Protein 3IVR (pdb70)

Nearest PDB structures (foldseek):
  3ivr-assembly1_B  TM=1.001E+00  e=2.063E-84  Rhodopseudomonas palustris
  4gxr-assembly1_A  TM=8.947E-01  e=1.869E-36  Rhodopseudomonas palustris CGA009
  3g7s-assembly1_A  TM=9.107E-01  e=1.280E-34  Archaeoglobus fulgidus DSM 4304
  5zrn-assembly2_B  TM=8.992E-01  e=1.723E-34  Mycobacterium tuberculosis CDC1551
  5x8g-assembly2_B  TM=8.947E-01  e=5.032E-34  Bacillus subtilis subsp. subtilis str. 168

Organism: Rhodopseudomonas palustris (strain ATCC BAA-98 / CGA009) (NCBI:txid258594)

Radius of gyration: 27.06 Å; Cα contacts (8 Å, |Δi|>4): 1933; chains: 2; bounding box: 63×71×62 Å

Sequence (787 aa):
SLHDFTLADVYRRRNAALFPDRTAFMVDGVRRLTHRRDYLARAERRRLASGLLRDGVHTTGDRVAILSQNCSEMIELIGAVALIGAILLPVNYRLNADEIAFVLGDGAPSVVVAGTDYRDIVAGVLPSLGGVKKAYAIGDGSGPFAPFKDLASDTPFSAPEFGAADGFVIIHTAAGRPRRGALISQGNLLIAQSSLVDAWRRLTEADVNLGMLPLFHVTGLGLMLTLQQAGGASVIAAKFDPAQAARDIEAHKVTVMAEFAPMLGNILDQAAPAQLASLRAVTGLDTPETIERFEATCPNATFWATFGQSSETSGLSTFAPYRDRPKSAGRRPLFWRTVAVVDAEDRPLPPGEVGEIVLRGPTVFKGYWNNAAATQHAFRNGWHHTGDMGRFDADGYLFYAGRASLHDFTLADVYRRRNAALFPDRTAFMVDGVRRLTHRDYLARAERRLASGLLRDGVHTGDRVAILSQNCSEMIELIGAVALIGAILLPVNYRLNADEIAFVLGDGAPSVVVAGTDYRDIVAGVLPSLGGVKKAYAIGDGSGPFAPFKDLASDTPFSAPEFGAADGFVIIHTAAGRPRGALISQGNLLIAQSSLVDAWRRLTEADVNLGMLPLFHVTGLGLMLTLQQQAGGASVIAAKFDPAQAARDIEAHKVTVMAEFAPMLGNILDQAAPAQLASLRAVTGLDTPETIERFEATCPNATFWATFGQSETSGLSTFAPYRDRPKSAGRRPLFWRTVAVVDAEDRPLPPGEVGEIVLRGPTVFKGYWNNAAATQHAFRNGWHHTGDMGRFDADGYLFYAGR

B-factor: mean 52.41, std 16.6, range [21.54, 147.88]

Solvent-accessible surface area: 28886 Å² total; per-residue (Å²): 84,20,72,36,4,7,0,4,22,1,3,90,44,2,22,61,18,16,29,95,103,30,2,2,42,2,104,81,80,134,7,11,3,123,65,2,25,51,107,0,40,67,7,0,7,0,0,55,118,14,15,1,116,52,30,31,42,0,0,0,2,4,40,5,22,11,50,1,0,14,0,0,0,0,0,0,0,0,1,0,8,0,0,7,0,40,28,169,32,82,58,117,57,2,34,56,2,1,40,21,0,49,6,13,0,1,0,0,1,81,109,26,42,118,58,2,32,58,10,30,112,89,19,73,64,28,109,90,10,1,0,15,60,91,28,68,58,86,10,24,32,15,159,66,0,43,14,132,86,114,38,90,54,42,121,24,16,17,73,54,10,0,0,0,7,21,73,78,72,96,155,14,85,0,1,20,0,5,3,16,10,2,0,15,0,3,20,10,4,17,43,30,5,53,8,60,54,65,7,21,2,7,13,24,12,12,4,14,59,16,30,7,1,9,14,3,0,0,0,4,8,12,0,1,9,1,9,3,40,50,147,62,65,28,27,70,5,0,119,18,0,80,74,55,125,0,20,0,0,3,0,52,52,91,20,1,12,52,1,14,85,99,12,52,84,79,37,1,81,29,6,86,3,0,8,8,113,29,69,44,140,19,6,95,98,0,29,82,41,9,110,128,2,24,2,35,6,29,15,32,27,6,21,0,3,14,24,3,0,10,7,30,9,126,69,70,67,141,11,5,0,48,13,18,30,12,3,29,23,15,7,2,44,95,120,18,141,92,41,76,97,42,89,79,3,23,2,0,2,78,0,33,0,0,0,88,7,36,54,115,37,88,74,13,29,141,118,5,35,72,107,30,30,0,12,6,18,8,51,0,85,31,29,92,65,10,16,0,31,112,52,25,165,96,75,25,71,36,5,7,0,10,33,0,2,95,45,1,18,62,14,18,32,106,105,36,2,1,27,7,99,57,90,165,16,21,4,126,67,2,22,51,118,0,43,112,10,0,7,0,0,57,119,14,18,1,120,53,28,30,42,0,0,1,2,5,38,4,26,23,48,2,0,10,0,0,0,0,0,0,0,0,1,0,8,0,0,6,2,37,31,169,40,87,61,117,52,1,38,62,2,1,40,34,0,54,1,11,0,1,0,0,2,75,120,29,48,128,58,0,34,58,12,29,116,95,22,82,48,41,104,89,13,0,0,12,40,108,39,50,79,81,6,33,21,10,151,68,0,28,11,117,90,119,38,86,60,43,126,21,17,18,74,55,8,0,0,0,8,19,74,71,71,79,171,16,59,1,1,19,0,5,2,17,9,1,0,17,0,4,20,10,4,17,38,28,5,139,8,68,58,66,4,20,1,7,11,19,15,14,1,16,62,11,31,7,2,9,14,1,0,0,1,4,8,14,0,1,9,1,8,3,27,39,147,60,66,31,26,73,6,0,120,20,0,86,74,52,137,0,20,0,0,3,0,59,50,93,25,1,12,56,1,13,86,104,10,53,86,82,35,1,81,33,4,83,3,0,9,6,110,30,70,47,147,19,5,98,104,0,31,87,42,11,112,130,1,23,3,38,6,26,18,35,27,7,14,0,2,12,25,0,0,9,7,28,13,125,72,70,68,150,11,6,0,46,14,18,29,12,4,34,22,15,5,4,45,101,121,15,142,89,39,80,93,47,89,77,3,33,0,0,0,75,0,31,0,0,0,88,6,22,42,120,54,84,81,17,27,140,114,7,35,72,106,30,21,0,10,6,32,8,71,0,82,27,28,91,60,10,15,0,2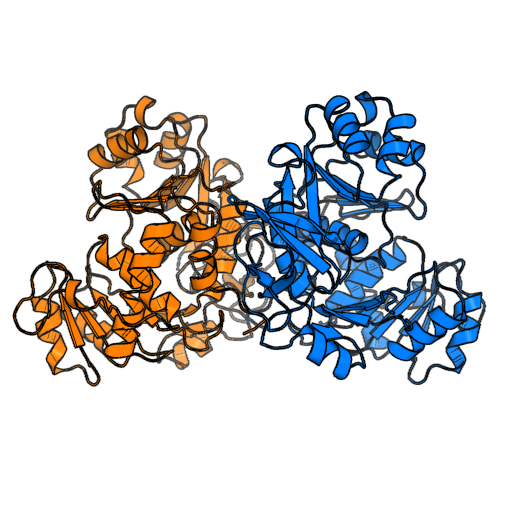9,108,50,30,175

Structure (mmCIF, N/CA/C/O backbone):
data_3IVR
#
_entry.id   3IVR
#
_cell.length_a   127.624
_cell.length_b   97.213
_cell.length_c   95.077
_cell.angle_alpha   90.00
_cell.angle_beta   102.04
_cell.angle_gamma   90.00
#
_symmetry.space_group_name_H-M   'C 1 2 1'
#
loop_
_entity.id
_entity.type
_entity.pdbx_description
1 polymer 'Putative long-chain-fatty-acid CoA ligase'
2 non-polymer GLYCEROL
3 non-polymer 'CHLORIDE ION'
4 water water
#
loop_
_atom_site.group_PDB
_atom_site.id
_atom_site.type_symbol
_atom_site.label_atom_id
_atom_site.label_alt_id
_atom_site.label_comp_id
_atom_site.label_asym_id
_atom_site.label_entity_id
_atom_site.label_seq_id
_atom_site.pdbx_PDB_ins_code
_atom_site.Cartn_x
_atom_site.Cartn_y
_atom_site.Cartn_z
_atom_site.occupancy
_atom_site.B_iso_or_equiv
_atom_site.auth_seq_id
_atom_site.auth_comp_id
_atom_site.auth_asym_id
_atom_site.auth_atom_id
_atom_site.pdbx_PDB_model_num
ATOM 1 N N . SER A 1 2 ? 7.921 109.929 4.092 1.00 61.28 3 SER A N 1
ATOM 2 C CA . SER A 1 2 ? 9.368 109.849 4.473 1.00 64.37 3 SER A CA 1
ATOM 3 C C . SER A 1 2 ? 9.740 110.847 5.564 1.00 56.17 3 SER A C 1
ATOM 4 O O . SER A 1 2 ? 10.469 110.502 6.488 1.00 56.92 3 SER A O 1
ATOM 7 N N . LEU A 1 3 ? 9.249 112.079 5.429 1.00 51.47 4 LEU A N 1
ATOM 8 C CA . LEU A 1 3 ? 9.458 113.171 6.398 1.00 53.46 4 LEU A CA 1
ATOM 9 C C . LEU A 1 3 ? 9.098 112.797 7.843 1.00 36.67 4 LEU A C 1
ATOM 10 O O . LEU A 1 3 ? 9.794 113.183 8.759 1.00 38.29 4 LEU A O 1
ATOM 15 N N . HIS A 1 4 ? 8.037 112.012 8.010 1.00 33.94 5 HIS A N 1
ATOM 16 C CA . HIS A 1 4 ? 7.555 111.568 9.311 1.00 37.16 5 HIS A CA 1
ATOM 17 C C . HIS A 1 4 ? 8.069 110.179 9.749 1.00 38.78 5 HIS A C 1
ATOM 18 O O . HIS A 1 4 ? 7.609 109.621 10.745 1.00 40.49 5 HIS A O 1
ATOM 25 N N . ASP A 1 5 ? 9.003 109.615 8.998 1.00 42.57 6 ASP A N 1
ATOM 26 C CA . ASP A 1 5 ? 9.509 108.272 9.306 1.00 46.02 6 ASP A CA 1
ATOM 27 C C . ASP A 1 5 ? 10.788 108.302 10.112 1.00 39.12 6 ASP A C 1
ATOM 28 O O . ASP A 1 5 ? 11.646 109.145 9.898 1.00 38.42 6 ASP A O 1
ATOM 33 N N . PHE A 1 6 ? 10.877 107.380 11.062 1.00 35.30 7 PHE A N 1
ATOM 34 C CA . PHE A 1 6 ? 12.097 107.062 11.764 1.00 33.87 7 PHE A CA 1
ATOM 35 C C . PHE A 1 6 ? 12.194 105.533 11.689 1.00 31.77 7 PHE A C 1
ATOM 36 O O . PHE A 1 6 ? 11.313 104.819 12.168 1.00 38.32 7 PHE A O 1
ATOM 44 N N . THR A 1 7 ? 13.259 105.036 11.079 1.00 37.54 8 THR A N 1
ATOM 45 C CA . THR A 1 7 ? 13.386 103.608 10.810 1.00 38.10 8 THR A CA 1
ATOM 46 C C . THR A 1 7 ? 14.670 103.123 11.485 1.00 42.24 8 THR A C 1
ATOM 47 O O . THR A 1 7 ? 15.373 103.930 12.087 1.00 35.20 8 THR A O 1
ATOM 51 N N . LEU A 1 8 ? 14.988 101.824 11.371 1.00 37.49 9 LEU A N 1
ATOM 52 C CA . LEU A 1 8 ? 16.293 101.298 11.814 1.00 35.50 9 LEU A CA 1
ATOM 53 C C . LEU A 1 8 ? 17.487 102.007 11.173 1.00 36.09 9 LEU A C 1
ATOM 54 O O . LEU A 1 8 ? 18.536 102.113 11.795 1.00 40.36 9 LEU A O 1
ATOM 59 N N . ALA A 1 9 ? 17.322 102.483 9.936 1.00 42.02 10 ALA A N 1
ATOM 60 C CA . ALA A 1 9 ? 18.357 103.275 9.261 1.00 39.03 10 ALA A CA 1
ATOM 61 C C . ALA A 1 9 ? 18.710 104.494 10.084 1.00 35.94 10 ALA A C 1
ATOM 62 O O . ALA A 1 9 ? 19.882 104.840 10.219 1.00 37.97 10 ALA A O 1
ATOM 64 N N . ASP A 1 10 ? 17.685 105.143 10.634 1.00 39.30 11 ASP A N 1
ATOM 65 C CA . ASP A 1 10 ? 17.872 106.343 11.434 1.00 37.08 11 ASP A CA 1
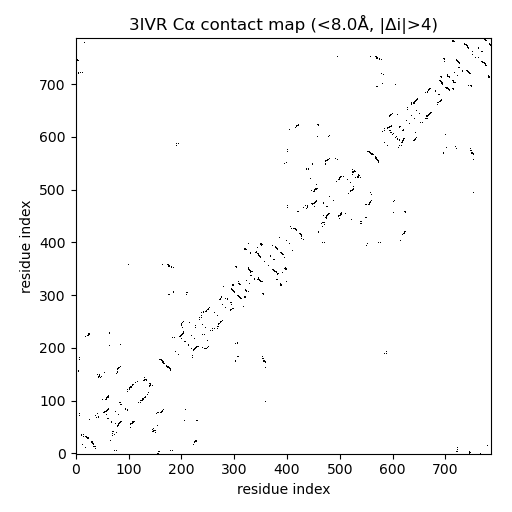ATOM 66 C C . ASP A 1 10 ? 18.541 106.054 12.771 1.00 34.83 11 ASP A C 1
ATOM 67 O O . ASP A 1 10 ? 19.261 106.894 13.285 1.00 36.62 11 ASP A O 1
ATOM 72 N N . VAL A 1 11 ? 18.319 104.858 13.315 1.00 34.72 12 VAL A N 1
ATOM 73 C CA . VAL A 1 11 ? 19.027 104.398 14.520 1.00 35.08 12 VAL A CA 1
ATOM 74 C C . VAL A 1 11 ? 20.533 104.207 14.274 1.00 35.36 12 VAL A C 1
ATOM 75 O O . VAL A 1 11 ? 21.359 104.627 15.094 1.00 36.79 12 VAL A O 1
ATOM 79 N N . TYR A 1 12 ? 20.877 103.587 13.139 1.00 33.99 13 TYR A N 1
ATOM 80 C CA . TYR A 1 12 ? 22.269 103.325 12.798 1.00 34.32 13 TYR A CA 1
ATOM 81 C C . TYR A 1 12 ? 23.008 104.644 12.614 1.00 40.93 13 TYR A C 1
ATOM 82 O O . TYR A 1 12 ? 24.145 104.799 13.086 1.00 39.11 13 TYR A O 1
ATOM 91 N N . ARG A 1 13 ? 22.338 105.603 11.974 1.00 35.59 14 ARG A N 1
ATOM 92 C CA A ARG A 1 13 ? 22.922 106.925 11.739 0.50 42.99 14 ARG A CA 1
ATOM 93 C CA B ARG A 1 13 ? 22.935 106.918 11.748 0.50 41.56 14 ARG A CA 1
ATOM 94 C C . ARG A 1 13 ? 22.997 107.717 13.035 1.00 41.84 14 ARG A C 1
ATOM 95 O O . ARG A 1 13 ? 23.949 108.450 13.263 1.00 47.10 14 ARG A O 1
ATOM 110 N N . ARG A 1 14 ? 21.984 107.554 13.876 1.00 47.79 15 ARG A N 1
ATOM 111 C CA . ARG A 1 14 ? 21.967 108.157 15.199 1.00 44.87 15 ARG A CA 1
ATOM 112 C C . ARG A 1 14 ? 23.150 107.665 16.031 1.00 40.64 15 ARG A C 1
ATOM 113 O O . ARG A 1 14 ? 23.873 108.472 16.607 1.00 37.89 15 ARG A O 1
ATOM 121 N N . ASN A 1 15 ? 23.334 106.341 16.085 1.00 40.34 16 ASN A N 1
ATOM 122 C CA . ASN A 1 15 ? 24.416 105.723 16.845 1.00 46.14 16 ASN A CA 1
ATOM 123 C C . ASN A 1 15 ? 25.798 106.091 16.321 1.00 49.34 16 ASN A C 1
ATOM 124 O O . ASN A 1 15 ? 26.694 106.379 17.111 1.00 45.89 16 ASN A O 1
ATOM 129 N N . ALA A 1 16 ? 25.950 106.131 14.995 1.00 52.88 17 ALA A N 1
ATOM 130 C CA . ALA A 1 16 ? 27.173 106.646 14.361 1.00 49.62 17 ALA A CA 1
ATOM 131 C C . ALA A 1 16 ? 27.435 108.125 14.662 1.00 50.02 17 ALA A C 1
ATOM 132 O O . ALA A 1 16 ? 28.581 108.553 14.678 1.00 48.34 17 ALA A O 1
ATOM 134 N N . ALA A 1 17 ? 26.379 108.898 14.920 1.00 51.08 18 ALA A N 1
ATOM 135 C CA . ALA A 1 17 ? 26.542 110.314 15.222 1.00 47.48 18 ALA A CA 1
ATOM 136 C C . ALA A 1 17 ? 26.797 110.565 16.706 1.00 49.89 18 ALA A C 1
ATOM 137 O O . ALA A 1 17 ? 27.668 111.356 17.052 1.00 46.74 18 ALA A O 1
ATOM 139 N N . LEU A 1 18 ? 26.049 109.885 17.574 1.00 48.06 19 LEU A N 1
ATOM 140 C CA . LEU A 1 18 ? 26.115 110.154 19.013 1.00 40.00 19 LEU A CA 1
ATOM 141 C C . LEU A 1 18 ? 27.132 109.306 19.744 1.00 46.82 19 LEU A C 1
ATOM 142 O O . LEU A 1 18 ? 27.743 109.785 20.698 1.00 46.05 19 LEU A O 1
ATOM 147 N N . PHE A 1 19 ? 27.314 108.052 19.305 1.00 48.53 20 PHE A N 1
ATOM 148 C CA . PHE A 1 19 ? 28.217 107.110 19.978 1.00 42.83 20 PHE A CA 1
ATOM 149 C C . PHE A 1 19 ? 29.188 106.392 19.013 1.00 50.42 20 PHE A C 1
ATOM 150 O O . PHE A 1 19 ? 29.301 105.164 19.086 1.00 42.28 20 PHE A O 1
ATOM 158 N N . PRO A 1 20 ? 29.897 107.137 18.122 1.00 45.29 21 PRO A N 1
ATOM 159 C CA . PRO A 1 20 ? 30.608 106.471 17.020 1.00 43.91 21 PRO A CA 1
ATOM 160 C C . PRO A 1 20 ? 31.663 105.441 17.450 1.00 47.35 21 PRO A C 1
ATOM 161 O O . PRO A 1 20 ? 31.793 104.387 16.817 1.00 50.01 21 PRO A O 1
ATOM 165 N N . ASP A 1 21 ? 32.384 105.740 18.531 1.00 49.60 22 ASP A N 1
ATOM 166 C CA . ASP A 1 21 ? 33.507 104.918 18.972 1.00 52.87 22 ASP A CA 1
ATOM 167 C C . ASP A 1 21 ? 33.104 103.856 19.972 1.00 53.09 22 ASP A C 1
ATOM 168 O O . ASP A 1 21 ? 33.907 102.982 20.311 1.00 53.59 22 ASP A O 1
ATOM 173 N N . ARG A 1 22 ? 31.862 103.927 20.445 1.00 48.05 23 ARG A N 1
ATOM 174 C CA . ARG A 1 22 ? 31.361 102.923 21.369 1.00 36.23 23 ARG A CA 1
ATOM 175 C C . ARG A 1 22 ? 31.121 101.619 20.618 1.00 35.07 23 ARG A C 1
ATOM 176 O O . ARG A 1 22 ? 30.857 101.626 19.425 1.00 40.36 23 ARG A O 1
ATOM 184 N N . THR A 1 23 ? 31.208 100.508 21.341 1.00 49.46 24 THR A N 1
ATOM 185 C CA . THR A 1 23 ? 30.983 99.182 20.790 1.00 44.50 24 THR A CA 1
ATOM 186 C C . THR A 1 23 ? 29.522 98.991 20.388 1.00 47.72 24 THR A C 1
ATOM 187 O O . THR A 1 23 ? 28.608 99.325 21.146 1.00 46.36 24 THR A O 1
ATOM 191 N N . ALA A 1 24 ? 29.309 98.449 19.195 1.00 41.77 25 ALA A N 1
ATOM 192 C CA . ALA A 1 24 ? 27.993 97.983 18.808 1.00 32.61 25 ALA A CA 1
ATOM 193 C C . ALA A 1 24 ? 27.904 96.474 19.041 1.00 37.93 25 ALA A C 1
ATOM 194 O O . ALA A 1 24 ? 26.925 95.977 19.607 1.00 38.43 25 ALA A O 1
ATOM 196 N N . PHE A 1 25 ? 28.933 95.748 18.602 1.00 41.10 26 PHE A N 1
ATOM 197 C CA . PHE A 1 25 ? 28.948 94.272 18.667 1.00 41.13 26 PHE A CA 1
ATOM 198 C C . PHE A 1 25 ? 30.308 93.709 19.093 1.00 46.94 26 PHE A C 1
ATOM 199 O O . PHE A 1 25 ? 31.354 94.223 18.694 1.00 42.99 26 PHE A O 1
ATOM 207 N N . MET A 1 26 ? 30.278 92.681 19.934 1.00 44.99 27 MET A N 1
ATOM 208 C CA . MET A 1 26 ? 31.466 91.876 20.236 1.00 49.53 27 MET A CA 1
ATOM 209 C C . MET A 1 26 ? 31.149 90.506 19.676 1.00 43.81 27 MET A C 1
ATOM 210 O O . MET A 1 26 ? 30.320 89.779 20.225 1.00 50.50 27 MET A O 1
ATOM 215 N N . VAL A 1 27 ? 31.771 90.159 18.557 1.00 46.11 28 VAL A N 1
ATOM 216 C CA . VAL A 1 27 ? 31.371 88.960 17.831 1.00 58.22 28 VAL A CA 1
ATOM 217 C C . VAL A 1 27 ? 32.610 88.209 17.334 1.00 69.94 28 VAL A C 1
ATOM 218 O O . VAL A 1 27 ? 33.501 88.810 16.722 1.00 59.35 28 VAL A O 1
ATOM 222 N N . ASP A 1 28 ? 32.648 86.904 17.622 1.00 78.25 29 ASP A N 1
ATOM 223 C CA . ASP A 1 28 ? 33.831 86.031 17.422 1.00 94.41 29 ASP A CA 1
ATOM 224 C C . ASP A 1 28 ? 35.209 86.723 17.586 1.00 90.29 29 ASP A C 1
ATOM 225 O O . ASP A 1 28 ? 36.002 86.807 16.639 1.00 88.50 29 ASP A O 1
ATOM 230 N N . GLY A 1 29 ? 35.445 87.250 18.790 1.00 82.17 30 GLY A N 1
ATOM 231 C CA . GLY A 1 29 ? 36.725 87.855 19.158 1.00 77.70 30 GLY A CA 1
ATOM 232 C C . GLY A 1 29 ? 37.039 89.243 18.618 1.00 78.61 30 GLY A C 1
ATOM 233 O O . GLY A 1 29 ? 38.059 89.836 18.988 1.00 77.77 30 GLY A O 1
ATOM 234 N N . VAL A 1 30 ? 36.178 89.766 17.747 1.00 77.97 31 VAL A N 1
ATOM 235 C CA . VAL A 1 30 ? 36.392 91.084 17.139 1.00 75.17 31 VAL A CA 1
ATOM 236 C C . VAL A 1 30 ? 35.341 92.126 17.603 1.00 72.84 31 VAL A C 1
ATOM 237 O O . VAL A 1 30 ? 34.176 91.797 17.847 1.00 65.60 31 VAL A O 1
ATOM 241 N N . ARG A 1 31 ? 35.803 93.366 17.758 1.00 65.74 32 ARG A N 1
ATOM 242 C CA A ARG A 1 31 ? 34.962 94.484 18.168 0.50 64.54 32 ARG A CA 1
ATOM 243 C CA B ARG A 1 31 ? 34.968 94.490 18.170 0.50 64.11 32 ARG A CA 1
ATOM 244 C C . ARG A 1 31 ? 34.536 95.311 16.953 1.00 65.08 32 ARG A C 1
ATOM 245 O O . ARG A 1 31 ? 35.346 95.619 16.072 1.00 58.17 32 ARG A O 1
ATOM 260 N N . LEU A 1 32 ? 33.256 95.659 16.910 1.00 60.22 33 LEU A N 1
ATOM 261 C CA . LEU A 1 32 ? 32.694 96.482 15.848 1.00 50.28 33 LEU A CA 1
ATOM 262 C C . LEU A 1 32 ? 32.030 97.668 16.530 1.00 44.45 33 LEU A C 1
ATOM 263 O O . LEU A 1 32 ? 31.211 97.481 17.434 1.00 47.84 33 LEU A O 1
ATOM 268 N N . THR A 1 33 ? 32.430 98.881 16.150 1.00 39.61 34 THR A N 1
ATOM 269 C CA . THR A 1 33 ? 31.857 100.106 16.727 1.00 43.64 34 THR A CA 1
ATOM 270 C C . THR A 1 33 ? 30.619 100.584 15.948 1.00 39.78 34 THR A C 1
ATOM 271 O O . THR A 1 33 ? 30.339 100.076 14.860 1.00 46.16 34 THR A O 1
ATOM 275 N N . HIS A 1 34 ? 29.887 101.557 16.500 1.00 44.89 35 HIS A N 1
ATOM 276 C CA . HIS A 1 34 ? 28.710 102.120 15.824 1.00 41.83 35 HIS A CA 1
ATOM 277 C C . HIS A 1 34 ? 29.051 102.759 14.475 1.00 41.21 35 HIS A C 1
ATOM 278 O O . HIS A 1 34 ? 28.332 102.536 13.487 1.00 38.87 35 HIS A O 1
ATOM 285 N N A ARG A 1 35 ? 30.136 103.539 14.442 0.50 45.28 36 ARG A N 1
ATOM 286 N N B ARG A 1 35 ? 30.147 103.522 14.425 0.50 48.06 36 ARG A N 1
ATOM 287 C CA A ARG A 1 35 ? 30.644 104.156 13.209 0.50 41.82 36 ARG A CA 1
ATOM 288 C CA B ARG A 1 35 ? 30.596 104.147 13.173 0.50 47.64 36 ARG A CA 1
ATOM 289 C C A ARG A 1 35 ? 30.959 103.097 12.139 0.50 45.46 36 ARG A C 1
ATOM 290 C C B ARG A 1 35 ? 30.989 103.108 12.114 0.50 49.91 36 ARG A C 1
ATOM 291 O O A ARG A 1 35 ? 30.525 103.213 10.990 0.50 36.86 36 ARG A O 1
ATOM 292 O O B ARG A 1 35 ? 30.650 103.255 10.939 0.50 47.36 36 ARG A O 1
ATOM 307 N N . ASP A 1 36 ? 31.690 102.060 12.541 1.00 47.00 37 ASP A N 1
ATOM 308 C CA . ASP A 1 36 ? 32.097 100.993 11.625 1.00 58.11 37 ASP A CA 1
ATOM 309 C C . ASP A 1 36 ? 30.955 100.080 11.227 1.00 54.86 37 ASP A C 1
ATOM 310 O O . ASP A 1 36 ? 30.983 99.508 10.135 1.00 54.56 37 ASP A O 1
ATOM 315 N N . TYR A 1 37 ? 29.965 99.928 12.107 1.00 53.73 38 TYR A N 1
ATOM 316 C CA . TYR A 1 37 ? 28.784 99.147 11.758 1.00 39.14 38 TYR A CA 1
ATOM 317 C C . TYR A 1 37 ? 28.003 99.818 10.639 1.00 36.51 38 TYR A C 1
ATOM 318 O O . TYR A 1 37 ? 27.578 99.139 9.705 1.00 36.12 38 TYR A O 1
ATOM 327 N N . LEU A 1 38 ? 27.806 101.141 10.738 1.00 42.75 39 LEU A N 1
ATOM 328 C CA . LEU A 1 38 ? 27.086 101.883 9.708 1.00 41.12 39 LEU A CA 1
ATOM 329 C C . LEU A 1 38 ? 27.811 101.782 8.359 1.00 47.28 39 LEU A C 1
ATOM 330 O O . LEU A 1 38 ? 27.174 101.549 7.331 1.00 51.72 39 LEU A O 1
ATOM 335 N N . ALA A 1 39 ? 29.135 101.938 8.386 1.00 46.89 40 ALA A N 1
ATOM 336 C CA . ALA A 1 39 ? 29.972 101.873 7.181 1.00 46.05 40 ALA A CA 1
ATOM 337 C C . ALA A 1 39 ? 29.878 100.537 6.452 1.00 42.80 40 ALA A C 1
ATOM 338 O O . ALA A 1 39 ? 29.643 100.503 5.245 1.00 46.50 40 ALA A O 1
ATOM 340 N N . ARG A 1 40 ? 30.035 99.446 7.195 1.00 39.62 41 ARG A N 1
ATOM 341 C CA . ARG A 1 40 ? 29.851 98.112 6.660 1.00 45.18 41 ARG A CA 1
ATOM 342 C C . ARG A 1 40 ? 28.452 97.846 6.128 1.00 45.90 41 ARG A C 1
ATOM 343 O O . ARG A 1 40 ?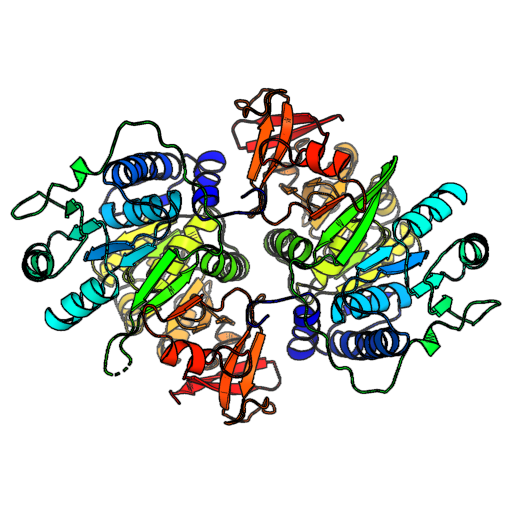 28.304 97.297 5.033 1.00 47.52 41 ARG A O 1
ATOM 351 N N . ALA A 1 41 ? 27.432 98.239 6.888 1.00 50.28 42 ALA A N 1
ATOM 352 C CA . ALA A 1 41 ? 26.046 98.061 6.447 1.00 45.95 42 ALA A CA 1
ATOM 353 C C . ALA A 1 41 ? 25.753 98.845 5.161 1.00 37.77 42 ALA A C 1
ATOM 354 O O . ALA A 1 41 ? 25.102 98.318 4.274 1.00 37.73 42 ALA A O 1
ATOM 356 N N . GLU A 1 42 ? 26.250 100.084 5.064 1.00 34.56 43 GLU A N 1
ATOM 357 C CA . GLU A 1 42 ? 26.084 100.903 3.856 1.00 43.22 43 GLU A CA 1
ATOM 358 C C . GLU A 1 42 ? 26.715 100.281 2.605 1.00 44.14 43 GLU A C 1
ATOM 359 O O . GLU A 1 42 ? 26.121 100.346 1.529 1.00 47.81 43 GLU A O 1
ATOM 365 N N . ARG A 1 43 ? 27.899 99.676 2.771 1.00 53.94 44 ARG A N 1
ATOM 366 C CA A ARG A 1 43 ? 28.598 98.988 1.682 0.40 52.50 44 ARG A CA 1
ATOM 367 C CA B ARG A 1 43 ? 28.597 98.994 1.676 0.40 52.38 44 ARG A CA 1
ATOM 368 C CA C ARG A 1 43 ? 28.594 99.001 1.670 0.20 49.20 44 ARG A CA 1
ATOM 369 C C . ARG A 1 43 ? 27.793 97.801 1.163 1.00 45.34 44 ARG A C 1
ATOM 370 O O . ARG A 1 43 ? 27.577 97.659 -0.041 1.00 46.19 44 ARG A O 1
ATOM 392 N N . LEU A 1 44 ? 27.349 96.951 2.086 1.00 45.70 45 LEU A N 1
ATOM 393 C CA . LEU A 1 44 ? 26.508 95.796 1.748 1.00 46.65 45 LEU A CA 1
ATOM 394 C C . LEU A 1 44 ? 25.156 96.185 1.153 1.00 43.89 45 LEU A C 1
ATOM 395 O O . LEU A 1 44 ? 24.620 95.465 0.317 1.00 49.33 45 LEU A O 1
ATOM 400 N N . ALA A 1 45 ? 24.606 97.314 1.602 1.00 45.54 46 ALA A N 1
ATOM 401 C CA . ALA A 1 45 ? 23.343 97.828 1.078 1.00 46.18 46 ALA A CA 1
ATOM 402 C C . ALA A 1 45 ? 23.463 98.284 -0.386 1.00 44.99 46 ALA A C 1
ATOM 403 O O . ALA A 1 45 ? 22.548 98.061 -1.173 1.00 48.29 46 ALA A O 1
ATOM 405 N N . SER A 1 46 ? 24.583 98.930 -0.731 1.00 49.86 47 SER A N 1
ATOM 406 C CA . SER A 1 46 ? 24.895 99.284 -2.128 1.00 55.90 47 SER A CA 1
ATOM 407 C C . SER A 1 46 ? 25.012 98.038 -2.989 1.00 47.37 47 SER A C 1
ATOM 408 O O . SER A 1 46 ? 24.536 98.011 -4.118 1.00 52.40 47 SER A O 1
ATOM 411 N N . GLY A 1 47 ? 25.637 97.007 -2.433 1.00 44.16 48 GLY A N 1
ATOM 412 C CA . GLY A 1 47 ? 25.772 95.734 -3.115 1.00 50.46 48 GLY A CA 1
ATOM 413 C C . GLY A 1 47 ? 24.457 95.037 -3.386 1.00 57.30 48 GLY A C 1
ATOM 414 O O . GLY A 1 47 ? 24.283 94.442 -4.445 1.00 60.83 48 GLY A O 1
ATOM 415 N N . LEU A 1 48 ? 23.533 95.112 -2.427 1.00 59.50 49 LEU A N 1
ATOM 416 C CA . LEU A 1 48 ? 22.198 94.541 -2.594 1.00 47.87 49 LEU A CA 1
ATOM 417 C C . LEU A 1 48 ? 21.403 95.300 -3.656 1.00 49.09 49 LEU A C 1
ATOM 418 O O . LEU A 1 48 ? 20.695 94.679 -4.445 1.00 47.26 49 LEU A O 1
ATOM 423 N N . LEU A 1 49 ? 21.528 96.633 -3.658 1.00 46.25 50 LEU A N 1
ATOM 424 C CA . LEU A 1 49 ? 20.933 97.498 -4.669 1.00 49.79 50 LEU A CA 1
ATOM 425 C C . LEU A 1 49 ? 21.493 97.145 -6.052 1.00 63.15 50 LEU A C 1
ATOM 426 O O . LEU A 1 49 ? 20.728 96.942 -6.998 1.00 68.37 50 LEU A O 1
ATOM 431 N N . ARG A 1 50 ? 22.822 97.033 -6.134 1.00 60.80 51 ARG A N 1
ATOM 432 C CA . ARG A 1 50 ? 23.547 96.570 -7.322 1.00 59.96 51 ARG A CA 1
ATOM 433 C C . ARG A 1 50 ? 23.016 95.235 -7.852 1.00 60.76 51 ARG A C 1
ATOM 434 O O . ARG A 1 50 ? 22.776 95.091 -9.054 1.00 62.38 51 ARG A O 1
ATOM 442 N N . ASP A 1 51 ? 22.815 94.276 -6.949 1.00 51.86 52 ASP A N 1
ATOM 443 C CA . ASP A 1 51 ? 22.277 92.962 -7.286 1.00 49.12 52 ASP A CA 1
ATOM 444 C C . ASP A 1 51 ? 20.812 92.979 -7.711 1.00 51.16 52 ASP A C 1
ATOM 445 O O . ASP A 1 51 ? 20.273 91.936 -8.090 1.00 58.03 52 ASP A O 1
ATOM 450 N N . GLY A 1 52 ? 20.170 94.143 -7.618 1.00 53.77 53 GLY A N 1
ATOM 451 C CA . GLY A 1 52 ? 18.782 94.320 -8.041 1.00 55.32 53 GLY A CA 1
ATOM 452 C C . GLY A 1 52 ? 17.731 94.044 -6.973 1.00 62.72 53 GLY A C 1
ATOM 453 O O . GLY A 1 52 ? 16.620 93.610 -7.289 1.00 57.54 53 GLY A O 1
ATOM 454 N N . VAL A 1 53 ? 18.078 94.281 -5.707 1.00 61.70 54 VAL A N 1
ATOM 455 C CA . VAL A 1 53 ? 17.095 94.189 -4.628 1.00 55.02 54 VAL A CA 1
ATOM 456 C C . VAL A 1 53 ? 16.426 95.548 -4.487 1.00 47.63 54 VAL A C 1
ATOM 457 O O . VAL A 1 53 ? 17.092 96.577 -4.355 1.00 59.04 54 VAL A O 1
ATOM 461 N N . HIS A 1 54 ? 15.101 95.535 -4.564 1.00 45.48 55 HIS A N 1
ATOM 462 C CA . HIS A 1 54 ? 14.296 96.727 -4.351 1.00 51.05 55 HIS A CA 1
ATOM 463 C C . HIS A 1 54 ? 13.559 96.617 -3.023 1.00 48.10 55 HIS A C 1
ATOM 464 O O . HIS A 1 54 ? 13.576 95.562 -2.374 1.00 50.68 55 HIS A O 1
ATOM 471 N N . THR A 1 55 ? 12.944 97.724 -2.620 1.00 44.10 56 THR A N 1
ATOM 472 C CA A THR A 1 55 ? 12.116 97.794 -1.420 0.50 46.82 56 THR A CA 1
ATOM 473 C CA B THR A 1 55 ? 12.148 97.758 -1.404 0.50 47.91 56 THR A CA 1
ATOM 474 C C . THR A 1 55 ? 11.033 96.702 -1.484 1.00 46.54 56 THR A C 1
ATOM 475 O O . THR A 1 55 ? 10.366 96.545 -2.513 1.00 44.73 56 THR A O 1
ATOM 482 N N . GLY A 1 56 ? 10.879 95.927 -0.414 1.00 40.80 57 GLY A N 1
ATOM 483 C CA . GLY A 1 56 ? 9.839 94.882 -0.371 1.00 29.87 57 GLY A CA 1
ATOM 484 C C . GLY A 1 56 ? 10.293 93.499 -0.839 1.00 37.85 57 GLY A C 1
ATOM 485 O O . GLY A 1 56 ? 9.587 92.510 -0.614 1.00 38.01 57 GLY A O 1
ATOM 486 N N . ASP A 1 57 ? 11.450 93.425 -1.497 1.00 38.05 58 ASP A N 1
ATOM 487 C CA . ASP A 1 57 ? 12.054 92.123 -1.869 1.00 44.18 58 ASP A CA 1
ATOM 488 C C . ASP A 1 57 ? 12.660 91.404 -0.663 1.00 41.48 58 ASP A C 1
ATOM 489 O O . ASP A 1 57 ? 13.137 92.040 0.274 1.00 38.84 58 ASP A O 1
ATOM 494 N N . ARG A 1 58 ? 12.670 90.077 -0.703 1.00 43.52 59 ARG A N 1
ATOM 495 C CA . ARG A 1 58 ? 13.240 89.319 0.394 1.00 43.80 59 ARG A CA 1
ATOM 496 C C . ARG A 1 58 ? 14.715 89.021 0.201 1.00 45.67 59 ARG A C 1
ATOM 497 O O . ARG A 1 58 ? 15.161 88.732 -0.913 1.00 45.16 59 ARG A O 1
ATOM 505 N N . VAL A 1 59 ? 15.471 89.134 1.292 1.00 43.93 60 VAL A N 1
ATOM 506 C CA . VAL A 1 59 ? 16.857 88.676 1.348 1.00 45.69 60 VAL A CA 1
ATOM 507 C C . VAL A 1 59 ? 16.930 87.581 2.403 1.00 47.63 60 VAL A C 1
ATOM 508 O O . VAL A 1 59 ? 16.704 87.842 3.594 1.00 44.92 60 VAL A O 1
ATOM 512 N N . ALA A 1 60 ? 17.214 86.355 1.955 1.00 41.84 61 ALA A N 1
ATOM 513 C CA . ALA A 1 60 ? 17.261 85.188 2.845 1.00 43.01 61 ALA A CA 1
ATOM 514 C C . ALA A 1 60 ? 18.663 84.885 3.369 1.00 44.53 61 ALA A C 1
ATOM 515 O O . ALA A 1 60 ? 19.674 85.140 2.701 1.00 49.25 61 ALA A O 1
ATOM 517 N N . ILE A 1 61 ? 18.709 84.387 4.598 1.00 43.73 62 ILE A N 1
ATOM 518 C CA . ILE A 1 61 ? 19.943 83.938 5.212 1.00 39.96 62 ILE A CA 1
ATOM 519 C C . ILE A 1 61 ? 19.678 82.695 6.040 1.00 43.43 62 ILE A C 1
ATOM 520 O O . ILE A 1 61 ? 18.743 82.657 6.842 1.00 48.39 62 ILE A O 1
ATOM 525 N N . LEU A 1 62 ? 20.463 81.652 5.770 1.00 47.88 63 LEU A N 1
ATOM 526 C CA . LEU A 1 62 ? 20.479 80.454 6.593 1.00 52.30 63 LEU A CA 1
ATOM 527 C C . LEU A 1 62 ? 21.879 80.340 7.180 1.00 58.40 63 LEU A C 1
ATOM 528 O O . LEU A 1 62 ? 22.826 79.969 6.485 1.00 60.56 63 LEU A O 1
ATOM 533 N N . SER A 1 63 ? 21.993 80.678 8.462 1.00 56.79 64 SER A N 1
ATOM 534 C CA . SER A 1 63 ? 23.282 80.841 9.109 1.00 56.54 64 SER A CA 1
ATOM 535 C C . SER A 1 63 ? 23.159 80.886 10.618 1.00 62.26 64 SER A C 1
ATOM 536 O O . SER A 1 63 ? 22.144 81.332 11.157 1.00 65.70 64 SER A O 1
ATOM 539 N N . GLN A 1 64 ? 24.208 80.418 11.292 1.00 61.81 65 GLN A N 1
ATOM 540 C CA . GLN A 1 64 ? 24.367 80.611 12.727 1.00 54.80 65 GLN A CA 1
ATOM 541 C C . GLN A 1 64 ? 24.809 82.053 12.972 1.00 48.55 65 GLN A C 1
ATOM 542 O O . GLN A 1 64 ? 25.294 82.704 12.042 1.00 51.94 65 GLN A O 1
ATOM 548 N N . ASN A 1 65 ? 24.628 82.565 14.194 1.00 46.78 66 ASN A N 1
ATOM 549 C CA . ASN A 1 65 ? 24.990 83.963 14.485 1.00 48.35 66 ASN A CA 1
ATOM 550 C C . ASN A 1 65 ? 26.460 84.241 14.188 1.00 51.14 66 ASN A C 1
ATOM 551 O O . ASN A 1 65 ? 27.333 83.526 14.676 1.00 60.17 66 ASN A O 1
ATOM 556 N N . CYS A 1 66 ? 26.715 85.258 13.366 1.00 50.79 67 CYS A N 1
ATOM 557 C CA . CYS A 1 66 ? 28.068 85.712 13.041 1.00 51.17 67 CYS A CA 1
ATOM 558 C C . CYS A 1 66 ? 28.036 87.161 12.607 1.00 48.00 67 CYS A C 1
ATOM 559 O O . CYS A 1 66 ? 26.967 87.711 12.365 1.00 48.13 67 CYS A O 1
ATOM 562 N N . SER A 1 67 ? 29.208 87.773 12.483 1.00 48.95 68 SER A N 1
ATOM 563 C CA . SER A 1 67 ? 29.289 89.180 12.107 1.00 53.35 68 SER A CA 1
ATOM 564 C C . SER A 1 67 ? 28.688 89.481 10.733 1.00 54.80 68 SER A C 1
ATOM 565 O O . SER A 1 67 ? 28.172 90.573 10.527 1.00 50.14 68 SER A O 1
ATOM 568 N N . GLU A 1 68 ? 28.742 88.516 9.814 1.00 46.75 69 GLU A N 1
ATOM 569 C CA . GLU A 1 68 ? 28.183 88.709 8.474 1.00 52.24 69 GLU A CA 1
ATOM 570 C C . GLU A 1 68 ? 26.657 88.828 8.510 1.00 47.00 69 GLU A C 1
ATOM 571 O O . GLU A 1 68 ? 26.095 89.694 7.833 1.00 44.07 69 GLU A O 1
ATOM 577 N N . MET A 1 69 ? 26.017 87.974 9.315 1.00 40.89 70 MET A N 1
ATOM 578 C CA . MET A 1 69 ? 24.565 87.991 9.523 1.00 45.60 70 MET A CA 1
ATOM 579 C C . MET A 1 69 ? 24.091 89.309 10.131 1.00 44.33 70 MET A C 1
ATOM 580 O O . MET A 1 69 ? 23.099 89.868 9.691 1.00 52.81 70 MET A O 1
ATOM 585 N N . ILE A 1 70 ? 24.821 89.778 11.143 1.00 45.57 71 ILE A N 1
ATOM 586 C CA . ILE A 1 70 ? 24.524 91.012 11.866 1.00 47.01 71 ILE A CA 1
ATOM 587 C C . ILE A 1 70 ? 24.592 92.229 10.946 1.00 47.14 71 ILE A C 1
ATOM 588 O O . ILE A 1 70 ? 23.696 93.079 10.980 1.00 48.66 71 ILE A O 1
ATOM 593 N N . GLU A 1 71 ? 25.637 92.320 10.122 1.00 44.52 72 GLU A N 1
ATOM 594 C CA . GLU A 1 71 ? 25.742 93.461 9.207 1.00 53.28 72 GLU A CA 1
ATOM 595 C C . GLU A 1 71 ? 24.772 93.368 8.031 1.00 47.86 72 GLU A C 1
ATOM 596 O O . GLU A 1 71 ? 24.331 94.399 7.519 1.00 41.52 72 GLU A O 1
ATOM 602 N N . LEU A 1 72 ? 24.419 92.138 7.637 1.00 39.61 73 LEU A N 1
ATOM 603 C CA . LEU A 1 72 ? 23.388 91.909 6.625 1.00 44.41 73 LEU A CA 1
ATOM 604 C C . LEU A 1 72 ? 21.990 92.387 7.076 1.00 46.95 73 LEU A C 1
ATOM 605 O O . LEU A 1 72 ? 21.265 93.012 6.286 1.00 46.53 73 LEU A O 1
ATOM 610 N N . ILE A 1 73 ? 21.636 92.096 8.331 1.00 43.45 74 ILE A N 1
ATOM 611 C CA . ILE A 1 73 ? 20.419 92.623 8.973 1.00 37.92 74 ILE A CA 1
ATOM 612 C C . ILE A 1 73 ? 20.311 94.150 8.765 1.00 37.59 74 ILE A C 1
ATOM 613 O O . ILE A 1 73 ? 19.268 94.657 8.316 1.00 38.17 74 ILE A O 1
ATOM 618 N N . GLY A 1 74 ? 21.400 94.855 9.060 1.00 38.82 75 GLY A N 1
ATOM 619 C CA . GLY A 1 74 ? 21.485 96.302 8.856 1.00 35.00 75 GLY A CA 1
ATOM 620 C C . GLY A 1 74 ? 21.343 96.719 7.413 1.00 35.68 75 GLY A C 1
ATOM 621 O O . GLY A 1 74 ? 20.636 97.687 7.117 1.00 38.26 75 GLY A O 1
ATOM 622 N N . ALA A 1 75 ? 22.033 95.997 6.522 1.00 42.80 76 ALA A N 1
ATOM 623 C CA . ALA A 1 75 ? 22.012 96.257 5.074 1.00 38.41 76 ALA A CA 1
ATOM 624 C C . ALA A 1 75 ? 20.598 96.140 4.526 1.00 35.49 76 ALA A C 1
ATOM 625 O O . ALA A 1 75 ? 20.129 97.013 3.783 1.00 36.06 76 ALA A O 1
ATOM 627 N N . VAL A 1 76 ? 19.919 95.066 4.913 1.00 39.37 77 VAL A N 1
ATOM 628 C CA . VAL A 1 76 ? 18.517 94.867 4.559 1.00 35.90 77 VAL A CA 1
ATOM 629 C C . VAL A 1 76 ? 17.623 96.025 5.060 1.00 37.48 77 VAL A C 1
ATOM 630 O O . VAL A 1 76 ? 16.865 96.597 4.269 1.00 33.50 77 VAL A O 1
ATOM 634 N N . ALA A 1 77 ? 17.782 96.421 6.327 1.00 39.48 78 ALA A N 1
ATOM 635 C CA . ALA A 1 77 ? 17.016 97.543 6.911 1.00 31.10 78 ALA A CA 1
ATOM 636 C C . ALA A 1 77 ? 17.192 98.863 6.168 1.00 40.06 78 ALA A C 1
ATOM 637 O O . ALA A 1 77 ? 16.233 99.607 6.045 1.00 38.08 78 ALA A O 1
ATOM 639 N N . LEU A 1 78 ? 18.418 99.143 5.707 1.00 36.09 79 LEU A N 1
ATOM 640 C CA . LEU A 1 78 ? 18.777 100.402 5.037 1.00 38.68 79 LEU A CA 1
ATOM 641 C C . LEU A 1 78 ? 18.120 100.616 3.681 1.00 39.13 79 LEU A C 1
ATOM 642 O O . LEU A 1 78 ? 17.977 101.759 3.241 1.00 46.02 79 LEU A O 1
ATOM 647 N N . ILE A 1 79 ? 17.716 99.532 3.023 1.00 37.29 80 ILE A N 1
ATOM 648 C CA . ILE A 1 79 ? 17.050 99.621 1.721 1.00 37.37 80 ILE A CA 1
ATOM 649 C C . ILE A 1 79 ? 15.560 99.224 1.749 1.00 42.23 80 ILE A C 1
ATOM 650 O O . ILE A 1 79 ? 14.917 99.083 0.699 1.00 42.82 80 ILE A O 1
ATOM 655 N N . GLY A 1 80 ? 15.026 99.028 2.950 1.00 41.36 81 GLY A N 1
ATOM 656 C CA . GLY A 1 80 ? 13.624 98.681 3.121 1.00 33.44 81 GLY A CA 1
ATOM 657 C C . GLY A 1 80 ? 13.249 97.339 2.530 1.00 36.92 81 GLY A C 1
ATOM 658 O O . GLY A 1 80 ? 12.118 97.169 2.075 1.00 36.84 81 GLY A O 1
ATOM 659 N N . ALA A 1 81 ? 14.211 96.405 2.515 1.00 35.78 82 ALA A N 1
ATOM 660 C CA . ALA A 1 81 ? 13.984 95.051 2.026 1.00 36.70 82 ALA A CA 1
ATOM 661 C C . ALA A 1 81 ? 13.513 94.197 3.188 1.00 38.00 82 ALA A C 1
ATOM 662 O O . ALA A 1 81 ? 13.441 94.678 4.317 1.00 37.24 82 ALA A O 1
ATOM 664 N N . ILE A 1 82 ? 13.174 92.944 2.904 1.00 33.82 83 ILE A N 1
ATOM 665 C CA . ILE A 1 82 ? 12.602 92.054 3.898 1.00 28.61 83 ILE A CA 1
ATOM 666 C C . ILE A 1 82 ? 13.555 90.903 4.189 1.00 40.42 83 ILE A C 1
ATOM 667 O O . ILE A 1 82 ? 13.910 90.126 3.304 1.00 33.51 83 ILE A O 1
ATOM 672 N N . LEU A 1 83 ? 13.991 90.823 5.436 1.00 39.75 84 LEU A N 1
ATOM 673 C CA . LEU A 1 83 ? 14.858 89.753 5.878 1.00 39.63 84 LEU A CA 1
ATOM 674 C C . LEU A 1 83 ? 14.093 88.447 6.009 1.00 34.63 84 LEU A C 1
ATOM 675 O O . LEU A 1 83 ? 12.977 88.400 6.528 1.00 39.88 84 LEU A O 1
ATOM 680 N N . LEU A 1 84 ? 14.692 87.372 5.511 1.00 38.57 85 LEU A N 1
ATOM 681 C CA . LEU A 1 84 ? 14.129 86.040 5.732 1.00 39.53 85 LEU A CA 1
ATOM 682 C C . LEU A 1 84 ? 15.183 85.162 6.429 1.00 42.10 85 LEU A C 1
ATOM 683 O O . LEU A 1 84 ? 15.930 84.436 5.776 1.00 40.40 85 LEU A O 1
ATOM 688 N N . PRO A 1 85 ? 15.251 85.248 7.771 1.00 39.86 86 PRO A N 1
ATOM 689 C CA . PRO A 1 85 ? 16.229 84.485 8.527 1.00 38.10 86 PRO A CA 1
ATOM 690 C C . PRO A 1 85 ? 15.665 83.092 8.751 1.00 47.17 86 PRO A C 1
ATOM 691 O O . PRO A 1 85 ? 14.610 82.921 9.369 1.00 48.24 86 PRO A O 1
ATOM 695 N N . VAL A 1 86 ? 16.351 82.097 8.213 1.00 42.45 87 VAL A N 1
ATOM 696 C CA . VAL A 1 86 ? 15.833 80.749 8.257 1.00 40.72 87 VAL A CA 1
ATOM 697 C C . VAL A 1 86 ? 16.297 80.031 9.538 1.00 37.96 87 VAL A C 1
ATOM 698 O O . VAL A 1 86 ? 17.476 80.086 9.914 1.00 43.69 87 VAL A O 1
ATOM 702 N N . ASN A 1 87 ? 15.336 79.396 10.208 1.00 36.36 88 ASN A N 1
ATOM 703 C CA . ASN A 1 87 ? 15.576 78.536 11.348 1.00 38.55 88 ASN A CA 1
ATOM 704 C C . ASN A 1 87 ? 16.405 77.309 10.921 1.00 46.32 88 ASN A C 1
ATOM 705 O O . ASN A 1 87 ? 15.908 76.413 10.232 1.00 57.61 88 ASN A O 1
ATOM 710 N N . TYR A 1 88 ? 17.663 77.279 11.352 1.00 53.54 89 TYR A N 1
ATOM 711 C CA . TYR A 1 88 ? 18.591 76.189 11.017 1.00 58.56 89 TYR A CA 1
ATOM 712 C C . TYR A 1 88 ? 18.375 74.873 11.789 1.00 54.77 89 TYR A C 1
ATOM 713 O O . TYR A 1 88 ? 19.152 73.937 11.633 1.00 64.76 89 TYR A O 1
ATOM 722 N N . ARG A 1 89 ? 17.339 74.811 12.623 1.00 59.19 90 ARG A N 1
ATOM 723 C CA . ARG A 1 89 ? 16.959 73.571 13.304 1.00 60.95 90 ARG A CA 1
ATOM 724 C C . ARG A 1 89 ? 15.807 72.865 12.588 1.00 67.09 90 ARG A C 1
ATOM 725 O O . ARG A 1 89 ? 15.194 71.950 13.134 1.00 71.58 90 ARG A O 1
ATOM 733 N N . LEU A 1 90 ? 15.504 73.306 11.372 1.00 70.94 91 LEU A N 1
ATOM 734 C CA . LEU A 1 90 ? 14.497 72.658 10.540 1.00 67.67 91 LEU A CA 1
ATOM 735 C C . LEU A 1 90 ? 15.199 71.680 9.599 1.00 68.98 91 LEU A C 1
ATOM 736 O O . LEU A 1 90 ? 16.379 71.869 9.262 1.00 58.64 91 LEU A O 1
ATOM 741 N N . ASN A 1 91 ? 14.477 70.646 9.162 1.00 62.46 92 ASN A N 1
ATOM 742 C CA . ASN A 1 91 ? 15.019 69.707 8.169 1.00 67.80 92 ASN A CA 1
ATOM 743 C C . ASN A 1 91 ? 15.063 70.306 6.759 1.00 68.85 92 ASN A C 1
ATOM 744 O O . ASN A 1 91 ? 14.523 71.391 6.522 1.00 66.25 92 ASN A O 1
ATOM 749 N N . ALA A 1 92 ? 15.679 69.588 5.824 1.00 64.54 93 ALA A N 1
ATOM 750 C CA . ALA A 1 92 ? 15.874 70.098 4.464 1.00 68.28 93 ALA A CA 1
ATOM 751 C C . ALA A 1 92 ? 14.568 70.377 3.701 1.00 68.70 93 ALA A C 1
ATOM 752 O O . ALA A 1 92 ? 14.542 71.244 2.826 1.00 72.33 93 ALA A O 1
ATOM 754 N N . ASP A 1 93 ? 13.499 69.654 4.048 1.00 65.82 94 ASP A N 1
ATOM 755 C CA . ASP A 1 93 ? 12.183 69.841 3.424 1.00 69.77 94 ASP A CA 1
ATOM 756 C C . ASP A 1 93 ? 11.545 71.139 3.910 1.00 69.93 94 ASP A C 1
ATOM 757 O O . ASP A 1 93 ? 11.055 71.933 3.105 1.00 69.97 94 ASP A O 1
ATOM 762 N N . GLU A 1 94 ? 11.555 71.327 5.230 1.00 64.75 95 GLU A N 1
ATOM 763 C CA . GLU A 1 94 ? 11.021 72.522 5.894 1.00 61.09 95 GLU A CA 1
ATOM 764 C C . GLU A 1 94 ? 11.765 73.788 5.479 1.00 55.65 95 GLU A C 1
ATOM 765 O O . GLU A 1 94 ? 11.142 74.827 5.277 1.00 55.48 95 GLU A O 1
ATOM 771 N N . ILE A 1 95 ? 13.091 73.692 5.375 1.00 47.85 96 ILE A N 1
ATOM 772 C CA . ILE A 1 95 ? 13.930 74.798 4.907 1.00 50.31 96 ILE A CA 1
ATOM 773 C C . ILE A 1 95 ? 13.555 75.168 3.470 1.00 55.12 96 ILE A C 1
ATOM 774 O O . ILE A 1 95 ? 13.398 76.350 3.148 1.00 58.43 96 ILE A O 1
ATOM 779 N N . ALA A 1 96 ? 13.379 74.149 2.629 1.00 54.40 97 ALA A N 1
ATOM 780 C CA . ALA A 1 96 ? 12.957 74.347 1.247 1.00 54.44 97 ALA A CA 1
ATOM 781 C C . ALA A 1 96 ? 11.606 75.047 1.181 1.00 49.35 97 ALA A C 1
ATOM 782 O O . ALA A 1 96 ? 11.422 75.945 0.361 1.00 51.30 97 ALA A O 1
ATOM 784 N N . PHE A 1 97 ? 10.679 74.641 2.051 1.00 45.32 98 PHE A N 1
ATOM 785 C CA . PHE A 1 97 ? 9.384 75.294 2.133 1.00 45.84 98 PHE A CA 1
ATOM 786 C C . PHE A 1 97 ? 9.505 76.776 2.529 1.00 57.94 98 PHE A C 1
ATOM 787 O O . PHE A 1 97 ? 8.903 77.631 1.884 1.00 50.22 98 PHE A O 1
ATOM 795 N N . VAL A 1 98 ? 10.268 77.053 3.590 1.00 50.92 99 VAL A N 1
ATOM 796 C CA . VAL A 1 98 ? 10.473 78.416 4.092 1.00 47.80 99 VAL A CA 1
ATOM 797 C C . VAL A 1 98 ? 11.046 79.309 2.999 1.00 45.01 99 VAL A C 1
ATOM 798 O O . VAL A 1 98 ? 10.556 80.417 2.782 1.00 44.61 99 VAL A O 1
ATOM 802 N N . LEU A 1 99 ? 12.064 78.807 2.300 1.00 41.27 100 LEU A N 1
ATOM 803 C CA . LEU A 1 99 ? 12.743 79.566 1.251 1.00 45.64 100 LEU A CA 1
ATOM 804 C C . LEU A 1 99 ? 11.821 79.829 0.064 1.00 44.89 100 LEU A C 1
ATOM 805 O O . LEU A 1 99 ? 11.783 80.944 -0.465 1.00 52.26 100 LEU A O 1
ATOM 810 N N . GLY A 1 100 ? 11.060 78.810 -0.322 1.00 41.32 101 GLY A N 1
ATOM 811 C CA . GLY A 1 100 ? 10.058 78.934 -1.365 1.00 42.50 101 GLY A CA 1
ATOM 812 C C . GLY A 1 100 ? 8.872 79.802 -0.986 1.00 44.80 101 GLY A C 1
ATOM 813 O O . GLY A 1 100 ? 8.347 80.528 -1.826 1.00 42.29 101 GLY A O 1
ATOM 814 N N . ASP A 1 101 ? 8.445 79.722 0.274 1.00 44.04 102 ASP A N 1
ATOM 815 C CA . ASP A 1 101 ? 7.360 80.570 0.793 1.00 46.90 102 ASP A CA 1
ATOM 816 C C . ASP A 1 101 ? 7.785 82.040 0.788 1.00 40.99 102 ASP A C 1
ATOM 817 O O . ASP A 1 101 ? 7.029 82.902 0.336 1.00 43.36 102 ASP A O 1
ATOM 822 N N . GLY A 1 102 ? 9.013 82.298 1.241 1.00 44.04 103 GLY A N 1
ATOM 823 C CA . GLY A 1 102 ? 9.575 83.651 1.325 1.00 34.23 103 GLY A CA 1
ATOM 824 C C . GLY A 1 102 ? 9.917 84.301 -0.007 1.00 43.79 103 GLY A C 1
ATOM 825 O O . GLY A 1 102 ? 9.817 85.526 -0.151 1.00 45.75 103 GLY A O 1
ATOM 826 N N . ALA A 1 103 ? 10.319 83.479 -0.975 1.00 52.11 104 ALA A N 1
ATOM 827 C CA . ALA A 1 103 ? 10.677 83.909 -2.338 1.00 40.60 104 ALA A CA 1
ATOM 828 C C . ALA A 1 103 ? 11.733 85.009 -2.406 1.00 40.21 104 ALA A C 1
ATOM 829 O O . ALA A 1 103 ? 11.415 86.117 -2.856 1.00 37.71 104 ALA A O 1
ATOM 831 N N . PRO A 1 104 ? 12.976 84.723 -1.955 1.00 41.68 105 PRO A N 1
ATOM 832 C CA . PRO A 1 104 ? 13.993 85.766 -1.911 1.00 45.83 105 PRO A CA 1
ATOM 833 C C . PRO A 1 104 ? 14.591 86.117 -3.267 1.00 48.59 105 PRO A C 1
ATOM 834 O O . PRO A 1 104 ? 14.606 85.286 -4.181 1.00 56.40 105 PRO A O 1
ATOM 838 N N . SER A 1 105 ? 15.055 87.357 -3.381 1.00 48.49 106 SER A N 1
ATOM 839 C CA . SER A 1 105 ? 15.819 87.820 -4.528 1.00 55.78 106 SER A CA 1
ATOM 840 C C . SER A 1 105 ? 17.322 87.563 -4.358 1.00 55.16 106 SER A C 1
ATOM 841 O O . SER A 1 105 ? 18.068 87.550 -5.337 1.00 60.74 106 SER A O 1
ATOM 844 N N . VAL A 1 106 ? 17.756 87.389 -3.110 1.00 47.41 107 VAL A N 1
ATOM 845 C CA . VAL A 1 106 ? 19.146 87.084 -2.759 1.00 46.03 107 VAL A CA 1
ATOM 846 C C . VAL A 1 106 ? 19.126 86.048 -1.631 1.00 48.02 107 VAL A C 1
ATOM 847 O O . VAL A 1 106 ? 18.356 86.177 -0.673 1.00 50.37 107 VAL A O 1
ATOM 851 N N . VAL A 1 107 ? 19.94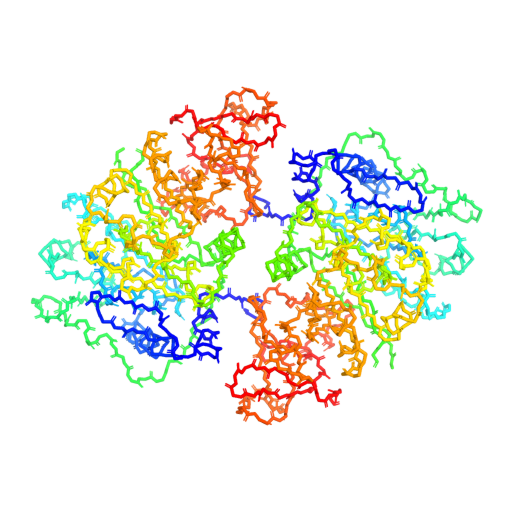3 85.006 -1.772 1.00 51.75 108 VAL A N 1
ATOM 852 C CA . VAL A 1 107 ? 20.127 83.988 -0.736 1.00 49.95 108 VAL A CA 1
ATOM 853 C C . VAL A 1 107 ? 21.552 84.079 -0.191 1.00 54.64 108 VAL A C 1
ATOM 854 O O . VAL A 1 107 ? 22.490 84.314 -0.947 1.00 59.45 108 VAL A O 1
ATOM 858 N N . VAL A 1 108 ? 21.701 83.957 1.128 1.00 57.76 109 VAL A N 1
ATOM 859 C CA . VAL A 1 108 ? 23.016 83.907 1.763 1.00 51.47 109 VAL A CA 1
ATOM 860 C C . VAL A 1 108 ? 23.096 82.642 2.598 1.00 50.52 109 VAL A C 1
ATOM 861 O O . VAL A 1 108 ? 22.254 82.414 3.461 1.00 51.22 109 VAL A O 1
ATOM 865 N N . ALA A 1 109 ? 24.096 81.805 2.308 1.00 55.25 110 ALA A N 1
ATOM 866 C CA . ALA A 1 109 ? 24.308 80.559 3.036 1.00 49.83 110 ALA A CA 1
ATOM 867 C C . ALA A 1 109 ? 25.411 80.721 4.068 1.00 55.75 110 ALA A C 1
ATOM 868 O O . ALA A 1 109 ? 26.424 81.375 3.808 1.00 53.48 110 ALA A O 1
ATOM 870 N N . GLY A 1 110 ? 25.207 80.135 5.246 1.00 55.30 111 GLY A N 1
ATOM 871 C CA . GLY A 1 110 ? 26.243 80.099 6.280 1.00 65.17 111 GLY A CA 1
ATOM 872 C C . GLY A 1 110 ? 27.343 79.118 5.911 1.00 71.52 111 GLY A C 1
ATOM 873 O O . GLY A 1 110 ? 27.305 78.508 4.834 1.00 72.33 111 GLY A O 1
ATOM 874 N N . THR A 1 111 ? 28.323 78.960 6.798 1.00 74.85 112 THR A N 1
ATOM 875 C CA . THR A 1 111 ? 29.465 78.075 6.537 1.00 80.18 112 THR A CA 1
ATOM 876 C C . THR A 1 111 ? 29.030 76.613 6.468 1.00 80.01 112 THR A C 1
ATOM 877 O O . THR A 1 111 ? 29.407 75.888 5.544 1.00 83.24 112 THR A O 1
ATOM 881 N N . ASP A 1 112 ? 28.203 76.206 7.425 1.00 77.38 113 ASP A N 1
ATOM 882 C CA . ASP A 1 112 ? 27.783 74.813 7.566 1.00 80.29 113 ASP A CA 1
ATOM 883 C C . ASP A 1 112 ? 26.531 74.467 6.763 1.00 79.47 113 ASP A C 1
ATOM 884 O O . ASP A 1 112 ? 26.037 73.342 6.841 1.00 84.30 113 ASP A O 1
ATOM 889 N N . TYR A 1 113 ? 26.019 75.427 5.996 1.00 79.16 114 TYR A N 1
ATOM 890 C CA . TYR A 1 113 ? 24.698 75.284 5.378 1.00 73.27 114 TYR A CA 1
ATOM 891 C C . TYR A 1 113 ? 24.715 75.438 3.866 1.00 68.44 114 TYR A C 1
ATOM 892 O O . TYR A 1 113 ? 23.663 75.407 3.228 1.00 67.49 114 TYR A O 1
ATOM 901 N N . ARG A 1 114 ? 25.917 75.582 3.311 1.00 72.14 115 ARG A N 1
ATOM 902 C CA . ARG A 1 114 ? 26.149 75.690 1.863 1.00 81.37 115 ARG A CA 1
ATOM 903 C C . ARG A 1 114 ? 25.589 74.511 1.047 1.00 78.44 115 ARG A C 1
ATOM 904 O O . ARG A 1 114 ? 25.123 74.699 -0.074 1.00 65.04 115 ARG A O 1
ATOM 912 N N . ASP A 1 115 ? 25.617 73.311 1.631 1.00 85.94 116 ASP A N 1
ATOM 913 C CA . ASP A 1 115 ? 25.063 72.110 0.995 1.00 89.33 116 ASP A CA 1
ATOM 914 C C . ASP A 1 115 ? 23.544 72.154 0.855 1.00 82.88 116 ASP A C 1
ATOM 915 O O . ASP A 1 115 ? 23.024 72.093 -0.261 1.00 78.78 116 ASP A O 1
ATOM 920 N N . ILE A 1 116 ? 22.854 72.269 1.991 1.00 80.00 117 ILE A N 1
ATOM 921 C CA . ILE A 1 116 ? 21.385 72.274 2.057 1.00 77.52 117 ILE A CA 1
ATOM 922 C C . ILE A 1 116 ? 20.770 73.358 1.161 1.00 73.55 117 ILE A C 1
ATOM 923 O O . ILE A 1 116 ? 19.779 73.115 0.473 1.00 73.81 117 ILE A O 1
ATOM 928 N N . VAL A 1 117 ? 21.396 74.532 1.156 1.00 67.04 118 VAL A N 1
ATOM 929 C CA . VAL A 1 117 ? 20.962 75.678 0.356 1.00 69.30 118 VAL A CA 1
ATOM 930 C C . VAL A 1 117 ? 21.140 75.407 -1.152 1.00 71.41 118 VAL A C 1
ATOM 931 O O . VAL A 1 117 ? 20.246 75.718 -1.955 1.00 62.31 118 VAL A O 1
ATOM 935 N N . ALA A 1 118 ? 22.275 74.799 -1.516 1.00 74.51 119 ALA A N 1
ATOM 936 C CA . ALA A 1 118 ? 22.556 74.396 -2.908 1.00 67.03 119 ALA A CA 1
ATOM 937 C C . ALA A 1 118 ? 21.485 73.470 -3.489 1.00 60.74 119 ALA A C 1
ATOM 938 O O . ALA A 1 118 ? 21.078 73.653 -4.636 1.00 57.39 119 ALA A O 1
ATOM 940 N N . GLY A 1 119 ? 21.025 72.503 -2.690 1.00 55.67 120 GLY A N 1
ATOM 941 C CA . GLY A 1 119 ? 19.883 71.649 -3.056 1.00 62.56 120 GLY A CA 1
ATOM 942 C C . GLY A 1 119 ? 18.576 72.389 -3.341 1.00 70.98 120 GLY A C 1
ATOM 943 O O . GLY A 1 119 ? 17.856 72.052 -4.282 1.00 70.75 120 GLY A O 1
ATOM 944 N N . VAL A 1 120 ? 18.282 73.413 -2.544 1.00 73.50 121 VAL A N 1
ATOM 945 C CA . VAL A 1 120 ? 17.025 74.171 -2.660 1.00 68.44 121 VAL A CA 1
ATOM 946 C C . VAL A 1 120 ? 17.045 75.171 -3.828 1.00 69.46 121 VAL A C 1
ATOM 947 O O . VAL A 1 120 ? 16.041 75.341 -4.526 1.00 75.72 121 VAL A O 1
ATOM 951 N N . LEU A 1 121 ? 18.202 75.794 -4.047 1.00 68.19 122 LEU A N 1
ATOM 952 C CA . LEU A 1 121 ? 18.382 76.884 -5.027 1.00 73.37 122 LEU A CA 1
ATOM 953 C C . LEU A 1 121 ? 17.823 76.736 -6.474 1.00 79.54 122 LEU A C 1
ATOM 954 O O . LEU A 1 121 ? 17.314 77.726 -7.019 1.00 74.81 122 LEU A O 1
ATOM 959 N N . PRO A 1 122 ? 17.932 75.534 -7.110 1.00 85.32 123 PRO A N 1
ATOM 960 C CA . PRO A 1 122 ? 17.280 75.410 -8.425 1.00 86.68 123 PRO A CA 1
ATOM 961 C C . PRO A 1 122 ? 15.747 75.497 -8.401 1.00 85.88 123 PRO A C 1
ATOM 962 O O . PRO A 1 122 ? 15.145 75.832 -9.420 1.00 88.91 123 PRO A O 1
ATOM 966 N N . SER A 1 123 ? 15.129 75.208 -7.256 1.00 79.35 124 SER A N 1
ATOM 967 C CA . SER A 1 123 ? 13.675 75.292 -7.131 1.00 76.47 124 SER A CA 1
ATOM 968 C C . SER A 1 123 ? 13.188 76.716 -6.804 1.00 77.17 124 SER A C 1
ATOM 969 O O . SER A 1 123 ? 11.991 76.940 -6.614 1.00 76.58 124 SER A O 1
ATOM 972 N N . LEU A 1 124 ? 14.112 77.675 -6.749 1.00 74.31 125 LEU A N 1
ATOM 973 C CA . LEU A 1 124 ? 13.757 79.065 -6.474 1.00 73.00 125 LEU A CA 1
ATOM 974 C C . LEU A 1 124 ? 13.820 79.907 -7.736 1.00 78.15 125 LEU A C 1
ATOM 975 O O . LEU A 1 124 ? 14.795 79.838 -8.488 1.00 75.58 125 LEU A O 1
ATOM 980 N N . GLY A 1 125 ? 12.769 80.699 -7.950 1.00 78.89 126 GLY A N 1
ATOM 981 C CA . GLY A 1 125 ? 12.602 81.480 -9.169 1.00 81.51 126 GLY A CA 1
ATOM 982 C C . GLY A 1 125 ? 13.560 82.647 -9.299 1.00 84.78 126 GLY A C 1
ATOM 983 O O . GLY A 1 125 ? 14.732 82.469 -9.665 1.00 82.50 126 GLY A O 1
ATOM 984 N N . GLY A 1 126 ? 13.062 83.840 -8.982 1.00 77.19 127 GLY A N 1
ATOM 985 C CA . GLY A 1 126 ? 13.798 85.083 -9.205 1.00 76.15 127 GLY A CA 1
ATOM 986 C C . GLY A 1 126 ? 14.957 85.375 -8.262 1.00 75.95 127 GLY A C 1
ATOM 987 O O . GLY A 1 126 ? 15.225 86.545 -7.974 1.00 81.36 127 GLY A O 1
ATOM 988 N N . VAL A 1 127 ? 15.641 84.331 -7.784 1.00 67.79 128 VAL A N 1
ATOM 989 C CA . VAL A 1 127 ? 16.884 84.489 -7.013 1.00 70.64 128 VAL A CA 1
ATOM 990 C C . VAL A 1 127 ? 18.037 84.982 -7.903 1.00 74.58 128 VAL A C 1
ATOM 991 O O . VAL A 1 127 ? 18.525 84.273 -8.786 1.00 79.77 128 VAL A O 1
ATOM 995 N N . LYS A 1 128 ? 18.442 86.224 -7.660 1.00 76.14 129 LYS A N 1
ATOM 996 C CA . LYS A 1 128 ? 19.349 86.954 -8.539 1.00 68.20 129 LYS A CA 1
ATOM 997 C C . LYS A 1 128 ? 20.816 86.677 -8.254 1.00 71.27 129 LYS A C 1
ATOM 998 O O . LYS A 1 128 ? 21.619 86.563 -9.176 1.00 79.38 129 LYS A O 1
ATOM 1004 N N . LYS A 1 129 ? 21.161 86.590 -6.974 1.00 70.41 130 LYS A N 1
ATOM 1005 C CA . LYS A 1 129 ? 22.518 86.293 -6.549 1.00 61.20 130 LYS A CA 1
ATOM 1006 C C . LYS A 1 129 ? 22.494 85.390 -5.324 1.00 64.53 130 LYS A C 1
ATOM 1007 O O . LYS A 1 129 ? 21.538 85.397 -4.555 1.00 61.88 130 LYS A O 1
ATOM 1013 N N . ALA A 1 130 ? 23.550 84.606 -5.154 1.00 62.49 131 ALA A N 1
ATOM 1014 C CA . ALA A 1 130 ? 23.669 83.725 -4.008 1.00 61.72 131 ALA A CA 1
ATOM 1015 C C . ALA A 1 130 ? 25.063 83.885 -3.438 1.00 62.51 131 ALA A C 1
ATOM 1016 O O . ALA A 1 130 ? 26.015 84.073 -4.184 1.00 61.61 131 ALA A O 1
ATOM 1018 N N . TYR A 1 131 ? 25.174 83.850 -2.113 1.00 61.46 132 TYR A N 1
ATOM 1019 C CA . TYR A 1 131 ? 26.452 84.070 -1.451 1.00 48.25 132 TYR A CA 1
ATOM 1020 C C . TYR A 1 131 ? 26.685 83.052 -0.365 1.00 60.44 132 TYR A C 1
ATOM 1021 O O . TYR A 1 131 ? 25.733 82.463 0.165 1.00 59.61 132 TYR A O 1
ATOM 1030 N N . ALA A 1 132 ? 27.961 82.848 -0.042 1.00 62.33 133 ALA A N 1
ATOM 1031 C CA . ALA A 1 132 ? 28.341 82.012 1.083 1.00 64.43 133 ALA A CA 1
ATOM 1032 C C . ALA A 1 132 ? 29.332 82.737 1.969 1.00 69.36 133 ALA A C 1
ATOM 1033 O O . ALA A 1 132 ? 30.147 83.540 1.492 1.00 71.19 133 ALA A O 1
ATOM 1035 N N . ILE A 1 133 ? 29.235 82.452 3.263 1.00 64.52 134 ILE A N 1
ATOM 1036 C CA . ILE A 1 133 ? 30.143 82.995 4.259 1.00 74.54 134 ILE A CA 1
ATOM 1037 C C . ILE A 1 133 ? 31.258 81.963 4.486 1.00 83.40 134 ILE A C 1
ATOM 1038 O O . ILE A 1 133 ? 31.007 80.833 4.916 1.00 84.26 134 ILE A O 1
ATOM 1043 N N . GLY A 1 134 ? 32.486 82.371 4.185 1.00 95.04 135 GLY A N 1
ATOM 1044 C CA . GLY A 1 134 ? 33.621 81.459 4.075 1.00 106.40 135 GLY A CA 1
ATOM 1045 C C . GLY A 1 134 ? 34.218 81.654 2.693 1.00 113.91 135 GLY A C 1
ATOM 1046 O O . GLY A 1 134 ? 35.002 82.582 2.478 1.00 118.15 135 GLY A O 1
ATOM 1047 N N . ASP A 1 135 ? 33.835 80.790 1.754 1.00 114.24 136 ASP A N 1
ATOM 1048 C CA . ASP A 1 135 ? 34.204 80.943 0.342 1.00 114.14 136 ASP A CA 1
ATOM 1049 C C . ASP A 1 135 ? 33.145 80.335 -0.571 1.00 108.28 136 ASP A C 1
ATOM 1050 O O . ASP A 1 135 ? 3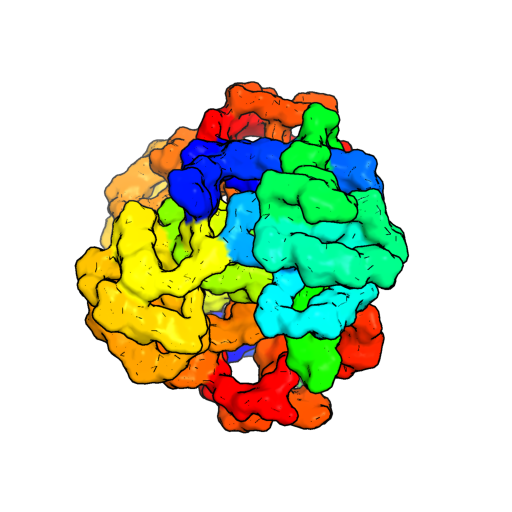2.330 79.523 -0.129 1.00 101.63 136 ASP A O 1
ATOM 1055 N N . GLY A 1 136 ? 33.178 80.715 -1.847 1.00 104.75 137 GLY A N 1
ATOM 1056 C CA . GLY A 1 136 ? 32.137 80.344 -2.807 1.00 103.23 137 GLY A CA 1
ATOM 1057 C C . GLY A 1 136 ? 32.214 78.961 -3.431 1.00 102.38 137 GLY A C 1
ATOM 1058 O O . GLY A 1 136 ? 32.155 78.821 -4.657 1.00 99.27 137 GLY A O 1
ATOM 1059 N N . SER A 1 137 ? 32.320 77.936 -2.591 1.00 103.93 138 SER A N 1
ATOM 1060 C CA . SER A 1 137 ? 32.327 76.553 -3.064 1.00 107.71 138 SER A CA 1
ATOM 1061 C C . SER A 1 137 ? 30.917 76.086 -3.452 1.00 104.12 138 SER A C 1
ATOM 1062 O O . SER A 1 137 ? 30.105 75.720 -2.592 1.00 103.73 138 SER A O 1
ATOM 1065 N N . GLY A 1 138 ? 30.639 76.115 -4.755 1.00 97.31 139 GLY A N 1
ATOM 1066 C CA . GLY A 1 138 ? 29.326 75.749 -5.291 1.00 91.56 139 GLY A CA 1
ATOM 1067 C C . GLY A 1 138 ? 28.736 76.869 -6.134 1.00 89.51 139 GLY A C 1
ATOM 1068 O O . GLY A 1 138 ? 29.484 77.642 -6.743 1.00 83.82 139 GLY A O 1
ATOM 1069 N N . PRO A 1 139 ? 27.387 76.973 -6.167 1.00 89.38 140 PRO A N 1
ATOM 1070 C CA . PRO A 1 139 ? 26.643 78.028 -6.896 1.00 86.89 140 PRO A CA 1
ATOM 1071 C C . PRO A 1 139 ? 26.792 79.450 -6.319 1.00 82.59 140 PRO A C 1
ATOM 1072 O O . PRO A 1 139 ? 26.298 80.414 -6.910 1.00 80.11 140 PRO A O 1
ATOM 1076 N N . PHE A 1 140 ? 27.470 79.569 -5.182 1.00 80.50 141 PHE A N 1
ATOM 1077 C CA . PHE A 1 140 ? 27.596 80.828 -4.460 1.00 76.96 141 PHE A CA 1
ATOM 1078 C C . PHE A 1 140 ? 28.833 81.619 -4.842 1.00 79.96 141 PHE A C 1
ATOM 1079 O O . PHE A 1 140 ? 29.879 81.049 -5.153 1.00 86.09 141 PHE A O 1
ATOM 1087 N N . ALA A 1 141 ? 28.690 82.941 -4.816 1.00 77.13 142 ALA A N 1
ATOM 1088 C CA . ALA A 1 141 ? 29.813 83.867 -4.769 1.00 71.78 142 ALA A CA 1
ATOM 1089 C C . ALA A 1 141 ? 30.281 83.936 -3.304 1.00 76.92 142 ALA A C 1
ATOM 1090 O O . ALA A 1 141 ? 29.552 83.500 -2.407 1.00 77.85 142 ALA A O 1
ATOM 1092 N N . PRO A 1 142 ? 31.514 84.422 -3.045 1.00 80.09 143 PRO A N 1
ATOM 1093 C CA . PRO A 1 142 ? 31.812 84.645 -1.628 1.00 81.63 143 PRO A CA 1
ATOM 1094 C C . PRO A 1 142 ? 31.105 85.900 -1.110 1.00 79.34 143 PRO A C 1
ATOM 1095 O O . PRO A 1 142 ? 30.869 86.835 -1.882 1.00 75.50 143 PRO A O 1
ATOM 1099 N N . PHE A 1 143 ? 30.772 85.908 0.181 1.00 77.77 144 PHE A N 1
ATOM 1100 C CA . PHE A 1 143 ? 30.035 87.016 0.801 1.00 69.19 144 PHE A CA 1
ATOM 1101 C C . PHE A 1 143 ? 30.705 88.375 0.603 1.00 70.93 144 PHE A C 1
ATOM 1102 O O . PHE A 1 143 ? 30.018 89.390 0.494 1.00 71.63 144 PHE A O 1
ATOM 1110 N N . LYS A 1 144 ? 32.037 88.386 0.542 1.00 74.80 145 LYS A N 1
ATOM 1111 C CA . LYS A 1 144 ? 32.817 89.618 0.333 1.00 78.01 145 LYS A CA 1
ATOM 1112 C C . LYS A 1 144 ? 32.531 90.314 -1.008 1.00 69.27 145 LYS A C 1
ATOM 1113 O O . LYS A 1 144 ? 32.779 91.512 -1.158 1.00 67.14 145 LYS A O 1
ATOM 1119 N N . ASP A 1 145 ? 31.983 89.563 -1.964 1.00 70.21 146 ASP A N 1
ATOM 1120 C CA . ASP A 1 145 ? 31.578 90.106 -3.263 1.00 75.47 146 ASP A CA 1
ATOM 1121 C C . ASP A 1 145 ? 30.319 90.969 -3.172 1.00 73.09 146 ASP A C 1
ATOM 1122 O O . ASP A 1 145 ? 30.055 91.776 -4.071 1.00 72.84 146 ASP A O 1
ATOM 1127 N N . LEU A 1 146 ? 29.539 90.783 -2.103 1.00 69.87 147 LEU A N 1
ATOM 1128 C CA . LEU A 1 146 ? 28.291 91.525 -1.917 1.00 63.99 147 LEU A CA 1
ATOM 1129 C C . LEU A 1 146 ? 28.553 93.003 -1.751 1.00 57.83 147 LEU A C 1
ATOM 1130 O O . LEU A 1 146 ? 27.887 93.803 -2.383 1.00 67.48 147 LEU A O 1
ATOM 1135 N N . ALA A 1 147 ? 29.536 93.354 -0.929 1.00 51.76 148 ALA A N 1
ATOM 1136 C CA . ALA A 1 147 ? 29.838 94.750 -0.646 1.00 55.21 148 ALA A CA 1
ATOM 1137 C C . ALA A 1 147 ? 30.204 95.525 -1.911 1.00 59.44 148 ALA A C 1
ATOM 1138 O O . ALA A 1 147 ? 30.851 94.992 -2.808 1.00 63.12 148 ALA A O 1
ATOM 1140 N N . SER A 1 148 ? 29.766 96.776 -1.985 1.00 60.82 149 SER A N 1
ATOM 1141 C CA . SER A 1 148 ? 30.064 97.628 -3.124 1.00 60.04 149 SER A CA 1
ATOM 1142 C C . SER A 1 148 ? 30.633 98.969 -2.676 1.00 67.43 149 SER A C 1
ATOM 1143 O O . SER A 1 148 ? 30.353 99.444 -1.570 1.00 63.62 149 SER A O 1
ATOM 1146 N N . ASP A 1 149 ? 31.437 99.570 -3.549 1.00 72.80 150 ASP A N 1
ATOM 1147 C CA . ASP A 1 149 ? 32.050 100.868 -3.282 1.00 71.47 150 ASP A CA 1
ATOM 1148 C C . ASP A 1 149 ? 31.248 102.026 -3.862 1.00 70.36 150 ASP A C 1
ATOM 1149 O O . ASP A 1 149 ? 31.579 103.190 -3.607 1.00 67.45 150 ASP A O 1
ATOM 1154 N N . THR A 1 150 ? 30.203 101.706 -4.633 1.00 63.45 151 THR A N 1
ATOM 1155 C CA . THR A 1 150 ? 29.253 102.712 -5.110 1.00 67.91 151 THR A CA 1
ATOM 1156 C C . THR A 1 150 ? 28.660 103.401 -3.888 1.00 73.51 151 THR A C 1
ATOM 1157 O O . THR A 1 150 ? 28.122 102.714 -3.015 1.00 77.06 151 THR A O 1
ATOM 1161 N N . PRO A 1 151 ? 28.799 104.743 -3.793 1.00 74.14 152 PRO A N 1
ATOM 1162 C CA . PRO A 1 151 ? 28.224 105.478 -2.661 1.00 74.53 152 PRO A CA 1
ATOM 1163 C C . PRO A 1 151 ? 26.732 105.177 -2.499 1.00 74.67 152 PRO A C 1
ATOM 1164 O O . PRO A 1 151 ? 25.996 105.123 -3.489 1.00 72.40 152 PRO A O 1
ATOM 1168 N N . PHE A 1 152 ? 26.320 104.936 -1.257 1.00 74.54 153 PHE A N 1
ATOM 1169 C CA . PHE A 1 152 ? 24.969 104.471 -0.944 1.00 65.11 153 PHE A CA 1
ATOM 1170 C C . PHE A 1 152 ? 23.930 105.580 -1.016 1.00 65.80 153 PHE A C 1
ATOM 1171 O O . PHE A 1 152 ? 24.067 106.615 -0.364 1.00 56.63 153 PHE A O 1
ATOM 1179 N N . SER A 1 153 ? 22.898 105.358 -1.824 1.00 68.90 154 SER A N 1
ATOM 1180 C CA . SER A 1 153 ? 21.748 106.257 -1.872 1.00 73.11 154 SER A CA 1
ATOM 1181 C C . SER A 1 153 ? 20.496 105.455 -1.527 1.00 68.24 154 SER A C 1
ATOM 1182 O O . SER A 1 153 ? 20.126 104.521 -2.245 1.00 68.31 154 SER A O 1
ATOM 1185 N N . ALA A 1 154 ? 19.866 105.825 -0.415 1.00 65.54 155 ALA A N 1
ATOM 1186 C CA . ALA A 1 154 ? 18.766 105.060 0.167 1.00 66.59 155 ALA A CA 1
ATOM 1187 C C . ALA A 1 154 ? 17.482 105.195 -0.648 1.00 64.77 155 ALA A C 1
ATOM 1188 O O . ALA A 1 154 ? 17.082 106.317 -0.968 1.00 67.84 155 ALA A O 1
ATOM 1190 N N . PRO A 1 155 ? 16.837 104.057 -0.998 1.00 56.12 156 PRO A N 1
ATOM 1191 C CA . PRO A 1 155 ? 15.519 104.137 -1.631 1.00 60.92 156 PRO A CA 1
ATOM 1192 C C . PRO A 1 155 ? 14.440 104.698 -0.691 1.00 59.95 156 PRO A C 1
ATOM 1193 O O . PRO A 1 155 ? 14.684 104.900 0.499 1.00 60.34 156 PRO A O 1
ATOM 1197 N N . GLU A 1 156 ? 13.262 104.960 -1.242 1.00 58.29 157 GLU A N 1
ATOM 1198 C CA . GLU A 1 156 ? 12.143 105.483 -0.471 1.00 60.52 157 GLU A CA 1
ATOM 1199 C C . GLU A 1 156 ? 11.355 104.333 0.166 1.00 53.61 157 GLU A C 1
ATOM 1200 O O . GLU A 1 156 ? 10.938 103.402 -0.533 1.00 57.52 157 GLU A O 1
ATOM 1206 N N . PHE A 1 157 ? 11.173 104.402 1.485 1.00 44.28 158 PHE A N 1
ATOM 1207 C CA . PHE A 1 157 ? 10.321 103.445 2.224 1.00 41.28 158 PHE A CA 1
ATOM 1208 C C . PHE A 1 157 ? 9.958 104.013 3.583 1.00 42.39 158 PHE A C 1
ATOM 1209 O O . PHE A 1 157 ? 10.576 104.975 4.052 1.00 41.94 158 PHE A O 1
ATOM 1217 N N . GLY A 1 158 ? 8.956 103.419 4.225 1.00 45.01 159 GLY A N 1
ATOM 1218 C CA . GLY A 1 158 ? 8.539 103.875 5.546 1.00 43.44 159 GLY A CA 1
ATOM 1219 C C . GLY A 1 158 ? 8.718 102.836 6.630 1.00 43.41 159 GLY A C 1
ATOM 1220 O O . GLY A 1 158 ? 8.963 101.663 6.346 1.00 36.65 159 GLY A O 1
ATOM 1221 N N . ALA A 1 159 ? 8.545 103.250 7.880 1.00 32.86 160 ALA A N 1
ATOM 1222 C CA . ALA A 1 159 ? 8.636 102.306 9.009 1.00 39.57 160 ALA A CA 1
ATOM 1223 C C . ALA A 1 159 ? 7.540 101.226 9.025 1.00 39.88 160 ALA A C 1
ATOM 1224 O O . ALA A 1 159 ? 7.731 100.146 9.610 1.00 40.91 160 ALA A O 1
ATOM 1226 N N . ALA A 1 160 ? 6.414 101.481 8.353 1.00 37.35 161 ALA A N 1
ATOM 1227 C CA . ALA A 1 160 ? 5.312 100.511 8.314 1.00 34.87 161 ALA A CA 1
ATOM 1228 C C . ALA A 1 160 ? 5.525 99.378 7.302 1.00 37.80 161 ALA A C 1
ATOM 1229 O O . ALA A 1 160 ? 4.785 98.397 7.283 1.00 38.61 161 ALA A O 1
ATOM 1231 N N . ASP A 1 161 ? 6.546 99.506 6.470 1.00 34.61 162 ASP A N 1
ATOM 1232 C CA . ASP A 1 161 ? 6.830 98.500 5.449 1.00 35.82 162 ASP A CA 1
ATOM 1233 C C . ASP A 1 161 ? 7.368 97.195 6.086 1.00 33.23 162 ASP A C 1
ATOM 1234 O O . ASP A 1 161 ? 7.996 97.227 7.142 1.00 35.27 162 ASP A O 1
ATOM 1239 N N . GLY A 1 162 ? 7.107 96.058 5.458 1.00 43.06 163 GLY A N 1
ATOM 1240 C CA . GLY A 1 162 ? 7.650 94.802 5.959 1.00 34.69 163 GLY A CA 1
ATOM 1241 C C . GLY A 1 162 ? 9.161 94.848 6.145 1.00 32.22 163 GLY A C 1
ATOM 1242 O O . GLY A 1 162 ? 9.876 95.472 5.355 1.00 34.06 163 GLY A O 1
ATOM 1243 N N . PHE A 1 163 ? 9.638 94.210 7.209 1.00 37.99 164 PHE A N 1
ATOM 1244 C CA . PHE A 1 163 ? 11.072 94.130 7.486 1.00 36.39 164 PHE A CA 1
ATOM 1245 C C . PHE A 1 163 ? 11.595 92.705 7.661 1.00 38.01 164 PHE A C 1
ATOM 1246 O O . PHE A 1 163 ? 12.723 92.399 7.261 1.00 36.67 164 PHE A O 1
ATOM 1254 N N . VAL A 1 164 ? 10.802 91.840 8.285 1.00 33.49 165 VAL A N 1
ATOM 1255 C CA . VAL A 1 164 ? 11.261 90.480 8.553 1.00 32.63 165 VAL A CA 1
ATOM 1256 C C . VAL A 1 164 ? 10.096 89.499 8.511 1.00 29.61 165 VAL A C 1
ATOM 1257 O O . VAL A 1 164 ? 8.992 89.812 8.944 1.00 33.92 165 VAL A O 1
ATOM 1261 N N . ILE A 1 165 ? 10.332 88.330 7.921 1.00 32.63 166 ILE A N 1
ATOM 1262 C CA . ILE A 1 165 ? 9.362 87.227 7.964 1.00 36.27 166 ILE A CA 1
ATOM 1263 C C . ILE A 1 165 ? 9.918 86.159 8.913 1.00 39.31 166 ILE A C 1
ATOM 1264 O O . ILE A 1 165 ? 11.008 85.620 8.686 1.00 34.57 166 ILE A O 1
ATOM 1269 N N . ILE A 1 166 ? 9.190 85.906 10.001 1.00 37.87 167 ILE A N 1
ATOM 1270 C CA . ILE A 1 166 ? 9.597 84.930 10.991 1.00 41.75 167 ILE A CA 1
ATOM 1271 C C . ILE A 1 166 ? 8.635 83.758 10.951 1.00 37.58 167 ILE A C 1
ATOM 1272 O O . ILE A 1 166 ? 7.454 83.884 11.283 1.00 40.73 167 ILE A O 1
ATOM 1277 N N . HIS A 1 167 ? 9.142 82.611 10.518 1.00 36.88 168 HIS A N 1
ATOM 1278 C CA . HIS A 1 167 ? 8.310 81.426 10.411 1.00 47.98 168 HIS A CA 1
ATOM 1279 C C . HIS A 1 167 ? 8.280 80.683 11.745 1.00 54.30 168 HIS A C 1
ATOM 1280 O O . HIS A 1 167 ? 9.328 80.432 12.346 1.00 50.46 168 HIS A O 1
ATOM 1287 N N . THR A 1 168 ? 7.082 80.355 12.215 1.00 57.72 169 THR A N 1
ATOM 1288 C CA . THR A 1 168 ? 6.924 79.430 13.335 1.00 71.30 169 THR A CA 1
ATOM 1289 C C . THR A 1 168 ? 5.903 78.368 12.950 1.00 79.46 169 THR A C 1
ATOM 1290 O O . THR A 1 168 ? 4.852 78.688 12.381 1.00 73.46 169 THR A O 1
ATOM 1294 N N . ALA A 1 169 ? 6.239 77.111 13.251 1.00 86.92 170 ALA A N 1
ATOM 1295 C CA . ALA A 1 169 ? 5.456 75.943 12.835 1.00 94.01 170 ALA A CA 1
ATOM 1296 C C . ALA A 1 169 ? 4.068 75.913 13.470 1.00 94.52 170 ALA A C 1
ATOM 1297 O O . ALA A 1 169 ? 3.941 75.950 14.692 1.00 93.17 170 ALA A O 1
ATOM 1299 N N . ALA A 1 170 ? 3.039 75.869 12.620 1.00 101.46 171 ALA A N 1
ATOM 1300 C CA . ALA A 1 170 ? 1.638 75.837 13.057 1.00 104.90 171 ALA A CA 1
ATOM 1301 C C . ALA A 1 170 ? 1.113 74.403 13.162 1.00 107.80 171 ALA A C 1
ATOM 1302 O O . ALA A 1 170 ? -0.087 74.174 13.336 1.00 108.08 171 ALA A O 1
ATOM 1304 N N . GLY A 1 173 ? 1.390 71.310 11.909 1.00 112.40 174 GLY A N 1
ATOM 1305 C CA . GLY A 1 173 ? 1.131 71.819 10.564 1.00 112.20 174 GLY A CA 1
ATOM 1306 C C . GLY A 1 173 ? 2.325 72.513 9.926 1.00 109.96 174 GLY A C 1
ATOM 1307 O O . GLY A 1 173 ? 3.450 72.442 10.436 1.00 113.29 174 GLY A O 1
ATOM 1308 N N . ARG A 1 174 ? 2.062 73.187 8.806 1.00 101.64 175 ARG A N 1
ATOM 1309 C CA . ARG A 1 174 ? 3.066 73.912 8.017 1.00 92.57 175 ARG A CA 1
ATOM 1310 C C . ARG A 1 174 ? 3.628 75.130 8.783 1.00 79.80 175 ARG A C 1
ATOM 1311 O O . ARG A 1 174 ? 2.919 75.707 9.617 1.00 73.16 175 ARG A O 1
ATOM 1319 N N . PRO A 1 175 ? 4.901 75.514 8.526 1.00 71.44 176 PRO A N 1
ATOM 1320 C CA . PRO A 1 175 ? 5.384 76.792 9.083 1.00 65.49 176 PRO A CA 1
ATOM 1321 C C . PRO A 1 175 ? 4.648 77.985 8.464 1.00 61.92 176 PRO A C 1
ATOM 1322 O O . PRO A 1 175 ? 4.368 77.978 7.266 1.00 56.22 176 PRO A O 1
ATOM 1326 N N . ARG A 1 176 ? 4.324 78.974 9.298 1.00 55.00 177 ARG A N 1
ATOM 1327 C CA A ARG A 1 176 ? 3.557 80.156 8.890 0.50 50.63 177 ARG A CA 1
ATOM 1328 C CA B ARG A 1 176 ? 3.573 80.141 8.872 0.50 49.05 177 ARG A CA 1
ATOM 1329 C C . ARG A 1 176 ? 4.411 81.393 9.102 1.00 46.35 177 ARG A C 1
ATOM 1330 O O . ARG A 1 176 ? 4.864 81.647 10.213 1.00 41.91 177 ARG A O 1
ATOM 1345 N N . GLY A 1 177 ? 4.629 82.170 8.049 1.00 45.83 178 GLY A N 1
ATOM 1346 C CA . GLY A 1 177 ? 5.516 83.324 8.153 1.00 33.22 178 GLY A CA 1
ATOM 1347 C C . GLY A 1 177 ? 4.870 84.591 8.685 1.00 38.21 178 GLY A C 1
ATOM 1348 O O . GLY A 1 177 ? 3.945 85.098 8.076 1.00 42.19 178 GLY A O 1
ATOM 1349 N N . ALA A 1 178 ? 5.374 85.114 9.806 1.00 39.58 179 ALA A N 1
ATOM 1350 C CA . ALA A 1 178 ? 4.868 86.372 10.382 1.00 32.87 179 ALA A CA 1
ATOM 1351 C C . ALA A 1 178 ? 5.663 87.554 9.861 1.00 36.75 179 ALA A C 1
ATOM 1352 O O . ALA A 1 178 ? 6.880 87.635 10.058 1.00 38.01 179 ALA A O 1
ATOM 1354 N N . LEU A 1 179 ? 4.965 88.461 9.188 1.00 34.01 180 LEU A N 1
ATOM 1355 C CA . LEU A 1 179 ? 5.593 89.635 8.592 1.00 36.25 180 LEU A CA 1
ATOM 1356 C C . LEU A 1 179 ? 5.508 90.774 9.597 1.00 32.31 180 LEU A C 1
ATOM 1357 O O . LEU A 1 179 ? 4.419 91.149 10.036 1.00 27.80 180 LEU A O 1
ATOM 1362 N N . ILE A 1 180 ? 6.678 91.270 9.975 1.00 31.93 181 ILE A N 1
ATOM 1363 C CA . ILE A 1 180 ? 6.820 92.277 11.016 1.00 37.50 181 ILE A CA 1
ATOM 1364 C C . ILE A 1 180 ? 7.508 93.481 10.387 1.00 29.95 181 ILE A C 1
ATOM 1365 O O . ILE A 1 180 ? 8.433 93.322 9.607 1.00 35.07 181 ILE A O 1
ATOM 1370 N N . SER A 1 181 ? 7.038 94.681 10.722 1.00 32.34 182 SER A N 1
ATOM 1371 C CA . SER A 1 181 ? 7.590 95.901 10.163 1.00 34.90 182 SER A CA 1
ATOM 1372 C C . SER A 1 181 ? 8.746 96.427 11.019 1.00 36.05 182 SER A C 1
ATOM 1373 O O . SER A 1 181 ? 8.951 95.966 12.159 1.00 32.79 182 SER A O 1
ATOM 1376 N N . GLN A 1 182 ? 9.513 97.376 10.473 1.00 26.74 183 GLN A N 1
ATOM 1377 C CA . GLN A 1 182 ? 10.556 98.053 11.257 1.00 30.19 183 GLN A CA 1
ATOM 1378 C C . GLN A 1 182 ? 9.956 98.809 12.441 1.00 33.90 183 GLN A C 1
ATOM 1379 O O . GLN A 1 182 ? 10.485 98.724 13.556 1.00 36.90 183 GLN A O 1
ATOM 1385 N N . GLY A 1 183 ? 8.859 99.532 12.181 1.00 36.25 184 GLY A N 1
ATOM 1386 C CA . GLY A 1 183 ? 8.158 100.309 13.197 1.00 31.65 184 GLY A CA 1
ATOM 1387 C C . GLY A 1 183 ? 7.565 99.460 14.302 1.00 25.71 184 GLY A C 1
ATOM 1388 O O . GLY A 1 183 ? 7.631 99.844 15.472 1.00 29.38 184 GLY A O 1
ATOM 1389 N N . ASN A 1 184 ? 6.980 98.320 13.934 1.00 25.67 185 ASN A N 1
ATOM 1390 C CA . ASN A 1 184 ? 6.525 97.311 14.915 1.00 32.05 185 ASN A CA 1
ATOM 1391 C C . ASN A 1 184 ? 7.618 97.094 15.952 1.00 37.94 185 ASN A C 1
ATOM 1392 O O . ASN A 1 184 ? 7.391 97.290 17.142 1.00 36.50 185 ASN A O 1
ATOM 1397 N N . LEU A 1 185 ? 8.811 96.693 15.484 1.00 37.69 186 LEU A N 1
ATOM 1398 C CA . LEU A 1 185 ? 9.942 96.393 16.363 1.00 36.26 186 LEU A CA 1
ATOM 1399 C C . LEU A 1 185 ? 10.434 97.604 17.126 1.00 36.88 186 LEU A C 1
ATOM 1400 O O . LEU A 1 185 ? 10.639 97.523 18.324 1.00 31.07 186 LEU A O 1
ATOM 1405 N N . LEU A 1 186 ? 10.611 98.733 16.451 1.00 31.00 187 LEU A N 1
ATOM 1406 C CA . LEU A 1 186 ? 11.135 99.898 17.146 1.00 30.27 187 LEU A CA 1
ATOM 1407 C C . LEU A 1 186 ? 10.221 100.306 18.296 1.00 30.91 187 LEU A C 1
ATOM 1408 O O . LEU A 1 186 ? 10.685 100.558 19.400 1.00 29.26 187 LEU A O 1
ATOM 1413 N N . ILE A 1 187 ? 8.919 100.367 18.033 1.00 32.83 188 ILE A N 1
ATOM 1414 C CA . ILE A 1 187 ? 7.994 100.817 19.056 1.00 41.38 188 ILE A CA 1
ATOM 1415 C C . ILE A 1 187 ? 7.846 99.778 20.172 1.00 29.57 188 ILE A C 1
ATOM 1416 O O . ILE A 1 187 ? 7.872 100.140 21.349 1.00 28.05 188 ILE A O 1
ATOM 1421 N N . ALA A 1 188 ? 7.753 98.496 19.805 1.00 31.36 189 ALA A N 1
ATOM 1422 C CA . ALA A 1 188 ? 7.713 97.415 20.807 1.00 32.55 189 ALA A CA 1
ATOM 1423 C C . ALA A 1 188 ? 8.919 97.470 21.755 1.00 40.00 189 ALA A C 1
ATOM 1424 O O . ALA A 1 188 ? 8.763 97.455 22.982 1.00 35.96 189 ALA A O 1
ATOM 1426 N N . GLN A 1 189 ? 10.101 97.631 21.173 1.00 37.97 190 GLN A N 1
ATOM 1427 C CA . GLN A 1 189 ? 11.349 97.602 21.912 1.00 34.96 190 GLN A CA 1
ATOM 1428 C C . GLN A 1 189 ? 11.666 98.872 22.681 1.00 32.46 190 GLN A C 1
ATOM 1429 O O . GLN A 1 189 ? 12.459 98.825 23.608 1.00 31.89 190 GLN A O 1
ATOM 1435 N N . SER A 1 190 ? 11.028 99.991 22.334 1.00 35.01 191 SER A N 1
ATOM 1436 C CA . SER A 1 190 ? 11.197 101.246 23.083 1.00 30.79 191 SER A CA 1
ATOM 1437 C C . SER A 1 190 ? 10.720 101.108 24.545 1.00 32.88 191 SER A C 1
ATOM 1438 O O . SER A 1 190 ? 11.159 101.837 25.457 1.00 28.11 191 SER A O 1
ATOM 1441 N N . SER A 1 191 ? 9.824 100.158 24.752 1.00 28.00 192 SER A N 1
ATOM 1442 C CA . SER A 1 191 ? 9.273 99.855 26.064 1.00 40.10 192 SER A CA 1
ATOM 1443 C C . SER A 1 191 ? 10.242 99.056 26.923 1.00 42.66 192 SER A C 1
ATOM 1444 O O . SER A 1 191 ? 10.229 99.179 28.151 1.00 36.41 192 SER A O 1
ATOM 1447 N N . LEU A 1 192 ? 11.062 98.233 26.270 1.00 39.42 193 LEU A N 1
ATOM 1448 C CA . LEU A 1 192 ? 12.144 97.505 26.928 1.00 33.21 193 LEU A CA 1
ATOM 1449 C C . LEU A 1 192 ? 13.273 98.443 27.358 1.00 36.91 193 LEU A C 1
ATOM 1450 O O . LEU A 1 192 ? 13.776 98.347 28.481 1.00 36.72 193 LEU A O 1
ATOM 1455 N N . VAL A 1 193 ? 13.683 99.333 26.454 1.00 29.90 194 VAL A N 1
ATOM 1456 C CA . VAL A 1 193 ? 14.626 100.417 26.769 1.00 29.34 194 VAL A CA 1
ATOM 1457 C C . VAL A 1 193 ? 14.159 101.151 28.034 1.00 37.04 194 VAL A C 1
ATOM 1458 O O . VAL A 1 193 ? 14.937 101.338 28.960 1.00 38.87 194 VAL A O 1
ATOM 1462 N N . ASP A 1 194 ? 12.880 101.527 28.080 1.00 35.56 195 ASP A N 1
ATOM 1463 C CA . ASP A 1 194 ? 12.311 102.189 29.259 1.00 34.05 195 ASP A CA 1
ATOM 1464 C C . ASP A 1 194 ? 12.293 101.311 30.530 1.00 28.11 195 ASP A C 1
ATOM 1465 O O . ASP A 1 194 ? 12.792 101.720 31.577 1.00 35.01 195 ASP A O 1
ATOM 1470 N N . ALA A 1 195 ? 11.721 100.119 30.441 1.00 32.02 196 ALA A N 1
ATOM 1471 C CA . ALA A 1 195 ? 11.599 99.241 31.609 1.00 41.94 196 ALA A CA 1
ATOM 1472 C C . ALA A 1 195 ? 12.962 98.879 32.223 1.00 44.93 196 ALA A C 1
ATOM 1473 O O . ALA A 1 195 ? 13.097 98.825 33.440 1.00 38.24 196 ALA A O 1
ATOM 1475 N N . TRP A 1 196 ? 13.969 98.680 31.373 1.00 40.41 197 TRP A N 1
ATOM 1476 C CA . TRP A 1 196 ? 15.305 98.286 31.818 1.00 38.03 197 TRP A CA 1
ATOM 1477 C C . TRP A 1 196 ? 16.274 99.448 31.931 1.00 35.48 197 TRP A C 1
ATOM 1478 O O . TRP A 1 196 ? 17.454 99.222 32.184 1.00 41.26 197 TRP A O 1
ATOM 1489 N N . ARG A 1 197 ? 15.782 100.684 31.763 1.00 34.03 198 ARG A N 1
ATOM 1490 C CA A ARG A 1 197 ? 16.627 101.888 31.812 0.50 23.71 198 ARG A CA 1
ATOM 1491 C CA B ARG A 1 197 ? 16.636 101.901 31.802 0.50 38.75 198 ARG A CA 1
ATOM 1492 C C . ARG A 1 197 ? 17.877 101.765 30.918 1.00 37.21 198 ARG A C 1
ATOM 1493 O O . ARG A 1 197 ? 18.985 102.138 31.321 1.00 40.70 198 ARG A O 1
ATOM 1508 N N . LEU A 1 198 ? 17.705 101.238 29.708 1.00 36.50 199 LEU A N 1
ATOM 1509 C CA . LEU A 1 198 ? 18.845 100.990 28.840 1.00 32.17 199 LEU A CA 1
ATOM 1510 C C . LEU A 1 198 ? 19.484 102.286 28.352 1.00 39.37 199 LEU A C 1
ATOM 1511 O O . LEU A 1 198 ? 18.786 103.243 28.015 1.00 39.02 199 LEU A O 1
ATOM 1516 N N . THR A 1 199 ? 20.808 102.329 28.373 1.00 36.67 200 THR A N 1
ATOM 1517 C CA . THR A 1 199 ? 21.572 103.458 27.834 1.00 33.23 200 THR A CA 1
ATOM 1518 C C . THR A 1 199 ? 22.655 102.896 26.938 1.00 42.76 200 THR A C 1
ATOM 1519 O O . THR A 1 199 ? 22.747 101.679 26.767 1.00 34.37 200 THR A O 1
ATOM 1523 N N . GLU A 1 200 ? 23.492 103.776 26.396 1.00 41.28 201 GLU A N 1
ATOM 1524 C CA . GLU A 1 200 ? 24.624 103.370 25.568 1.00 40.50 201 GLU A CA 1
ATOM 1525 C C . GLU A 1 200 ? 25.696 102.555 26.337 1.00 42.40 201 GLU A C 1
ATOM 1526 O O . GLU A 1 200 ? 26.554 101.924 25.729 1.00 37.77 201 GLU A O 1
ATOM 1532 N N . ALA A 1 201 ? 25.625 102.563 27.665 1.00 37.63 202 ALA A N 1
ATOM 1533 C CA . ALA A 1 201 ? 26.550 101.808 28.514 1.00 44.16 202 ALA A CA 1
ATOM 1534 C C . ALA A 1 201 ? 26.157 100.328 28.676 1.00 46.13 202 ALA A C 1
ATOM 1535 O O . ALA A 1 201 ? 26.970 99.519 29.123 1.00 44.70 202 ALA A O 1
ATOM 1537 N N . ASP A 1 202 ? 24.926 99.978 28.303 1.00 39.03 203 ASP A N 1
ATOM 1538 C CA . ASP A 1 202 ? 24.428 98.623 28.526 1.00 37.85 203 ASP A CA 1
ATOM 1539 C C . ASP A 1 202 ? 24.966 97.606 27.539 1.00 41.22 203 ASP A C 1
ATOM 1540 O O . ASP A 1 202 ? 25.420 97.967 26.451 1.00 34.11 203 ASP A O 1
ATOM 1545 N N . VAL A 1 203 ? 24.939 96.337 27.948 1.00 42.36 204 VAL A N 1
ATOM 1546 C CA . VAL A 1 203 ? 25.546 95.258 27.183 1.00 33.61 204 VAL A CA 1
ATOM 1547 C C . VAL A 1 203 ? 24.653 94.016 27.260 1.00 39.83 204 VAL A C 1
ATOM 1548 O O . VAL A 1 203 ? 24.377 93.531 28.349 1.00 36.36 204 VAL A O 1
ATOM 1552 N N . ASN A 1 204 ? 24.196 93.517 26.109 1.00 33.51 205 ASN A N 1
ATOM 1553 C CA . ASN A 1 204 ? 23.343 92.315 26.042 1.00 36.58 205 ASN A CA 1
ATOM 1554 C C . ASN A 1 204 ? 24.210 91.090 25.772 1.00 40.20 205 ASN A C 1
ATOM 1555 O O . ASN A 1 204 ? 25.195 91.193 25.050 1.00 36.15 205 ASN A O 1
ATOM 1560 N N . LEU A 1 205 ? 23.875 89.945 26.363 1.00 41.92 206 LEU A N 1
ATOM 1561 C CA . LEU A 1 205 ? 24.528 88.716 25.955 1.00 45.37 206 LEU A CA 1
ATOM 1562 C C . LEU A 1 205 ? 23.586 87.985 25.021 1.00 40.72 206 LEU A C 1
ATOM 1563 O O . LEU A 1 205 ? 22.615 87.360 25.454 1.00 47.89 206 LEU A O 1
ATOM 1568 N N . GLY A 1 206 ? 23.883 88.093 23.730 1.00 39.38 207 GLY A N 1
ATOM 1569 C CA . GLY A 1 206 ? 23.059 87.511 22.688 1.00 42.90 207 GLY A CA 1
ATOM 1570 C C . GLY A 1 206 ? 23.329 86.041 22.486 1.00 48.28 207 GLY A C 1
ATOM 1571 O O . GLY A 1 206 ? 24.150 85.657 21.653 1.00 61.78 207 GLY A O 1
ATOM 1572 N N . MET A 1 207 ? 22.605 85.215 23.226 1.00 50.85 208 MET A N 1
ATOM 1573 C CA . MET A 1 207 ? 22.803 83.771 23.185 1.00 67.58 208 MET A CA 1
ATOM 1574 C C . MET A 1 207 ? 21.749 83.050 22.348 1.00 64.99 208 MET A C 1
ATOM 1575 O O . MET A 1 207 ? 21.969 81.931 21.884 1.00 69.11 208 MET A O 1
ATOM 1580 N N . LEU A 1 208 ? 20.606 83.701 22.161 1.00 65.77 209 LEU A N 1
ATOM 1581 C CA . LEU A 1 208 ? 19.523 83.160 21.350 1.00 50.66 209 LEU A CA 1
ATOM 1582 C C . LEU A 1 208 ? 19.788 83.382 19.856 1.00 54.53 209 LEU A C 1
ATOM 1583 O O . LEU A 1 208 ? 20.493 84.328 19.477 1.00 47.91 209 LEU A O 1
ATOM 1588 N N . PRO A 1 209 ? 19.238 82.506 18.994 1.00 49.02 210 PRO A N 1
ATOM 1589 C CA . PRO A 1 209 ? 19.517 82.682 17.568 1.00 49.02 210 PRO A CA 1
ATOM 1590 C C . PRO A 1 209 ? 18.869 83.949 17.011 1.00 47.16 210 PRO A C 1
ATOM 1591 O O . PRO A 1 209 ? 17.747 84.290 17.396 1.00 41.47 210 PRO A O 1
ATOM 1595 N N . LEU A 1 210 ? 19.582 84.636 16.121 1.00 42.10 211 LEU A N 1
ATOM 1596 C CA . LEU A 1 210 ? 19.079 85.835 15.460 1.00 43.05 211 LEU A CA 1
ATOM 1597 C C . LEU A 1 210 ? 17.917 85.590 14.485 1.00 46.36 211 LEU A C 1
ATOM 1598 O O . LEU A 1 210 ? 17.283 86.543 14.035 1.00 48.63 211 LEU A O 1
ATOM 1603 N N . PHE A 1 211 ? 17.615 84.329 14.172 1.00 49.03 212 PHE A N 1
ATOM 1604 C CA . PHE A 1 211 ? 16.418 84.031 13.382 1.00 48.25 212 PHE A CA 1
ATOM 1605 C C . PHE A 1 211 ? 15.142 84.111 14.224 1.00 42.32 212 PHE A C 1
ATOM 1606 O O . PHE A 1 211 ? 14.036 84.218 13.689 1.00 43.68 212 PHE A O 1
ATOM 1614 N N . HIS A 1 212 ? 15.307 84.026 15.539 1.00 43.34 213 HIS A N 1
ATOM 1615 C CA . HIS A 1 212 ? 14.194 83.990 16.478 1.00 38.16 213 HIS A CA 1
ATOM 1616 C C . HIS A 1 212 ? 13.831 85.424 16.879 1.00 41.55 213 HIS A C 1
ATOM 1617 O O . HIS A 1 212 ? 14.716 86.284 16.941 1.00 37.95 213 HIS A O 1
ATOM 1624 N N . VAL A 1 213 ? 12.550 85.685 17.157 1.00 41.52 214 VAL A N 1
ATOM 1625 C CA . VAL A 1 213 ? 12.110 87.060 17.506 1.00 41.66 214 VAL A CA 1
ATOM 1626 C C . VAL A 1 213 ? 12.852 87.662 18.723 1.00 39.59 214 VAL A C 1
ATOM 1627 O O . VAL A 1 213 ? 13.285 88.820 18.696 1.00 36.87 214 VAL A O 1
ATOM 1631 N N . THR A 1 214 ? 13.044 86.852 19.757 1.00 39.48 215 THR A N 1
ATOM 1632 C CA . THR A 1 214 ? 13.681 87.293 20.996 1.00 40.01 215 THR A CA 1
ATOM 1633 C C . THR A 1 214 ? 15.157 87.627 20.802 1.00 38.74 215 THR A C 1
ATOM 1634 O O . THR A 1 214 ? 15.648 88.620 21.341 1.00 39.57 215 THR A O 1
ATOM 1638 N N . GLY A 1 215 ? 15.850 86.794 20.023 1.00 37.14 216 GLY A N 1
ATOM 1639 C CA . GLY A 1 215 ? 17.244 87.009 19.726 1.00 32.64 216 GLY A CA 1
ATOM 1640 C C . GLY A 1 215 ? 17.422 88.251 18.884 1.00 35.24 216 GLY A C 1
ATOM 1641 O O . GLY A 1 215 ? 18.196 89.125 19.244 1.00 36.89 216 GLY A O 1
ATOM 1642 N N . LEU A 1 216 ? 16.689 88.324 17.770 1.00 36.28 217 LEU A N 1
ATOM 1643 C CA . LEU A 1 216 ? 16.725 89.497 16.903 1.00 37.80 217 LEU A CA 1
ATOM 1644 C C . LEU A 1 216 ? 16.285 90.746 17.680 1.00 31.02 217 LEU A C 1
ATOM 1645 O O . LEU A 1 216 ? 16.938 91.787 17.621 1.00 32.67 217 LEU A O 1
ATOM 1650 N N . GLY A 1 217 ? 15.204 90.615 18.436 1.00 31.33 218 GLY A N 1
ATOM 1651 C CA . GLY A 1 217 ? 14.657 91.732 19.197 1.00 35.22 218 GLY A CA 1
ATOM 1652 C C . GLY A 1 217 ? 15.568 92.305 20.256 1.00 37.37 218 GLY A C 1
ATOM 1653 O O . GLY A 1 217 ? 15.680 93.529 20.367 1.00 35.19 218 GLY A O 1
ATOM 1654 N N . LEU A 1 218 ? 16.221 91.432 21.041 1.00 35.46 219 LEU A N 1
ATOM 1655 C CA . LEU A 1 218 ? 17.208 91.890 22.023 1.00 39.42 219 LEU A CA 1
ATOM 1656 C C . LEU A 1 218 ? 18.405 92.595 21.424 1.00 33.06 219 LEU A C 1
ATOM 1657 O O . LEU A 1 218 ? 18.848 93.586 21.986 1.00 41.00 219 LEU A O 1
ATOM 1662 N N . MET A 1 219 ? 18.935 92.087 20.305 1.00 32.98 220 MET A N 1
ATOM 1663 C CA . MET A 1 219 ? 20.006 92.788 19.599 1.00 37.89 220 MET A CA 1
ATOM 1664 C C . MET A 1 219 ? 19.578 94.195 19.139 1.00 32.15 220 MET A C 1
ATOM 1665 O O . MET A 1 219 ? 20.295 95.184 19.351 1.00 39.56 220 MET A O 1
ATOM 1670 N N . LEU A 1 220 ? 18.430 94.255 18.473 1.00 34.96 221 LEU A N 1
ATOM 1671 C CA . LEU A 1 220 ? 17.905 95.522 17.964 1.00 39.05 221 LEU A CA 1
ATOM 1672 C C . LEU A 1 220 ? 17.562 96.472 19.112 1.00 29.88 221 LEU A C 1
ATOM 1673 O O . LEU A 1 220 ? 17.825 97.680 19.028 1.00 31.44 221 LEU A O 1
ATOM 1678 N N . THR A 1 221 ? 17.020 95.938 20.203 1.00 25.14 222 THR A N 1
ATOM 1679 C CA . THR A 1 221 ? 16.808 96.776 21.429 1.00 30.52 222 THR A CA 1
ATOM 1680 C C . THR A 1 221 ? 18.059 97.501 21.956 1.00 38.93 222 THR A C 1
ATOM 1681 O O . THR A 1 221 ? 18.005 98.710 22.249 1.00 37.01 222 THR A O 1
ATOM 1685 N N . LEU A 1 222 ? 19.179 96.777 22.085 1.00 37.53 223 LEU A N 1
ATOM 1686 C CA . LEU A 1 222 ? 20.413 97.373 22.609 1.00 34.79 223 LEU A CA 1
ATOM 1687 C C . LEU A 1 222 ? 20.949 98.360 21.617 1.00 33.33 223 LEU A C 1
ATOM 1688 O O . LEU A 1 222 ? 21.437 99.421 21.988 1.00 40.16 223 LEU A O 1
ATOM 1693 N N . GLN A 1 223 ? 20.800 98.020 20.343 1.00 38.75 224 GLN A N 1
ATOM 1694 C CA . GLN A 1 223 ? 21.184 98.925 19.279 1.00 39.73 224 GLN A CA 1
ATOM 1695 C C . GLN A 1 223 ? 20.355 100.208 19.308 1.00 42.73 224 GLN A C 1
ATOM 1696 O O . GLN A 1 223 ? 20.905 101.296 19.188 1.00 31.99 224 GLN A O 1
ATOM 1702 N N . GLN A 1 224 ? 19.046 100.117 19.518 1.00 37.50 225 GLN A N 1
ATOM 1703 C CA . GLN A 1 224 ? 18.306 101.380 19.653 1.00 36.53 225 GLN A CA 1
ATOM 1704 C C . GLN A 1 224 ? 18.664 102.254 20.897 1.00 38.78 225 GLN A C 1
ATOM 1705 O O . GLN A 1 224 ? 18.547 103.475 20.849 1.00 36.49 225 GLN A O 1
ATOM 1711 N N . ALA A 1 225 ? 19.183 101.632 21.960 1.00 38.86 226 ALA A N 1
ATOM 1712 C CA . ALA A 1 225 ? 19.728 102.362 23.114 1.00 38.36 226 ALA A CA 1
ATOM 1713 C C . ALA A 1 225 ? 21.159 102.879 22.868 1.00 40.70 226 ALA A C 1
ATOM 1714 O O . ALA A 1 225 ? 21.681 103.685 23.643 1.00 43.30 226 ALA A O 1
ATOM 1716 N N . GLY A 1 226 ? 21.791 102.419 21.792 1.00 37.58 227 GLY A N 1
ATOM 1717 C CA . GLY A 1 226 ? 23.194 102.747 21.522 1.00 33.18 227 GLY A CA 1
ATOM 1718 C C . GLY A 1 226 ? 24.147 101.834 22.293 1.00 31.77 227 GLY A C 1
ATOM 1719 O O . GLY A 1 226 ? 25.343 102.099 22.394 1.00 29.68 227 GLY A O 1
ATOM 1720 N N . GLY A 1 227 ? 23.605 100.771 22.879 1.00 35.83 228 GLY A N 1
ATOM 1721 C CA . GLY A 1 227 ? 24.410 99.851 23.651 1.00 38.34 228 GLY A CA 1
ATOM 1722 C C . GLY A 1 227 ? 25.015 98.798 22.745 1.00 44.60 228 GLY A C 1
ATOM 1723 O O . GLY A 1 227 ? 25.050 98.966 21.507 1.00 39.77 228 GLY A O 1
ATOM 1724 N N . ALA A 1 228 ? 25.456 97.698 23.366 1.00 37.53 229 ALA A N 1
ATOM 1725 C CA . ALA A 1 228 ? 26.210 96.667 22.685 1.00 33.03 229 ALA A CA 1
ATOM 1726 C C . ALA A 1 228 ? 25.610 95.283 22.913 1.00 37.51 229 ALA A C 1
ATOM 1727 O O . ALA A 1 228 ? 24.950 95.054 23.913 1.00 36.30 229 ALA A O 1
ATOM 1729 N N . SER A 1 229 ? 25.819 94.381 21.956 1.00 34.21 230 SER A N 1
ATOM 1730 C CA . SER A 1 229 ? 25.552 92.955 22.148 1.00 44.23 230 SER A CA 1
ATOM 1731 C C . SER A 1 229 ? 26.843 92.122 22.003 1.00 45.39 230 SER A C 1
ATOM 1732 O O . SER A 1 229 ? 27.690 92.391 21.133 1.00 37.42 230 SER A O 1
ATOM 1735 N N . VAL A 1 230 ? 27.000 91.138 22.884 1.00 43.98 231 VAL A N 1
ATOM 1736 C CA . VAL A 1 230 ? 27.999 90.090 22.694 1.00 40.45 231 VAL A CA 1
ATOM 1737 C C . VAL A 1 230 ? 27.287 88.956 21.982 1.00 40.33 231 VAL A C 1
ATOM 1738 O O . VAL A 1 230 ? 26.361 88.359 22.531 1.00 52.43 231 VAL A O 1
ATOM 1742 N N . ILE A 1 231 ? 27.709 88.664 20.757 1.00 39.06 232 ILE A N 1
ATOM 1743 C CA . ILE A 1 231 ? 27.083 87.613 19.964 1.00 48.40 232 ILE A CA 1
ATOM 1744 C C . ILE A 1 231 ? 28.023 86.426 19.743 1.00 48.68 232 ILE A C 1
ATOM 1745 O O . ILE A 1 231 ? 29.155 86.604 19.295 1.00 57.45 232 ILE A O 1
ATOM 1750 N N . ALA A 1 232 ? 27.552 85.226 20.076 1.00 59.50 233 ALA A N 1
ATOM 1751 C CA . ALA A 1 232 ? 28.289 83.992 19.778 1.00 66.39 233 ALA A CA 1
ATOM 1752 C C . ALA A 1 232 ? 27.473 83.046 18.907 1.00 68.66 233 ALA A C 1
ATOM 1753 O O . ALA A 1 232 ? 26.241 83.098 18.911 1.00 72.39 233 ALA A O 1
ATOM 1755 N N . ALA A 1 233 ? 28.170 82.169 18.183 1.00 71.94 234 ALA A N 1
ATOM 1756 C CA . ALA A 1 233 ? 27.534 81.201 17.291 1.00 66.83 234 ALA A CA 1
ATOM 1757 C C . ALA A 1 233 ? 26.831 80.081 18.042 1.00 69.22 234 ALA A C 1
ATOM 1758 O O . ALA A 1 233 ? 25.764 79.630 17.623 1.00 73.76 234 ALA A O 1
ATOM 1760 N N . LYS A 1 234 ? 27.431 79.621 19.138 1.00 68.52 235 LYS A N 1
ATOM 1761 C CA . LYS A 1 234 ? 26.857 78.527 19.922 1.00 68.44 235 LYS A CA 1
ATOM 1762 C C . LYS A 1 234 ? 26.775 78.853 21.400 1.00 65.03 235 LYS A C 1
ATOM 1763 O O . LYS A 1 234 ? 27.569 79.640 21.912 1.00 68.68 235 LYS A O 1
ATOM 1769 N N . PHE A 1 235 ? 25.814 78.240 22.080 1.00 56.55 236 PHE A N 1
ATOM 1770 C CA . PHE A 1 235 ? 25.673 78.431 23.515 1.00 64.05 236 PHE A CA 1
ATOM 1771 C C . PHE A 1 235 ? 26.579 77.484 24.298 1.00 61.80 236 PHE A C 1
ATOM 1772 O O . PHE A 1 235 ? 26.517 76.273 24.126 1.00 63.20 236 PHE A O 1
ATOM 1780 N N . ASP A 1 236 ? 27.430 78.060 25.141 1.00 56.42 237 ASP A N 1
ATOM 1781 C CA . ASP A 1 236 ? 28.118 77.310 26.176 1.00 51.99 237 ASP A CA 1
ATOM 1782 C C . ASP A 1 236 ? 28.005 78.052 27.523 1.00 44.30 237 ASP A C 1
ATOM 1783 O O . ASP A 1 236 ? 28.458 79.191 27.639 1.00 52.83 237 ASP A O 1
ATOM 1788 N N . PRO A 1 237 ? 27.404 77.397 28.541 1.00 50.50 238 PRO A N 1
ATOM 1789 C CA . PRO A 1 237 ? 27.131 77.931 29.890 1.00 44.35 238 PRO A CA 1
ATOM 1790 C C . PRO A 1 237 ? 28.336 78.568 30.574 1.00 52.44 238 PRO A C 1
ATOM 1791 O O . PRO A 1 237 ? 28.227 79.665 31.132 1.00 55.33 238 PRO A O 1
ATOM 1795 N N . ALA A 1 238 ? 29.476 77.885 30.522 1.00 56.49 239 ALA A N 1
ATOM 1796 C CA . ALA A 1 238 ? 30.705 78.386 31.123 1.00 48.38 239 ALA A CA 1
ATOM 1797 C C . ALA A 1 238 ? 31.314 79.534 30.330 1.00 40.10 239 ALA A C 1
ATOM 1798 O O . ALA A 1 238 ? 31.854 80.469 30.919 1.00 45.24 239 ALA A O 1
ATOM 1800 N N . GLN A 1 239 ? 31.235 79.467 29.000 1.00 43.68 240 GLN A N 1
ATOM 1801 C CA . GLN A 1 239 ? 31.671 80.598 28.160 1.00 48.00 240 GLN A CA 1
ATOM 1802 C C . GLN A 1 239 ? 30.771 81.832 28.379 1.00 38.98 240 GLN A C 1
ATOM 1803 O O . GLN A 1 239 ? 31.266 82.972 28.399 1.00 46.27 240 GLN A O 1
ATOM 1809 N N . ALA A 1 240 ? 29.473 81.579 28.586 1.00 45.04 241 ALA A N 1
ATOM 1810 C CA . ALA A 1 240 ? 28.481 82.618 28.893 1.00 40.95 241 ALA A CA 1
ATOM 1811 C C . ALA A 1 240 ? 28.868 83.370 30.165 1.00 42.61 241 ALA A C 1
ATOM 1812 O O . ALA A 1 240 ? 28.967 84.610 30.163 1.00 46.18 241 ALA A O 1
ATOM 1814 N N . ALA A 1 241 ? 29.133 82.614 31.233 1.00 40.16 242 ALA A N 1
ATOM 1815 C CA . ALA A 1 241 ? 29.595 83.187 32.503 1.00 43.72 242 ALA A CA 1
ATOM 1816 C C . ALA A 1 241 ? 30.875 84.034 32.361 1.00 41.30 242 ALA A C 1
ATOM 1817 O O . ALA A 1 241 ? 30.975 85.103 32.969 1.00 42.08 242 ALA A O 1
ATOM 1819 N N . ARG A 1 242 ? 31.828 83.563 31.545 1.00 43.77 243 ARG A N 1
ATOM 1820 C CA . ARG A 1 242 ? 33.064 84.292 31.244 1.00 47.89 243 ARG A CA 1
ATOM 1821 C C . ARG A 1 242 ? 32.797 85.564 30.436 1.00 37.72 243 ARG A C 1
ATOM 1822 O O . ARG A 1 242 ? 33.383 86.603 30.719 1.00 46.83 243 ARG A O 1
ATOM 1830 N N . ASP A 1 243 ? 31.925 85.469 29.432 1.00 41.93 244 ASP A N 1
ATOM 1831 C CA . ASP A 1 243 ? 31.475 86.647 28.668 1.00 42.76 244 ASP A CA 1
ATOM 1832 C C . ASP A 1 243 ? 30.788 87.697 29.535 1.00 41.55 244 ASP A C 1
ATOM 1833 O O . ASP A 1 243 ? 31.048 88.898 29.365 1.00 40.08 244 ASP A O 1
ATOM 1838 N N . ILE A 1 244 ? 29.940 87.241 30.458 1.00 41.48 245 ILE A N 1
ATOM 1839 C CA . ILE A 1 244 ? 29.248 88.131 31.405 1.00 39.71 245 ILE A CA 1
ATOM 1840 C C . ILE A 1 244 ? 30.226 88.921 32.259 1.00 45.11 245 ILE A C 1
ATOM 1841 O O . ILE A 1 244 ? 30.074 90.138 32.407 1.00 44.92 245 ILE A O 1
ATOM 1846 N N . GLU A 1 245 ? 31.246 88.247 32.794 1.00 40.92 246 GLU A N 1
ATOM 1847 C CA . GLU A 1 245 ? 32.293 88.952 33.533 1.00 45.78 246 GLU A CA 1
ATOM 1848 C C . GLU A 1 245 ? 33.226 89.761 32.634 1.00 37.75 246 GLU A C 1
ATOM 1849 O O . GLU A 1 245 ? 33.529 90.915 32.945 1.00 47.21 246 GLU A O 1
ATOM 1855 N N . ALA A 1 246 ? 33.679 89.178 31.525 1.00 46.60 247 ALA A N 1
ATOM 1856 C CA . ALA A 1 246 ? 34.656 89.864 30.669 1.00 45.69 247 ALA A CA 1
ATOM 1857 C C . ALA A 1 246 ? 34.098 91.142 30.052 1.00 44.53 247 ALA A C 1
ATOM 1858 O O . ALA A 1 246 ? 34.778 92.173 30.044 1.00 43.04 247 ALA A O 1
ATOM 1860 N N . HIS A 1 247 ? 32.863 91.074 29.551 1.00 41.14 248 HIS A N 1
ATOM 1861 C CA . HIS A 1 247 ? 32.267 92.209 28.831 1.00 45.70 248 HIS A CA 1
ATOM 1862 C C . HIS A 1 247 ? 31.310 93.042 29.678 1.00 44.83 248 HIS A C 1
ATOM 1863 O O . HIS A 1 247 ? 30.725 93.996 29.166 1.00 42.90 248 HIS A O 1
ATOM 1870 N N . LYS A 1 248 ? 31.163 92.671 30.952 1.00 48.44 249 LYS A N 1
ATOM 1871 C CA . LYS A 1 248 ? 30.262 93.351 31.893 1.00 48.04 249 LYS A CA 1
ATOM 1872 C C . LYS A 1 248 ? 28.829 93.417 31.340 1.00 41.35 249 LYS A C 1
ATOM 1873 O O . LYS A 1 248 ? 28.208 94.475 31.289 1.00 44.16 249 LYS A O 1
ATOM 1879 N N . VAL A 1 249 ? 28.346 92.267 30.886 1.00 40.40 250 VAL A N 1
ATOM 1880 C CA . VAL A 1 249 ? 26.975 92.102 30.424 1.00 38.17 250 VAL A CA 1
ATOM 1881 C C . VAL A 1 249 ? 26.015 92.607 31.501 1.00 43.77 250 VAL A C 1
ATOM 1882 O O . VAL A 1 249 ? 26.153 92.270 32.674 1.00 34.82 250 VAL A O 1
ATOM 1886 N N . THR A 1 250 ? 25.074 93.458 31.107 1.00 40.61 251 THR A N 1
ATOM 1887 C CA . THR A 1 250 ? 24.077 93.958 32.060 1.00 37.09 251 THR A CA 1
ATOM 1888 C C . THR A 1 250 ? 22.713 93.293 31.898 1.00 29.46 251 THR A C 1
ATOM 1889 O O . THR A 1 250 ? 21.961 93.181 32.863 1.00 41.04 251 THR A O 1
ATOM 1893 N N . VAL A 1 251 ? 22.393 92.848 30.683 1.00 36.50 252 VAL A N 1
ATOM 1894 C CA . VAL A 1 251 ? 21.069 92.285 30.398 1.00 39.78 252 VAL A CA 1
ATOM 1895 C C . VAL A 1 251 ? 21.122 91.058 29.486 1.00 37.78 252 VAL A C 1
ATOM 1896 O O . VAL A 1 251 ? 22.074 90.898 28.725 1.00 39.94 252 VAL A O 1
ATOM 1900 N N . MET A 1 252 ? 20.111 90.187 29.574 1.00 37.20 253 MET A N 1
ATOM 1901 C CA . MET A 1 252 ? 19.979 89.067 28.643 1.00 42.36 253 MET A CA 1
ATOM 1902 C C . MET A 1 252 ? 18.590 88.431 28.620 1.00 44.10 253 MET A C 1
ATOM 1903 O O . MET A 1 252 ? 17.819 88.513 29.586 1.00 37.13 253 MET A O 1
ATOM 1908 N N . ALA A 1 253 ? 18.281 87.783 27.498 1.00 33.97 254 ALA A N 1
ATOM 1909 C CA . ALA A 1 253 ? 17.107 86.945 27.425 1.00 33.77 254 ALA A CA 1
ATOM 1910 C C . ALA A 1 253 ? 17.567 85.501 27.290 1.00 41.59 254 ALA A C 1
ATOM 1911 O O . ALA A 1 253 ? 18.639 85.226 26.764 1.00 48.36 254 ALA A O 1
ATOM 1913 N N . GLU A 1 254 ? 16.725 84.585 27.733 1.00 36.32 255 GLU A N 1
ATOM 1914 C CA . GLU A 1 254 ? 17.153 83.223 27.989 1.00 45.57 255 GLU A CA 1
ATOM 1915 C C . GLU A 1 254 ? 15.923 82.323 27.922 1.00 39.75 255 GLU A C 1
ATOM 1916 O O . GLU A 1 254 ? 14.847 82.744 28.326 1.00 41.55 255 GLU A O 1
ATOM 1922 N N . PHE A 1 255 ? 16.063 81.105 27.404 1.00 49.07 256 PHE A N 1
ATOM 1923 C CA . PHE A 1 255 ? 15.032 80.078 27.615 1.00 47.29 256 PHE A CA 1
ATOM 1924 C C . PHE A 1 255 ? 15.614 78.903 28.397 1.00 57.60 256 PHE A C 1
ATOM 1925 O O . PHE A 1 255 ? 16.743 78.476 28.120 1.00 47.64 256 PHE A O 1
ATOM 1933 N N . ALA A 1 256 ? 14.849 78.408 29.380 1.00 47.27 257 ALA A N 1
ATOM 1934 C CA . ALA A 1 256 ? 15.187 77.206 30.145 1.00 52.82 257 ALA A CA 1
ATOM 1935 C C . ALA A 1 256 ? 15.657 76.095 29.205 1.00 54.67 257 ALA A C 1
ATOM 1936 O O . ALA A 1 256 ? 15.041 75.878 28.161 1.00 59.80 257 ALA A O 1
ATOM 1938 N N . PRO A 1 257 ? 16.753 75.391 29.560 1.00 59.34 258 PRO A N 1
ATOM 1939 C CA . PRO A 1 257 ? 17.500 75.457 30.808 1.00 55.01 258 PRO A CA 1
ATOM 1940 C C . PRO A 1 257 ? 18.750 76.353 30.820 1.00 52.69 258 PRO A C 1
ATOM 1941 O O . PRO A 1 257 ? 19.578 76.204 31.720 1.00 54.35 258 PRO A O 1
ATOM 1945 N N . MET A 1 258 ? 18.877 77.282 29.869 1.00 54.78 259 MET A N 1
ATOM 1946 C CA . MET A 1 258 ? 20.073 78.158 29.778 1.00 46.77 259 MET A CA 1
ATOM 1947 C C . MET A 1 258 ? 20.488 78.841 31.083 1.00 44.90 259 MET A C 1
ATOM 1948 O O . MET A 1 258 ? 21.652 78.757 31.460 1.00 57.52 259 MET A O 1
ATOM 1953 N N . LEU A 1 259 ? 19.560 79.511 31.767 1.00 48.36 260 LEU A N 1
ATOM 1954 C CA . LEU A 1 259 ? 19.908 80.225 33.001 1.00 48.98 260 LEU A CA 1
ATOM 1955 C C . LEU A 1 259 ? 20.322 79.273 34.123 1.00 45.97 260 LEU A C 1
ATOM 1956 O O . LEU A 1 259 ? 21.284 79.550 34.838 1.00 48.54 260 LEU A O 1
ATOM 1961 N N . GLY A 1 260 ? 19.598 78.162 34.258 1.00 55.04 261 GLY A N 1
ATOM 1962 C CA . GLY A 1 260 ? 19.943 77.106 35.211 1.00 52.20 261 GLY A CA 1
ATOM 1963 C C . GLY A 1 260 ? 21.360 76.606 34.993 1.00 53.44 261 GLY A C 1
ATOM 1964 O O . GLY A 1 260 ? 22.136 76.497 35.941 1.00 53.25 261 GLY A O 1
ATOM 1965 N N . ASN A 1 261 ? 21.704 76.356 33.733 1.00 50.41 262 ASN A N 1
ATOM 1966 C CA . ASN A 1 261 ? 23.040 75.881 33.368 1.00 55.15 262 ASN A CA 1
ATOM 1967 C C . ASN A 1 261 ? 24.152 76.911 33.557 1.00 58.04 262 ASN A C 1
ATOM 1968 O O . ASN A 1 261 ? 25.265 76.546 33.929 1.00 61.51 262 ASN A O 1
ATOM 1973 N N . ILE A 1 262 ? 23.855 78.189 33.322 1.00 45.74 263 ILE A N 1
ATOM 1974 C CA . ILE A 1 262 ? 24.819 79.240 33.640 1.00 47.28 263 ILE A CA 1
ATOM 1975 C C . ILE A 1 262 ? 25.041 79.315 35.152 1.00 50.22 263 ILE A C 1
ATOM 1976 O O . ILE A 1 262 ? 26.174 79.446 35.601 1.00 47.76 263 ILE A O 1
ATOM 1981 N N . LEU A 1 263 ? 23.962 79.182 35.924 1.00 47.59 264 LEU A N 1
ATOM 1982 C CA . LEU A 1 263 ? 24.030 79.275 37.381 1.00 49.53 264 LEU A CA 1
ATOM 1983 C C . LEU A 1 263 ? 24.894 78.151 37.987 1.00 53.97 264 LEU A C 1
ATOM 1984 O O . LEU A 1 263 ? 25.592 78.363 38.989 1.00 53.06 264 LEU A O 1
ATOM 1989 N N . ASP A 1 264 ? 24.848 76.982 37.346 1.00 49.09 265 ASP A N 1
ATOM 1990 C CA . ASP A 1 264 ? 25.664 75.831 37.697 1.00 56.13 265 ASP A CA 1
ATOM 1991 C C . ASP A 1 264 ? 27.155 76.135 37.512 1.00 65.71 265 ASP A C 1
ATOM 1992 O O . ASP A 1 264 ? 27.973 75.878 38.417 1.00 63.93 265 ASP A O 1
ATOM 1997 N N . GLN A 1 265 ? 27.483 76.718 36.356 1.00 50.11 266 GLN A N 1
ATOM 1998 C CA . GLN A 1 265 ? 28.861 76.949 35.935 1.00 49.93 266 GLN A CA 1
ATOM 1999 C C . GLN A 1 265 ? 29.476 78.260 36.390 1.00 40.85 266 GLN A C 1
ATOM 2000 O O . GLN A 1 265 ? 30.676 78.488 36.213 1.00 56.94 266 GLN A O 1
ATOM 2006 N N . ALA A 1 266 ? 28.677 79.111 37.007 1.00 48.05 267 ALA A N 1
ATOM 2007 C CA . ALA A 1 266 ? 29.159 80.434 37.327 1.00 48.73 267 ALA A CA 1
ATOM 2008 C C . ALA A 1 266 ? 29.373 80.650 38.808 1.00 54.51 267 ALA A C 1
ATOM 2009 O O . ALA A 1 266 ? 28.569 80.228 39.639 1.00 55.09 267 ALA A O 1
ATOM 2011 N N . ALA A 1 267 ? 30.471 81.319 39.122 1.00 46.49 268 ALA A N 1
ATOM 2012 C CA . ALA A 1 267 ? 30.653 81.885 40.427 1.00 51.65 268 ALA A CA 1
ATOM 2013 C C . ALA A 1 267 ? 29.776 83.131 40.452 1.00 58.25 268 ALA A C 1
ATOM 2014 O O . ALA A 1 267 ? 29.805 83.911 39.495 1.00 62.37 268 ALA A O 1
ATOM 2016 N N . PRO A 1 268 ? 29.001 83.329 41.540 1.00 54.98 269 PRO A N 1
ATOM 2017 C CA . PRO A 1 268 ? 28.210 84.546 41.733 1.00 57.37 269 PRO A CA 1
ATOM 2018 C C . PRO A 1 268 ? 28.960 85.845 41.427 1.00 61.27 269 PRO A C 1
ATOM 2019 O O . PRO A 1 268 ? 28.349 86.804 40.943 1.00 68.45 269 PRO A O 1
ATOM 2023 N N . ALA A 1 269 ? 30.268 85.866 41.680 1.00 53.97 270 ALA A N 1
ATOM 2024 C CA . ALA A 1 269 ? 31.084 87.045 41.395 1.00 47.38 270 ALA A CA 1
ATOM 2025 C C . ALA A 1 269 ? 31.277 87.328 39.883 1.00 54.12 270 ALA A C 1
ATOM 2026 O O . ALA A 1 269 ? 31.514 88.477 39.501 1.00 50.81 270 ALA A O 1
ATOM 2028 N N . GLN A 1 270 ? 31.184 86.292 39.039 1.00 47.35 271 GLN A N 1
ATOM 2029 C CA . GLN A 1 270 ? 31.222 86.473 37.578 1.00 56.88 271 GLN A CA 1
ATOM 2030 C C . GLN A 1 270 ? 29.967 87.180 37.036 1.00 59.27 271 GLN A C 1
ATOM 2031 O O . GLN A 1 270 ? 30.013 87.833 35.984 1.00 51.33 271 GLN A O 1
ATOM 2037 N N . LEU A 1 271 ? 28.856 87.035 37.754 1.00 51.71 272 LEU A N 1
ATOM 2038 C CA . LEU A 1 271 ? 27.566 87.541 37.304 1.00 47.64 272 LEU A CA 1
ATOM 2039 C C . LEU A 1 271 ? 27.215 88.895 37.906 1.00 51.75 272 LEU A C 1
ATOM 2040 O O . LEU A 1 271 ? 26.091 89.366 37.735 1.00 46.24 272 LEU A O 1
ATOM 2045 N N . ALA A 1 272 ? 28.169 89.520 38.591 1.00 47.57 273 ALA A N 1
ATOM 2046 C CA . ALA A 1 272 ? 27.909 90.747 39.354 1.00 47.01 273 ALA A CA 1
ATOM 2047 C C . ALA A 1 272 ? 27.359 91.923 38.532 1.00 47.88 273 ALA A C 1
ATOM 2048 O O . ALA A 1 272 ? 26.641 92.759 39.078 1.00 49.26 273 ALA A O 1
ATOM 2050 N N . SER A 1 273 ? 27.686 91.976 37.234 1.00 48.83 274 SER A N 1
ATOM 2051 C CA . SER A 1 273 ? 27.229 93.067 36.352 1.00 42.92 274 SER A CA 1
ATOM 2052 C C . SER A 1 273 ? 25.782 92.917 35.867 1.00 45.36 274 SER A C 1
ATOM 2053 O O . SER A 1 273 ? 25.193 93.892 35.413 1.00 41.39 274 SER A O 1
ATOM 2056 N N . LEU A 1 274 ? 25.217 91.708 35.942 1.00 40.06 275 LEU A N 1
ATOM 2057 C CA . LEU A 1 274 ? 23.829 91.491 35.529 1.00 43.01 275 LEU A CA 1
ATOM 2058 C C . LEU A 1 274 ? 22.850 92.383 36.301 1.00 50.06 275 LEU A C 1
ATOM 2059 O O . LEU A 1 274 ? 22.950 92.523 37.524 1.00 48.75 275 LEU A O 1
ATOM 2064 N N . ARG A 1 275 ? 21.925 93.001 35.569 1.00 45.44 276 ARG A N 1
ATOM 2065 C CA . ARG A 1 275 ? 20.911 93.868 36.160 1.00 43.17 276 ARG A CA 1
ATOM 2066 C C . ARG A 1 275 ? 19.515 93.335 35.832 1.00 37.87 276 ARG A C 1
ATOM 2067 O O . ARG A 1 275 ? 18.632 93.329 36.688 1.00 49.79 276 ARG A O 1
ATOM 2075 N N . ALA A 1 276 ? 19.315 92.884 34.595 1.00 42.60 277 ALA A N 1
ATOM 2076 C CA . ALA A 1 276 ? 17.988 92.457 34.157 1.00 43.01 277 ALA A CA 1
ATOM 2077 C C . ALA A 1 276 ? 18.000 91.232 33.255 1.00 37.29 277 ALA A C 1
ATOM 2078 O O . ALA A 1 276 ? 18.735 91.166 32.279 1.00 43.93 277 ALA A O 1
ATOM 2080 N N . VAL A 1 277 ? 17.154 90.262 33.581 1.00 38.66 278 VAL A N 1
ATOM 2081 C CA . VAL A 1 277 ? 17.053 89.043 32.802 1.00 38.68 278 VAL A CA 1
ATOM 2082 C C . VAL A 1 277 ? 15.568 88.735 32.544 1.00 44.09 278 VAL A C 1
ATOM 2083 O O . VAL A 1 277 ? 14.716 89.026 33.393 1.00 40.83 278 VAL A O 1
ATOM 2087 N N . THR A 1 278 ? 15.265 88.181 31.364 1.00 39.60 279 THR A N 1
ATOM 2088 C CA . THR A 1 278 ? 13.898 87.787 30.995 1.00 41.34 279 THR A CA 1
ATOM 2089 C C . THR A 1 278 ? 13.896 86.523 30.146 1.00 45.28 279 THR A C 1
ATOM 2090 O O . THR A 1 278 ? 14.951 86.033 29.747 1.00 45.93 279 THR A O 1
ATOM 2094 N N . GLY A 1 279 ? 12.702 86.003 29.881 1.00 54.30 280 GLY A N 1
ATOM 2095 C CA . GLY A 1 279 ? 12.522 84.830 29.034 1.00 43.58 280 GLY A CA 1
ATOM 2096 C C . GLY A 1 279 ? 11.519 83.857 29.615 1.00 51.71 280 GLY A C 1
ATOM 2097 O O . GLY A 1 279 ? 10.618 84.246 30.368 1.00 57.03 280 GLY A O 1
ATOM 2098 N N . LEU A 1 280 ? 11.679 82.585 29.271 1.00 52.29 281 LEU A N 1
ATOM 2099 C CA . LEU A 1 280 ? 10.798 81.540 29.781 1.00 59.02 281 LEU A CA 1
ATOM 2100 C C . LEU A 1 280 ? 11.573 80.656 30.740 1.00 63.46 281 LEU A C 1
ATOM 2101 O O . LEU A 1 280 ? 12.566 80.028 30.352 1.00 67.12 281 LEU A O 1
ATOM 2106 N N . ASP A 1 281 ? 11.132 80.630 31.994 1.00 59.49 282 ASP A N 1
ATOM 2107 C CA . ASP A 1 281 ? 11.778 79.815 33.009 1.00 59.29 282 ASP A CA 1
ATOM 2108 C C . ASP A 1 281 ? 10.845 79.405 34.146 1.00 63.13 282 ASP A C 1
ATOM 2109 O O . ASP A 1 281 ? 9.787 80.002 34.346 1.00 66.24 282 ASP A O 1
ATOM 2114 N N . THR A 1 282 ? 11.261 78.376 34.881 1.00 65.59 283 THR A N 1
ATOM 2115 C CA . THR A 1 282 ? 10.530 77.866 36.040 1.00 64.17 283 THR A CA 1
ATOM 2116 C C . THR A 1 282 ? 10.712 78.811 37.231 1.00 64.98 283 THR A C 1
ATOM 2117 O O . THR A 1 282 ? 11.772 79.428 37.362 1.00 68.00 283 THR A O 1
ATOM 2121 N N . PRO A 1 283 ? 9.678 78.933 38.093 1.00 64.38 284 PRO A N 1
ATOM 2122 C CA . PRO A 1 283 ? 9.763 79.621 39.388 1.00 62.28 284 PRO A CA 1
ATOM 2123 C C . PRO A 1 283 ? 10.997 79.255 40.230 1.00 62.84 284 PRO A C 1
ATOM 2124 O O . PRO A 1 283 ? 11.599 80.141 40.844 1.00 59.38 284 PRO A O 1
ATOM 2128 N N . GLU A 1 284 ? 11.356 77.969 40.244 1.00 62.45 285 GLU A N 1
ATOM 2129 C CA . GLU A 1 284 ? 12.542 77.468 40.943 1.00 67.26 285 GLU A CA 1
ATOM 2130 C C . GLU A 1 284 ? 13.826 78.161 40.485 1.00 57.77 285 GLU A C 1
ATOM 2131 O O . GLU A 1 284 ? 14.535 78.741 41.311 1.00 54.39 285 GLU A O 1
ATOM 2137 N N . THR A 1 285 ? 14.102 78.113 39.176 1.00 53.69 286 THR A N 1
ATOM 2138 C CA . THR A 1 285 ? 15.297 78.736 38.591 1.00 50.27 286 THR A CA 1
ATOM 2139 C C . THR A 1 285 ? 15.299 80.259 38.748 1.00 52.46 286 THR A C 1
ATOM 2140 O O . THR A 1 285 ? 16.344 80.857 39.022 1.00 55.18 286 THR A O 1
ATOM 2144 N N . ILE A 1 286 ? 14.133 80.879 38.577 1.00 51.07 287 ILE A N 1
ATOM 2145 C CA . ILE A 1 286 ? 14.011 82.332 38.740 1.00 50.11 287 ILE A CA 1
ATOM 2146 C C . ILE A 1 286 ? 14.350 82.741 40.172 1.00 44.12 287 ILE A C 1
ATOM 2147 O O . ILE A 1 286 ? 15.106 83.698 40.396 1.00 47.62 287 ILE A O 1
ATOM 2152 N N . GLU A 1 287 ? 13.804 82.006 41.136 1.00 49.98 288 GLU A N 1
ATOM 2153 C CA . GLU A 1 287 ? 14.045 82.297 42.548 1.00 56.56 288 GLU A CA 1
ATOM 2154 C C . GLU A 1 287 ? 15.493 82.025 42.937 1.00 54.79 288 GLU A C 1
ATOM 2155 O O . GLU A 1 287 ? 16.109 82.823 43.650 1.00 57.99 288 GLU A O 1
ATOM 2161 N N . ARG A 1 288 ? 16.045 80.932 42.418 1.00 48.49 289 ARG A N 1
ATOM 2162 C CA . ARG A 1 288 ? 17.475 80.661 42.546 1.00 52.31 289 ARG A CA 1
ATOM 2163 C C . ARG A 1 288 ? 18.340 81.811 41.993 1.00 49.72 289 ARG A C 1
ATOM 2164 O O . ARG A 1 288 ? 19.244 82.308 42.684 1.00 40.57 289 ARG A O 1
ATOM 2172 N N . PHE A 1 289 ? 18.049 82.233 40.758 1.00 50.83 290 PHE A N 1
ATOM 2173 C CA . PHE A 1 289 ? 18.783 83.331 40.122 1.00 43.04 290 PHE A CA 1
ATOM 2174 C C . PHE A 1 289 ? 18.757 84.606 40.940 1.00 41.34 290 PHE A C 1
ATOM 2175 O O . PHE A 1 289 ? 19.790 85.279 41.087 1.00 44.87 290 PHE A O 1
ATOM 2183 N N . GLU A 1 290 ? 17.573 84.959 41.434 1.00 39.59 291 GLU A N 1
ATOM 2184 C CA . GLU A 1 290 ? 17.413 86.197 42.201 1.00 53.69 291 GLU A CA 1
ATOM 2185 C C . GLU A 1 290 ? 18.110 86.103 43.571 1.00 60.08 291 GLU A C 1
ATOM 2186 O O . GLU A 1 290 ? 18.614 87.112 44.090 1.00 47.27 291 GLU A O 1
ATOM 2192 N N . ALA A 1 291 ? 18.161 84.885 44.124 1.00 56.83 292 ALA A N 1
ATOM 2193 C CA . ALA A 1 291 ? 18.962 84.591 45.323 1.00 61.45 292 ALA A CA 1
ATOM 2194 C C . ALA A 1 291 ? 20.461 84.788 45.072 1.00 55.61 292 ALA A C 1
ATOM 2195 O O . ALA A 1 291 ? 21.124 85.482 45.838 1.00 60.88 292 ALA A O 1
ATOM 2197 N N . THR A 1 292 ? 20.974 84.193 43.991 1.00 54.27 293 THR A N 1
ATOM 2198 C CA . THR A 1 292 ? 22.388 84.317 43.593 1.00 48.54 293 THR A CA 1
ATOM 2199 C C . THR A 1 292 ? 22.783 85.765 43.300 1.00 55.80 293 THR A C 1
ATOM 2200 O O . THR A 1 292 ? 23.864 86.211 43.696 1.00 57.54 293 THR A O 1
ATOM 2204 N N . CYS A 1 293 ? 21.907 86.493 42.608 1.00 51.27 294 CYS A N 1
ATOM 2205 C CA . CYS A 1 293 ? 22.219 87.856 42.174 1.00 55.39 294 CYS A CA 1
ATOM 2206 C C . CYS A 1 293 ? 21.220 88.842 42.757 1.00 59.76 294 CYS A C 1
ATOM 2207 O O . CYS A 1 293 ? 20.210 89.146 42.111 1.00 57.46 294 CYS A O 1
ATOM 2210 N N . PRO A 1 294 ? 21.504 89.362 43.968 1.00 62.83 295 PRO A N 1
ATOM 2211 C CA . PRO A 1 294 ? 20.586 90.241 44.704 1.00 62.09 295 PRO A CA 1
ATOM 2212 C C . PRO A 1 294 ? 20.338 91.604 44.041 1.00 60.01 295 PRO A C 1
ATOM 2213 O O . PRO A 1 294 ? 19.323 92.245 44.317 1.00 58.93 295 PRO A O 1
ATOM 2217 N N . ASN A 1 295 ? 21.249 92.038 43.174 1.00 59.44 296 ASN A N 1
ATOM 2218 C CA . ASN A 1 295 ? 21.072 93.303 42.458 1.00 62.94 296 ASN A CA 1
ATOM 2219 C C . ASN A 1 295 ? 20.406 93.163 41.083 1.00 56.60 296 ASN A C 1
ATOM 2220 O O . ASN A 1 295 ? 20.270 94.140 40.351 1.00 62.48 296 ASN A O 1
ATOM 2225 N N . ALA A 1 296 ? 19.990 91.946 40.751 1.00 44.17 297 ALA A N 1
ATOM 2226 C CA . ALA A 1 296 ? 19.355 91.664 39.474 1.00 43.93 297 ALA A CA 1
ATOM 2227 C C . ALA A 1 296 ? 17.877 91.337 39.637 1.00 50.91 297 ALA A C 1
ATOM 2228 O O . ALA A 1 296 ? 17.430 90.878 40.694 1.00 52.05 297 ALA A O 1
ATOM 2230 N N . THR A 1 297 ? 17.130 91.558 38.562 1.00 51.05 298 THR A N 1
ATOM 2231 C CA . THR A 1 297 ? 15.696 91.353 38.560 1.00 40.60 298 THR A CA 1
ATOM 2232 C C . THR A 1 297 ? 15.401 90.453 37.388 1.00 40.31 298 THR A C 1
ATOM 2233 O O . THR A 1 297 ? 15.828 90.741 36.275 1.00 36.29 298 THR A O 1
ATOM 2237 N N . PHE A 1 298 ? 14.698 89.356 37.643 1.00 35.58 299 PHE A N 1
ATOM 2238 C CA . PHE A 1 298 ? 14.090 88.604 36.573 1.00 36.73 299 PHE A CA 1
ATOM 2239 C C . PHE A 1 298 ? 12.726 89.197 36.183 1.00 43.65 299 PHE A C 1
ATOM 2240 O O . PHE A 1 298 ? 11.887 89.468 37.040 1.00 39.58 299 PHE A O 1
ATOM 2248 N N . TRP A 1 299 ? 12.500 89.337 34.878 1.00 42.37 300 TRP A N 1
ATOM 2249 C CA . TRP A 1 299 ? 11.265 89.920 34.358 1.00 39.02 300 TRP A CA 1
ATOM 2250 C C . TRP A 1 299 ? 10.388 88.890 33.705 1.00 39.80 300 TRP A C 1
ATOM 2251 O O . TRP A 1 299 ? 10.776 88.255 32.717 1.00 36.47 300 TRP A O 1
ATOM 2262 N N . ALA A 1 300 ? 9.202 88.734 34.286 1.00 37.27 301 ALA A N 1
ATOM 2263 C CA . ALA A 1 300 ? 8.132 87.905 33.753 1.00 39.34 301 ALA A CA 1
ATOM 2264 C C . ALA A 1 300 ? 7.588 88.551 32.479 1.00 39.77 301 ALA A C 1
ATOM 2265 O O . ALA A 1 300 ? 7.461 89.783 32.400 1.00 42.61 301 ALA A O 1
ATOM 2267 N N . THR A 1 301 ? 7.263 87.715 31.495 1.00 39.87 302 THR A N 1
ATOM 2268 C CA . THR A 1 301 ? 6.873 88.197 30.176 1.00 37.72 302 THR A CA 1
ATOM 2269 C C . THR A 1 301 ? 5.978 87.252 29.413 1.00 46.03 302 THR A C 1
ATOM 2270 O O . THR A 1 301 ? 6.013 86.031 29.614 1.00 43.95 302 THR A O 1
ATOM 2274 N N . PHE A 1 302 ? 5.145 87.836 28.557 1.00 47.29 303 PHE A N 1
ATOM 2275 C CA . PHE A 1 302 ? 4.470 87.087 27.521 1.00 43.55 303 PHE A CA 1
ATOM 2276 C C . PHE A 1 302 ? 4.635 87.853 26.199 1.00 38.83 303 PHE A C 1
ATOM 2277 O O . PHE A 1 302 ? 4.559 89.078 26.162 1.00 42.49 303 PHE A O 1
ATOM 2285 N N . GLY A 1 303 ? 4.849 87.117 25.120 1.00 39.67 304 GLY A N 1
ATOM 2286 C CA . GLY A 1 303 ? 4.793 87.683 23.779 1.00 40.88 304 GLY A CA 1
ATOM 2287 C C . GLY A 1 303 ? 4.959 86.608 22.726 1.00 37.93 304 GLY A C 1
ATOM 2288 O O . GLY A 1 303 ? 5.107 85.438 23.050 1.00 46.71 304 GLY A O 1
ATOM 2289 N N . GLN A 1 304 ? 4.912 87.017 21.461 1.00 38.46 305 GLN A N 1
ATOM 2290 C CA . GLN A 1 304 ? 5.120 86.138 20.316 1.00 38.15 305 GLN A CA 1
ATOM 2291 C C . GLN A 1 304 ? 5.568 87.029 19.164 1.00 39.27 305 GLN A C 1
ATOM 2292 O O . GLN A 1 304 ? 5.601 88.264 19.305 1.00 37.42 305 GLN A O 1
ATOM 2298 N N . SER A 1 305 ? 5.919 86.415 18.039 1.00 36.37 306 SER A N 1
ATOM 2299 C CA A SER A 1 305 ? 6.408 87.166 16.884 0.50 38.43 306 SER A CA 1
ATOM 2300 C CA B SER A 1 305 ? 6.396 87.148 16.860 0.50 39.48 306 SER A CA 1
ATOM 2301 C C . SER A 1 305 ? 5.319 88.091 16.342 1.00 34.69 306 SER A C 1
ATOM 2302 O O . SER A 1 305 ? 5.605 89.227 15.951 1.00 36.28 306 SER A O 1
ATOM 2307 N N . GLU A 1 306 ? 4.073 87.618 16.362 1.00 31.70 307 GLU A N 1
ATOM 2308 C CA . GLU A 1 306 ? 2.933 88.404 15.884 1.00 29.31 307 GLU A CA 1
ATOM 2309 C C . GLU A 1 306 ? 2.679 89.679 16.708 1.00 36.12 307 GLU A C 1
ATOM 2310 O O . GLU A 1 306 ? 1.974 90.589 16.257 1.00 36.25 307 GLU A O 1
ATOM 2316 N N . THR A 1 307 ? 3.253 89.734 17.909 1.00 35.04 308 THR A N 1
ATOM 2317 C CA . THR A 1 307 ? 3.154 90.909 18.776 1.00 34.29 308 THR A CA 1
ATOM 2318 C C . THR A 1 307 ? 4.508 91.612 18.861 1.00 34.00 308 THR A C 1
ATOM 2319 O O . THR A 1 307 ? 4.784 92.363 19.802 1.00 33.93 308 THR A O 1
ATOM 2323 N N . SER A 1 308 ? 5.352 91.357 17.855 1.00 33.82 309 SER A N 1
ATOM 2324 C CA . SER A 1 308 ? 6.692 91.950 17.757 1.00 39.07 309 SER A CA 1
ATOM 2325 C C . SER A 1 308 ? 7.582 91.696 18.983 1.00 39.81 309 SER A C 1
ATOM 2326 O O . SER A 1 308 ? 8.403 92.540 19.333 1.00 34.48 309 SER A O 1
ATOM 2329 N N . GLY A 1 309 ? 7.409 90.549 19.627 1.00 37.92 310 GLY A N 1
ATOM 2330 C CA . GLY A 1 309 ? 8.137 90.231 20.856 1.00 42.18 310 GLY A CA 1
ATOM 2331 C C . GLY A 1 309 ? 7.259 90.460 22.074 1.00 42.76 310 GLY A C 1
ATOM 2332 O O . GLY A 1 309 ? 6.075 90.136 22.044 1.00 53.69 310 GLY A O 1
ATOM 2333 N N . LEU A 1 310 ? 7.833 91.043 23.124 1.00 43.98 311 LEU A N 1
ATOM 2334 C CA . LEU A 1 310 ? 7.145 91.287 24.411 1.00 45.21 311 LEU A CA 1
ATOM 2335 C C . LEU A 1 310 ? 5.851 92.119 24.355 1.00 45.16 311 LEU A C 1
ATOM 2336 O O . LEU A 1 310 ? 5.806 93.190 23.745 1.00 41.64 311 LEU A O 1
ATOM 2341 N N . SER A 1 311 ? 4.799 91.597 24.982 1.00 38.35 312 SER A N 1
ATOM 2342 C CA . SER A 1 311 ? 3.533 92.314 25.111 1.00 36.64 312 SER A CA 1
ATOM 2343 C C . SER A 1 311 ? 3.224 92.743 26.551 1.00 38.71 312 SER A C 1
ATOM 2344 O O . SER A 1 311 ? 2.813 93.886 26.798 1.00 38.13 312 SER A O 1
ATOM 2347 N N . THR A 1 312 ? 3.386 91.801 27.479 1.00 38.74 313 THR A N 1
ATOM 2348 C CA . THR A 1 312 ? 3.255 92.052 28.917 1.00 36.90 313 THR A CA 1
ATOM 2349 C C . THR A 1 312 ? 4.614 91.816 29.568 1.00 40.21 313 THR A C 1
ATOM 2350 O O . THR A 1 312 ? 5.398 90.991 29.097 1.00 36.67 313 THR A O 1
ATOM 2354 N N . PHE A 1 313 ? 4.879 92.541 30.654 1.00 32.37 314 PHE A N 1
ATOM 2355 C CA . PHE A 1 313 ? 6.199 92.616 31.253 1.00 33.48 314 PHE A CA 1
ATOM 2356 C C . PHE A 1 313 ? 6.088 93.178 32.669 1.00 40.87 314 PHE A C 1
ATOM 2357 O O . PHE A 1 313 ? 5.368 94.161 32.895 1.00 41.09 314 PHE A O 1
ATOM 2365 N N . ALA A 1 314 ? 6.803 92.565 33.615 1.00 38.84 315 ALA A N 1
ATOM 2366 C CA . ALA A 1 314 ? 6.924 93.084 34.983 1.00 46.05 315 ALA A CA 1
ATOM 2367 C C . ALA A 1 314 ? 7.999 92.322 35.751 1.00 34.35 315 ALA A C 1
ATOM 2368 O O . ALA A 1 314 ? 8.278 91.157 35.420 1.00 38.60 315 ALA A O 1
ATOM 2370 N N . PRO A 1 315 ? 8.589 92.954 36.790 1.00 32.98 316 PRO A N 1
ATOM 2371 C CA . PRO A 1 315 ? 9.467 92.160 37.676 1.00 39.08 316 PRO A CA 1
ATOM 2372 C C . PRO A 1 315 ? 8.697 90.953 38.204 1.00 38.90 316 PRO A C 1
ATOM 2373 O O . PRO A 1 315 ? 7.553 91.094 38.631 1.00 36.56 316 PRO A O 1
ATOM 2377 N N . TYR A 1 316 ? 9.294 89.771 38.106 1.00 46.27 317 TYR A N 1
ATOM 2378 C CA . TYR A 1 316 ? 8.694 88.531 38.605 1.00 37.10 317 TYR A CA 1
ATOM 2379 C C . TYR A 1 316 ? 8.212 88.660 40.061 1.00 39.15 317 TYR A C 1
ATOM 2380 O O . TYR A 1 316 ? 7.142 88.169 40.399 1.00 40.82 317 TYR A O 1
ATOM 2389 N N . ARG A 1 317 ? 8.996 89.329 40.904 1.00 39.81 318 ARG A N 1
ATOM 2390 C CA . ARG A 1 317 ? 8.693 89.459 42.333 1.00 51.48 318 ARG A CA 1
ATOM 2391 C C . ARG A 1 317 ? 7.418 90.249 42.629 1.00 55.23 318 ARG A C 1
ATOM 2392 O O . ARG A 1 317 ? 6.818 90.063 43.680 1.00 60.51 318 ARG A O 1
ATOM 2400 N N . ASP A 1 318 ? 7.012 91.114 41.697 1.00 49.47 319 ASP A N 1
ATOM 2401 C CA . ASP A 1 318 ? 5.784 91.912 41.828 1.00 48.09 319 ASP A CA 1
ATOM 2402 C C . ASP A 1 318 ? 4.519 91.060 41.755 1.00 52.76 319 ASP A C 1
ATOM 2403 O O . ASP A 1 318 ? 3.501 91.403 42.364 1.00 54.72 319 ASP A O 1
ATOM 2408 N N . ARG A 1 319 ? 4.601 89.952 41.016 1.00 50.27 320 ARG A N 1
ATOM 2409 C CA . ARG A 1 319 ? 3.513 88.989 40.887 1.00 45.85 320 ARG A CA 1
ATOM 2410 C C . ARG A 1 319 ? 4.060 87.665 40.359 1.00 55.75 320 ARG A C 1
ATOM 2411 O O . ARG A 1 319 ? 4.045 87.426 39.144 1.00 52.28 320 ARG A O 1
ATOM 2419 N N . PRO A 1 320 ? 4.590 86.815 41.268 1.00 57.01 321 PRO A N 1
ATOM 2420 C CA . PRO A 1 320 ? 5.148 85.505 40.906 1.00 51.04 321 PRO A CA 1
ATOM 2421 C C . PRO A 1 320 ? 4.214 84.632 40.098 1.00 45.60 321 PRO A C 1
ATOM 2422 O O . PRO A 1 320 ? 2.990 84.645 40.311 1.00 52.35 321 PRO A O 1
ATOM 2426 N N . LYS A 1 321 ? 4.803 83.913 39.145 1.00 46.95 322 LYS A N 1
ATOM 2427 C CA . LYS A 1 321 ? 4.073 83.056 38.189 1.00 59.50 322 LYS A CA 1
ATOM 2428 C C . LYS A 1 321 ? 3.198 83.780 37.138 1.00 54.73 322 LYS A C 1
ATOM 2429 O O . LYS A 1 321 ? 2.668 83.121 36.244 1.00 52.58 322 LYS A O 1
ATOM 2435 N N . SER A 1 322 ? 3.055 85.109 37.230 1.00 47.54 323 SER A N 1
ATOM 2436 C CA . SER A 1 322 ? 2.372 85.879 36.174 1.00 48.99 323 SER A CA 1
ATOM 2437 C C . SER A 1 322 ? 3.274 86.121 34.953 1.00 44.38 323 SER A C 1
ATOM 2438 O O . SER A 1 322 ? 4.446 85.763 34.953 1.00 47.87 323 SER A O 1
ATOM 2441 N N . ALA A 1 323 ? 2.702 86.731 33.915 1.00 47.52 324 ALA A N 1
ATOM 2442 C CA . ALA A 1 323 ? 3.435 87.115 32.719 1.00 38.78 324 ALA A CA 1
ATOM 2443 C C . ALA A 1 323 ? 3.665 88.616 32.713 1.00 47.21 324 ALA A C 1
ATOM 2444 O O . ALA A 1 323 ? 4.106 89.177 31.712 1.00 47.39 324 ALA A O 1
ATOM 2446 N N . GLY A 1 324 ? 3.348 89.263 33.833 1.00 37.70 325 GLY A N 1
ATOM 2447 C CA . GLY A 1 324 ? 3.458 90.718 33.962 1.00 45.86 325 GLY A CA 1
ATOM 2448 C C . GLY A 1 324 ? 2.228 91.525 33.556 1.00 38.98 325 GLY A C 1
ATOM 2449 O O . GLY A 1 324 ? 1.133 90.980 33.335 1.00 45.98 325 GLY A O 1
ATOM 2450 N N . ARG A 1 325 ? 2.420 92.834 33.493 1.00 40.49 326 ARG A N 1
ATOM 2451 C CA A ARG A 1 325 ? 1.371 93.753 33.097 0.50 38.58 326 ARG A CA 1
ATOM 2452 C CA B ARG A 1 325 ? 1.375 93.781 33.112 0.50 40.21 326 ARG A CA 1
ATOM 2453 C C . ARG A 1 325 ? 1.585 94.206 31.655 1.00 41.66 326 ARG A C 1
ATOM 2454 O O . ARG A 1 325 ? 2.743 94.344 31.213 1.00 38.03 326 ARG A O 1
ATOM 2469 N N . PRO A 1 326 ? 0.476 94.443 30.907 1.00 42.33 327 PRO A N 1
ATOM 2470 C CA . PRO A 1 326 ? 0.594 94.990 29.544 1.00 39.92 327 PRO A CA 1
ATOM 2471 C C . PRO A 1 326 ? 1.492 96.229 29.474 1.00 40.45 327 PRO A C 1
ATOM 2472 O O . PRO A 1 326 ? 1.377 97.127 30.300 1.00 35.35 327 PRO A O 1
ATOM 2476 N N . LEU A 1 327 ? 2.406 96.255 28.515 1.00 31.13 328 LEU A N 1
ATOM 2477 C CA . LEU A 1 327 ? 3.277 97.414 28.344 1.00 34.81 328 LEU A CA 1
ATOM 2478 C C . LEU A 1 327 ? 2.509 98.568 27.699 1.00 30.79 328 LEU A C 1
ATOM 2479 O O . LEU A 1 327 ? 1.472 98.363 27.071 1.00 31.42 328 LEU A O 1
ATOM 2484 N N . PHE A 1 328 ? 3.016 99.783 27.852 1.00 38.61 329 PHE A N 1
ATOM 2485 C CA . PHE A 1 328 ? 2.543 100.888 27.045 1.00 37.19 329 PHE A CA 1
ATOM 2486 C C . PHE A 1 328 ? 2.643 100.495 25.550 1.00 37.39 329 PHE A C 1
ATOM 2487 O O . PHE A 1 328 ? 3.490 99.672 25.182 1.00 29.43 329 PHE A O 1
ATOM 2495 N N . TRP A 1 329 ? 1.746 101.057 24.726 1.00 30.87 330 TRP A N 1
ATOM 2496 C CA . TRP A 1 329 ? 1.521 100.712 23.296 1.00 29.54 330 TRP A CA 1
ATOM 2497 C C . TRP A 1 329 ? 0.688 99.472 23.038 1.00 26.95 330 TRP A C 1
ATOM 2498 O O . TRP A 1 329 ? 0.353 99.194 21.890 1.00 25.58 330 TRP A O 1
ATOM 2509 N N . ARG A 1 330 ? 0.336 98.723 24.094 1.00 30.24 331 ARG A N 1
ATOM 2510 C CA . ARG A 1 330 ? -0.358 97.440 23.943 1.00 32.36 331 ARG A CA 1
ATOM 2511 C C . ARG A 1 330 ? -1.689 97.542 24.672 1.00 35.03 331 ARG A C 1
ATOM 2512 O O . ARG A 1 330 ? -1.701 97.862 25.853 1.00 33.42 331 ARG A O 1
ATOM 2520 N N . THR A 1 331 ? -2.809 97.288 24.003 1.00 32.72 332 THR A N 1
ATOM 2521 C CA . THR A 1 331 ? -4.000 97.014 24.790 1.00 35.89 332 THR A CA 1
ATOM 2522 C C . THR A 1 331 ? -4.279 95.543 24.670 1.00 32.43 332 THR A C 1
ATOM 2523 O O . THR A 1 331 ? -4.371 95.000 23.567 1.00 34.12 332 THR A O 1
ATOM 2527 N N . VAL A 1 332 ? -4.328 94.905 25.839 1.00 37.48 333 VAL A N 1
ATOM 2528 C CA . VAL A 1 332 ? -4.454 93.468 25.967 1.00 37.87 333 VAL A CA 1
ATOM 2529 C C . VAL A 1 332 ? -5.782 93.186 26.648 1.00 44.46 333 VAL A C 1
ATOM 2530 O O . VAL A 1 332 ? -6.164 93.852 27.604 1.00 40.64 333 VAL A O 1
ATOM 2534 N N . ALA A 1 333 ? -6.504 92.216 26.119 1.00 38.47 334 ALA A N 1
ATOM 2535 C CA . ALA A 1 333 ? -7.715 91.746 26.760 1.00 36.82 334 ALA A CA 1
ATOM 2536 C C . ALA A 1 333 ? -7.690 90.249 26.735 1.00 38.32 334 ALA A C 1
ATOM 2537 O O . ALA A 1 333 ? -6.867 89.635 26.059 1.00 37.96 334 ALA A O 1
ATOM 2539 N N . VAL A 1 334 ? -8.621 89.675 27.480 1.00 42.70 335 VAL A N 1
ATOM 2540 C CA . VAL A 1 334 ? -8.898 88.262 27.451 1.00 44.99 335 VAL A CA 1
ATOM 2541 C C . VAL A 1 334 ? -10.378 88.184 27.081 1.00 44.69 335 VAL A C 1
ATOM 2542 O O . VAL A 1 334 ? -11.208 88.878 27.680 1.00 48.06 335 VAL A O 1
ATOM 2546 N N . VAL A 1 335 ? -10.692 87.411 26.044 1.00 44.19 336 VAL A N 1
ATOM 2547 C CA . VAL A 1 335 ? -12.047 87.369 25.482 1.00 40.89 336 VAL A CA 1
ATOM 2548 C C . VAL A 1 335 ? -12.597 85.948 25.420 1.00 45.91 336 VAL A C 1
ATOM 2549 O O . VAL A 1 335 ? -11.824 84.979 25.402 1.00 44.80 336 VAL A O 1
ATOM 2553 N N . ASP A 1 336 ? -13.926 85.838 25.363 1.00 49.77 337 ASP A N 1
ATOM 2554 C CA . ASP A 1 336 ? -14.596 84.559 25.060 1.00 61.66 337 ASP A CA 1
ATOM 2555 C C . ASP A 1 336 ? -14.581 84.249 23.556 1.00 62.04 337 ASP A C 1
ATOM 2556 O O . ASP A 1 336 ? -13.997 85.000 22.766 1.00 66.01 337 ASP A O 1
ATOM 2561 N N . ALA A 1 337 ? -15.268 83.176 23.166 1.00 66.14 338 ALA A N 1
ATOM 2562 C CA . ALA A 1 337 ? -15.270 82.692 21.782 1.00 61.83 338 ALA A CA 1
ATOM 2563 C C . ALA A 1 337 ? -15.889 83.657 20.754 1.00 68.11 338 ALA A C 1
ATOM 2564 O O . ALA A 1 337 ? -15.585 83.559 19.563 1.00 67.66 338 ALA A O 1
ATOM 2566 N N . GLU A 1 338 ? -16.733 84.585 21.206 1.00 62.14 339 GLU A N 1
ATOM 2567 C CA . GLU A 1 338 ? -17.257 85.635 20.323 1.00 70.59 339 GLU A CA 1
ATOM 2568 C C . GLU A 1 338 ? -16.697 87.027 20.641 1.00 69.17 339 GLU A C 1
ATOM 2569 O O . GLU A 1 338 ? -17.392 88.034 20.490 1.00 68.10 339 GLU A O 1
ATOM 2575 N N . ASP A 1 339 ? -15.443 87.062 21.091 1.00 64.04 340 ASP A N 1
ATOM 2576 C CA . ASP A 1 339 ? -14.665 88.298 21.307 1.00 63.38 340 ASP A CA 1
ATOM 2577 C C . ASP A 1 339 ? -15.235 89.333 22.279 1.00 60.86 340 ASP A C 1
ATOM 2578 O O . ASP A 1 339 ? -14.953 90.525 22.158 1.00 69.72 340 ASP A O 1
ATOM 2583 N N . ARG A 1 340 ? -16.019 88.865 23.247 1.00 62.42 341 ARG A N 1
ATOM 2584 C CA . ARG A 1 340 ? -16.462 89.707 24.352 1.00 70.46 341 ARG A CA 1
ATOM 2585 C C . ARG A 1 340 ? -15.441 89.591 25.471 1.00 66.45 341 ARG A C 1
ATOM 2586 O O . ARG A 1 340 ? -15.063 88.473 25.851 1.00 54.16 341 ARG A O 1
ATOM 2594 N N . PRO A 1 341 ? -14.980 90.743 25.993 1.00 62.11 342 PRO A N 1
ATOM 2595 C CA . PRO A 1 341 ? -13.987 90.780 27.068 1.00 62.40 342 PRO A CA 1
ATOM 2596 C C . PRO A 1 341 ? -14.530 90.168 28.358 1.00 64.59 342 PRO A C 1
ATOM 2597 O O . PRO A 1 341 ? -15.649 90.475 28.762 1.00 65.59 342 PRO A O 1
ATOM 2601 N N . LEU A 1 342 ? -13.737 89.293 28.971 1.00 61.15 343 LEU A N 1
ATOM 2602 C CA . LEU A 1 342 ? -14.111 88.587 30.192 1.00 58.78 343 LEU A CA 1
ATOM 2603 C C . LEU A 1 342 ? -13.710 89.388 31.431 1.00 60.27 343 LEU A C 1
ATOM 2604 O O . LEU A 1 342 ? -12.798 90.216 31.355 1.00 64.75 343 LEU A O 1
ATOM 2609 N N . PRO A 1 343 ? -14.393 89.157 32.574 1.00 67.69 344 PRO A N 1
ATOM 2610 C CA . PRO A 1 343 ? -14.019 89.824 33.832 1.00 67.01 344 PRO A CA 1
ATOM 2611 C C . PRO A 1 343 ? -12.691 89.290 34.409 1.00 61.41 344 PRO A C 1
ATOM 2612 O O . PRO A 1 343 ? -12.254 88.199 34.018 1.00 63.56 344 PRO A O 1
ATOM 2616 N N . PRO A 1 344 ? -12.041 90.056 35.316 1.00 54.92 345 PRO A N 1
ATOM 2617 C CA . PRO A 1 344 ? -10.875 89.528 36.027 1.00 55.02 345 PRO A CA 1
ATOM 2618 C C . PRO A 1 344 ? -11.114 88.121 36.579 1.00 58.84 345 PRO A C 1
ATOM 2619 O O . PRO A 1 344 ? -12.156 87.855 37.183 1.00 62.47 345 PRO A O 1
ATOM 2623 N N . GLY A 1 345 ? -10.168 87.222 36.336 1.00 56.43 346 GLY A N 1
ATOM 2624 C CA . GLY A 1 345 ? -10.258 85.863 36.851 1.00 59.35 346 GLY A CA 1
ATOM 2625 C C . GLY A 1 345 ? -10.599 84.805 35.821 1.00 58.73 346 GLY A C 1
ATOM 2626 O O . GLY A 1 345 ? -10.107 83.687 35.903 1.00 67.67 346 GLY A O 1
ATOM 2627 N N . GLU A 1 346 ? -11.431 85.149 34.845 1.00 65.12 347 GLU A N 1
ATOM 2628 C CA . GLU A 1 346 ? -11.863 84.176 33.839 1.00 66.50 347 GLU A CA 1
ATOM 2629 C C . GLU A 1 346 ? -10.851 83.945 32.710 1.00 63.53 347 GLU A C 1
ATOM 2630 O O . GLU A 1 346 ? -10.276 84.897 32.184 1.00 65.51 347 GLU A O 1
ATOM 2636 N N . VAL A 1 347 ? -10.640 82.674 32.364 1.00 55.06 348 VAL A N 1
ATOM 2637 C CA . VAL A 1 347 ? -9.760 82.265 31.262 1.00 57.60 348 VAL A CA 1
ATOM 2638 C C . VAL A 1 347 ? -10.414 82.471 29.873 1.00 62.73 348 VAL A C 1
ATOM 2639 O O . VAL A 1 347 ? -11.575 82.120 29.661 1.00 61.31 348 VAL A O 1
ATOM 2643 N N . GLY A 1 348 ? -9.658 83.051 28.943 1.00 53.82 349 GLY A N 1
ATOM 2644 C CA . GLY A 1 348 ? -10.112 83.252 27.574 1.00 51.81 349 GLY A CA 1
ATOM 2645 C C . GLY A 1 348 ? -8.920 83.447 26.666 1.00 50.53 349 GLY A C 1
ATOM 2646 O O . GLY A 1 348 ? -7.779 83.246 27.089 1.00 43.06 349 GLY A O 1
ATOM 2647 N N . GLU A 1 349 ? -9.167 83.828 25.415 1.00 47.26 350 GLU A N 1
ATOM 2648 C CA . GLU A 1 349 ? -8.055 84.043 24.486 1.00 48.40 350 GLU A CA 1
ATOM 2649 C C . GLU A 1 349 ? -7.464 85.437 24.680 1.00 43.54 350 GLU A C 1
ATOM 2650 O O . GLU A 1 349 ? -8.207 86.418 24.766 1.00 45.24 350 GLU A O 1
ATOM 2656 N N . ILE A 1 350 ? -6.133 85.489 24.776 1.00 43.79 351 ILE A N 1
ATOM 2657 C CA . ILE A 1 350 ? -5.362 86.733 24.859 1.00 41.15 351 ILE A CA 1
ATOM 2658 C C . ILE A 1 350 ? -5.417 87.419 23.496 1.00 42.74 351 ILE A C 1
ATOM 2659 O O . ILE A 1 350 ? -5.088 86.818 22.466 1.00 38.31 351 ILE A O 1
ATOM 2664 N N . VAL A 1 351 ? -5.874 88.664 23.499 1.00 33.78 352 VAL A N 1
ATOM 2665 C CA . VAL A 1 351 ? -6.002 89.453 22.280 1.00 40.08 352 VAL A CA 1
ATOM 2666 C C . VAL A 1 351 ? -5.258 90.785 22.421 1.00 36.48 352 VAL A C 1
ATOM 2667 O O . VAL A 1 351 ? -5.089 91.284 23.517 1.00 39.30 352 VAL A O 1
ATOM 2671 N N . LEU A 1 352 ? -4.816 91.349 21.309 1.00 38.36 353 LEU A N 1
ATOM 2672 C CA . LEU A 1 352 ? -4.027 92.570 21.354 1.00 34.56 353 LEU A CA 1
ATOM 2673 C C . LEU A 1 352 ? -4.471 93.592 20.301 1.00 33.42 353 LEU A C 1
ATOM 2674 O O . LEU A 1 352 ? -4.919 93.224 19.217 1.00 38.49 353 LEU A O 1
ATOM 2679 N N . ARG A 1 353 ? -4.334 94.872 20.649 1.00 33.88 354 ARG A N 1
ATOM 2680 C CA . ARG A 1 353 ? -4.469 95.984 19.719 1.00 37.67 354 ARG A CA 1
ATOM 2681 C C . ARG A 1 353 ? -3.290 96.916 19.875 1.00 34.77 354 ARG A C 1
ATOM 2682 O O . ARG A 1 353 ? -2.678 96.988 20.957 1.00 35.78 354 ARG A O 1
ATOM 2690 N N . GLY A 1 354 ? -2.972 97.639 18.800 1.00 32.19 355 GLY A N 1
ATOM 2691 C CA . GLY A 1 354 ? -1.950 98.682 18.850 1.00 28.92 355 GLY A CA 1
ATOM 2692 C C . GLY A 1 354 ? -0.829 98.486 17.835 1.00 35.24 355 GLY A C 1
ATOM 2693 O O . GLY A 1 354 ? -0.867 97.547 17.036 1.00 31.74 355 GLY A O 1
ATOM 2694 N N . PRO A 1 355 ? 0.169 99.387 17.842 1.00 28.32 356 PRO A N 1
ATOM 2695 C CA . PRO A 1 355 ? 1.180 99.424 16.782 1.00 28.97 356 PRO A CA 1
ATOM 2696 C C . PRO A 1 355 ? 2.260 98.330 16.880 1.00 38.04 356 PRO A C 1
ATOM 2697 O O . PRO A 1 355 ? 3.174 98.316 16.047 1.00 33.14 356 PRO A O 1
ATOM 2701 N N . THR A 1 356 ? 2.154 97.435 17.869 1.00 29.42 357 THR A N 1
ATOM 2702 C CA . THR A 1 356 ? 3.076 96.293 17.996 1.00 34.91 357 THR A CA 1
ATOM 2703 C C . THR A 1 356 ? 2.527 95.029 17.333 1.00 32.05 357 THR A C 1
ATOM 2704 O O . THR A 1 356 ? 3.264 94.057 17.138 1.00 32.00 357 THR A O 1
ATOM 2708 N N . VAL A 1 357 ? 1.244 95.056 16.974 1.00 34.22 358 VAL A N 1
ATOM 2709 C CA . VAL A 1 357 ? 0.628 94.009 16.152 1.00 32.74 358 VAL A CA 1
ATOM 2710 C C . VAL A 1 357 ? 1.295 93.973 14.783 1.00 36.87 358 VAL A C 1
ATOM 2711 O O . VAL A 1 357 ? 1.482 95.003 14.135 1.00 30.26 358 VAL A O 1
ATOM 2715 N N . PHE A 1 358 ? 1.700 92.771 14.380 1.00 29.35 359 PHE A N 1
ATOM 2716 C CA . PHE A 1 358 ? 2.366 92.535 13.095 1.00 31.86 359 PHE A CA 1
ATOM 2717 C C . PHE A 1 358 ? 1.485 92.823 11.859 1.00 28.14 359 PHE A C 1
ATOM 2718 O O . PHE A 1 358 ? 0.272 93.032 11.962 1.00 33.18 359 PHE A O 1
ATOM 2726 N N . LYS A 1 359 ? 2.102 92.804 10.684 1.00 35.64 360 LYS A N 1
ATOM 2727 C CA . LYS A 1 359 ? 1.388 93.127 9.450 1.00 32.58 360 LYS A CA 1
ATOM 2728 C C . LYS A 1 359 ? 0.428 92.031 8.996 1.00 33.61 360 LYS A C 1
ATOM 2729 O O . LYS A 1 359 ? -0.580 92.321 8.367 1.00 33.31 360 LYS A O 1
ATOM 2735 N N . GLY A 1 360 ? 0.728 90.779 9.327 1.00 31.71 361 GLY A N 1
ATOM 2736 C CA . GLY A 1 360 ? -0.105 89.652 8.891 1.00 28.97 361 GLY A CA 1
ATOM 2737 C C . GLY A 1 360 ? 0.797 88.494 8.484 1.00 34.31 361 GLY A C 1
ATOM 2738 O O . GLY A 1 360 ? 2.020 88.594 8.563 1.00 35.66 361 GLY A O 1
ATOM 2739 N N . TYR A 1 361 ? 0.193 87.379 8.087 1.00 30.81 362 TYR A N 1
ATOM 2740 C CA . TYR A 1 361 ? 0.949 86.172 7.730 1.00 37.42 362 TYR A CA 1
ATOM 2741 C C . TYR A 1 361 ? 1.288 86.162 6.244 1.00 35.14 362 TYR A C 1
ATOM 2742 O O . TYR A 1 361 ? 0.397 86.276 5.406 1.00 41.14 362 TYR A O 1
ATOM 2751 N N . TRP A 1 362 ? 2.576 86.048 5.933 1.00 48.09 363 TRP A N 1
ATOM 2752 C CA . TRP A 1 362 ? 3.050 85.950 4.554 1.00 46.48 363 TRP A CA 1
ATOM 2753 C C . TRP A 1 362 ? 2.345 84.834 3.791 1.00 42.54 363 TRP A C 1
ATOM 2754 O O . TRP A 1 362 ? 2.257 83.707 4.293 1.00 47.84 363 TRP A O 1
ATOM 2765 N N . ASN A 1 363 ? 1.832 85.158 2.597 1.00 41.85 364 ASN A N 1
ATOM 2766 C CA . ASN A 1 363 ? 1.142 84.191 1.691 1.00 42.36 364 ASN A CA 1
ATOM 2767 C C . ASN A 1 363 ? -0.095 83.490 2.263 1.00 40.48 364 ASN A C 1
ATOM 2768 O O . ASN A 1 363 ? -0.444 82.390 1.817 1.00 47.91 364 ASN A O 1
ATOM 2773 N N . ASN A 1 364 ? -0.748 84.092 3.254 1.00 35.02 365 ASN A N 1
ATOM 2774 C CA . ASN A 1 364 ? -1.832 83.408 3.959 1.00 35.91 365 ASN A CA 1
ATOM 2775 C C . ASN A 1 364 ? -2.961 84.335 4.403 1.00 43.14 365 ASN A C 1
ATOM 2776 O O . ASN A 1 364 ? -3.077 84.647 5.600 1.00 42.72 365 ASN A O 1
ATOM 2781 N N . ALA A 1 365 ? -3.806 84.740 3.454 1.00 36.28 366 ALA A N 1
ATOM 2782 C CA . ALA A 1 365 ? -4.971 85.597 3.743 1.00 33.15 366 ALA A CA 1
ATOM 2783 C C . ALA A 1 365 ? -5.917 84.989 4.780 1.00 37.25 366 ALA A C 1
ATOM 2784 O O . ALA A 1 365 ? -6.453 85.717 5.607 1.00 35.58 366 ALA A O 1
ATOM 2786 N N . ALA A 1 366 ? -6.105 83.665 4.731 1.00 34.58 367 ALA A N 1
ATOM 2787 C CA . ALA A 1 366 ? -6.988 82.944 5.668 1.00 36.62 367 ALA A CA 1
ATOM 2788 C C . ALA A 1 366 ? -6.509 83.057 7.108 1.00 28.67 367 ALA A C 1
ATOM 2789 O O . ALA A 1 366 ? -7.284 83.435 7.991 1.00 43.18 367 ALA A O 1
ATOM 2791 N N . ALA A 1 367 ? -5.241 82.728 7.340 1.00 38.77 368 ALA A N 1
ATOM 2792 C CA . ALA A 1 367 ? -4.658 82.817 8.681 1.00 35.76 368 ALA A CA 1
ATOM 2793 C C . ALA A 1 367 ? -4.691 84.237 9.258 1.00 44.30 368 ALA A C 1
ATOM 2794 O O . ALA A 1 367 ? -4.974 84.419 10.445 1.00 39.56 368 ALA A O 1
ATOM 2796 N N . THR A 1 368 ? -4.420 85.229 8.404 1.00 39.12 369 THR A N 1
ATOM 2797 C CA . THR A 1 368 ? -4.466 86.647 8.779 1.00 38.29 369 THR A CA 1
ATOM 2798 C C . THR A 1 368 ? -5.865 87.125 9.177 1.00 41.28 369 THR A C 1
ATOM 2799 O O . THR A 1 368 ? -6.037 87.835 10.181 1.00 40.09 369 THR A O 1
ATOM 2803 N N . GLN A 1 369 ? -6.849 86.730 8.376 1.00 42.37 370 GLN A N 1
ATOM 2804 C CA . GLN A 1 369 ? -8.245 87.070 8.591 1.00 43.79 370 GLN A CA 1
ATOM 2805 C C . GLN A 1 369 ? -8.755 86.465 9.892 1.00 43.27 370 GLN A C 1
ATOM 2806 O O . GLN A 1 369 ? -9.528 87.092 10.609 1.00 46.35 370 GLN A O 1
ATOM 2812 N N . HIS A 1 370 ? -8.322 85.239 10.175 1.00 47.67 371 HIS A N 1
ATOM 2813 C CA . HIS A 1 370 ? -8.597 84.583 11.448 1.00 45.73 371 HIS A CA 1
ATOM 2814 C C . HIS A 1 370 ? -7.934 85.308 12.631 1.00 42.57 371 HIS A C 1
ATOM 2815 O O . HIS A 1 370 ? -8.603 85.598 13.629 1.00 41.14 371 HIS A O 1
ATOM 2822 N N . ALA A 1 371 ? -6.651 85.658 12.484 1.00 38.52 372 ALA A N 1
ATOM 2823 C CA . ALA A 1 371 ? -5.896 86.362 13.539 1.00 39.11 372 ALA A CA 1
ATOM 2824 C C . ALA A 1 371 ? -6.513 87.705 13.861 1.00 33.86 372 ALA A C 1
ATOM 2825 O O . ALA A 1 371 ? -6.507 88.114 15.010 1.00 40.98 372 ALA A O 1
ATOM 2827 N N . PHE A 1 372 ? -7.077 88.366 12.854 1.00 38.97 373 PHE A N 1
ATOM 2828 C CA . PHE A 1 372 ? -7.513 89.751 13.010 1.00 35.78 373 PHE A CA 1
ATOM 2829 C C . PHE A 1 372 ? -9.023 89.901 13.148 1.00 41.23 373 PHE A C 1
ATOM 2830 O O . PHE A 1 372 ? -9.538 91.015 13.063 1.00 40.20 373 PHE A O 1
ATOM 2838 N N . ARG A 1 373 ? -9.736 88.799 13.375 1.00 39.62 374 ARG A N 1
ATOM 2839 C CA . ARG A 1 373 ? -11.196 88.839 13.418 1.00 48.26 374 ARG A CA 1
ATOM 2840 C C . ARG A 1 373 ? -11.695 89.808 14.493 1.00 51.67 374 ARG A C 1
ATOM 2841 O O . ARG A 1 373 ? -11.081 89.951 15.553 1.00 54.11 374 ARG A O 1
ATOM 2849 N N . ASN A 1 374 ? -12.761 90.532 14.161 1.00 51.87 375 ASN A N 1
ATOM 2850 C CA . ASN A 1 374 ? -13.363 91.548 15.032 1.00 45.37 375 ASN A CA 1
ATOM 2851 C C . ASN A 1 374 ? -12.432 92.670 15.528 1.00 51.53 375 ASN A C 1
ATOM 2852 O O . ASN A 1 374 ? -12.678 93.277 16.568 1.00 50.85 375 ASN A O 1
ATOM 2857 N N . GLY A 1 375 ? -11.377 92.949 14.763 1.00 49.25 376 GLY A N 1
ATOM 2858 C CA . GLY A 1 375 ? -10.468 94.067 15.050 1.00 46.87 376 GLY A CA 1
ATOM 2859 C C . GLY A 1 375 ? -9.550 93.897 16.259 1.00 43.50 376 GLY A C 1
ATOM 2860 O O . GLY A 1 375 ? -9.092 94.881 16.827 1.00 49.02 376 GLY A O 1
ATOM 2861 N N . TRP A 1 376 ? -9.304 92.649 16.656 1.00 41.57 377 TRP A N 1
ATOM 2862 C CA . TRP A 1 376 ? -8.341 92.306 17.694 1.00 40.82 377 TRP A CA 1
ATOM 2863 C C . TRP A 1 376 ? -7.370 91.336 17.066 1.00 45.69 377 TRP A C 1
ATOM 2864 O O . TRP A 1 376 ? -7.784 90.430 16.333 1.00 36.60 377 TRP A O 1
ATOM 2875 N N . HIS A 1 377 ? -6.089 91.479 17.376 1.00 41.13 378 HIS A N 1
ATOM 2876 C CA . HIS A 1 377 ? -5.164 90.414 17.052 1.00 34.63 378 HIS A CA 1
ATOM 2877 C C . HIS A 1 377 ? -5.318 89.248 18.057 1.00 31.65 378 HIS A C 1
ATOM 2878 O O . HIS A 1 377 ? -5.294 89.453 19.270 1.00 34.99 378 HIS A O 1
ATOM 2885 N N . HIS A 1 378 ? -5.439 88.029 17.549 1.00 39.33 379 HIS A N 1
ATOM 2886 C CA . HIS A 1 378 ? -5.655 86.861 18.405 1.00 37.66 379 HIS A CA 1
ATOM 2887 C C . HIS A 1 378 ? -4.372 86.056 18.503 1.00 45.77 379 HIS A C 1
ATOM 2888 O O . HIS A 1 378 ? -3.792 85.654 17.480 1.00 41.59 379 HIS A O 1
ATOM 2895 N N . THR A 1 379 ? -3.932 85.815 19.731 1.00 43.10 380 THR A N 1
ATOM 2896 C CA . THR A 1 379 ? -2.607 85.240 19.951 1.00 41.76 380 THR A CA 1
ATOM 2897 C C . THR A 1 379 ? -2.563 83.736 19.765 1.00 42.29 380 THR A C 1
ATOM 2898 O O . THR A 1 379 ? -1.490 83.169 19.591 1.00 44.42 380 THR A O 1
ATOM 2902 N N . GLY A 1 380 ? -3.725 83.092 19.830 1.00 46.14 381 GLY A N 1
ATOM 2903 C CA . GLY A 1 380 ? -3.781 81.631 19.875 1.00 51.43 381 GLY A CA 1
ATOM 2904 C C . GLY A 1 380 ? -3.490 81.100 21.274 1.00 54.03 381 GLY A C 1
ATOM 2905 O O . GLY A 1 380 ? -3.414 79.896 21.471 1.00 53.45 381 GLY A O 1
ATOM 2906 N N . ASP A 1 381 ? -3.339 82.010 22.241 1.00 51.25 382 ASP A N 1
ATOM 2907 C CA . ASP A 1 381 ? -2.972 81.669 23.612 1.00 48.78 382 ASP A CA 1
ATOM 2908 C C . ASP A 1 381 ? -4.079 82.015 24.600 1.00 54.24 382 ASP A C 1
ATOM 2909 O O . ASP A 1 381 ? -4.835 82.978 24.402 1.00 53.40 382 ASP A O 1
ATOM 2914 N N . MET A 1 382 ? -4.155 81.214 25.662 1.00 49.05 383 MET A N 1
ATOM 2915 C CA . MET A 1 382 ? -5.155 81.377 26.707 1.00 52.12 383 MET A CA 1
ATOM 2916 C C . MET A 1 382 ? -4.537 82.018 27.935 1.00 53.28 383 MET A C 1
ATOM 2917 O O . MET A 1 382 ? -3.335 81.895 28.173 1.00 47.61 383 MET A O 1
ATOM 2922 N N . GLY A 1 383 ? -5.365 82.709 28.711 1.00 42.48 384 GLY A N 1
ATOM 2923 C CA . GLY A 1 383 ? -4.894 83.393 29.889 1.00 43.97 384 GLY A CA 1
ATOM 2924 C C . GLY A 1 383 ? -6.003 84.062 30.678 1.00 44.48 384 GLY A C 1
ATOM 2925 O O . GLY A 1 383 ? -7.153 84.084 30.251 1.00 49.31 384 GLY A O 1
ATOM 2926 N N . ARG A 1 384 ? -5.642 84.613 31.834 1.00 45.50 385 ARG A N 1
ATOM 2927 C CA . ARG A 1 384 ? -6.589 85.353 32.664 1.00 48.83 385 ARG A CA 1
ATOM 2928 C C . ARG A 1 384 ? -5.891 86.539 33.289 1.00 40.08 385 ARG A C 1
ATOM 2929 O O . ARG A 1 384 ? -4.676 86.521 33.483 1.00 45.98 385 ARG A O 1
ATOM 2937 N N . PHE A 1 385 ? -6.660 87.576 33.596 1.00 43.14 386 PHE A N 1
ATOM 2938 C CA . PHE A 1 385 ? -6.130 88.712 34.331 1.00 42.00 386 PHE A CA 1
ATOM 2939 C C . PHE A 1 385 ? -6.531 88.615 35.793 1.00 47.31 386 PHE A C 1
ATOM 2940 O O . PHE A 1 385 ? -7.575 88.057 36.130 1.00 49.25 386 PHE A O 1
ATOM 2948 N N . ASP A 1 386 ? -5.694 89.156 36.663 1.00 41.64 387 ASP A N 1
ATOM 2949 C CA . ASP A 1 386 ? -6.086 89.320 38.046 1.00 47.71 387 ASP A CA 1
ATOM 2950 C C . ASP A 1 386 ? -6.628 90.735 38.244 1.00 49.11 387 ASP A C 1
ATOM 2951 O O . ASP A 1 386 ? -6.677 91.505 37.287 1.00 51.92 387 ASP A O 1
ATOM 2956 N N . ALA A 1 387 ? -7.028 91.074 39.466 1.00 54.60 388 ALA A N 1
ATOM 2957 C CA . ALA A 1 387 ? -7.632 92.376 39.753 1.00 56.76 388 ALA A CA 1
ATOM 2958 C C . ALA A 1 387 ? -6.685 93.543 39.491 1.00 56.62 388 ALA A C 1
ATOM 2959 O O . ALA A 1 387 ? -7.137 94.655 39.204 1.00 58.69 388 ALA A O 1
ATOM 2961 N N . ASP A 1 388 ? -5.378 93.284 39.588 1.00 48.92 389 ASP A N 1
ATOM 2962 C CA . ASP A 1 388 ? -4.355 94.316 39.392 1.00 44.36 389 ASP A CA 1
ATOM 2963 C C . ASP A 1 388 ? -3.853 94.444 37.933 1.00 50.90 389 ASP A C 1
ATOM 2964 O O . ASP A 1 388 ? -2.957 95.246 37.640 1.00 47.05 389 ASP A O 1
ATOM 2969 N N . GLY A 1 389 ? -4.438 93.659 37.031 1.00 42.08 390 GLY A N 1
ATOM 2970 C CA . GLY A 1 389 ? -4.088 93.712 35.621 1.00 46.61 390 GLY A CA 1
ATOM 2971 C C . GLY A 1 389 ? -2.835 92.939 35.255 1.00 52.36 390 GLY A C 1
ATOM 2972 O O . GLY A 1 389 ? -2.214 93.228 34.234 1.00 47.18 390 GLY A O 1
ATOM 2973 N N . TYR A 1 390 ? -2.462 91.963 36.086 1.00 49.39 391 TYR A N 1
ATOM 2974 C CA . TYR A 1 390 ? -1.410 91.008 35.746 1.00 44.50 391 TYR A CA 1
ATOM 2975 C C . TYR A 1 390 ? -1.995 89.848 34.968 1.00 46.66 391 TYR A C 1
ATOM 2976 O O . TYR A 1 390 ? -3.070 89.345 35.308 1.00 45.18 391 TYR A O 1
ATOM 2985 N N . LEU A 1 391 ? -1.290 89.429 33.919 1.00 43.67 392 LEU A N 1
ATOM 2986 C CA . LEU A 1 391 ? -1.745 88.329 33.078 1.00 41.72 392 LEU A CA 1
ATOM 2987 C C . LEU A 1 391 ? -1.135 87.028 33.542 1.00 41.60 392 LEU A C 1
ATOM 2988 O O . LEU A 1 391 ? 0.043 86.977 33.869 1.00 46.81 392 LEU A O 1
ATOM 2993 N N . PHE A 1 392 ? -1.940 85.973 33.545 1.00 48.38 393 PHE A N 1
ATOM 2994 C CA . PHE A 1 392 ? -1.445 84.643 33.841 1.00 50.02 393 PHE A CA 1
ATOM 2995 C C . PHE A 1 392 ? -1.633 83.801 32.597 1.00 46.03 393 PHE A C 1
ATOM 2996 O O . PHE A 1 392 ? -2.743 83.680 32.095 1.00 51.27 393 PHE A O 1
ATOM 3004 N N . TYR A 1 393 ? -0.532 83.263 32.076 1.00 55.63 394 TYR A N 1
ATOM 3005 C CA . TYR A 1 393 ? -0.575 82.391 30.905 1.00 57.32 394 TYR A CA 1
ATOM 3006 C C . TYR A 1 393 ? -1.236 81.043 31.248 1.00 62.29 394 TYR A C 1
ATOM 3007 O O . TYR A 1 393 ? -0.894 80.416 32.247 1.00 64.99 394 TYR A O 1
ATOM 3016 N N . ALA A 1 394 ? -2.180 80.609 30.418 1.00 64.87 395 ALA A N 1
ATOM 3017 C CA . ALA A 1 394 ? -2.961 79.398 30.686 1.00 64.93 395 ALA A CA 1
ATOM 3018 C C . ALA A 1 394 ? -2.890 78.330 29.581 1.00 69.65 395 ALA A C 1
ATOM 3019 O O . ALA A 1 394 ? -3.767 77.467 29.506 1.00 75.33 395 ALA A O 1
ATOM 3021 N N . GLY A 1 395 ? -1.860 78.383 28.736 1.00 68.69 396 GLY A N 1
ATOM 3022 C CA . GLY A 1 395 ? -1.701 77.409 27.649 1.00 67.62 396 GLY A CA 1
ATOM 3023 C C . GLY A 1 395 ? -2.206 77.852 26.281 1.00 70.22 396 GLY A C 1
ATOM 3024 O O . GLY A 1 395 ? -2.721 78.955 26.125 1.00 64.17 396 GLY A O 1
ATOM 3025 N N . ARG A 1 396 ? -2.036 76.978 25.289 1.00 74.09 397 ARG A N 1
ATOM 3026 C CA . ARG A 1 396 ? -2.563 77.168 23.937 1.00 74.86 397 ARG A CA 1
ATOM 3027 C C . ARG A 1 396 ? -4.090 76.994 23.871 1.00 81.20 397 ARG A C 1
ATOM 3028 O O . ARG A 1 396 ? -4.694 76.413 24.777 1.00 86.50 397 ARG A O 1
ATOM 3036 N N . ALA A 1 397 ? -4.705 77.501 22.801 1.00 83.88 398 ALA A N 1
ATOM 3037 C CA . ALA A 1 397 ? -6.169 77.514 22.663 1.00 87.32 398 ALA A CA 1
ATOM 3038 C C . ALA A 1 397 ? -6.787 76.149 22.330 1.00 90.32 398 ALA A C 1
ATOM 3039 O O . ALA A 1 397 ? -6.508 75.555 21.286 1.00 96.41 398 ALA A O 1
ATOM 3041 N N . SER B 1 2 ? -8.127 100.262 12.607 1.00 55.74 3 SER B N 1
ATOM 3042 C CA . SER B 1 2 ? -7.535 100.792 13.864 1.00 60.54 3 SER B CA 1
ATOM 3043 C C . SER B 1 2 ? -7.137 99.706 14.870 1.00 53.10 3 SER B C 1
ATOM 3044 O O . SER B 1 2 ? -6.778 100.013 16.008 1.00 48.52 3 SER B O 1
ATOM 3047 N N . LEU B 1 3 ? -7.209 98.448 14.444 1.00 49.77 4 LEU B N 1
ATOM 3048 C CA . LEU B 1 3 ? -6.525 97.345 15.110 1.00 48.42 4 LEU B CA 1
ATOM 3049 C C . LEU B 1 3 ? -5.077 97.715 15.500 1.00 43.71 4 LEU B C 1
ATOM 3050 O O . LEU B 1 3 ? -4.607 97.345 16.568 1.00 44.86 4 LEU B O 1
ATOM 3055 N N . HIS B 1 4 ? -4.392 98.469 14.649 1.00 30.07 5 HIS B N 1
ATOM 3056 C CA . HIS B 1 4 ? -3.023 98.899 14.940 1.00 32.94 5 HIS B CA 1
ATOM 3057 C C . HIS B 1 4 ? -2.877 100.241 15.685 1.00 29.08 5 HIS B C 1
ATOM 3058 O O . HIS B 1 4 ? -1.760 100.745 15.869 1.00 35.12 5 HIS B O 1
ATOM 3065 N N . ASP B 1 5 ? -3.986 100.818 16.133 1.00 39.24 6 ASP B N 1
ATOM 3066 C CA . ASP B 1 5 ? -3.921 102.121 16.798 1.00 35.92 6 ASP B CA 1
ATOM 3067 C C . ASP B 1 5 ? -3.852 102.022 18.313 1.00 36.43 6 ASP B C 1
ATOM 3068 O O . ASP B 1 5 ? -4.499 101.155 18.933 1.00 34.00 6 ASP B O 1
ATOM 3073 N N . PHE B 1 6 ? -3.046 102.912 18.888 1.00 31.45 7 PHE B N 1
ATOM 3074 C CA . PHE B 1 6 ? -2.986 103.161 20.334 1.00 40.92 7 PHE B CA 1
ATOM 3075 C C . PHE B 1 6 ? -3.052 104.679 20.497 1.00 36.27 7 PHE B C 1
ATOM 3076 O O . PHE B 1 6 ? -2.124 105.391 20.120 1.00 45.42 7 PHE B O 1
ATOM 3084 N N . THR B 1 7 ? -4.156 105.173 21.037 1.00 35.92 8 THR B N 1
ATOM 3085 C CA . THR B 1 7 ? -4.379 106.623 21.122 1.00 36.26 8 THR B CA 1
ATOM 3086 C C . THR B 1 7 ? -4.397 107.062 22.583 1.00 35.00 8 THR B C 1
ATOM 3087 O O . THR B 1 7 ? -4.187 106.236 23.479 1.00 32.69 8 THR B O 1
ATOM 3091 N N . LEU B 1 8 ? -4.660 108.346 22.834 1.00 40.46 9 LEU B N 1
ATOM 3092 C CA . LEU B 1 8 ? -4.865 108.829 24.209 1.00 37.94 9 LEU B CA 1
ATOM 3093 C C . LEU B 1 8 ? -6.004 108.114 24.913 1.00 37.44 9 LEU B C 1
ATOM 3094 O O . LEU B 1 8 ? -5.949 107.928 26.120 1.00 34.52 9 LEU B O 1
ATOM 3099 N N . ALA B 1 9 ? -7.014 107.691 24.150 1.00 39.44 10 ALA B N 1
ATOM 3100 C CA . ALA B 1 9 ? -8.129 106.942 24.698 1.00 28.00 10 ALA B CA 1
ATOM 3101 C C . ALA B 1 9 ? -7.630 105.658 25.343 1.00 39.32 10 ALA B C 1
ATOM 3102 O O . ALA B 1 9 ? -8.069 105.295 26.436 1.00 41.32 10 ALA B O 1
ATOM 3104 N N . ASP B 1 10 ? -6.704 104.981 24.656 1.00 37.90 11 ASP B N 1
ATOM 3105 C CA . ASP B 1 10 ? -6.097 103.759 25.171 1.00 41.08 11 ASP B CA 1
ATOM 3106 C C . ASP B 1 10 ? -5.263 104.000 26.426 1.00 36.50 11 ASP B C 1
ATOM 3107 O O . ASP B 1 10 ? -5.226 103.135 27.298 1.00 37.01 11 ASP B O 1
ATOM 3112 N N . VAL B 1 11 ? -4.635 105.182 26.528 1.00 32.44 12 VAL B N 1
ATOM 3113 C CA . VAL B 1 11 ? -3.936 105.593 27.753 1.00 35.43 12 VAL B CA 1
ATOM 3114 C C . VAL B 1 11 ? -4.897 105.687 28.941 1.00 41.24 12 VAL B C 1
ATOM 3115 O O . VAL B 1 11 ? -4.612 105.129 30.006 1.00 41.23 12 VAL B O 1
ATOM 3119 N N . TYR B 1 12 ? -6.027 106.375 28.750 1.00 37.30 13 TYR B N 1
ATOM 3120 C CA . TYR B 1 12 ? -7.026 106.543 29.821 1.00 39.66 13 TYR B CA 1
ATOM 3121 C C . TYR B 1 12 ? -7.567 105.209 30.296 1.00 35.48 13 TYR B C 1
ATOM 3122 O O . TYR B 1 12 ? -7.730 104.999 31.500 1.00 38.89 13 TYR B O 1
ATOM 3131 N N . ARG B 1 13 ? -7.832 104.313 29.346 1.00 39.31 14 ARG B N 1
ATOM 3132 C CA A ARG B 1 13 ? -8.345 102.987 29.686 0.50 39.83 14 ARG B CA 1
ATOM 3133 C CA B ARG B 1 13 ? -8.340 102.966 29.635 0.50 40.16 14 ARG B CA 1
ATOM 3134 C C . ARG B 1 13 ? -7.264 102.122 30.319 1.00 42.67 14 ARG B C 1
ATOM 3135 O O . ARG B 1 13 ? -7.557 101.308 31.191 1.00 47.12 14 ARG B O 1
ATOM 3150 N N . ARG B 1 14 ? -6.016 102.331 29.912 1.00 45.41 15 ARG B N 1
ATOM 3151 C CA . ARG B 1 14 ? -4.880 101.662 30.536 1.00 43.00 15 ARG B CA 1
ATOM 3152 C C . ARG B 1 14 ? -4.752 102.068 32.000 1.00 41.15 15 ARG B C 1
ATOM 3153 O O . ARG B 1 14 ? -4.665 101.210 32.879 1.00 37.81 15 ARG B O 1
ATOM 3161 N N . ASN B 1 15 ? -4.763 103.377 32.248 1.00 36.50 16 ASN B N 1
ATOM 3162 C CA . ASN B 1 15 ? -4.601 103.925 33.585 1.00 42.51 16 ASN B CA 1
ATOM 3163 C C . ASN B 1 15 ? -5.732 103.508 34.514 1.00 41.45 16 ASN B C 1
ATOM 3164 O O . ASN B 1 15 ? -5.496 103.233 35.684 1.00 44.26 16 ASN B O 1
ATOM 3169 N N . ALA B 1 16 ? -6.951 103.451 33.984 1.00 40.39 17 ALA B N 1
ATOM 3170 C CA . ALA B 1 16 ? -8.106 103.021 34.764 1.00 43.86 17 ALA B CA 1
ATOM 3171 C C . ALA B 1 16 ? -8.019 101.530 35.083 1.00 46.05 17 ALA B C 1
ATOM 3172 O O . ALA B 1 16 ? -8.444 101.101 36.146 1.00 53.00 17 ALA B O 1
ATOM 3174 N N . ALA B 1 17 ? -7.447 100.750 34.165 1.00 53.31 18 ALA B N 1
ATOM 3175 C CA . ALA B 1 17 ? -7.256 99.315 34.374 1.00 43.82 18 ALA B CA 1
ATOM 3176 C C . ALA B 1 17 ? -6.126 99.004 35.362 1.00 48.03 18 ALA B C 1
ATOM 3177 O O . ALA B 1 17 ? -6.286 98.145 36.222 1.00 48.52 18 ALA B O 1
ATOM 3179 N N . LEU B 1 18 ? -4.996 99.707 35.251 1.00 45.73 19 LEU B N 1
ATOM 3180 C CA . LEU B 1 18 ? -3.802 99.361 36.039 1.00 40.87 19 LEU B CA 1
ATOM 3181 C C . LEU B 1 18 ? -3.625 100.181 37.305 1.00 45.46 19 LEU B C 1
ATOM 3182 O O . LEU B 1 18 ? -3.157 99.659 38.319 1.00 55.15 19 LEU B O 1
ATOM 3187 N N . PHE B 1 19 ? -3.991 101.460 37.248 1.00 47.27 20 PHE B N 1
ATOM 3188 C CA . PHE B 1 19 ? -3.843 102.367 38.395 1.00 44.00 20 PHE B CA 1
ATOM 3189 C C . PHE B 1 19 ? -5.148 103.092 38.762 1.00 46.09 20 PHE B C 1
ATOM 3190 O O . PHE B 1 19 ? -5.131 104.319 38.906 1.00 38.98 20 PHE B O 1
ATOM 3198 N N . PRO B 1 20 ? -6.269 102.356 38.946 1.00 47.78 21 PRO B N 1
ATOM 3199 C CA . PRO B 1 20 ? -7.566 103.060 39.034 1.00 50.86 21 PRO B CA 1
ATOM 3200 C C . PRO B 1 20 ? -7.678 104.083 40.170 1.00 53.11 21 PRO B C 1
ATOM 3201 O O . PRO B 1 20 ? -8.289 105.143 39.982 1.00 50.86 21 PRO B O 1
ATOM 3205 N N . ASP B 1 21 ? -7.075 103.789 41.321 1.00 52.41 22 ASP B N 1
ATOM 3206 C CA . ASP B 1 21 ? -7.255 104.635 42.509 1.00 55.07 22 ASP B CA 1
ATOM 3207 C C . ASP B 1 21 ? -6.129 105.638 42.751 1.00 55.58 22 ASP B C 1
ATOM 3208 O O . ASP B 1 21 ? -6.168 106.395 43.717 1.00 60.52 22 ASP B O 1
ATOM 3213 N N . ARG B 1 22 ? -5.128 105.646 41.877 1.00 51.93 23 ARG B N 1
ATOM 3214 C CA . ARG B 1 22 ? -4.080 106.665 41.944 1.00 44.96 23 ARG B CA 1
ATOM 3215 C C . ARG B 1 22 ? -4.599 107.998 41.412 1.00 38.54 23 ARG B C 1
ATOM 3216 O O . ARG B 1 22 ? -5.482 108.035 40.567 1.00 43.67 23 ARG B O 1
ATOM 3224 N N . THR B 1 23 ? -4.034 109.086 41.917 1.00 50.68 24 THR B N 1
ATOM 3225 C CA . THR B 1 23 ? -4.344 110.430 41.442 1.00 45.73 24 THR B CA 1
ATOM 3226 C C . THR B 1 23 ? -3.927 110.581 39.979 1.00 44.28 24 THR B C 1
ATOM 3227 O O . THR B 1 23 ? -2.814 110.182 39.577 1.00 38.47 24 THR B O 1
ATOM 3231 N N . ALA B 1 24 ? -4.853 111.103 39.184 1.00 41.56 25 ALA B N 1
ATOM 3232 C CA . ALA B 1 24 ? -4.531 111.605 37.859 1.00 39.47 25 ALA B CA 1
ATOM 3233 C C . ALA B 1 24 ? -4.259 113.108 37.957 1.00 35.18 25 ALA B C 1
ATOM 3234 O O . ALA B 1 24 ? -3.281 113.598 37.400 1.00 42.03 25 ALA B O 1
ATOM 3236 N N . PHE B 1 25 ? -5.104 113.834 38.694 1.00 46.09 26 PHE B N 1
ATOM 3237 C CA . PHE B 1 25 ? -5.021 115.312 38.750 1.00 41.75 26 PHE B CA 1
ATOM 3238 C C . PHE B 1 25 ? -5.382 115.911 40.102 1.00 46.71 26 PHE B C 1
ATOM 3239 O O . PHE B 1 25 ? -6.271 115.419 40.776 1.00 40.20 26 PHE B O 1
ATOM 3247 N N . MET B 1 26 ? -4.676 116.974 40.475 1.00 52.71 27 MET B N 1
ATOM 3248 C CA . MET B 1 26 ? -5.060 117.830 41.594 1.00 58.54 27 MET B CA 1
ATOM 3249 C C . MET B 1 26 ? -5.225 119.241 41.062 1.00 50.58 27 MET B C 1
ATOM 3250 O O . MET B 1 26 ? -4.238 119.918 40.762 1.00 54.06 27 MET B O 1
ATOM 3255 N N . VAL B 1 27 ? -6.469 119.674 40.904 1.00 59.24 28 VAL B N 1
ATOM 3256 C CA . VAL B 1 27 ? -6.733 121.000 40.348 1.00 65.28 28 VAL B CA 1
ATOM 3257 C C . VAL B 1 27 ? -7.311 121.907 41.421 1.00 78.96 28 VAL B C 1
ATOM 3258 O O . VAL B 1 27 ? -8.523 121.885 41.687 1.00 81.06 28 VAL B O 1
ATOM 3262 N N . ASP B 1 28 ? -6.416 122.704 42.010 1.00 86.61 29 ASP B N 1
ATOM 3263 C CA . ASP B 1 28 ? -6.686 123.536 43.183 1.00 95.39 29 ASP B CA 1
ATOM 3264 C C . ASP B 1 28 ? -7.219 122.699 44.347 1.00 94.75 29 ASP B C 1
ATOM 3265 O O . ASP B 1 28 ? -8.288 122.979 44.897 1.00 100.05 29 ASP B O 1
ATOM 3270 N N . GLY B 1 29 ? -6.473 121.646 44.686 1.00 91.76 30 GLY B N 1
ATOM 3271 C CA . GLY B 1 29 ? -6.838 120.735 45.775 1.00 92.33 30 GLY B CA 1
ATOM 3272 C C . GLY B 1 29 ? -7.910 119.692 45.478 1.00 90.94 30 GLY B C 1
ATOM 3273 O O . GLY B 1 29 ? -8.104 118.771 46.278 1.00 97.23 30 GLY B O 1
ATOM 3274 N N . VAL B 1 30 ? -8.610 119.839 44.347 1.00 87.62 31 VAL B N 1
ATOM 3275 C CA . VAL B 1 30 ? -9.631 118.873 43.890 1.00 81.32 31 VAL B CA 1
ATOM 3276 C C . VAL B 1 30 ? -8.958 117.682 43.204 1.00 72.98 31 VAL B C 1
ATOM 3277 O O . VAL B 1 30 ? -8.347 117.832 42.142 1.00 72.47 31 VAL B O 1
ATOM 3281 N N . ARG B 1 31 ? -9.089 116.514 43.829 1.00 67.93 32 ARG B N 1
ATOM 3282 C CA A ARG B 1 31 ? -8.421 115.295 43.385 0.50 68.06 32 ARG B CA 1
ATOM 3283 C CA B ARG B 1 31 ? -8.420 115.292 43.385 0.50 67.52 32 ARG B CA 1
ATOM 3284 C C . ARG B 1 31 ? -9.276 114.510 42.377 1.00 70.20 32 ARG B C 1
ATOM 3285 O O . ARG B 1 31 ? -10.494 114.419 42.525 1.00 70.89 32 ARG B O 1
ATOM 3300 N N . LEU B 1 32 ? -8.628 113.963 41.340 1.00 67.87 33 LEU B N 1
ATOM 3301 C CA . LEU B 1 32 ? -9.285 113.092 40.354 1.00 58.57 33 LEU B CA 1
ATOM 3302 C C . LEU B 1 32 ? -8.440 111.833 40.137 1.00 49.99 33 LEU B C 1
ATOM 3303 O O . LEU B 1 32 ? -7.258 111.930 39.816 1.00 48.84 33 LEU B O 1
ATOM 3308 N N . THR B 1 33 ? -9.029 110.658 40.337 1.00 46.62 34 THR B N 1
ATOM 3309 C CA . THR B 1 33 ? -8.304 109.411 40.115 1.00 44.94 34 THR B CA 1
ATOM 3310 C C . THR B 1 33 ? -8.332 109.010 38.627 1.00 48.44 34 THR B C 1
ATOM 3311 O O . THR B 1 33 ? -9.093 109.574 37.846 1.00 40.71 34 THR B O 1
ATOM 3315 N N . HIS B 1 34 ? -7.521 108.024 38.242 1.00 43.55 35 HIS B N 1
ATOM 3316 C CA . HIS B 1 34 ? -7.501 107.555 36.847 1.00 42.45 35 HIS B CA 1
ATOM 3317 C C . HIS B 1 34 ? -8.813 106.943 36.418 1.00 42.19 35 HIS B C 1
ATOM 3318 O O . HIS B 1 34 ? -9.246 107.137 35.280 1.00 45.10 35 HIS B O 1
ATOM 3325 N N . ARG B 1 35 ? -9.456 106.221 37.338 1.00 45.38 36 ARG B N 1
ATOM 3326 C CA . ARG B 1 35 ? -10.756 105.608 37.059 1.00 50.57 36 ARG B CA 1
ATOM 3327 C C . ARG B 1 35 ? -11.839 106.681 36.892 1.00 50.56 36 ARG B C 1
ATOM 3328 O O . ARG B 1 35 ? -12.636 106.635 35.954 1.00 46.86 36 ARG B O 1
ATOM 3336 N N . ASP B 1 36 ? -11.842 107.645 37.805 1.00 41.24 37 ASP B N 1
ATOM 3337 C CA . ASP B 1 36 ? -12.810 108.724 37.775 1.00 48.33 37 ASP B CA 1
ATOM 3338 C C . ASP B 1 36 ? -12.628 109.615 36.569 1.00 47.13 37 ASP B C 1
ATOM 3339 O O . ASP B 1 36 ? -13.622 110.074 36.007 1.00 51.22 37 ASP B O 1
ATOM 3344 N N . TYR B 1 37 ? -11.367 109.875 36.197 1.00 46.83 38 TYR B N 1
ATOM 3345 C CA . TYR B 1 37 ? -11.074 110.706 35.026 1.00 39.86 38 TYR B CA 1
ATOM 3346 C C . TYR B 1 37 ? -11.665 110.101 33.769 1.00 43.45 38 TYR B C 1
ATOM 3347 O O . TYR B 1 37 ? -12.285 110.819 32.981 1.00 42.01 38 TYR B O 1
ATOM 3356 N N . LEU B 1 38 ? -11.489 108.783 33.597 1.00 42.80 39 LEU B N 1
ATOM 3357 C CA . LEU B 1 38 ? -12.077 108.074 32.465 1.00 43.02 39 LEU B CA 1
ATOM 3358 C C . LEU B 1 38 ? -13.621 108.170 32.475 1.00 45.62 39 LEU B C 1
ATOM 3359 O O . LEU B 1 38 ? -14.238 108.494 31.453 1.00 48.75 39 LEU B O 1
ATOM 3364 N N . ALA B 1 39 ? -14.218 107.901 33.634 1.00 47.96 40 ALA B N 1
ATOM 3365 C CA . ALA B 1 39 ? -15.665 108.021 33.823 1.00 47.62 40 ALA B CA 1
ATOM 3366 C C . ALA B 1 39 ? -16.160 109.402 33.382 1.00 46.98 40 ALA B C 1
ATOM 3367 O O . ALA B 1 39 ? -17.083 109.489 32.572 1.00 47.26 40 ALA B O 1
ATOM 3369 N N . ARG B 1 40 ? -15.496 110.458 33.864 1.00 41.68 41 ARG B N 1
ATOM 3370 C CA . ARG B 1 40 ? -15.869 111.832 33.538 1.00 48.42 41 ARG B CA 1
ATOM 3371 C C . ARG B 1 40 ? -15.658 112.171 32.067 1.00 48.95 41 ARG B C 1
ATOM 3372 O O . ARG B 1 40 ? -16.580 112.687 31.422 1.00 52.70 41 ARG B O 1
ATOM 3380 N N . ALA B 1 41 ? -14.468 111.869 31.533 1.00 49.29 42 ALA B N 1
ATOM 3381 C CA . ALA B 1 41 ? -14.175 112.116 30.108 1.00 37.07 42 ALA B CA 1
ATOM 3382 C C . ALA B 1 41 ? -15.178 111.441 29.173 1.00 39.62 42 ALA B C 1
ATOM 3383 O O . ALA B 1 41 ? -15.570 112.052 28.183 1.00 38.31 42 ALA B O 1
ATOM 3385 N N . GLU B 1 42 ? -15.605 110.210 29.495 1.00 37.94 43 GLU B N 1
ATOM 3386 C CA . GLU B 1 42 ? -16.575 109.471 28.653 1.00 48.59 43 GLU B CA 1
ATOM 3387 C C . GLU B 1 42 ? -17.948 110.140 28.619 1.00 51.02 43 GLU B C 1
ATOM 3388 O O . GLU B 1 42 ? -18.558 110.249 27.550 1.00 47.18 43 GLU B O 1
ATOM 3394 N N . ARG B 1 43 ? -18.414 110.585 29.790 1.00 46.54 44 ARG B N 1
ATOM 3395 C CA A ARG B 1 43 ? -19.697 111.283 29.900 0.50 49.49 44 ARG B CA 1
ATOM 3396 C CA B ARG B 1 43 ? -19.703 111.276 29.902 0.50 49.69 44 ARG B CA 1
ATOM 3397 C C . ARG B 1 43 ? -19.690 112.581 29.107 1.00 45.86 44 ARG B C 1
ATOM 3398 O O . ARG B 1 43 ? -20.683 112.931 28.466 1.00 47.78 44 ARG B O 1
ATOM 3413 N N . LEU B 1 44 ? -18.555 113.278 29.128 1.00 39.68 45 LEU B N 1
ATOM 3414 C CA . LEU B 1 44 ? -18.404 114.502 28.344 1.00 40.09 45 LEU B CA 1
ATOM 3415 C C . LEU B 1 44 ? -18.289 114.222 26.852 1.00 43.63 45 LEU B C 1
ATOM 3416 O O . LEU B 1 44 ? -18.837 114.971 26.045 1.00 45.12 45 LEU B O 1
ATOM 3421 N N . ALA B 1 45 ? -17.584 113.144 26.490 1.00 42.40 46 ALA B N 1
ATOM 3422 C CA . ALA B 1 45 ? -17.421 112.757 25.087 1.00 43.29 46 ALA B CA 1
ATOM 3423 C C . ALA B 1 45 ? -18.763 112.327 24.494 1.00 44.77 46 ALA B C 1
ATOM 3424 O O . ALA B 1 45 ? -19.099 112.700 23.366 1.00 37.41 46 ALA B O 1
ATOM 3426 N N . SER B 1 46 ? -19.522 111.548 25.268 1.00 39.87 47 SER B N 1
ATOM 3427 C CA . SER B 1 46 ? -20.880 111.150 24.898 1.00 47.25 47 SER B CA 1
ATOM 3428 C C . SER B 1 46 ? -21.782 112.372 24.697 1.00 52.82 47 SER B C 1
ATOM 3429 O O . SER B 1 46 ? -22.603 112.398 23.778 1.00 49.56 47 SER B O 1
ATOM 3432 N N . GLY B 1 47 ? -21.600 113.384 25.541 1.00 46.00 48 GLY B N 1
ATOM 3433 C CA . GLY B 1 47 ? -22.265 114.657 25.351 1.00 44.41 48 GLY B CA 1
ATOM 3434 C C . GLY B 1 47 ? -21.796 115.427 24.132 1.00 52.76 48 GLY B C 1
ATOM 3435 O O . GLY B 1 47 ? -22.597 116.107 23.497 1.00 50.53 48 GLY B O 1
ATOM 3436 N N . LEU B 1 48 ? -20.508 115.329 23.800 1.00 50.18 49 LEU B N 1
ATOM 3437 C CA . LEU B 1 48 ? -19.975 115.971 22.590 1.00 51.93 49 LEU B CA 1
ATOM 3438 C C . LEU B 1 48 ? -20.591 115.394 21.315 1.00 50.31 49 LEU B C 1
ATOM 3439 O O . LEU B 1 48 ? -20.899 116.136 20.375 1.00 48.28 49 LEU B O 1
ATOM 3444 N N . LEU B 1 49 ? -20.767 114.074 21.302 1.00 51.81 50 LEU B N 1
ATOM 3445 C CA . LEU B 1 49 ? -21.438 113.373 20.209 1.00 53.40 50 LEU B CA 1
ATOM 3446 C C . LEU B 1 49 ? -22.921 113.744 20.092 1.00 53.30 50 LEU B C 1
ATOM 3447 O O . LEU B 1 49 ? -23.398 114.002 18.993 1.00 51.66 50 LEU B O 1
ATOM 3452 N N . ARG B 1 50 ? -23.623 113.769 21.227 1.00 50.96 51 ARG B N 1
ATOM 3453 C CA . ARG B 1 50 ? -25.028 114.204 21.318 1.00 56.77 51 ARG B CA 1
ATOM 3454 C C . ARG B 1 50 ? -25.239 115.604 20.731 1.00 52.41 51 ARG B C 1
ATOM 3455 O O . ARG B 1 50 ? -26.202 115.829 20.003 1.00 61.02 51 ARG B O 1
ATOM 3463 N N . ASP B 1 51 ? -24.310 116.520 21.016 1.00 52.14 52 ASP B N 1
ATOM 3464 C CA . ASP B 1 51 ? -24.306 117.874 20.444 1.00 44.28 52 ASP B CA 1
ATOM 3465 C C . ASP B 1 51 ? -23.926 117.913 18.954 1.00 50.06 52 ASP B C 1
ATOM 3466 O O . ASP B 1 51 ? -23.967 118.978 18.334 1.00 49.02 52 ASP B O 1
ATOM 3471 N N . GLY B 1 52 ? -23.517 116.773 18.393 1.00 53.82 53 GLY B N 1
ATOM 3472 C CA . GLY B 1 52 ? -23.188 116.680 16.965 1.00 50.39 53 GLY B CA 1
ATOM 3473 C C . GLY B 1 52 ? -21.741 116.934 16.567 1.00 59.97 53 GLY B C 1
ATOM 3474 O O . GLY B 1 52 ? -21.475 117.371 15.438 1.00 54.86 53 GLY B O 1
ATOM 3475 N N . VAL B 1 53 ? -20.797 116.670 17.473 1.00 50.83 54 VAL B N 1
ATOM 3476 C CA . VAL B 1 53 ? -19.378 116.738 17.106 1.00 51.93 54 VAL B CA 1
ATOM 3477 C C . VAL B 1 53 ? -18.954 115.404 16.474 1.00 44.64 54 VAL B C 1
ATOM 3478 O O . VAL B 1 53 ? -19.251 114.328 17.000 1.00 48.55 54 VAL B O 1
ATOM 3482 N N . HIS B 1 54 ? -18.304 115.489 15.319 1.00 42.78 55 HIS B N 1
ATOM 3483 C CA . HIS B 1 54 ? -17.773 114.317 14.640 1.00 55.83 55 HIS B CA 1
ATOM 3484 C C . HIS B 1 54 ? -16.250 114.329 14.692 1.00 48.90 55 HIS B C 1
ATOM 3485 O O . HIS B 1 54 ? -15.648 115.375 14.945 1.00 41.88 55 HIS B O 1
ATOM 3492 N N . THR B 1 55 ? -15.637 113.165 14.466 1.00 44.92 56 THR B N 1
ATOM 3493 C CA . THR B 1 55 ? -14.193 113.059 14.289 1.00 48.54 56 THR B CA 1
ATOM 3494 C C . THR B 1 55 ? -13.718 114.155 13.342 1.00 42.91 56 THR B C 1
ATOM 3495 O O . THR B 1 55 ? -14.279 114.335 12.264 1.00 46.35 56 THR B O 1
ATOM 3499 N N . GLY B 1 56 ? -12.729 114.923 13.781 1.00 39.84 57 GLY B N 1
ATOM 3500 C CA . GLY B 1 56 ? -12.145 115.960 12.945 1.00 34.91 57 GLY B CA 1
ATOM 3501 C C . GLY B 1 56 ? -12.700 117.347 13.182 1.00 39.97 57 GLY B C 1
ATOM 3502 O O . GLY B 1 56 ? -12.082 118.341 12.751 1.00 41.05 57 GLY B O 1
ATOM 3503 N N . ASP B 1 57 ? -13.863 117.432 13.835 1.00 36.05 58 ASP B N 1
ATOM 3504 C CA . ASP B 1 57 ? -14.434 118.744 14.193 1.00 45.80 58 ASP B CA 1
ATOM 3505 C C . ASP B 1 57 ? -13.617 119.388 15.318 1.00 48.83 58 ASP B C 1
ATOM 3506 O O . ASP B 1 57 ? -13.000 118.678 16.119 1.00 45.72 58 ASP B O 1
ATOM 3511 N N . ARG B 1 58 ? -13.644 120.718 15.406 1.00 39.84 59 ARG B N 1
ATOM 3512 C CA . ARG B 1 58 ? -12.950 121.405 16.484 1.00 38.15 59 ARG B CA 1
ATOM 3513 C C . ARG B 1 58 ? -13.849 121.728 17.670 1.00 44.86 59 ARG B C 1
ATOM 3514 O O . ARG B 1 58 ? -15.006 122.095 17.513 1.00 42.16 59 ARG B O 1
ATOM 3522 N N . VAL B 1 59 ? -13.304 121.539 18.862 1.00 43.77 60 VAL B N 1
ATOM 3523 C CA . VAL B 1 59 ? -13.931 122.004 20.091 1.00 45.56 60 VAL B CA 1
ATOM 3524 C C . VAL B 1 59 ? -13.009 123.085 20.658 1.00 43.42 60 VAL B C 1
ATOM 3525 O O . VAL B 1 59 ? -11.849 122.822 20.970 1.00 43.04 60 VAL B O 1
ATOM 3529 N N . ALA B 1 60 ? -13.505 124.310 20.767 1.00 47.37 61 ALA B N 1
ATOM 3530 C CA . ALA B 1 60 ? -12.662 125.375 21.282 1.00 39.71 61 ALA B CA 1
ATOM 3531 C C . ALA B 1 60 ? -12.877 125.678 22.767 1.00 43.60 61 ALA B C 1
ATOM 3532 O O . ALA B 1 60 ? -13.959 125.476 23.308 1.00 43.24 61 ALA B O 1
ATOM 3534 N N . ILE B 1 61 ? -11.805 126.116 23.420 1.00 45.38 62 ILE B N 1
ATOM 3535 C CA . ILE B 1 61 ? -11.838 126.495 24.828 1.00 47.07 62 ILE B CA 1
ATOM 3536 C C . ILE B 1 61 ? -10.961 127.729 24.999 1.00 43.97 62 ILE B C 1
ATOM 3537 O O . ILE B 1 61 ? -9.859 127.804 24.436 1.00 48.40 62 ILE B O 1
ATOM 3542 N N . LEU B 1 62 ? -11.498 128.724 25.709 1.00 41.87 63 LEU B N 1
ATOM 3543 C CA . LEU B 1 62 ? -10.751 129.916 26.093 1.00 45.35 63 LEU B CA 1
ATOM 3544 C C . LEU B 1 62 ? -10.877 130.026 27.595 1.00 51.38 63 LEU B C 1
ATOM 3545 O O . LEU B 1 62 ? -11.904 130.466 28.114 1.00 50.95 63 LEU B O 1
ATOM 3550 N N . SER B 1 63 ? -9.828 129.606 28.288 1.00 46.62 64 SER B N 1
ATOM 3551 C CA . SER B 1 63 ? -9.902 129.404 29.723 1.00 44.89 64 SER B CA 1
ATOM 3552 C C . SER B 1 63 ? -8.526 129.300 30.355 1.00 45.85 64 SER B C 1
ATOM 3553 O O . SER B 1 63 ? -7.583 128.815 29.740 1.00 50.59 64 SER B O 1
ATOM 3556 N N . GLN B 1 64 ? -8.429 129.749 31.602 1.00 58.28 65 GLN B N 1
ATOM 3557 C CA . GLN B 1 64 ? -7.285 129.423 32.442 1.00 52.45 65 GLN B CA 1
ATOM 3558 C C . GLN B 1 64 ? -7.403 127.959 32.868 1.00 57.17 65 GLN B C 1
ATOM 3559 O O . GLN B 1 64 ? -8.489 127.369 32.778 1.00 46.97 65 GLN B O 1
ATOM 3565 N N . ASN B 1 65 ? -6.289 127.373 33.307 1.00 53.93 66 ASN B N 1
ATOM 3566 C CA . ASN B 1 65 ? -6.277 125.977 33.747 1.00 46.83 66 ASN B CA 1
ATOM 3567 C C . ASN B 1 65 ? -7.327 125.708 34.822 1.00 45.67 66 ASN B C 1
ATOM 3568 O O . ASN B 1 65 ? -7.460 126.471 35.775 1.00 54.13 66 ASN B O 1
ATOM 3573 N N . CYS B 1 66 ? -8.098 124.644 34.634 1.00 44.81 67 CYS B N 1
ATOM 3574 C CA . CYS B 1 66 ? -9.086 124.211 35.611 1.00 33.15 67 CYS B CA 1
ATOM 3575 C C . CYS B 1 66 ? -9.497 122.781 35.308 1.00 45.60 67 CYS B C 1
ATOM 3576 O O . CYS B 1 66 ? -9.140 122.241 34.253 1.00 44.38 67 CYS B O 1
ATOM 3579 N N . SER B 1 67 ? -10.270 122.181 36.213 1.00 38.37 68 SER B N 1
ATOM 3580 C CA . SER B 1 67 ? -10.591 120.763 36.115 1.00 47.37 68 SER B CA 1
ATOM 3581 C C . SER B 1 67 ? -11.465 120.456 34.906 1.00 48.63 68 SER B C 1
ATOM 3582 O O . SER B 1 67 ? -11.380 119.367 34.327 1.00 52.02 68 SER B O 1
ATOM 3585 N N . GLU B 1 68 ? -12.299 121.427 34.539 1.00 44.65 69 GLU B N 1
ATOM 3586 C CA . GLU B 1 68 ? -13.202 121.311 33.404 1.00 44.09 69 GLU B CA 1
ATOM 3587 C C . GLU B 1 68 ? -12.410 121.189 32.120 1.00 37.63 69 GLU B C 1
ATOM 3588 O O . GLU B 1 68 ? -12.726 120.330 31.296 1.00 40.98 69 GLU B O 1
ATOM 3594 N N . MET B 1 69 ? -11.386 122.045 31.967 1.00 37.28 70 MET B N 1
ATOM 3595 C CA . MET B 1 69 ? -10.494 122.032 30.809 1.00 41.68 70 MET B CA 1
ATOM 3596 C C . MET B 1 69 ? -9.740 120.702 30.672 1.00 44.85 70 MET B C 1
ATOM 3597 O O . MET B 1 69 ? -9.649 120.149 29.579 1.00 43.29 70 MET B O 1
ATOM 3602 N N . ILE B 1 70 ? -9.241 120.182 31.791 1.00 41.33 71 ILE B N 1
ATOM 3603 C CA . ILE B 1 70 ? -8.504 118.910 31.812 1.00 46.61 71 ILE B CA 1
ATOM 3604 C C . ILE B 1 70 ? -9.380 117.730 31.365 1.00 43.23 71 ILE B C 1
ATOM 3605 O O . ILE B 1 70 ? -8.951 116.897 30.550 1.00 45.51 71 ILE B O 1
ATOM 3610 N N . GLU B 1 71 ? -10.610 117.690 31.879 1.00 35.99 72 GLU B N 1
ATOM 3611 C CA . GLU B 1 71 ? -11.607 116.674 31.503 1.00 41.84 72 GLU B CA 1
ATOM 3612 C C . GLU B 1 71 ? -12.028 116.816 30.046 1.00 37.57 72 GLU B C 1
ATOM 3613 O O . GLU B 1 71 ? -12.232 115.811 29.371 1.00 36.92 72 GLU B O 1
ATOM 3619 N N . LEU B 1 72 ? -12.141 118.063 29.568 1.00 43.33 73 LEU B N 1
ATOM 3620 C CA . LEU B 1 72 ? -12.504 118.343 28.178 1.00 41.90 73 LEU B CA 1
ATOM 3621 C C . LEU B 1 72 ? -11.464 117.820 27.170 1.00 41.57 73 LEU B C 1
ATOM 3622 O O . LEU B 1 72 ? -11.834 117.263 26.132 1.00 46.78 73 LEU B O 1
ATOM 3627 N N . ILE B 1 73 ? -10.179 118.022 27.478 1.00 42.64 74 ILE B N 1
ATOM 3628 C CA . ILE B 1 73 ? -9.075 117.485 26.676 1.00 39.12 74 ILE B CA 1
ATOM 3629 C C . ILE B 1 73 ? -9.260 115.970 26.429 1.00 37.07 74 ILE B C 1
ATOM 3630 O O . ILE B 1 73 ? -9.109 115.500 25.296 1.00 34.12 74 ILE B O 1
ATOM 3635 N N . GLY B 1 74 ? -9.616 115.241 27.487 1.00 35.25 75 GLY B N 1
ATOM 3636 C CA . GLY B 1 74 ? -9.848 113.794 27.416 1.00 34.89 75 GLY B CA 1
ATOM 3637 C C . GLY B 1 74 ? -11.055 113.419 26.592 1.00 43.57 75 GLY B C 1
ATOM 3638 O O . GLY B 1 74 ? -10.984 112.482 25.797 1.00 45.74 75 GLY B O 1
ATOM 3639 N N . ALA B 1 75 ? -12.157 114.158 26.783 1.00 46.66 76 ALA B N 1
ATOM 3640 C CA . ALA B 1 75 ? -13.403 113.974 26.013 1.00 40.15 76 ALA B CA 1
ATOM 3641 C C . ALA B 1 75 ? -13.180 114.107 24.520 1.00 36.76 76 ALA B C 1
ATOM 3642 O O . ALA B 1 75 ? -13.645 113.272 23.737 1.00 36.57 76 ALA B O 1
ATOM 3644 N N . VAL B 1 76 ? -12.471 115.172 24.147 1.00 32.46 77 VAL B N 1
ATOM 3645 C CA . VAL B 1 76 ? -12.126 115.477 22.767 1.00 34.59 77 VAL B CA 1
ATOM 3646 C C . VAL B 1 76 ? -11.249 114.375 22.168 1.00 37.15 77 VAL B C 1
ATOM 3647 O O . VAL B 1 76 ? -11.499 113.935 21.048 1.00 38.22 77 VAL B O 1
ATOM 3651 N N . ALA B 1 77 ? -10.250 113.924 22.937 1.00 38.24 78 ALA B N 1
ATOM 3652 C CA . ALA B 1 77 ? -9.356 112.825 22.547 1.00 39.86 78 ALA B CA 1
ATOM 3653 C C . ALA B 1 77 ? -10.114 111.550 22.230 1.00 42.12 78 ALA B C 1
ATOM 3654 O O . ALA B 1 77 ? -9.800 110.862 21.251 1.00 43.20 78 ALA B O 1
ATOM 3656 N N . LEU B 1 78 ? -11.099 111.244 23.080 1.00 38.24 79 LEU B N 1
ATOM 3657 C CA . LEU B 1 78 ? -11.926 110.044 22.980 1.00 40.13 79 LEU B CA 1
ATOM 3658 C C . LEU B 1 78 ? -12.778 109.896 21.715 1.00 39.12 79 LEU B C 1
ATOM 3659 O O . LEU B 1 78 ? -13.185 108.784 21.381 1.00 43.78 79 LEU B O 1
ATOM 3664 N N . ILE B 1 79 ? -13.062 111.003 21.033 1.00 38.36 80 ILE B N 1
ATOM 3665 C CA . ILE B 1 79 ? -13.918 110.982 19.857 1.00 47.85 80 ILE B CA 1
ATOM 3666 C C . ILE B 1 79 ? -13.179 111.474 18.620 1.00 49.78 80 ILE B C 1
ATOM 3667 O O . ILE B 1 79 ? -13.798 111.724 17.579 1.00 45.86 80 ILE B O 1
ATOM 3672 N N . GLY B 1 80 ? -11.864 111.659 18.754 1.00 38.83 81 GLY B N 1
ATOM 3673 C CA . GLY B 1 80 ? -11.021 112.014 17.612 1.00 35.73 81 GLY B CA 1
ATOM 3674 C C . GLY B 1 80 ? -11.270 113.424 17.116 1.00 44.04 81 GLY B C 1
ATOM 3675 O O . GLY B 1 80 ? -11.017 113.735 15.947 1.00 36.44 81 GLY B O 1
ATOM 3676 N N . ALA B 1 81 ? -11.767 114.279 18.013 1.00 38.96 82 ALA B N 1
ATOM 3677 C CA . ALA B 1 81 ? -11.998 115.681 17.691 1.00 37.81 82 ALA B CA 1
ATOM 3678 C C . ALA B 1 81 ? -10.707 116.470 17.883 1.00 39.74 82 ALA B C 1
ATOM 3679 O O . ALA B 1 81 ? -9.685 115.935 18.335 1.00 36.30 82 ALA B O 1
ATOM 3681 N N . ILE B 1 82 ? -10.740 117.746 17.530 1.00 34.46 83 ILE B N 1
ATOM 3682 C CA . ILE B 1 82 ? -9.541 118.543 17.537 1.00 33.01 83 ILE B CA 1
ATOM 3683 C C . ILE B 1 82 ? -9.749 119.687 18.513 1.00 47.88 83 ILE B C 1
ATOM 3684 O O . ILE B 1 82 ? -10.679 120.466 18.370 1.00 40.08 83 ILE B O 1
ATOM 3689 N N . LEU B 1 83 ? -8.880 119.772 19.508 1.00 39.97 84 LEU B N 1
ATOM 3690 C CA . LEU B 1 83 ? -8.991 120.775 20.522 1.00 41.57 84 LEU B CA 1
ATOM 3691 C C . LEU B 1 83 ? -8.439 122.088 19.995 1.00 31.95 84 LEU B C 1
ATOM 3692 O O . LEU B 1 83 ? -7.399 122.126 19.351 1.00 35.18 84 LEU B O 1
ATOM 3697 N N . LEU B 1 84 ? -9.161 123.177 20.245 1.00 43.28 85 LEU B N 1
ATOM 3698 C CA . LEU B 1 84 ? -8.631 124.490 19.921 1.00 37.46 85 LEU B CA 1
ATOM 3699 C C . LEU B 1 84 ? -8.511 125.261 21.231 1.00 45.81 85 LEU B C 1
ATOM 3700 O O . LEU B 1 84 ? -9.453 125.950 21.629 1.00 39.88 85 LEU B O 1
ATOM 3705 N N . PRO B 1 85 ? -7.371 125.098 21.943 1.00 43.65 86 PRO B N 1
ATOM 3706 C CA . PRO B 1 85 ? -7.199 125.862 23.168 1.00 43.44 86 PRO B CA 1
ATOM 3707 C C . PRO B 1 85 ? -6.664 127.246 22.827 1.00 45.48 86 PRO B C 1
ATOM 3708 O O . PRO B 1 85 ? -5.583 127.384 22.257 1.00 54.52 86 PRO B O 1
ATOM 3712 N N . VAL B 1 86 ? -7.438 128.271 23.154 1.00 43.57 87 VAL B N 1
ATOM 3713 C CA . VAL B 1 86 ? -7.050 129.625 22.773 1.00 46.52 87 VAL B CA 1
ATOM 3714 C C . VAL B 1 86 ? -6.170 130.227 23.867 1.00 47.33 87 VAL B C 1
ATOM 3715 O O . VAL B 1 86 ? -6.432 130.066 25.066 1.00 42.76 87 VAL B O 1
ATOM 3719 N N . ASN B 1 87 ? -5.098 130.870 23.423 1.00 40.63 88 ASN B N 1
ATOM 3720 C CA . ASN B 1 87 ? -4.201 131.627 24.253 1.00 46.29 88 ASN B CA 1
ATOM 3721 C C . ASN B 1 87 ? -4.956 132.821 24.846 1.00 59.15 88 ASN B C 1
ATOM 3722 O O . ASN B 1 87 ? -5.292 133.769 24.133 1.00 57.01 88 ASN B O 1
ATOM 3727 N N . TYR B 1 88 ? -5.210 132.768 26.155 1.00 62.82 89 TYR B N 1
ATOM 3728 C CA . TYR B 1 88 ? -5.955 133.825 26.851 1.00 59.68 89 TYR B CA 1
ATOM 3729 C C . TYR B 1 88 ? -5.206 135.149 27.045 1.00 62.46 89 TYR B C 1
ATOM 3730 O O . TYR B 1 88 ? -5.785 136.112 27.531 1.00 71.41 89 TYR B O 1
ATOM 3739 N N . ARG B 1 89 ? -3.931 135.186 26.662 1.00 63.59 90 ARG B N 1
ATOM 3740 C CA . ARG B 1 89 ? -3.091 136.372 26.780 1.00 66.43 90 ARG B CA 1
ATOM 3741 C C . ARG B 1 89 ? -3.170 137.255 25.523 1.00 70.33 90 ARG B C 1
ATOM 3742 O O . ARG B 1 89 ? -2.536 138.312 25.456 1.00 69.73 90 ARG B O 1
ATOM 3750 N N . LEU B 1 90 ? -3.940 136.809 24.531 1.00 69.12 91 LEU B N 1
ATOM 3751 C CA . LEU B 1 90 ? -4.125 137.546 23.283 1.00 68.29 91 LEU B CA 1
ATOM 3752 C C . LEU B 1 90 ? -5.218 138.602 23.439 1.00 72.90 91 LEU B C 1
ATOM 3753 O O . LEU B 1 90 ? -6.077 138.484 24.320 1.00 72.27 91 LEU B O 1
ATOM 3758 N N . ASN B 1 91 ? -5.190 139.629 22.583 1.00 78.52 92 ASN B N 1
ATOM 3759 C CA . ASN B 1 91 ? -6.262 140.639 22.555 1.00 80.34 92 ASN B CA 1
ATOM 3760 C C . ASN B 1 91 ? -7.538 140.093 21.905 1.00 79.74 92 ASN B C 1
ATOM 3761 O O . ASN B 1 91 ? -7.531 138.988 21.354 1.00 81.19 92 ASN B O 1
ATOM 3766 N N . ALA B 1 92 ? -8.618 140.871 21.949 1.00 78.08 93 ALA B N 1
ATOM 3767 C CA . ALA B 1 92 ? -9.909 140.426 21.422 1.00 74.94 93 ALA B CA 1
ATOM 3768 C C . ALA B 1 92 ? -9.910 140.150 19.911 1.00 70.14 93 ALA B C 1
ATOM 3769 O O . ALA B 1 92 ? -10.656 139.291 19.445 1.00 69.88 93 ALA B O 1
ATOM 3771 N N . ASP B 1 93 ? -9.068 140.870 19.170 1.00 66.99 94 ASP B N 1
ATOM 3772 C CA . ASP B 1 93 ? -8.935 140.713 17.713 1.00 77.25 94 ASP B CA 1
ATOM 3773 C C . ASP B 1 93 ? -8.273 139.397 17.344 1.00 73.87 94 ASP B C 1
ATOM 3774 O O . ASP B 1 93 ? -8.723 138.700 16.427 1.00 72.50 94 ASP B O 1
ATOM 3779 N N . GLU B 1 94 ? -7.191 139.088 18.062 1.00 68.07 95 GLU B N 1
ATOM 3780 C CA . GLU B 1 94 ? -6.450 137.846 17.903 1.00 63.73 95 GLU B CA 1
ATOM 3781 C C . GLU B 1 94 ? -7.303 136.634 18.293 1.00 58.23 95 GLU B C 1
ATOM 3782 O O . GLU B 1 94 ? -7.348 135.656 17.548 1.00 55.46 95 GLU B O 1
ATOM 3788 N N . ILE B 1 95 ? -8.010 136.727 19.423 1.00 51.14 96 ILE B N 1
ATOM 3789 C CA . ILE B 1 95 ? -8.952 135.683 19.851 1.00 51.60 96 ILE B CA 1
ATOM 3790 C C . ILE B 1 95 ? -10.042 135.452 18.808 1.00 52.86 96 ILE B C 1
ATOM 3791 O O . ILE B 1 95 ? -10.383 134.304 18.497 1.00 55.91 96 ILE B O 1
ATOM 3796 N N . ALA B 1 96 ? -10.567 136.544 18.250 1.00 57.71 97 ALA B N 1
ATOM 3797 C CA . ALA B 1 96 ? -11.555 136.468 17.176 1.00 53.27 97 ALA B CA 1
ATOM 3798 C C . ALA B 1 96 ? -10.969 135.753 15.973 1.00 48.78 97 ALA B C 1
ATOM 3799 O O . ALA B 1 96 ? -11.591 134.831 15.434 1.00 49.79 97 ALA B O 1
ATOM 3801 N N . PHE B 1 97 ? -9.762 136.161 15.581 1.00 48.12 98 PHE B N 1
ATOM 3802 C CA . PHE B 1 97 ? -9.061 135.523 14.470 1.00 55.15 98 PHE B CA 1
ATOM 3803 C C . PHE B 1 97 ? -8.816 134.028 14.717 1.00 58.30 98 PHE B C 1
ATOM 3804 O O . PHE B 1 97 ? -9.079 133.195 13.849 1.00 47.30 98 PHE B O 1
ATOM 3812 N N . VAL B 1 98 ? -8.308 133.702 15.899 1.00 54.17 99 VAL B N 1
ATOM 3813 C CA . VAL B 1 98 ? -7.988 132.323 16.237 1.00 51.25 99 VAL B CA 1
ATOM 3814 C C . VAL B 1 98 ? -9.246 131.451 16.203 1.00 51.22 99 VAL B C 1
ATOM 3815 O O . VAL B 1 98 ? -9.251 130.401 15.554 1.00 52.52 99 VAL B O 1
ATOM 3819 N N . LEU B 1 99 ? -10.314 131.913 16.856 1.00 48.01 100 LEU B N 1
ATOM 3820 C CA . LEU B 1 99 ? -11.594 131.201 16.861 1.00 50.22 100 LEU B CA 1
ATOM 3821 C C . LEU B 1 99 ? -12.180 131.039 15.446 1.00 46.65 100 LEU B C 1
ATOM 3822 O O . LEU B 1 99 ? -12.736 130.000 15.119 1.00 52.36 100 LEU B O 1
ATOM 3827 N N . GLY B 1 100 ? -12.012 132.053 14.606 1.00 51.49 101 GLY B N 1
ATOM 3828 C CA . GLY B 1 100 ? -12.485 131.998 13.232 1.00 50.90 101 GLY B CA 1
ATOM 3829 C C . GLY B 1 100 ? -11.678 131.015 12.411 1.00 53.99 101 GLY B C 1
ATOM 3830 O O . GLY B 1 100 ? -12.240 130.272 11.615 1.00 52.85 101 GLY B O 1
ATOM 3831 N N . ASP B 1 101 ? -10.361 131.002 12.626 1.00 51.38 102 ASP B N 1
ATOM 3832 C CA . ASP B 1 101 ? -9.445 130.111 11.898 1.00 52.56 102 ASP B CA 1
ATOM 3833 C C . ASP B 1 101 ? -9.772 128.633 12.163 1.00 48.82 102 ASP B C 1
ATOM 3834 O O . ASP B 1 101 ? -9.856 127.829 11.235 1.00 47.51 102 ASP B O 1
ATOM 3839 N N . GLY B 1 102 ? -10.008 128.296 13.427 1.00 52.90 103 GLY B N 1
ATOM 3840 C CA . GLY B 1 102 ? -10.316 126.919 13.809 1.00 48.48 103 GLY B CA 1
ATOM 3841 C C . GLY B 1 102 ? -11.721 126.453 13.492 1.00 49.33 103 GLY B C 1
ATOM 3842 O O . GLY B 1 102 ? -11.966 125.244 13.422 1.00 55.81 103 GLY B O 1
ATOM 3843 N N . ALA B 1 103 ? -12.643 127.404 13.319 1.00 52.98 104 ALA B N 1
ATOM 3844 C CA . ALA B 1 103 ? -14.063 127.119 13.027 1.00 43.22 104 ALA B CA 1
ATOM 3845 C C . ALA B 1 103 ? -14.699 126.031 13.903 1.00 41.11 104 ALA B C 1
ATOM 3846 O O . ALA B 1 103 ? -15.143 124.998 13.383 1.00 45.99 104 ALA B O 1
ATOM 3848 N N . PRO B 1 104 ? -14.738 126.244 15.235 1.00 41.58 105 PRO B N 1
ATOM 3849 C CA . PRO B 1 104 ? -15.238 125.208 16.149 1.00 44.17 105 PRO B CA 1
ATOM 3850 C C . PRO B 1 104 ? -16.724 124.868 16.028 1.00 50.58 105 PRO B C 1
ATOM 3851 O O . PRO B 1 104 ? -17.531 125.711 15.638 1.00 57.65 105 PRO B O 1
ATOM 3855 N N . SER B 1 105 ? -17.068 123.645 16.415 1.00 42.63 106 SER B N 1
ATOM 3856 C CA . SER B 1 105 ? -18.448 123.184 16.465 1.00 46.30 106 SER B CA 1
ATOM 3857 C C . SER B 1 105 ? -19.022 123.303 17.874 1.00 50.74 106 SER B C 1
ATOM 3858 O O . SER B 1 105 ? -20.242 123.299 18.046 1.00 51.06 106 SER B O 1
ATOM 3861 N N . VAL B 1 106 ? -18.140 123.346 18.876 1.00 43.88 107 VAL B N 1
ATOM 3862 C CA . VAL B 1 106 ? -18.511 123.587 20.277 1.00 36.10 107 VAL B CA 1
ATOM 3863 C C . VAL B 1 106 ? -17.512 124.609 20.807 1.00 46.12 107 VAL B C 1
ATOM 3864 O O . VAL B 1 106 ? -16.320 124.560 20.489 1.00 45.30 107 VAL B O 1
ATOM 3868 N N . VAL B 1 107 ? -18.012 125.575 21.566 1.00 43.69 108 VAL B N 1
ATOM 3869 C CA . VAL B 1 107 ? -17.155 126.578 22.178 1.00 43.05 108 VAL B CA 1
ATOM 3870 C C . VAL B 1 107 ? -17.373 126.534 23.689 1.00 50.28 108 VAL B C 1
ATOM 3871 O O . VAL B 1 107 ? -18.507 126.486 24.157 1.00 50.30 108 VAL B O 1
ATOM 3875 N N . VAL B 1 108 ? -16.280 126.463 24.443 1.00 47.02 109 VAL B N 1
ATOM 3876 C CA . VAL B 1 108 ? -16.346 126.513 25.897 1.00 43.68 109 VAL B CA 1
ATOM 3877 C C . VAL B 1 108 ? -15.639 127.780 26.356 1.00 43.82 109 VAL B C 1
ATOM 3878 O O . VAL B 1 108 ? -14.480 127.999 26.030 1.00 45.13 109 VAL B O 1
ATOM 3882 N N . ALA B 1 109 ? -16.370 128.631 27.074 1.00 46.62 110 ALA B N 1
ATOM 3883 C CA . ALA B 1 109 ? -15.807 129.844 27.658 1.00 46.29 110 ALA B CA 1
ATOM 3884 C C . ALA B 1 109 ? -15.481 129.613 29.123 1.00 52.94 110 ALA B C 1
ATOM 3885 O O . ALA B 1 109 ? -16.300 129.082 29.880 1.00 42.99 110 ALA B O 1
ATOM 3887 N N . GLY B 1 110 ? -14.267 129.996 29.513 1.00 53.51 111 GLY B N 1
ATOM 3888 C CA . GLY B 1 110 ? -13.891 130.053 30.924 1.00 62.58 111 GLY B CA 1
ATOM 3889 C C . GLY B 1 110 ? -14.622 131.189 31.621 1.00 68.66 111 GLY B C 1
ATOM 3890 O O . GLY B 1 110 ? -15.016 132.171 30.978 1.00 58.13 111 GLY B O 1
ATOM 3891 N N . THR B 1 111 ? -14.787 131.053 32.934 1.00 72.80 112 THR B N 1
ATOM 3892 C CA . THR B 1 111 ? -15.586 131.976 33.752 1.00 74.59 112 THR B CA 1
ATOM 3893 C C . THR B 1 111 ? -15.245 133.455 33.511 1.00 68.31 112 THR B C 1
ATOM 3894 O O . THR B 1 111 ? -16.143 134.283 33.350 1.00 72.89 112 THR B O 1
ATOM 3898 N N . ASP B 1 112 ? -13.954 133.767 33.427 1.00 61.48 113 ASP B N 1
ATOM 3899 C CA . ASP B 1 112 ? -13.494 135.134 33.163 1.00 64.75 113 ASP B CA 1
ATOM 3900 C C . ASP B 1 112 ? -13.550 135.581 31.698 1.00 56.40 113 ASP B C 1
ATOM 3901 O O . ASP B 1 112 ? -13.188 136.715 31.384 1.00 57.60 113 ASP B O 1
ATOM 3906 N N . TYR B 1 113 ? -13.980 134.701 30.799 1.00 58.97 114 TYR B N 1
ATOM 3907 C CA . TYR B 1 113 ? -13.852 134.969 29.366 1.00 54.46 114 TYR B CA 1
ATOM 3908 C C . TYR B 1 113 ? -15.189 134.922 28.605 1.00 55.89 114 TYR B C 1
ATOM 3909 O O . TYR B 1 113 ? -15.205 134.960 27.370 1.00 52.84 114 TYR B O 1
ATOM 3918 N N . ARG B 1 114 ? -16.296 134.855 29.352 1.00 58.52 115 ARG B N 1
ATOM 3919 C CA . ARG B 1 114 ? -17.662 134.796 28.788 1.00 60.57 115 ARG B CA 1
ATOM 3920 C C . ARG B 1 114 ? -17.994 135.950 27.822 1.00 59.85 115 ARG B C 1
ATOM 3921 O O . ARG B 1 114 ? -18.646 135.732 26.807 1.00 58.11 115 ARG B O 1
ATOM 3929 N N . ASP B 1 115 ? -17.524 137.157 28.134 1.00 58.66 116 ASP B N 1
ATOM 3930 C CA . ASP B 1 115 ? -17.806 138.341 27.324 1.00 66.75 116 ASP B CA 1
ATOM 3931 C C . ASP B 1 115 ? -17.051 138.387 25.998 1.00 61.04 116 ASP B C 1
ATOM 3932 O O . ASP B 1 115 ? -17.637 138.739 24.974 1.00 64.70 116 ASP B O 1
ATOM 3937 N N . ILE B 1 116 ? -15.762 138.046 26.016 1.00 61.58 117 ILE B N 1
ATOM 3938 C CA . ILE B 1 116 ? -14.956 137.978 24.784 1.00 63.31 117 ILE B CA 1
ATOM 3939 C C . ILE B 1 116 ? -15.512 136.917 23.820 1.00 58.21 117 ILE B C 1
ATOM 3940 O O . ILE B 1 116 ? -15.706 137.187 22.631 1.00 56.07 117 ILE B O 1
ATOM 3945 N N . VAL B 1 117 ? -15.802 135.731 24.354 1.00 56.64 118 VAL B N 1
ATOM 3946 C CA . VAL B 1 117 ? -16.343 134.617 23.566 1.00 54.65 118 VAL B CA 1
ATOM 3947 C C . VAL B 1 117 ?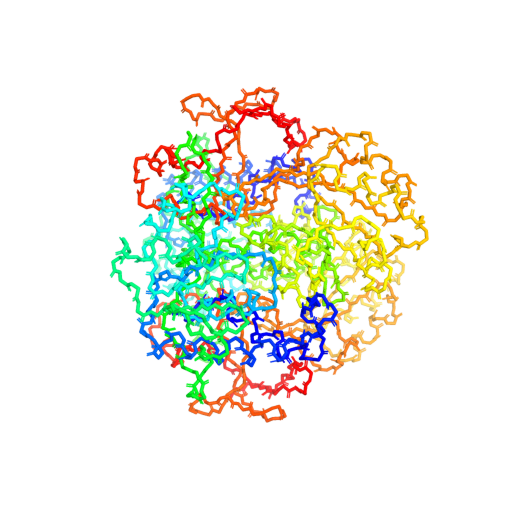 -17.747 134.919 22.997 1.00 60.12 118 VAL B C 1
ATOM 3948 O O . VAL B 1 117 ? -18.021 134.608 21.835 1.00 66.57 118 VAL B O 1
ATOM 3952 N N . ALA B 1 118 ? -18.617 135.533 23.805 1.00 59.56 119 ALA B N 1
ATOM 3953 C CA . ALA B 1 118 ? -19.931 136.000 23.334 1.00 53.76 119 ALA B CA 1
ATOM 3954 C C . ALA B 1 118 ? -19.810 137.093 22.258 1.00 47.37 119 ALA B C 1
ATOM 3955 O O . ALA B 1 118 ? -20.636 137.158 21.351 1.00 47.19 119 ALA B O 1
ATOM 3957 N N . GLY B 1 119 ? -18.780 137.933 22.362 1.00 59.04 120 GLY B N 1
ATOM 3958 C CA . GLY B 1 119 ? -18.446 138.907 21.317 1.00 64.59 120 GLY B CA 1
ATOM 3959 C C . GLY B 1 119 ? -18.178 138.287 19.952 1.00 68.75 120 GLY B C 1
ATOM 3960 O O . GLY B 1 119 ? -18.647 138.789 18.934 1.00 73.16 120 GLY B O 1
ATOM 3961 N N . VAL B 1 120 ? -17.442 137.178 19.938 1.00 67.48 121 VAL B N 1
ATOM 3962 C CA . VAL B 1 120 ? -16.993 136.533 18.696 1.00 61.64 121 VAL B CA 1
ATOM 3963 C C . VAL B 1 120 ? -18.051 135.574 18.146 1.00 59.85 121 VAL B C 1
ATOM 3964 O O . VAL B 1 120 ? -18.168 135.384 16.931 1.00 62.64 121 VAL B O 1
ATOM 3968 N N . LEU B 1 121 ? -18.834 134.999 19.054 1.00 52.52 122 LEU B N 1
ATOM 3969 C CA . LEU B 1 121 ? -19.853 133.993 18.725 1.00 54.31 122 LEU B CA 1
ATOM 3970 C C . LEU B 1 121 ? -20.763 134.276 17.500 1.00 65.06 122 LEU B C 1
ATOM 3971 O O . LEU B 1 121 ? -20.940 133.373 16.678 1.00 56.43 122 LEU B O 1
ATOM 3976 N N . PRO B 1 122 ? -21.315 135.519 17.347 1.00 74.59 123 PRO B N 1
ATOM 3977 C CA . PRO B 1 122 ? -22.169 135.725 16.162 1.00 75.34 123 PRO B CA 1
ATOM 3978 C C . PRO B 1 122 ? -21.447 135.578 14.815 1.00 70.17 123 PRO B C 1
ATOM 3979 O O . PRO B 1 122 ? -22.081 135.193 13.838 1.00 72.18 123 PRO B O 1
ATOM 3983 N N . SER B 1 123 ? -20.143 135.858 14.778 1.00 70.76 124 SER B N 1
ATOM 3984 C CA . SER B 1 123 ? -19.347 135.728 13.552 1.00 68.68 124 SER B CA 1
ATOM 3985 C C . SER B 1 123 ? -18.929 134.283 13.198 1.00 67.15 124 SER B C 1
ATOM 3986 O O . SER B 1 123 ? -18.383 134.034 12.121 1.00 66.32 124 SER B O 1
ATOM 3989 N N . LEU B 1 124 ? -19.193 133.333 14.088 1.00 61.09 125 LEU B N 1
ATOM 3990 C CA . LEU B 1 124 ? -18.771 131.945 13.865 1.00 62.27 125 LEU B CA 1
ATOM 3991 C C . LEU B 1 124 ? -19.868 131.126 13.209 1.00 64.11 125 LEU B C 1
ATOM 3992 O O . LEU B 1 124 ? -21.033 131.235 13.569 1.00 63.32 125 LEU B O 1
ATOM 3997 N N . GLY B 1 125 ? -19.471 130.279 12.269 1.00 73.36 126 GLY B N 1
ATOM 3998 C CA . GLY B 1 125 ? -20.400 129.587 11.389 1.00 72.54 126 GLY B CA 1
ATOM 3999 C C . GLY B 1 125 ? -21.109 128.384 11.968 1.00 72.49 126 GLY B C 1
ATOM 4000 O O . GLY B 1 125 ? -22.330 128.362 12.037 1.00 71.13 126 GLY B O 1
ATOM 4001 N N . GLY B 1 126 ? -20.360 127.370 12.378 1.00 70.15 127 GLY B N 1
ATOM 4002 C CA . GLY B 1 126 ? -20.989 126.097 12.704 1.00 62.23 127 GLY B CA 1
ATOM 4003 C C . GLY B 1 126 ? -21.118 125.731 14.169 1.00 61.23 127 GLY B C 1
ATOM 4004 O O . GLY B 1 126 ? -21.186 124.545 14.491 1.00 59.72 127 GLY B O 1
ATOM 4005 N N . VAL B 1 127 ? -21.166 126.726 15.057 1.00 50.98 128 VAL B N 1
ATOM 4006 C CA . VAL B 1 127 ? -21.289 126.450 16.491 1.00 49.88 128 VAL B CA 1
ATOM 4007 C C . VAL B 1 127 ? -22.636 125.817 16.866 1.00 54.65 128 VAL B C 1
ATOM 4008 O O . VAL B 1 127 ? -23.658 126.495 16.947 1.00 61.57 128 VAL B O 1
ATOM 4012 N N . LYS B 1 128 ? -22.606 124.509 17.104 1.00 50.72 129 LYS B N 1
ATOM 4013 C CA . LYS B 1 128 ? -23.770 123.740 17.527 1.00 53.53 129 LYS B CA 1
ATOM 4014 C C . LYS B 1 128 ? -24.141 124.001 18.985 1.00 60.29 129 LYS B C 1
ATOM 4015 O O . LYS B 1 128 ? -25.320 123.935 19.336 1.00 64.58 129 LYS B O 1
ATOM 4021 N N . LYS B 1 129 ? -23.145 124.269 19.833 1.00 56.30 130 LYS B N 1
ATOM 4022 C CA . LYS B 1 129 ? -23.391 124.466 21.268 1.00 54.27 130 LYS B CA 1
ATOM 4023 C C . LYS B 1 129 ? -22.320 125.343 21.912 1.00 53.22 130 LYS B C 1
ATOM 4024 O O . LYS B 1 129 ? -21.147 125.275 21.544 1.00 51.75 130 LYS B O 1
ATOM 4030 N N . ALA B 1 130 ? -22.723 126.182 22.864 1.00 49.83 131 ALA B N 1
ATOM 4031 C CA . ALA B 1 130 ? -21.764 126.996 23.600 1.00 46.31 131 ALA B CA 1
ATOM 4032 C C . ALA B 1 130 ? -21.951 126.824 25.103 1.00 52.03 131 ALA B C 1
ATOM 4033 O O . ALA B 1 130 ? -23.081 126.825 25.604 1.00 58.08 131 ALA B O 1
ATOM 4035 N N . TYR B 1 131 ? -20.835 126.663 25.814 1.00 48.94 132 TYR B N 1
ATOM 4036 C CA . TYR B 1 131 ? -20.862 126.367 27.244 1.00 49.09 132 TYR B CA 1
ATOM 4037 C C . TYR B 1 131 ? -19.975 127.309 27.996 1.00 46.03 132 TYR B C 1
ATOM 4038 O O . TYR B 1 131 ? -19.003 127.807 27.446 1.00 41.23 132 TYR B O 1
ATOM 4047 N N . ALA B 1 132 ? -20.307 127.538 29.263 1.00 43.24 133 ALA B N 1
ATOM 4048 C CA . ALA B 1 132 ? -19.415 128.260 30.146 1.00 45.62 133 ALA B CA 1
ATOM 4049 C C . ALA B 1 132 ? -19.092 127.433 31.376 1.00 50.03 133 ALA B C 1
ATOM 4050 O O . ALA B 1 132 ? -19.950 126.727 31.929 1.00 42.18 133 ALA B O 1
ATOM 4052 N N . ILE B 1 133 ? -17.835 127.526 31.789 1.00 49.58 134 ILE B N 1
ATOM 4053 C CA . ILE B 1 133 ? -17.382 126.851 32.985 1.00 57.89 134 ILE B CA 1
ATOM 4054 C C . ILE B 1 133 ? -18.000 127.535 34.215 1.00 56.79 134 ILE B C 1
ATOM 4055 O O . ILE B 1 133 ? -17.953 128.764 34.353 1.00 52.34 134 ILE B O 1
ATOM 4060 N N . GLY B 1 134 ? -18.624 126.724 35.068 1.00 57.42 135 GLY B N 1
ATOM 4061 C CA . GLY B 1 134 ? -19.366 127.225 36.218 1.00 63.74 135 GLY B CA 1
ATOM 4062 C C . GLY B 1 134 ? -20.841 127.356 35.884 1.00 68.53 135 GLY B C 1
ATOM 4063 O O . GLY B 1 134 ? -21.418 126.496 35.194 1.00 55.31 135 GLY B O 1
ATOM 4064 N N . ASP B 1 135 ? -21.446 128.437 36.376 1.00 66.18 136 ASP B N 1
ATOM 4065 C CA . ASP B 1 135 ? -22.856 128.747 36.118 1.00 67.39 136 ASP B CA 1
ATOM 4066 C C . ASP B 1 135 ? -23.122 129.163 34.675 1.00 66.54 136 ASP B C 1
ATOM 4067 O O . ASP B 1 135 ? -22.310 129.876 34.058 1.00 62.81 136 ASP B O 1
ATOM 4072 N N . GLY B 1 136 ? -24.260 128.711 34.149 1.00 62.48 137 GLY B N 1
ATOM 4073 C CA . GLY B 1 136 ? -24.744 129.151 32.836 1.00 66.86 137 GLY B CA 1
ATOM 4074 C C . GLY B 1 136 ? -25.050 130.639 32.803 1.00 65.75 137 GLY B C 1
ATOM 4075 O O . GLY B 1 136 ? -25.559 131.198 33.777 1.00 70.39 137 GLY B O 1
ATOM 4076 N N . SER B 1 137 ? -24.742 131.281 31.682 1.00 62.52 138 SER B N 1
ATOM 4077 C CA . SER B 1 137 ? -24.877 132.727 31.566 1.00 60.18 138 SER B CA 1
ATOM 4078 C C . SER B 1 137 ? -25.072 133.121 30.100 1.00 62.47 138 SER B C 1
ATOM 4079 O O . SER B 1 137 ? -24.317 132.655 29.247 1.00 59.32 138 SER B O 1
ATOM 4082 N N . GLY B 1 138 ? -26.076 133.966 29.818 1.00 54.33 139 GLY B N 1
ATOM 4083 C CA . GLY B 1 138 ? -26.405 134.414 28.442 1.00 40.54 139 GLY B CA 1
ATOM 4084 C C . GLY B 1 138 ? -26.560 133.294 27.416 1.00 47.62 139 GLY B C 1
ATOM 4085 O O . GLY B 1 138 ? -27.429 132.425 27.571 1.00 43.02 139 GLY B O 1
ATOM 4086 N N . PRO B 1 139 ? -25.692 133.287 26.373 1.00 47.92 140 PRO B N 1
ATOM 4087 C CA . PRO B 1 139 ? -25.682 132.223 25.342 1.00 53.99 140 PRO B CA 1
ATOM 4088 C C . PRO B 1 139 ? -25.129 130.874 25.826 1.00 60.41 140 PRO B C 1
ATOM 4089 O O . PRO B 1 139 ? -25.338 129.846 25.170 1.00 53.32 140 PRO B O 1
ATOM 4093 N N . PHE B 1 140 ? -24.450 130.880 26.972 1.00 57.93 141 PHE B N 1
ATOM 4094 C CA . PHE B 1 140 ? -23.735 129.702 27.464 1.00 51.07 141 PHE B CA 1
ATOM 4095 C C . PHE B 1 140 ? -24.532 128.861 28.460 1.00 46.84 141 PHE B C 1
ATOM 4096 O O . PHE B 1 140 ? -24.915 129.341 29.533 1.00 46.72 141 PHE B O 1
ATOM 4104 N N . ALA B 1 141 ? -24.763 127.599 28.108 1.00 36.95 142 ALA B N 1
ATOM 4105 C CA . ALA B 1 141 ? -25.260 126.617 29.056 1.00 41.12 142 ALA B CA 1
ATOM 4106 C C . ALA B 1 141 ? -24.125 126.312 30.055 1.00 41.69 142 ALA B C 1
ATOM 4107 O O . ALA B 1 141 ? -22.949 126.457 29.711 1.00 44.78 142 ALA B O 1
ATOM 4109 N N . PRO B 1 142 ? -24.464 125.917 31.299 1.00 49.08 143 PRO B N 1
ATOM 4110 C CA . PRO B 1 142 ? -23.385 125.572 32.223 1.00 53.54 143 PRO B CA 1
ATOM 4111 C C . PRO B 1 142 ? -22.636 124.318 31.740 1.00 47.04 143 PRO B C 1
ATOM 4112 O O . PRO B 1 142 ? -23.259 123.397 31.199 1.00 43.28 143 PRO B O 1
ATOM 4116 N N . PHE B 1 143 ? -21.319 124.292 31.931 1.00 48.75 144 PHE B N 1
ATOM 4117 C CA . PHE B 1 143 ? -20.501 123.149 31.518 1.00 48.36 144 PHE B CA 1
ATOM 4118 C C . PHE B 1 143 ? -21.082 121.802 31.964 1.00 44.97 144 PHE B C 1
ATOM 4119 O O . PHE B 1 143 ? -21.007 120.820 31.217 1.00 45.93 144 PHE B O 1
ATOM 4127 N N . LYS B 1 144 ? -21.691 121.762 33.152 1.00 41.84 145 LYS B N 1
ATOM 4128 C CA . LYS B 1 144 ? -22.316 120.527 33.673 1.00 48.85 145 LYS B CA 1
ATOM 4129 C C . LYS B 1 144 ? -23.323 119.878 32.723 1.00 50.76 145 LYS B C 1
ATOM 4130 O O . LYS B 1 144 ? -23.541 118.666 32.790 1.00 60.11 145 LYS B O 1
ATOM 4136 N N . ASP B 1 145 ? -23.911 120.681 31.827 1.00 51.79 146 ASP B N 1
ATOM 4137 C CA . ASP B 1 145 ? -24.864 120.178 30.838 1.00 53.36 146 ASP B CA 1
ATOM 4138 C C . ASP B 1 145 ? -24.236 119.412 29.672 1.00 53.86 146 ASP B C 1
ATOM 4139 O O . ASP B 1 145 ? -24.964 118.775 28.909 1.00 51.78 146 ASP B O 1
ATOM 4144 N N . LEU B 1 146 ? -22.908 119.487 29.521 1.00 51.31 147 LEU B N 1
ATOM 4145 C CA . LEU B 1 146 ? -22.203 118.742 28.465 1.00 51.14 147 LEU B CA 1
ATOM 4146 C C . LEU B 1 146 ? -22.286 117.245 28.698 1.00 47.00 147 LEU B C 1
ATOM 4147 O O . LEU B 1 146 ? -22.446 116.490 27.755 1.00 53.94 147 LEU B O 1
ATOM 4152 N N . ALA B 1 147 ? -22.194 116.832 29.958 1.00 47.02 148 ALA B N 1
ATOM 4153 C CA . ALA B 1 147 ? -22.252 115.418 30.309 1.00 45.91 148 ALA B CA 1
ATOM 4154 C C . ALA B 1 147 ? -23.543 114.748 29.831 1.00 53.11 148 ALA B C 1
ATOM 4155 O O . ALA B 1 147 ? -24.617 115.340 29.895 1.00 60.09 148 ALA B O 1
ATOM 4157 N N . SER B 1 148 ? -23.422 113.527 29.322 1.00 53.27 149 SER B N 1
ATOM 4158 C CA . SER B 1 148 ? -24.581 112.724 28.943 1.00 52.84 149 SER B CA 1
ATOM 4159 C C . SER B 1 148 ? -24.504 111.347 29.589 1.00 67.08 149 SER B C 1
ATOM 4160 O O . SER B 1 148 ? -23.410 110.850 29.880 1.00 64.36 149 SER B O 1
ATOM 4163 N N . ASP B 1 149 ? -25.669 110.742 29.814 1.00 66.42 150 ASP B N 1
ATOM 4164 C CA . ASP B 1 149 ? -25.764 109.423 30.436 1.00 68.74 150 ASP B CA 1
ATOM 4165 C C . ASP B 1 149 ? -25.855 108.297 29.413 1.00 69.25 150 ASP B C 1
ATOM 4166 O O . ASP B 1 149 ? -25.839 107.116 29.776 1.00 75.25 150 ASP B O 1
ATOM 4171 N N . THR B 1 150 ? -25.969 108.670 28.141 1.00 66.27 151 THR B N 1
ATOM 4172 C CA . THR B 1 150 ? -25.944 107.714 27.043 1.00 67.74 151 THR B CA 1
ATOM 4173 C C . THR B 1 150 ? -24.599 107.009 27.079 1.00 72.44 151 THR B C 1
ATOM 4174 O O . THR B 1 150 ? -23.564 107.681 27.099 1.00 74.54 151 THR B O 1
ATOM 4178 N N . PRO B 1 151 ? -24.609 105.660 27.130 1.00 78.51 152 PRO B N 1
ATOM 4179 C CA . PRO B 1 151 ? -23.362 104.893 27.169 1.00 74.93 152 PRO B CA 1
ATOM 4180 C C . PRO B 1 151 ? -22.469 105.288 26.003 1.00 71.37 152 PRO B C 1
ATOM 4181 O O . PRO B 1 151 ? -22.935 105.348 24.858 1.00 70.14 152 PRO B O 1
ATOM 4185 N N . PHE B 1 152 ? -21.214 105.604 26.316 1.00 70.38 153 PHE B N 1
ATOM 4186 C CA . PHE B 1 152 ? -20.257 106.102 25.331 1.00 65.65 153 PHE B CA 1
ATOM 4187 C C . PHE B 1 152 ? -19.880 105.046 24.298 1.00 63.61 153 PHE B C 1
ATOM 4188 O O . PHE B 1 152 ? -19.448 103.944 24.647 1.00 69.39 153 PHE B O 1
ATOM 4196 N N . SER B 1 153 ? -20.053 105.393 23.027 1.00 63.60 154 SER B N 1
ATOM 4197 C CA . SER B 1 153 ? -19.620 104.536 21.927 1.00 66.52 154 SER B CA 1
ATOM 4198 C C . SER B 1 153 ? -18.675 105.316 21.011 1.00 63.69 154 SER B C 1
ATOM 4199 O O . SER B 1 153 ? -19.072 106.284 20.355 1.00 63.61 154 SER B O 1
ATOM 4202 N N . ALA B 1 154 ? -17.423 104.877 20.975 1.00 64.05 155 ALA B N 1
ATOM 4203 C CA . ALA B 1 154 ? -16.358 105.613 20.305 1.00 61.83 155 ALA B CA 1
ATOM 4204 C C . ALA B 1 154 ? -16.440 105.512 18.786 1.00 58.34 155 ALA B C 1
ATOM 4205 O O . ALA B 1 154 ? -16.662 104.427 18.258 1.00 66.82 155 ALA B O 1
ATOM 4207 N N . PRO B 1 155 ? -16.252 106.644 18.077 1.00 52.39 156 PRO B N 1
ATOM 4208 C CA . PRO B 1 155 ? -16.126 106.600 16.617 1.00 56.32 156 PRO B CA 1
ATOM 4209 C C . PRO B 1 155 ? -14.783 105.994 16.174 1.00 64.85 156 PRO B C 1
ATOM 4210 O O . PRO B 1 155 ? -13.877 105.819 16.989 1.00 64.13 156 PRO B O 1
ATOM 4214 N N . GLU B 1 156 ? -14.669 105.671 14.890 1.00 62.57 157 GLU B N 1
ATOM 4215 C CA . GLU B 1 156 ? -13.413 105.205 14.317 1.00 64.92 157 GLU B CA 1
ATOM 4216 C C . GLU B 1 156 ? -12.492 106.395 14.030 1.00 54.67 157 GLU B C 1
ATOM 4217 O O . GLU B 1 156 ? -12.909 107.374 13.404 1.00 63.06 157 GLU B O 1
ATOM 4223 N N . PHE B 1 157 ? -11.253 106.310 14.515 1.00 49.07 158 PHE B N 1
ATOM 4224 C CA . PHE B 1 157 ? -10.197 107.304 14.213 1.00 49.89 158 PHE B CA 1
ATOM 4225 C C . PHE B 1 157 ? -8.818 106.712 14.514 1.00 45.63 158 PHE B C 1
ATOM 4226 O O . PHE B 1 157 ? -8.699 105.745 15.267 1.00 46.81 158 PHE B O 1
ATOM 4234 N N . GLY B 1 158 ? -7.781 107.312 13.938 1.00 44.59 159 GLY B N 1
ATOM 4235 C CA . GLY B 1 158 ? -6.418 106.850 14.139 1.00 46.31 159 GLY B CA 1
ATOM 4236 C C . GLY B 1 158 ? -5.608 107.761 15.030 1.00 46.39 159 GLY B C 1
ATOM 4237 O O . GLY B 1 158 ? -5.992 108.908 15.283 1.00 43.50 159 GLY B O 1
ATOM 4238 N N . ALA B 1 159 ? -4.459 107.255 15.479 1.00 40.14 160 ALA B N 1
ATOM 4239 C CA . ALA B 1 159 ? -3.471 108.077 16.179 1.00 43.71 160 ALA B CA 1
ATOM 4240 C C . ALA B 1 159 ? -2.869 109.164 15.297 1.00 35.64 160 ALA B C 1
ATOM 4241 O O . ALA B 1 159 ? -2.408 110.188 15.809 1.00 41.52 160 ALA B O 1
ATOM 4243 N N . ALA B 1 160 ? -2.899 108.985 13.971 1.00 29.84 161 ALA B N 1
ATOM 4244 C CA . ALA B 1 160 ? -2.291 109.988 13.075 1.00 40.08 161 ALA B CA 1
ATOM 4245 C C . ALA B 1 160 ? -3.189 111.200 12.774 1.00 31.77 161 ALA B C 1
ATOM 4246 O O . ALA B 1 160 ? -2.727 112.189 12.198 1.00 43.55 161 ALA B O 1
ATOM 4248 N N . ASP B 1 161 ? -4.458 111.103 13.148 1.00 32.12 162 ASP B N 1
ATOM 4249 C CA . ASP B 1 161 ? -5.435 112.184 12.968 1.00 36.81 162 ASP B CA 1
ATOM 4250 C C . ASP B 1 161 ? -5.142 113.380 13.855 1.00 37.38 162 ASP B C 1
ATOM 4251 O O . ASP B 1 161 ? -4.612 113.234 14.965 1.00 35.43 162 ASP B O 1
ATOM 4256 N N . GLY B 1 162 ? -5.530 114.560 13.377 1.00 40.53 163 GLY B N 1
ATOM 4257 C CA . GLY B 1 162 ? -5.354 115.790 14.121 1.00 34.04 163 GLY B CA 1
ATOM 4258 C C . GLY B 1 162 ? -5.994 115.725 15.488 1.00 32.00 163 GLY B C 1
ATOM 4259 O O . GLY B 1 162 ? -7.034 115.082 15.675 1.00 39.87 163 GLY B O 1
ATOM 4260 N N . PHE B 1 163 ? -5.353 116.373 16.458 1.00 35.94 164 PHE B N 1
ATOM 4261 C CA . PHE B 1 163 ? -5.848 116.356 17.830 1.00 31.13 164 PHE B CA 1
ATOM 4262 C C . PHE B 1 163 ? -5.902 117.726 18.492 1.00 28.73 164 PHE B C 1
ATOM 4263 O O . PHE B 1 163 ? -6.795 117.965 19.303 1.00 26.63 164 PHE B O 1
ATOM 4271 N N . VAL B 1 164 ? -4.943 118.593 18.193 1.00 26.52 165 VAL B N 1
ATOM 4272 C CA . VAL B 1 164 ? -4.918 119.917 18.797 1.00 30.09 165 VAL B CA 1
ATOM 4273 C C . VAL B 1 164 ? -4.287 120.924 17.829 1.00 37.50 165 VAL B C 1
ATOM 4274 O O . VAL B 1 164 ? -3.343 120.610 17.102 1.00 31.64 165 VAL B O 1
ATOM 4278 N N . ILE B 1 165 ? -4.835 122.135 17.803 1.00 36.33 166 ILE B N 1
ATOM 4279 C CA . ILE B 1 165 ? -4.245 123.209 17.039 1.00 34.82 166 ILE B CA 1
ATOM 4280 C C . ILE B 1 165 ? -3.737 124.262 18.009 1.00 43.02 166 ILE B C 1
ATOM 4281 O O . ILE B 1 165 ? -4.500 124.792 18.816 1.00 37.53 166 ILE B O 1
ATOM 4286 N N . ILE B 1 166 ? -2.446 124.557 17.915 1.00 40.95 167 ILE B N 1
ATOM 4287 C CA . ILE B 1 166 ? -1.788 125.487 18.812 1.00 41.13 167 ILE B CA 1
ATOM 4288 C C . ILE B 1 166 ? -1.293 126.656 17.980 1.00 45.75 167 ILE B C 1
ATOM 4289 O O . ILE B 1 166 ? -0.431 126.489 17.105 1.00 40.87 167 ILE B O 1
ATOM 4294 N N . HIS B 1 167 ? -1.855 127.832 18.240 1.00 44.09 168 HIS B N 1
ATOM 4295 C CA . HIS B 1 167 ? -1.492 129.038 17.492 1.00 54.91 168 HIS B CA 1
ATOM 4296 C C . HIS B 1 167 ? -0.298 129.749 18.125 1.00 55.78 168 HIS B C 1
ATOM 4297 O O . HIS B 1 167 ? -0.262 129.960 19.338 1.00 57.21 168 HIS B O 1
ATOM 4304 N N . THR B 1 168 ? 0.684 130.090 17.297 1.00 64.58 169 THR B N 1
ATOM 4305 C CA . THR B 1 168 ? 1.758 131.023 17.666 1.00 71.10 169 THR B CA 1
ATOM 4306 C C . THR B 1 168 ? 1.974 131.986 16.504 1.00 73.52 169 THR B C 1
ATOM 4307 O O . THR B 1 168 ? 1.809 131.598 15.339 1.00 67.42 169 THR B O 1
ATOM 4311 N N . ALA B 1 169 ? 2.332 133.231 16.823 1.00 81.91 170 ALA B N 1
ATOM 4312 C CA . ALA B 1 169 ? 2.460 134.302 15.822 1.00 94.01 170 ALA B CA 1
ATOM 4313 C C . ALA B 1 169 ? 3.547 134.020 14.771 1.00 100.33 170 ALA B C 1
ATOM 4314 O O . ALA B 1 169 ? 4.636 133.556 15.113 1.00 100.92 170 ALA B O 1
ATOM 4316 N N . ALA B 1 170 ? 3.226 134.286 13.500 1.00 103.85 171 ALA B N 1
ATOM 4317 C CA . ALA B 1 170 ? 4.139 134.049 12.372 1.00 105.20 171 ALA B CA 1
ATOM 4318 C C . ALA B 1 170 ? 5.348 134.987 12.388 1.00 107.19 171 ALA B C 1
ATOM 4319 O O . ALA B 1 170 ? 5.232 136.163 12.736 1.00 107.42 171 ALA B O 1
ATOM 4321 N N . GLY B 1 173 ? 3.445 138.451 12.443 1.00 115.71 174 GLY B N 1
ATOM 4322 C CA . GLY B 1 173 ? 2.544 138.890 13.504 1.00 116.16 174 GLY B CA 1
ATOM 4323 C C . GLY B 1 173 ? 1.243 138.105 13.590 1.00 115.27 174 GLY B C 1
ATOM 4324 O O . GLY B 1 173 ? 0.728 137.868 14.688 1.00 115.33 174 GLY B O 1
ATOM 4325 N N . ARG B 1 174 ? 0.716 137.703 12.433 1.00 111.82 175 ARG B N 1
ATOM 4326 C CA . ARG B 1 174 ? -0.572 137.002 12.339 1.00 108.45 175 ARG B CA 1
ATOM 4327 C C . ARG B 1 174 ? -0.466 135.532 12.781 1.00 101.82 175 ARG B C 1
ATOM 4328 O O . ARG B 1 174 ? 0.310 134.772 12.189 1.00 99.11 175 ARG B O 1
ATOM 4336 N N . PRO B 1 175 ? -1.249 135.135 13.817 1.00 92.10 176 PRO B N 1
ATOM 4337 C CA . PRO B 1 175 ? -1.187 133.806 14.440 1.00 82.75 176 PRO B CA 1
ATOM 4338 C C . PRO B 1 175 ? -1.350 132.657 13.453 1.00 74.69 176 PRO B C 1
ATOM 4339 O O . PRO B 1 175 ? -2.172 132.725 12.542 1.00 64.70 176 PRO B O 1
ATOM 4343 N N . ARG B 1 176 ? -0.547 131.618 13.640 1.00 67.70 177 ARG B N 1
ATOM 4344 C CA . ARG B 1 176 ? -0.514 130.486 12.729 1.00 61.88 177 ARG B CA 1
ATOM 4345 C C . ARG B 1 176 ? -0.655 129.192 13.537 1.00 58.86 177 ARG B C 1
ATOM 4346 O O . ARG B 1 176 ? 0.069 128.992 14.515 1.00 57.43 177 ARG B O 1
ATOM 4354 N N . GLY B 1 177 ? -1.594 128.334 13.139 1.00 51.09 178 GLY B N 1
ATOM 4355 C CA . GLY B 1 177 ? -1.968 127.178 13.945 1.00 45.70 178 GLY B CA 1
ATOM 4356 C C . GLY B 1 177 ? -1.310 125.862 13.565 1.00 48.94 178 GLY B C 1
ATOM 4357 O O . GLY B 1 177 ? -1.562 125.339 12.494 1.00 46.90 178 GLY B O 1
ATOM 4358 N N . ALA B 1 178 ? -0.479 125.324 14.460 1.00 41.36 179 ALA B N 1
ATOM 4359 C CA . ALA B 1 178 ? 0.196 124.041 14.255 1.00 31.77 179 ALA B CA 1
ATOM 4360 C C . ALA B 1 178 ? -0.769 122.912 14.615 1.00 40.06 179 ALA B C 1
ATOM 4361 O O . ALA B 1 178 ? -1.256 122.855 15.748 1.00 39.94 179 ALA B O 1
ATOM 4363 N N . LEU B 1 179 ? -1.080 122.050 13.648 1.00 29.50 180 LEU B N 1
ATOM 4364 C CA . LEU B 1 179 ? -1.946 120.896 13.912 1.00 32.74 180 LEU B CA 1
ATOM 4365 C C . LEU B 1 179 ? -1.068 119.719 14.323 1.00 37.25 180 LEU B C 1
ATOM 4366 O O . LEU B 1 179 ? -0.129 119.355 13.593 1.00 33.67 180 LEU B O 1
ATOM 4371 N N . ILE B 1 180 ? -1.391 119.132 15.476 1.00 34.98 181 ILE B N 1
ATOM 4372 C CA . ILE B 1 180 ? -0.580 118.064 16.099 1.00 35.79 181 ILE B CA 1
ATOM 4373 C C . ILE B 1 180 ? -1.459 116.837 16.335 1.00 39.49 181 ILE B C 1
ATOM 4374 O O . ILE B 1 180 ? -2.581 116.968 16.797 1.00 30.16 181 ILE B O 1
ATOM 4379 N N . SER B 1 181 ? -0.972 115.640 15.996 1.00 28.44 182 SER B N 1
ATOM 4380 C CA . SER B 1 181 ? -1.783 114.444 16.200 1.00 28.07 182 SER B CA 1
ATOM 4381 C C . SER B 1 181 ? -1.619 113.886 17.603 1.00 27.77 182 SER B C 1
ATOM 4382 O O . SER B 1 181 ? -0.732 114.309 18.356 1.00 30.37 182 SER B O 1
ATOM 4385 N N . GLN B 1 182 ? -2.500 112.955 17.965 1.00 25.83 183 GLN B N 1
ATOM 4386 C CA . GLN B 1 182 ? -2.387 112.242 19.229 1.00 36.20 183 GLN B CA 1
ATOM 4387 C C . GLN B 1 182 ? -1.074 111.450 19.214 1.00 40.00 183 GLN B C 1
ATOM 4388 O O . GLN B 1 182 ? -0.314 111.486 20.177 1.00 36.58 183 GLN B O 1
ATOM 4394 N N . GLY B 1 183 ? -0.807 110.793 18.086 1.00 37.23 184 GLY B N 1
ATOM 4395 C CA . GLY B 1 183 ? 0.387 109.992 17.873 1.00 32.33 184 GLY B CA 1
ATOM 4396 C C . GLY B 1 183 ? 1.669 110.795 17.981 1.00 34.11 184 GLY B C 1
ATOM 4397 O O . GLY B 1 183 ? 2.610 110.343 18.617 1.00 31.89 184 GLY B O 1
ATOM 4398 N N . ASN B 1 184 ? 1.688 111.991 17.384 1.00 35.97 185 ASN B N 1
ATOM 4399 C CA . ASN B 1 184 ? 2.791 112.931 17.535 1.00 29.86 185 ASN B CA 1
ATOM 4400 C C . ASN B 1 184 ? 3.161 113.112 19.011 1.00 34.71 185 ASN B C 1
ATOM 4401 O O . ASN B 1 184 ? 4.326 113.019 19.364 1.00 38.98 185 ASN B O 1
ATOM 4406 N N . LEU B 1 185 ? 2.161 113.407 19.847 1.00 32.88 186 LEU B N 1
ATOM 4407 C CA . LEU B 1 185 ? 2.368 113.676 21.265 1.00 37.46 186 LEU B CA 1
ATOM 4408 C C . LEU B 1 185 ? 2.799 112.427 22.015 1.00 35.79 186 LEU B C 1
ATOM 4409 O O . LEU B 1 185 ? 3.792 112.467 22.713 1.00 37.69 186 LEU B O 1
ATOM 4414 N N . LEU B 1 186 ? 2.072 111.324 21.866 1.00 32.20 187 LEU B N 1
ATOM 4415 C CA . LEU B 1 186 ? 2.435 110.092 22.567 1.00 31.88 187 LEU B CA 1
ATOM 4416 C C . LEU B 1 186 ? 3.884 109.644 22.302 1.00 34.91 187 LEU B C 1
ATOM 4417 O O . LEU B 1 186 ? 4.616 109.280 23.236 1.00 29.06 187 LEU B O 1
ATOM 4422 N N . ILE B 1 187 ? 4.296 109.695 21.036 1.00 29.98 188 ILE B N 1
ATOM 4423 C CA . ILE B 1 187 ? 5.610 109.200 20.669 1.00 33.39 188 ILE B CA 1
ATOM 4424 C C . ILE B 1 187 ? 6.675 110.154 21.185 1.00 37.44 188 ILE B C 1
ATOM 4425 O O . ILE B 1 187 ? 7.668 109.706 21.752 1.00 33.95 188 ILE B O 1
ATOM 4430 N N . ALA B 1 188 ? 6.416 111.456 21.082 1.00 31.71 189 ALA B N 1
ATOM 4431 C CA . ALA B 1 188 ? 7.381 112.470 21.484 1.00 31.05 189 ALA B CA 1
ATOM 4432 C C . ALA B 1 188 ? 7.619 112.412 22.978 1.00 33.98 189 ALA B C 1
ATOM 4433 O O . ALA B 1 188 ? 8.757 112.536 23.444 1.00 34.59 189 ALA B O 1
ATOM 4435 N N . GLN B 1 189 ? 6.533 112.203 23.712 1.00 29.07 190 GLN B N 1
ATOM 4436 C CA . GLN B 1 189 ? 6.545 112.265 25.160 1.00 34.44 190 GLN B CA 1
ATOM 4437 C C . GLN B 1 189 ? 7.042 110.971 25.788 1.00 35.23 190 GLN B C 1
ATOM 4438 O O . GLN B 1 189 ? 7.480 110.965 26.940 1.00 33.56 190 GLN B O 1
ATOM 4444 N N . SER B 1 190 ? 6.999 109.884 25.024 1.00 36.56 191 SER B N 1
ATOM 4445 C CA . SER B 1 190 ? 7.542 108.602 25.490 1.00 33.63 191 SER B CA 1
ATOM 4446 C C . SER B 1 190 ? 9.054 108.716 25.795 1.00 34.56 191 SER B C 1
ATOM 4447 O O . SER B 1 190 ? 9.563 108.089 26.723 1.00 39.85 191 SER B O 1
ATOM 4450 N N . SER B 1 191 ? 9.745 109.547 25.034 1.00 32.43 192 SER B N 1
ATOM 4451 C CA . SER B 1 191 ? 11.154 109.883 25.282 1.00 36.58 192 SER B CA 1
ATOM 4452 C C . SER B 1 191 ? 11.410 110.591 26.610 1.00 38.86 192 SER B C 1
ATOM 4453 O O . SER B 1 191 ? 12.455 110.393 27.219 1.00 43.14 192 SER B O 1
ATOM 4456 N N . LEU B 1 192 ? 10.440 111.398 27.040 1.00 42.00 193 LEU B N 1
ATOM 4457 C CA . LEU B 1 192 ? 10.477 112.102 28.315 1.00 40.05 193 LEU B CA 1
ATOM 4458 C C . LEU B 1 192 ? 10.213 111.147 29.473 1.00 28.28 193 LEU B C 1
ATOM 4459 O O . LEU B 1 192 ? 10.922 111.190 30.487 1.00 32.87 193 LEU B O 1
ATOM 4464 N N . VAL B 1 193 ? 9.197 110.290 29.327 1.00 31.92 194 VAL B N 1
ATOM 4465 C CA . VAL B 1 193 ? 8.961 109.189 30.263 1.00 30.84 194 VAL B CA 1
ATOM 4466 C C . VAL B 1 193 ? 10.253 108.369 30.474 1.00 43.75 194 VAL B C 1
ATOM 4467 O O . VAL B 1 193 ? 10.654 108.102 31.618 1.00 37.80 194 VAL B O 1
ATOM 4471 N N . ASP B 1 194 ? 10.899 107.979 29.375 1.00 41.18 195 ASP B N 1
ATOM 4472 C CA . ASP B 1 194 ? 12.166 107.248 29.452 1.00 31.59 195 ASP B CA 1
ATOM 4473 C C . ASP B 1 194 ? 13.266 108.106 30.109 1.00 40.37 195 ASP B C 1
ATOM 4474 O O . ASP B 1 194 ? 13.903 107.649 31.047 1.00 38.38 195 ASP B O 1
ATOM 4479 N N . ALA B 1 195 ? 13.462 109.349 29.657 1.00 34.42 196 ALA B N 1
ATOM 4480 C CA . ALA B 1 195 ? 14.594 110.162 30.144 1.00 35.16 196 ALA B CA 1
ATOM 4481 C C . ALA B 1 195 ? 14.503 110.489 31.641 1.00 42.79 196 ALA B C 1
ATOM 4482 O O . ALA B 1 195 ? 15.522 110.545 32.342 1.00 40.18 196 ALA B O 1
ATOM 4484 N N . TRP B 1 196 ? 13.279 110.698 32.117 1.00 39.07 197 TRP B N 1
ATOM 4485 C CA . TRP B 1 196 ? 13.051 111.093 33.493 1.00 36.72 197 TRP B CA 1
ATOM 4486 C C . TRP B 1 196 ? 12.626 109.959 34.378 1.00 33.25 197 TRP B C 1
ATOM 4487 O O . TRP B 1 196 ? 12.263 110.206 35.533 1.00 40.19 197 TRP B O 1
ATOM 4498 N N . ARG B 1 197 ? 12.664 108.732 33.829 1.00 37.59 198 ARG B N 1
ATOM 4499 C CA A ARG B 1 197 ? 12.290 107.506 34.553 0.50 42.36 198 ARG B CA 1
ATOM 4500 C CA B ARG B 1 197 ? 12.278 107.504 34.545 0.50 35.74 198 ARG B CA 1
ATOM 4501 C C . ARG B 1 197 ? 10.908 107.641 35.206 1.00 43.45 198 ARG B C 1
ATOM 4502 O O . ARG B 1 197 ? 10.704 107.240 36.361 1.00 53.13 198 ARG B O 1
ATOM 4517 N N . LEU B 1 198 ? 9.957 108.198 34.459 1.00 40.86 199 LEU B N 1
ATOM 4518 C CA . LEU B 1 198 ? 8.620 108.432 34.972 1.00 37.35 199 LEU B CA 1
ATOM 4519 C C . LEU B 1 198 ? 7.891 107.114 35.180 1.00 37.65 199 LEU B C 1
ATOM 4520 O O . LEU B 1 198 ? 7.947 106.220 34.329 1.00 41.97 199 LEU B O 1
ATOM 4525 N N . THR B 1 199 ? 7.286 106.973 36.356 1.00 39.44 200 THR B N 1
ATOM 4526 C CA . THR B 1 199 ? 6.391 105.860 36.678 1.00 40.18 200 THR B CA 1
ATOM 4527 C C . THR B 1 199 ? 5.108 106.435 37.244 1.00 45.17 200 THR B C 1
ATOM 4528 O O . THR B 1 199 ? 4.963 107.652 37.354 1.00 33.46 200 THR B O 1
ATOM 4532 N N . GLU B 1 200 ? 4.185 105.562 37.641 1.00 41.59 201 GLU B N 1
ATOM 4533 C CA . GLU B 1 200 ? 2.929 106.014 38.241 1.00 42.91 201 GLU B CA 1
ATOM 4534 C C . GLU B 1 200 ? 3.111 106.799 39.551 1.00 43.18 201 GLU B C 1
ATOM 4535 O O . GLU B 1 200 ? 2.177 107.451 40.017 1.00 53.67 201 GLU B O 1
ATOM 4541 N N . ALA B 1 201 ? 4.315 106.763 40.126 1.00 41.76 202 ALA B N 1
ATOM 4542 C CA . ALA B 1 201 ? 4.572 107.448 41.395 1.00 45.74 202 ALA B CA 1
ATOM 4543 C C . ALA B 1 201 ? 4.868 108.929 41.213 1.00 41.11 202 ALA B C 1
ATOM 4544 O O . ALA B 1 201 ? 4.791 109.692 42.177 1.00 48.84 202 ALA B O 1
ATOM 4546 N N . ASP B 1 202 ? 5.200 109.331 39.982 1.00 42.78 203 ASP B N 1
ATOM 4547 C CA . ASP B 1 202 ? 5.672 110.690 39.718 1.00 41.88 203 ASP B CA 1
ATOM 4548 C C . ASP B 1 202 ? 4.576 111.732 39.707 1.00 34.29 203 ASP B C 1
ATOM 4549 O O . ASP B 1 202 ? 3.415 111.401 39.516 1.00 33.36 203 ASP B O 1
ATOM 4554 N N . VAL B 1 203 ? 4.963 112.985 39.969 1.00 40.45 204 VAL B N 1
ATOM 4555 C CA . VAL B 1 203 ? 4.017 114.092 40.160 1.00 35.49 204 VAL B CA 1
ATOM 4556 C C . VAL B 1 203 ? 4.572 115.366 39.517 1.00 41.89 204 VAL B C 1
ATOM 4557 O O . VAL B 1 203 ? 5.687 115.804 39.843 1.00 39.63 204 VAL B O 1
ATOM 4561 N N . ASN B 1 204 ? 3.791 115.937 38.598 1.00 40.30 205 ASN B N 1
ATOM 4562 C CA . ASN B 1 204 ? 4.138 117.160 37.880 1.00 43.67 205 ASN B CA 1
ATOM 4563 C C . ASN B 1 204 ? 3.530 118.386 38.563 1.00 43.68 205 ASN B C 1
ATOM 4564 O O . ASN B 1 204 ? 2.384 118.349 39.027 1.00 38.28 205 ASN B O 1
ATOM 4569 N N . LEU B 1 205 ? 4.283 119.481 38.634 1.00 42.24 206 LEU B N 1
ATOM 4570 C CA . LEU B 1 205 ? 3.653 120.725 39.046 1.00 46.63 206 LEU B CA 1
ATOM 4571 C C . LEU B 1 205 ? 3.414 121.487 37.769 1.00 39.72 206 LEU B C 1
ATOM 4572 O O . LEU B 1 205 ? 4.341 122.072 37.187 1.00 44.59 206 LEU B O 1
ATOM 4577 N N . GLY B 1 206 ? 2.167 121.426 37.316 1.00 49.78 207 GLY B N 1
ATOM 4578 C CA . GLY B 1 206 ? 1.759 122.034 36.064 1.00 49.33 207 GLY B CA 1
ATOM 4579 C C . GLY B 1 206 ? 1.414 123.487 36.273 1.00 48.82 207 GLY B C 1
ATOM 4580 O O . GLY B 1 206 ? 0.260 123.831 36.552 1.00 56.39 207 GLY B O 1
ATOM 4581 N N . MET B 1 207 ? 2.418 124.334 36.111 1.00 50.38 208 MET B N 1
ATOM 4582 C CA . MET B 1 207 ? 2.277 125.771 36.329 1.00 73.03 208 MET B CA 1
ATOM 4583 C C . MET B 1 207 ? 2.067 126.552 35.031 1.00 65.57 208 MET B C 1
ATOM 4584 O O . MET B 1 207 ? 1.649 127.718 35.055 1.00 65.79 208 MET B O 1
ATOM 4589 N N . LEU B 1 208 ? 2.381 125.911 33.909 1.00 53.00 209 LEU B N 1
ATOM 4590 C CA . LEU B 1 208 ? 2.219 126.520 32.589 1.00 53.34 209 LEU B CA 1
ATOM 4591 C C . LEU B 1 208 ? 0.781 126.370 32.055 1.00 46.19 209 LEU B C 1
ATOM 4592 O O . LEU B 1 208 ? 0.067 125.430 32.428 1.00 45.09 209 LEU B O 1
ATOM 4597 N N . PRO B 1 209 ? 0.330 127.326 31.225 1.00 45.71 210 PRO B N 1
ATOM 4598 C CA . PRO B 1 209 ? -1.010 127.200 30.648 1.00 51.16 210 PRO B CA 1
ATOM 4599 C C . PRO B 1 209 ? -1.179 125.974 29.751 1.00 50.03 210 PRO B C 1
ATOM 4600 O O . PRO B 1 209 ? -0.269 125.628 28.982 1.00 46.10 210 PRO B O 1
ATOM 4604 N N . LEU B 1 210 ? -2.336 125.324 29.863 1.00 42.66 211 LEU B N 1
ATOM 4605 C CA . LEU B 1 210 ? -2.634 124.153 29.038 1.00 46.43 211 LEU B CA 1
ATOM 4606 C C . LEU B 1 210 ? -2.837 124.448 27.539 1.00 44.25 211 LEU B C 1
ATOM 4607 O O . LEU B 1 210 ? -2.841 123.523 26.736 1.00 46.25 211 LEU B O 1
ATOM 4612 N N . PHE B 1 211 ? -2.963 125.720 27.156 1.00 45.35 212 PHE B N 1
ATOM 4613 C CA . PHE B 1 211 ? -3.010 126.075 25.729 1.00 44.14 212 PHE B CA 1
ATOM 4614 C C . PHE B 1 211 ? -1.622 126.008 25.085 1.00 42.46 212 PHE B C 1
ATOM 4615 O O . PHE B 1 211 ? -1.500 125.967 23.863 1.00 46.51 212 PHE B O 1
ATOM 4623 N N . HIS B 1 212 ? -0.584 126.028 25.921 1.00 48.60 213 HIS B N 1
ATOM 4624 C CA . HIS B 1 212 ? 0.800 126.027 25.465 1.00 43.08 213 HIS B CA 1
ATOM 4625 C C . HIS B 1 212 ? 1.270 124.579 25.329 1.00 37.29 213 HIS B C 1
ATOM 4626 O O . HIS B 1 212 ? 0.917 123.737 26.155 1.00 41.22 213 HIS B O 1
ATOM 4633 N N . VAL B 1 213 ? 2.096 124.300 24.321 1.00 40.23 214 VAL B N 1
ATOM 4634 C CA . VAL B 1 213 ? 2.583 122.930 24.075 1.00 42.04 214 VAL B CA 1
ATOM 4635 C C . VAL B 1 213 ? 3.335 122.291 25.265 1.00 42.13 214 VAL B C 1
ATOM 4636 O O . VAL B 1 213 ? 3.181 121.089 25.537 1.00 41.02 214 VAL B O 1
ATOM 4640 N N . THR B 1 214 ? 4.126 123.103 25.973 1.00 40.00 215 THR B N 1
ATOM 4641 C CA . THR B 1 214 ? 4.895 122.639 27.129 1.00 38.26 215 THR B CA 1
ATOM 4642 C C . THR B 1 214 ? 3.967 122.264 28.271 1.00 42.71 215 THR B C 1
ATOM 4643 O O . THR B 1 214 ? 4.120 121.182 28.852 1.00 35.08 215 THR B O 1
ATOM 4647 N N . GLY B 1 215 ? 2.990 123.130 28.562 1.00 37.52 216 GLY B N 1
ATOM 4648 C CA . GLY B 1 215 ? 1.968 122.833 29.579 1.00 32.47 216 GLY B CA 1
ATOM 4649 C C . GLY B 1 215 ? 1.106 121.607 29.304 1.00 43.47 216 GLY B C 1
ATOM 4650 O O . GLY B 1 215 ? 0.934 120.742 30.169 1.00 39.24 216 GLY B O 1
ATOM 4651 N N . LEU B 1 216 ? 0.578 121.518 28.085 1.00 40.19 217 LEU B N 1
ATOM 4652 C CA . LEU B 1 216 ? -0.254 120.387 27.704 1.00 31.58 217 LEU B CA 1
ATOM 4653 C C . LEU B 1 216 ? 0.594 119.107 27.620 1.00 34.30 217 LEU B C 1
ATOM 4654 O O . LEU B 1 216 ? 0.157 118.037 28.068 1.00 33.33 217 LEU B O 1
ATOM 4659 N N . GLY B 1 217 ? 1.800 119.244 27.056 1.00 31.37 218 GLY B N 1
ATOM 4660 C CA . GLY B 1 217 ? 2.743 118.127 26.881 1.00 37.09 218 GLY B CA 1
ATOM 4661 C C . GLY B 1 217 ? 3.142 117.475 28.185 1.00 41.41 218 GLY B C 1
ATOM 4662 O O . GLY B 1 217 ? 3.096 116.243 28.312 1.00 37.53 218 GLY B O 1
ATOM 4663 N N . LEU B 1 218 ? 3.494 118.300 29.172 1.00 37.64 219 LEU B N 1
ATOM 4664 C CA . LEU B 1 218 ? 3.806 117.793 30.513 1.00 31.42 219 LEU B CA 1
ATOM 4665 C C . LEU B 1 218 ? 2.665 117.061 31.189 1.00 33.96 219 LEU B C 1
ATOM 4666 O O . LEU B 1 218 ? 2.899 116.023 31.822 1.00 36.21 219 LEU B O 1
ATOM 4671 N N . MET B 1 219 ? 1.439 117.591 31.079 1.00 37.51 220 MET B N 1
ATOM 4672 C CA . MET B 1 219 ? 0.281 116.918 31.665 1.00 38.26 220 MET B CA 1
ATOM 4673 C C . MET B 1 219 ? 0.075 115.549 31.024 1.00 35.45 220 MET B C 1
ATOM 4674 O O . MET B 1 219 ? -0.149 114.553 31.722 1.00 38.79 220 MET B O 1
ATOM 4679 N N . LEU B 1 220 ? 0.151 115.511 29.691 1.00 34.15 221 LEU B N 1
ATOM 4680 C CA . LEU B 1 220 ? -0.067 114.282 28.952 1.00 34.82 221 LEU B CA 1
ATOM 4681 C C . LEU B 1 220 ? 1.049 113.246 29.178 1.00 26.73 221 LEU B C 1
ATOM 4682 O O . LEU B 1 220 ? 0.754 112.026 29.249 1.00 32.83 221 LEU B O 1
ATOM 4687 N N . THR B 1 221 ? 2.292 113.730 29.283 1.00 27.40 222 THR B N 1
ATOM 4688 C CA . THR B 1 221 ? 3.455 112.895 29.652 1.00 35.28 222 THR B CA 1
ATOM 4689 C C . THR B 1 221 ? 3.266 112.169 30.994 1.00 36.49 222 THR B C 1
ATOM 4690 O O . THR B 1 221 ? 3.405 110.945 31.074 1.00 38.85 222 THR B O 1
ATOM 4694 N N . LEU B 1 222 ? 2.916 112.913 32.047 1.00 37.31 223 LEU B N 1
ATOM 4695 C CA . LEU B 1 222 ? 2.690 112.285 33.352 1.00 38.44 223 LEU B CA 1
ATOM 4696 C C . LEU B 1 222 ? 1.501 111.353 33.300 1.00 36.79 223 LEU B C 1
ATOM 4697 O O . LEU B 1 222 ? 1.518 110.300 33.933 1.00 41.34 223 LEU B O 1
ATOM 4702 N N . GLN B 1 223 ? 0.482 111.727 32.522 1.00 32.76 224 GLN B N 1
ATOM 4703 C CA . GLN B 1 223 ? -0.673 110.860 32.337 1.00 40.60 224 GLN B CA 1
ATOM 4704 C C . GLN B 1 223 ? -0.332 109.561 31.593 1.00 32.36 224 GLN B C 1
ATOM 4705 O O . GLN B 1 223 ? -0.837 108.491 31.944 1.00 39.17 224 GLN B O 1
ATOM 4711 N N . GLN B 1 224 ? 0.536 109.642 30.588 1.00 33.69 225 GLN B N 1
ATOM 4712 C CA A GLN B 1 224 ? 1.072 108.472 29.859 0.50 39.09 225 GLN B CA 1
ATOM 4713 C CA B GLN B 1 224 ? 0.912 108.411 29.904 0.50 36.49 225 GLN B CA 1
ATOM 4714 C C . GLN B 1 224 ? 1.786 107.475 30.754 1.00 38.45 225 GLN B C 1
ATOM 4715 O O . GLN B 1 224 ? 1.746 106.263 30.543 1.00 37.35 225 GLN B O 1
ATOM 4726 N N . ALA B 1 225 ? 2.487 108.019 31.751 1.00 37.27 226 ALA B N 1
ATOM 4727 C CA . ALA B 1 225 ? 3.245 107.217 32.693 1.00 35.44 226 ALA B CA 1
ATOM 4728 C C . ALA B 1 225 ? 2.368 106.674 33.822 1.00 41.44 226 ALA B C 1
ATOM 4729 O O . ALA B 1 225 ? 2.821 105.845 34.601 1.00 40.99 226 ALA B O 1
ATOM 4731 N N . GLY B 1 226 ? 1.118 107.132 33.903 1.00 36.51 227 GLY B N 1
ATOM 4732 C CA . GLY B 1 226 ? 0.229 106.762 35.005 1.00 38.55 227 GLY B CA 1
ATOM 4733 C C . GLY B 1 226 ? 0.441 107.640 36.234 1.00 38.46 227 GLY B C 1
ATOM 4734 O O . GLY B 1 226 ? -0.079 107.359 37.301 1.00 34.66 227 GLY B O 1
ATOM 4735 N N . GLY B 1 227 ? 1.206 108.715 36.084 1.00 37.61 228 GLY B N 1
ATOM 4736 C CA . GLY B 1 227 ? 1.470 109.627 37.174 1.00 39.54 228 GLY B CA 1
ATOM 4737 C C . GLY B 1 227 ? 0.352 110.646 37.309 1.00 47.90 228 GLY B C 1
ATOM 4738 O O . GLY B 1 227 ? -0.740 110.459 36.749 1.00 44.22 228 GLY B O 1
ATOM 4739 N N . ALA B 1 228 ? 0.641 111.728 38.040 1.00 41.72 229 ALA B N 1
ATOM 4740 C CA . ALA B 1 228 ? -0.340 112.755 38.377 1.00 39.97 229 ALA B CA 1
ATOM 4741 C C . ALA B 1 228 ? 0.221 114.137 38.079 1.00 37.60 229 ALA B C 1
ATOM 4742 O O . ALA B 1 228 ? 1.428 114.319 38.041 1.00 42.14 229 ALA B O 1
ATOM 4744 N N . SER B 1 229 ? -0.668 115.103 37.862 1.00 43.13 230 SER B N 1
ATOM 4745 C CA . SER B 1 229 ? -0.265 116.506 37.772 1.00 35.45 230 SER B CA 1
ATOM 4746 C C . SER B 1 229 ? -1.023 117.336 38.814 1.00 40.77 230 SER B C 1
ATOM 4747 O O . SER B 1 229 ? -2.206 117.126 39.028 1.00 39.86 230 SER B O 1
ATOM 4750 N N . VAL B 1 230 ? -0.321 118.265 39.458 1.00 45.86 231 VAL B N 1
ATOM 4751 C CA . VAL B 1 230 ? -0.943 119.260 40.324 1.00 48.69 231 VAL B CA 1
ATOM 4752 C C . VAL B 1 230 ? -1.041 120.516 39.467 1.00 45.91 231 VAL B C 1
ATOM 4753 O O . VAL B 1 230 ? -0.021 121.042 39.018 1.00 49.03 231 VAL B O 1
ATOM 4757 N N . ILE B 1 231 ? -2.264 120.972 39.214 1.00 48.96 232 ILE B N 1
ATOM 4758 C CA . ILE B 1 231 ? -2.515 122.034 38.236 1.00 47.66 232 ILE B CA 1
ATOM 4759 C C . ILE B 1 231 ? -3.249 123.206 38.910 1.00 52.64 232 ILE B C 1
ATOM 4760 O O . ILE B 1 231 ? -4.194 123.008 39.674 1.00 54.33 232 ILE B O 1
ATOM 4765 N N . ALA B 1 232 ? -2.777 124.421 38.653 1.00 55.63 233 ALA B N 1
ATOM 4766 C CA . ALA B 1 232 ? -3.338 125.612 39.269 1.00 62.34 233 ALA B CA 1
ATOM 4767 C C . ALA B 1 232 ? -3.739 126.617 38.212 1.00 60.10 233 ALA B C 1
ATOM 4768 O O . ALA B 1 232 ? -3.066 126.748 37.180 1.00 61.39 233 ALA B O 1
ATOM 4770 N N . ALA B 1 233 ? -4.831 127.326 38.485 1.00 63.96 234 ALA B N 1
ATOM 4771 C CA . ALA B 1 233 ? -5.292 128.424 37.639 1.00 64.74 234 ALA B CA 1
ATOM 4772 C C . ALA B 1 233 ? -4.202 129.472 37.398 1.00 65.35 234 ALA B C 1
ATOM 4773 O O . ALA B 1 233 ? -3.985 129.876 36.256 1.00 66.13 234 ALA B O 1
ATOM 4775 N N . LYS B 1 234 ? -3.500 129.878 38.462 1.00 68.99 235 LYS B N 1
ATOM 4776 C CA . LYS B 1 234 ? -2.420 130.865 38.343 1.00 75.52 235 LYS B CA 1
ATOM 4777 C C . LYS B 1 234 ? -1.151 130.500 39.121 1.00 66.06 235 LYS B C 1
ATOM 4778 O O . LYS B 1 234 ? -1.195 129.738 40.089 1.00 63.67 235 LYS B O 1
ATOM 4784 N N . PHE B 1 235 ? -0.026 131.057 38.679 1.00 58.30 236 PHE B N 1
ATOM 4785 C CA . PHE B 1 235 ? 1.253 130.866 39.344 1.00 63.68 236 PHE B CA 1
ATOM 4786 C C . PHE B 1 235 ? 1.451 131.754 40.584 1.00 66.91 236 PHE B C 1
ATOM 4787 O O . PHE B 1 235 ? 1.383 132.982 40.502 1.00 67.46 236 PHE B O 1
ATOM 4795 N N . ASP B 1 236 ? 1.693 131.110 41.724 1.00 60.94 237 ASP B N 1
ATOM 4796 C CA . ASP B 1 236 ? 2.146 131.780 42.940 1.00 54.96 237 ASP B CA 1
ATOM 4797 C C . ASP B 1 236 ? 3.352 130.998 43.475 1.00 51.81 237 ASP B C 1
ATOM 4798 O O . ASP B 1 236 ? 3.189 129.845 43.886 1.00 55.16 237 ASP B O 1
ATOM 4803 N N . PRO B 1 237 ? 4.559 131.622 43.461 1.00 53.56 238 PRO B N 1
ATOM 4804 C CA . PRO B 1 237 ? 5.837 131.007 43.865 1.00 54.49 238 PRO B CA 1
ATOM 4805 C C . PRO B 1 237 ? 5.806 130.379 45.262 1.00 48.66 238 PRO B C 1
ATOM 4806 O O . PRO B 1 237 ? 6.328 129.275 45.457 1.00 49.02 238 PRO B O 1
ATOM 4810 N N . ALA B 1 238 ? 5.168 131.074 46.202 1.00 48.93 239 ALA B N 1
ATOM 4811 C CA . ALA B 1 238 ? 5.007 130.603 47.573 1.00 50.89 239 ALA B CA 1
ATOM 4812 C C . ALA B 1 238 ? 4.061 129.403 47.658 1.00 51.03 239 ALA B C 1
ATOM 4813 O O . ALA B 1 238 ? 4.330 128.452 48.393 1.00 50.08 239 ALA B O 1
ATOM 4815 N N . GLN B 1 239 ? 2.964 129.444 46.896 1.00 54.06 240 GLN B N 1
ATOM 4816 C CA . GLN B 1 239 ? 2.048 128.297 46.793 1.00 47.11 240 GLN B CA 1
ATOM 4817 C C . GLN B 1 239 ? 2.704 127.084 46.122 1.00 41.31 240 GLN B C 1
ATOM 4818 O O . GLN B 1 239 ? 2.492 125.945 46.542 1.00 53.21 240 GLN B O 1
ATOM 4824 N N . ALA B 1 240 ? 3.510 127.350 45.094 1.00 42.57 241 ALA B N 1
ATOM 4825 C CA . ALA B 1 240 ? 4.242 126.315 44.367 1.00 43.70 241 ALA B CA 1
ATOM 4826 C C . ALA B 1 240 ? 5.195 125.539 45.293 1.00 41.27 241 ALA B C 1
ATOM 4827 O O . ALA B 1 240 ? 5.235 124.301 45.261 1.00 48.44 241 ALA B O 1
ATOM 4829 N N . ALA B 1 241 ? 5.917 126.271 46.142 1.00 48.16 242 ALA B N 1
ATOM 4830 C CA . ALA B 1 241 ? 6.785 125.685 47.169 1.00 41.51 242 ALA B CA 1
ATOM 4831 C C . ALA B 1 241 ? 6.008 124.795 48.131 1.00 45.18 242 ALA B C 1
ATOM 4832 O O . ALA B 1 241 ? 6.449 123.685 48.423 1.00 37.28 242 ALA B O 1
ATOM 4834 N N . ARG B 1 242 ? 4.862 125.292 48.614 1.00 35.20 243 ARG B N 1
ATOM 4835 C CA . ARG B 1 242 ? 3.945 124.513 49.470 1.00 49.97 243 ARG B CA 1
ATOM 4836 C C . ARG B 1 242 ? 3.437 123.235 48.780 1.00 47.31 243 ARG B C 1
ATOM 4837 O O . ARG B 1 242 ? 3.393 122.168 49.405 1.00 50.25 243 ARG B O 1
ATOM 4845 N N . ASP B 1 243 ? 3.077 123.353 47.493 1.00 45.16 244 ASP B N 1
ATOM 4846 C CA . ASP B 1 243 ? 2.578 122.216 46.693 1.00 45.32 244 ASP B CA 1
ATOM 4847 C C . ASP B 1 243 ? 3.641 121.185 46.426 1.00 35.40 244 ASP B C 1
ATOM 4848 O O . ASP B 1 243 ? 3.356 119.976 46.478 1.00 41.64 244 ASP B O 1
ATOM 4853 N N . ILE B 1 244 ? 4.858 121.653 46.142 1.00 36.80 245 ILE B N 1
ATOM 4854 C CA . ILE B 1 244 ? 5.984 120.748 45.914 1.00 40.02 245 ILE B CA 1
ATOM 4855 C C . ILE B 1 244 ? 6.185 119.873 47.157 1.00 49.92 245 ILE B C 1
ATOM 4856 O O . ILE B 1 244 ? 6.294 118.661 47.035 1.00 44.33 245 ILE B O 1
ATOM 4861 N N . GLU B 1 245 ? 6.142 120.489 48.343 1.00 50.92 246 GLU B N 1
ATOM 4862 C CA . GLU B 1 245 ? 6.222 119.744 49.601 1.00 55.65 246 GLU B CA 1
ATOM 4863 C C . GLU B 1 245 ? 4.996 118.860 49.879 1.00 51.62 246 GLU B C 1
ATOM 4864 O O . GLU B 1 245 ? 5.158 117.661 50.123 1.00 49.07 246 GLU B O 1
ATOM 4870 N N . ALA B 1 246 ? 3.791 119.442 49.833 1.00 48.70 247 ALA B N 1
ATOM 4871 C CA . ALA B 1 246 ? 2.547 118.709 50.148 1.00 45.62 247 ALA B CA 1
ATOM 4872 C C . ALA B 1 246 ? 2.255 117.533 49.218 1.00 54.29 247 ALA B C 1
ATOM 4873 O O . ALA B 1 246 ? 1.827 116.469 49.677 1.00 54.45 247 ALA B O 1
ATOM 4875 N N . HIS B 1 247 ? 2.499 117.717 47.922 1.00 52.19 248 HIS B N 1
ATOM 4876 C CA . HIS B 1 247 ? 2.160 116.694 46.930 1.00 50.39 248 HIS B CA 1
ATOM 4877 C C . HIS B 1 247 ? 3.351 115.876 46.433 1.00 54.55 248 HIS B C 1
ATOM 4878 O O . HIS B 1 247 ? 3.183 114.997 45.570 1.00 53.67 248 HIS B O 1
ATOM 4885 N N . LYS B 1 248 ? 4.536 116.154 46.986 1.00 46.71 249 LYS B N 1
ATOM 4886 C CA . LYS B 1 248 ? 5.768 115.431 46.632 1.00 52.58 249 LYS B CA 1
ATOM 4887 C C . LYS B 1 248 ? 6.001 115.482 45.122 1.00 45.05 249 LYS B C 1
ATOM 4888 O O . LYS B 1 248 ? 6.110 114.450 44.460 1.00 55.95 249 LYS B O 1
ATOM 4894 N N . VAL B 1 249 ? 6.051 116.701 44.600 1.00 48.00 250 VAL B N 1
ATOM 4895 C CA . VAL B 1 249 ? 6.313 116.958 43.203 1.00 42.47 250 VAL B CA 1
ATOM 4896 C C . VAL B 1 249 ? 7.720 116.472 42.854 1.00 50.73 250 VAL B C 1
ATOM 4897 O O . VAL B 1 249 ? 8.713 116.847 43.503 1.00 41.28 250 VAL B O 1
ATOM 4901 N N . THR B 1 250 ? 7.800 115.609 41.846 1.00 44.40 251 THR B N 1
ATOM 4902 C CA . THR B 1 250 ? 9.099 115.107 41.415 1.00 40.08 251 THR B CA 1
ATOM 4903 C C . THR B 1 250 ? 9.620 115.858 40.198 1.00 41.33 251 THR B C 1
ATOM 4904 O O . THR B 1 250 ? 10.835 115.973 40.012 1.00 48.66 251 THR B O 1
ATOM 4908 N N . VAL B 1 251 ? 8.710 116.344 39.350 1.00 46.40 252 VAL B N 1
ATOM 4909 C CA . VAL B 1 251 ? 9.112 116.967 38.083 1.00 40.69 252 VAL B CA 1
ATOM 4910 C C . VAL B 1 251 ? 8.283 118.197 37.747 1.00 43.67 252 VAL B C 1
ATOM 4911 O O . VAL B 1 251 ? 7.138 118.311 38.173 1.00 39.99 252 VAL B O 1
ATOM 4915 N N . MET B 1 252 ? 8.881 119.112 36.987 1.00 43.70 253 MET B N 1
ATOM 4916 C CA . MET B 1 252 ? 8.186 120.285 36.467 1.00 45.72 253 MET B CA 1
ATOM 4917 C C . MET B 1 252 ? 8.916 120.906 35.290 1.00 40.21 253 MET B C 1
ATOM 4918 O O . MET B 1 252 ? 10.145 120.809 35.172 1.00 45.93 253 MET B O 1
ATOM 4923 N N . ALA B 1 253 ? 8.148 121.533 34.397 1.00 43.87 254 ALA B N 1
ATOM 4924 C CA . ALA B 1 253 ? 8.719 122.455 33.419 1.00 41.89 254 ALA B CA 1
ATOM 4925 C C . ALA B 1 253 ? 8.431 123.891 33.846 1.00 47.84 254 ALA B C 1
ATOM 4926 O O . ALA B 1 253 ? 7.439 124.181 34.524 1.00 47.67 254 ALA B O 1
ATOM 4928 N N . GLU B 1 254 ? 9.302 124.796 33.433 1.00 47.50 255 GLU B N 1
ATOM 4929 C CA . GLU B 1 254 ? 9.302 126.129 34.002 1.00 48.85 255 GLU B CA 1
ATOM 4930 C C . GLU B 1 254 ? 9.860 127.118 32.981 1.00 49.11 255 GLU B C 1
ATOM 4931 O O . GLU B 1 254 ? 10.775 126.778 32.237 1.00 43.62 255 GLU B O 1
ATOM 4937 N N . PHE B 1 255 ? 9.323 128.335 32.938 1.00 45.54 256 PHE B N 1
ATOM 4938 C CA . PHE B 1 255 ? 9.988 129.391 32.168 1.00 44.90 256 PHE B CA 1
ATOM 4939 C C . PHE B 1 255 ? 10.426 130.514 33.105 1.00 54.75 256 PHE B C 1
ATOM 4940 O O . PHE B 1 255 ? 9.637 130.963 33.927 1.00 44.74 256 PHE B O 1
ATOM 4948 N N . ALA B 1 256 ? 11.687 130.942 32.992 1.00 53.60 257 ALA B N 1
ATOM 4949 C CA . ALA B 1 256 ? 12.221 132.073 33.764 1.00 57.27 257 ALA B CA 1
ATOM 4950 C C . ALA B 1 256 ? 11.232 133.248 33.749 1.00 58.21 257 ALA B C 1
ATOM 4951 O O . ALA B 1 256 ? 10.684 133.564 32.696 1.00 63.98 257 ALA B O 1
ATOM 4953 N N . PRO B 1 257 ? 10.992 133.896 34.907 1.00 62.90 258 PRO B N 1
ATOM 4954 C CA . PRO B 1 257 ? 11.649 133.757 36.201 1.00 59.66 258 PRO B CA 1
ATOM 4955 C C . PRO B 1 257 ? 10.927 132.872 37.222 1.00 59.67 258 PRO B C 1
ATOM 4956 O O . PRO B 1 257 ? 11.083 133.098 38.419 1.00 57.72 258 PRO B O 1
ATOM 4960 N N . MET B 1 258 ? 10.168 131.874 36.764 1.00 48.29 259 MET B N 1
ATOM 4961 C CA . MET B 1 258 ? 9.355 131.049 37.666 1.00 53.07 259 MET B CA 1
ATOM 4962 C C . MET B 1 258 ? 10.187 130.298 38.706 1.00 46.57 259 MET B C 1
ATOM 4963 O O . MET B 1 258 ? 9.836 130.303 39.881 1.00 45.12 259 MET B O 1
ATOM 4968 N N . LEU B 1 259 ? 11.275 129.660 38.272 1.00 43.86 260 LEU B N 1
ATOM 4969 C CA . LEU B 1 259 ? 12.087 128.827 39.159 1.00 50.36 260 LEU B CA 1
ATOM 4970 C C . LEU B 1 259 ? 12.865 129.692 40.152 1.00 51.22 260 LEU B C 1
ATOM 4971 O O . LEU B 1 259 ? 12.963 129.334 41.325 1.00 45.78 260 LEU B O 1
ATOM 4976 N N . GLY B 1 260 ? 13.401 130.816 39.661 1.00 53.13 261 GLY B N 1
ATOM 4977 C CA . GLY B 1 260 ? 14.065 131.827 40.489 1.00 54.22 261 GLY B CA 1
ATOM 4978 C C . GLY B 1 260 ? 13.168 132.308 41.614 1.00 53.89 261 GLY B C 1
ATOM 4979 O O . GLY B 1 260 ? 13.592 132.375 42.766 1.00 56.40 261 GLY B O 1
ATOM 4980 N N . ASN B 1 261 ? 11.912 132.596 41.279 1.00 50.56 262 ASN B N 1
ATOM 4981 C CA . ASN B 1 261 ? 10.933 133.071 42.254 1.00 46.75 262 ASN B CA 1
ATOM 4982 C C . ASN B 1 261 ? 10.494 132.008 43.249 1.00 49.64 262 ASN B C 1
ATOM 4983 O O . ASN B 1 261 ? 10.240 132.315 44.419 1.00 51.84 262 ASN B O 1
ATOM 4988 N N . ILE B 1 262 ? 10.410 130.761 42.788 1.00 42.71 263 ILE B N 1
ATOM 4989 C CA . ILE B 1 262 ? 10.132 129.637 43.685 1.00 45.46 263 ILE B CA 1
ATOM 4990 C C . ILE B 1 262 ? 11.281 129.476 44.677 1.00 46.03 263 ILE B C 1
ATOM 4991 O O . ILE B 1 262 ? 11.039 129.329 45.878 1.00 47.32 263 ILE B O 1
ATOM 4996 N N . LEU B 1 263 ? 12.515 129.537 44.168 1.00 45.35 264 LEU B N 1
ATOM 4997 C CA . LEU B 1 263 ? 13.719 129.375 44.984 1.00 46.85 264 LEU B CA 1
ATOM 4998 C C . LEU B 1 263 ? 13.821 130.434 46.089 1.00 54.11 264 LEU B C 1
ATOM 4999 O O . LEU B 1 263 ? 14.185 130.108 47.222 1.00 47.56 264 LEU B O 1
ATOM 5004 N N . ASP B 1 264 ? 13.455 131.675 45.751 1.00 48.17 265 ASP B N 1
ATOM 5005 C CA . ASP B 1 264 ? 13.271 132.765 46.712 1.00 53.49 265 ASP B CA 1
ATOM 5006 C C . ASP B 1 264 ? 12.312 132.438 47.847 1.00 54.58 265 ASP B C 1
ATOM 5007 O O . ASP B 1 264 ? 12.556 132.811 48.997 1.00 51.84 265 ASP B O 1
ATOM 5012 N N . GLN B 1 265 ? 11.231 131.733 47.527 1.00 56.98 266 GLN B N 1
ATOM 5013 C CA . GLN B 1 265 ? 10.152 131.523 48.488 1.00 42.82 266 GLN B CA 1
ATOM 5014 C C . GLN B 1 265 ? 10.165 130.173 49.173 1.00 46.95 266 GLN B C 1
ATOM 5015 O O . GLN B 1 265 ? 9.387 129.927 50.097 1.00 49.42 266 GLN B O 1
ATOM 5021 N N . ALA B 1 266 ? 11.051 129.288 48.744 1.00 49.36 267 ALA B N 1
ATOM 5022 C CA . ALA B 1 266 ? 11.033 127.943 49.288 1.00 47.51 267 ALA B CA 1
ATOM 5023 C C . ALA B 1 266 ? 12.183 127.735 50.246 1.00 52.35 267 ALA B C 1
ATOM 5024 O O . ALA B 1 266 ? 13.303 128.153 49.958 1.00 49.15 267 ALA B O 1
ATOM 5026 N N . ALA B 1 267 ? 11.903 127.092 51.375 1.00 47.07 268 ALA B N 1
ATOM 5027 C CA . ALA B 1 267 ? 12.957 126.477 52.171 1.00 53.39 268 ALA B CA 1
ATOM 5028 C C . ALA B 1 267 ? 13.501 125.311 51.344 1.00 63.11 268 ALA B C 1
ATOM 5029 O O . ALA B 1 267 ? 12.708 124.517 50.836 1.00 63.29 268 ALA B O 1
ATOM 5031 N N . PRO B 1 268 ? 14.844 125.214 51.174 1.00 68.25 269 PRO B N 1
ATOM 5032 C CA . PRO B 1 268 ? 15.476 124.018 50.584 1.00 69.39 269 PRO B CA 1
ATOM 5033 C C . PRO B 1 268 ? 14.832 122.682 50.990 1.00 64.10 269 PRO B C 1
ATOM 5034 O O . PRO B 1 268 ? 14.735 121.764 50.165 1.00 64.52 269 PRO B O 1
ATOM 5038 N N . ALA B 1 269 ? 14.355 122.609 52.229 1.00 62.38 270 ALA B N 1
ATOM 5039 C CA . ALA B 1 269 ? 13.662 121.428 52.750 1.00 60.86 270 ALA B CA 1
ATOM 5040 C C . ALA B 1 269 ? 12.321 121.118 52.059 1.00 58.19 270 ALA B C 1
ATOM 5041 O O . ALA B 1 269 ? 11.936 119.951 51.955 1.00 60.98 270 ALA B O 1
ATOM 5043 N N . GLN B 1 270 ? 11.611 122.155 51.606 1.00 47.06 271 GLN B N 1
ATOM 5044 C CA . GLN B 1 270 ? 10.313 121.979 50.914 1.00 55.58 271 GLN B CA 1
ATOM 5045 C C . GLN B 1 270 ? 10.457 121.364 49.511 1.00 50.70 271 GLN B C 1
ATOM 5046 O O . GLN B 1 270 ? 9.502 120.786 48.980 1.00 47.22 271 GLN B O 1
ATOM 5052 N N . LEU B 1 271 ? 11.648 121.500 48.927 1.00 54.34 272 LEU B N 1
ATOM 5053 C CA . LEU B 1 271 ? 11.897 121.124 47.539 1.00 51.16 272 LEU B CA 1
ATOM 5054 C C . LEU B 1 271 ? 12.552 119.764 47.412 1.00 53.87 272 LEU B C 1
ATOM 5055 O O . LEU B 1 271 ? 13.024 119.420 46.332 1.00 52.74 272 LEU B O 1
ATOM 5060 N N . ALA B 1 272 ? 12.566 118.993 48.502 1.00 56.41 273 ALA B N 1
ATOM 5061 C CA . ALA B 1 272 ? 13.346 117.744 48.583 1.00 51.91 273 ALA B CA 1
ATOM 5062 C C . ALA B 1 272 ? 12.937 116.634 47.603 1.00 55.62 273 ALA B C 1
ATOM 5063 O O . ALA B 1 272 ? 13.797 115.877 47.117 1.00 49.84 273 ALA B O 1
ATOM 5065 N N . SER B 1 273 ? 11.637 116.544 47.311 1.00 50.98 274 SER B N 1
ATOM 5066 C CA . SER B 1 273 ? 11.095 115.508 46.404 1.00 44.37 274 SER B CA 1
ATOM 5067 C C . SER B 1 273 ? 11.445 115.729 44.923 1.00 48.19 274 SER B C 1
ATOM 5068 O O . SER B 1 273 ? 11.357 114.797 44.112 1.00 47.05 274 SER B O 1
ATOM 5071 N N . LEU B 1 274 ? 11.852 116.950 44.580 1.00 33.06 275 LEU B N 1
ATOM 5072 C CA . LEU B 1 274 ? 12.138 117.321 43.187 1.00 44.31 275 LEU B CA 1
ATOM 5073 C C . LEU B 1 274 ? 13.326 116.575 42.637 1.00 48.99 275 LEU B C 1
ATOM 5074 O O . LEU B 1 274 ? 14.389 116.587 43.247 1.00 53.03 275 LEU B O 1
ATOM 5079 N N . ARG B 1 275 ? 13.169 115.932 41.484 1.00 48.96 276 ARG B N 1
ATOM 5080 C CA . ARG B 1 275 ? 14.332 115.305 40.858 1.00 46.51 276 ARG B CA 1
ATOM 5081 C C . ARG B 1 275 ? 14.686 115.755 39.449 1.00 50.42 276 ARG B C 1
ATOM 5082 O O . ARG B 1 275 ? 15.814 115.525 39.012 1.00 46.22 276 ARG B O 1
ATOM 5090 N N . ALA B 1 276 ? 13.743 116.402 38.759 1.00 44.31 277 ALA B N 1
ATOM 5091 C CA . ALA B 1 276 ? 13.937 116.805 37.369 1.00 43.19 277 ALA B CA 1
ATOM 5092 C C . ALA B 1 276 ? 13.173 118.073 36.992 1.00 40.76 277 ALA B C 1
ATOM 5093 O O . ALA B 1 276 ? 11.984 118.176 37.218 1.00 42.03 277 ALA B O 1
ATOM 5095 N N . VAL B 1 277 ? 13.874 119.032 36.406 1.00 42.31 278 VAL B N 1
ATOM 5096 C CA . VAL B 1 277 ? 13.269 120.285 35.976 1.00 37.89 278 VAL B CA 1
ATOM 5097 C C . VAL B 1 277 ? 13.813 120.567 34.590 1.00 43.66 278 VAL B C 1
ATOM 5098 O O . VAL B 1 277 ? 14.966 120.271 34.307 1.00 43.79 278 VAL B O 1
ATOM 5102 N N . THR B 1 278 ? 12.961 121.095 33.719 1.00 38.74 279 THR B N 1
ATOM 5103 C CA . THR B 1 278 ? 13.382 121.570 32.418 1.00 47.23 279 THR B CA 1
ATOM 5104 C C . THR B 1 278 ? 12.625 122.855 32.107 1.00 50.56 279 THR B C 1
ATOM 5105 O O . THR B 1 278 ? 11.755 123.257 32.866 1.00 50.44 279 THR B O 1
ATOM 5109 N N . GLY B 1 279 ? 12.962 123.486 30.989 1.00 53.43 280 GLY B N 1
ATOM 5110 C CA . GLY B 1 279 ? 12.285 124.695 30.538 1.00 53.25 280 GLY B CA 1
ATOM 5111 C C . GLY B 1 279 ? 13.335 125.645 30.021 1.00 57.29 280 GLY B C 1
ATOM 5112 O O . GLY B 1 279 ? 14.403 125.213 29.588 1.00 58.69 280 GLY B O 1
ATOM 5113 N N . LEU B 1 280 ? 13.054 126.940 30.063 1.00 56.79 281 LEU B N 1
ATOM 5114 C CA . LEU B 1 280 ? 14.061 127.909 29.631 1.00 67.72 281 LEU B CA 1
ATOM 5115 C C . LEU B 1 280 ? 14.486 128.768 30.796 1.00 68.52 281 LEU B C 1
ATOM 5116 O O . LEU B 1 280 ? 13.644 129.408 31.447 1.00 66.51 281 LEU B O 1
ATOM 5121 N N . ASP B 1 281 ? 15.791 128.760 31.066 1.00 63.58 282 ASP B N 1
ATOM 5122 C CA . ASP B 1 281 ? 16.347 129.564 32.143 1.00 65.83 282 ASP B CA 1
ATOM 5123 C C . ASP B 1 281 ? 17.816 129.953 31.963 1.00 63.18 282 ASP B C 1
ATOM 5124 O O . ASP B 1 281 ? 18.539 129.376 31.147 1.00 67.12 282 ASP B O 1
ATOM 5129 N N . THR B 1 282 ? 18.232 130.950 32.741 1.00 66.88 283 THR B N 1
ATOM 5130 C CA . THR B 1 282 ? 19.602 131.455 32.743 1.00 67.02 283 THR B CA 1
ATOM 5131 C C . THR B 1 282 ? 20.510 130.478 33.491 1.00 64.63 283 THR B C 1
ATOM 5132 O O . THR B 1 282 ? 20.046 129.802 34.414 1.00 67.53 283 THR B O 1
ATOM 5136 N N . PRO B 1 283 ? 21.799 130.395 33.090 1.00 65.04 284 PRO B N 1
ATOM 5137 C CA . PRO B 1 283 ? 22.838 129.611 33.782 1.00 65.51 284 PRO B CA 1
ATOM 5138 C C . PRO B 1 283 ? 22.951 129.903 35.281 1.00 69.96 284 PRO B C 1
ATOM 5139 O O . PRO B 1 283 ? 23.238 128.995 36.065 1.00 74.53 284 PRO B O 1
ATOM 5143 N N . GLU B 1 284 ? 22.734 131.166 35.655 1.00 73.11 285 GLU B N 1
ATOM 5144 C CA . GLU B 1 284 ? 22.765 131.613 37.042 1.00 75.40 285 GLU B CA 1
ATOM 5145 C C . GLU B 1 284 ? 21.727 130.869 37.879 1.00 65.67 285 GLU B C 1
ATOM 5146 O O . GLU B 1 284 ? 22.073 130.281 38.907 1.00 68.14 285 GLU B O 1
ATOM 5152 N N . THR B 1 285 ? 20.472 130.879 37.417 1.00 63.43 286 THR B N 1
ATOM 5153 C CA . THR B 1 285 ? 19.355 130.245 38.133 1.00 56.05 286 THR B CA 1
ATOM 5154 C C . THR B 1 285 ? 19.450 128.723 38.138 1.00 51.52 286 THR B C 1
ATOM 5155 O O . THR B 1 285 ? 19.101 128.086 39.136 1.00 58.02 286 THR B O 1
ATOM 5159 N N . ILE B 1 286 ? 19.916 128.150 37.024 1.00 52.41 287 ILE B N 1
ATOM 5160 C CA . ILE B 1 286 ? 20.055 126.693 36.903 1.00 56.48 287 ILE B CA 1
ATOM 5161 C C . ILE B 1 286 ? 21.039 126.182 37.953 1.00 55.70 287 ILE B C 1
ATOM 5162 O O . ILE B 1 286 ? 20.713 125.286 38.747 1.00 56.48 287 ILE B O 1
ATOM 5167 N N . GLU B 1 287 ? 22.223 126.792 37.968 1.00 61.25 288 GLU B N 1
ATOM 5168 C CA . GLU B 1 287 ? 23.265 126.457 38.933 1.00 65.66 288 GLU B CA 1
ATOM 5169 C C . GLU B 1 287 ? 22.813 126.732 40.367 1.00 56.05 288 GLU B C 1
ATOM 5170 O O . GLU B 1 287 ? 23.044 125.913 41.254 1.00 59.18 288 GLU B O 1
ATOM 5176 N N . ARG B 1 288 ? 22.126 127.857 40.570 1.00 49.65 289 ARG B N 1
ATOM 5177 C CA . ARG B 1 288 ? 21.462 128.136 41.836 1.00 48.46 289 ARG B CA 1
ATOM 5178 C C . ARG B 1 288 ? 20.545 126.987 42.272 1.00 50.74 289 ARG B C 1
ATOM 5179 O O . ARG B 1 288 ? 20.630 126.526 43.418 1.00 50.89 289 ARG B O 1
ATOM 5187 N N . PHE B 1 289 ? 19.695 126.513 41.353 1.00 55.62 290 PHE B N 1
ATOM 5188 C CA . PHE B 1 289 ? 18.744 125.414 41.630 1.00 47.44 290 PHE B CA 1
ATOM 5189 C C . PHE B 1 289 ? 19.447 124.104 41.964 1.00 43.14 290 PHE B C 1
ATOM 5190 O O . PHE B 1 289 ? 19.043 123.396 42.898 1.00 44.99 290 PHE B O 1
ATOM 5198 N N . GLU B 1 290 ? 20.473 123.777 41.180 1.00 46.27 291 GLU B N 1
ATOM 5199 C CA . GLU B 1 290 ? 21.221 122.531 41.370 1.00 58.77 291 GLU B CA 1
ATOM 5200 C C . GLU B 1 290 ? 22.055 122.551 42.654 1.00 63.50 291 GLU B C 1
ATOM 5201 O O . GLU B 1 290 ? 22.199 121.516 43.313 1.00 65.69 291 GLU B O 1
ATOM 5207 N N . ALA B 1 291 ? 22.569 123.730 43.014 1.00 61.54 292 ALA B N 1
ATOM 5208 C CA . ALA B 1 291 ? 23.221 123.936 44.314 1.00 68.51 292 ALA B CA 1
ATOM 5209 C C . ALA B 1 291 ? 22.242 123.742 45.474 1.00 70.30 292 ALA B C 1
ATOM 5210 O O . ALA B 1 291 ? 22.572 123.064 46.447 1.00 76.33 292 ALA B O 1
ATOM 5212 N N . THR B 1 292 ? 21.040 124.315 45.358 1.00 63.56 293 THR B N 1
ATOM 5213 C CA . THR B 1 292 ? 20.005 124.163 46.388 1.00 58.42 293 THR B CA 1
ATOM 5214 C C . THR B 1 292 ? 19.527 122.720 46.525 1.00 67.24 293 THR B C 1
ATOM 5215 O O . THR B 1 292 ? 19.403 122.212 47.637 1.00 70.77 293 THR B O 1
ATOM 5219 N N . CYS B 1 293 ? 19.253 122.071 45.393 1.00 68.00 294 CYS B N 1
ATOM 5220 C CA . CYS B 1 293 ? 18.781 120.687 45.388 1.00 71.63 294 CYS B CA 1
ATOM 5221 C C . CYS B 1 293 ? 19.825 119.760 44.758 1.00 74.90 294 CYS B C 1
ATOM 5222 O O . CYS B 1 293 ? 19.856 119.610 43.527 1.00 74.07 294 CYS B O 1
ATOM 5225 N N . PRO B 1 294 ? 20.679 119.131 45.596 1.00 74.84 295 PRO B N 1
ATOM 5226 C CA . PRO B 1 294 ? 21.750 118.253 45.096 1.00 72.02 295 PRO B CA 1
ATOM 5227 C C . PRO B 1 294 ? 21.261 116.960 44.425 1.00 59.89 295 PRO B C 1
ATOM 5228 O O . PRO B 1 294 ? 21.956 116.432 43.567 1.00 65.38 295 PRO B O 1
ATOM 5232 N N . ASN B 1 295 ? 20.083 116.462 44.801 1.00 58.10 296 ASN B N 1
ATOM 5233 C CA . ASN B 1 295 ? 19.508 115.272 44.143 1.00 66.09 296 ASN B CA 1
ATOM 5234 C C . ASN B 1 295 ? 18.579 115.562 42.948 1.00 64.50 296 ASN B C 1
ATOM 5235 O O . ASN B 1 295 ? 17.814 114.690 42.526 1.00 70.24 296 ASN B O 1
ATOM 5240 N N . ALA B 1 296 ? 18.631 116.784 42.423 1.00 63.96 297 ALA B N 1
ATOM 5241 C CA . ALA B 1 296 ? 17.796 117.167 41.293 1.00 57.40 297 ALA B CA 1
ATOM 5242 C C . ALA B 1 296 ? 18.647 117.552 40.104 1.00 55.34 297 ALA B C 1
ATOM 5243 O O . ALA B 1 296 ? 19.789 117.984 40.267 1.00 53.37 297 ALA B O 1
ATOM 5245 N N . THR B 1 297 ? 18.077 117.403 38.909 1.00 54.27 298 THR B N 1
ATOM 5246 C CA . THR B 1 297 ? 18.777 117.712 37.659 1.00 46.92 298 THR B CA 1
ATOM 5247 C C . THR B 1 297 ? 17.927 118.645 36.797 1.00 48.37 298 THR B C 1
ATOM 5248 O O . THR B 1 297 ? 16.733 118.414 36.600 1.00 46.39 298 THR B O 1
ATOM 5252 N N . PHE B 1 298 ? 18.546 119.726 36.337 1.00 43.34 299 PHE B N 1
ATOM 5253 C CA . PHE B 1 298 ? 17.973 120.563 35.309 1.00 45.76 299 PHE B CA 1
ATOM 5254 C C . PHE B 1 298 ? 18.374 120.036 33.943 1.00 46.17 299 PHE B C 1
ATOM 5255 O O . PHE B 1 298 ? 19.552 119.742 33.681 1.00 48.33 299 PHE B O 1
ATOM 5263 N N . TRP B 1 299 ? 17.380 119.931 33.066 1.00 48.90 300 TRP B N 1
ATOM 5264 C CA . TRP B 1 299 ? 17.591 119.383 31.743 1.00 38.14 300 TRP B CA 1
ATOM 5265 C C . TRP B 1 299 ? 17.512 120.484 30.712 1.00 46.00 300 TRP B C 1
ATOM 5266 O O . TRP B 1 299 ? 16.499 121.185 30.618 1.00 43.85 300 TRP B O 1
ATOM 5277 N N . ALA B 1 300 ? 18.601 120.650 29.964 1.00 40.00 301 ALA B N 1
ATOM 5278 C CA . ALA B 1 300 ? 18.616 121.524 28.796 1.00 47.89 301 ALA B CA 1
ATOM 5279 C C . ALA B 1 300 ? 17.736 120.930 27.689 1.00 45.34 301 ALA B C 1
ATOM 5280 O O . ALA B 1 300 ? 17.650 119.706 27.546 1.00 43.98 301 ALA B O 1
ATOM 5282 N N . THR B 1 301 ? 17.086 121.807 26.921 1.00 45.37 302 THR B N 1
ATOM 5283 C CA . THR B 1 301 ? 16.106 121.403 25.918 1.00 45.78 302 THR B CA 1
ATOM 5284 C C . THR B 1 301 ? 15.925 122.420 24.804 1.00 45.31 302 THR B C 1
ATOM 5285 O O . THR B 1 301 ? 16.089 123.627 25.013 1.00 44.44 302 THR B O 1
ATOM 5289 N N . PHE B 1 302 ? 15.607 121.905 23.616 1.00 39.66 303 PHE B N 1
ATOM 5290 C CA . PHE B 1 302 ? 14.994 122.693 22.549 1.00 40.31 303 PHE B CA 1
ATOM 5291 C C . PHE B 1 302 ? 13.793 121.965 21.968 1.00 45.79 303 PHE B C 1
ATOM 5292 O O . PHE B 1 302 ? 13.841 120.761 21.701 1.00 36.57 303 PHE B O 1
ATOM 5300 N N . GLY B 1 303 ? 12.718 122.714 21.760 1.00 35.24 304 GLY B N 1
ATOM 5301 C CA . GLY B 1 303 ? 11.595 122.246 20.972 1.00 43.84 304 GLY B CA 1
ATOM 5302 C C . GLY B 1 303 ? 10.615 123.350 20.656 1.00 43.95 304 GLY B C 1
ATOM 5303 O O . GLY B 1 303 ? 10.813 124.502 21.056 1.00 45.73 304 GLY B O 1
ATOM 5304 N N . GLN B 1 304 ? 9.555 122.985 19.940 1.00 40.78 305 GLN B N 1
ATOM 5305 C CA . GLN B 1 304 ? 8.486 123.908 19.537 1.00 42.98 305 GLN B CA 1
ATOM 5306 C C . GLN B 1 304 ? 7.218 123.091 19.271 1.00 33.25 305 GLN B C 1
ATOM 5307 O O . GLN B 1 304 ? 7.269 121.865 19.281 1.00 41.41 305 GLN B O 1
ATOM 5313 N N . SER B 1 305 ? 6.094 123.772 19.043 1.00 41.73 306 SER B N 1
ATOM 5314 C CA . SER B 1 305 ? 4.813 123.126 18.731 1.00 39.63 306 SER B CA 1
ATOM 5315 C C . SER B 1 305 ? 4.914 122.201 17.539 1.00 45.32 306 SER B C 1
ATOM 5316 O O . SER B 1 305 ? 4.414 121.086 17.572 1.00 30.60 306 SER B O 1
ATOM 5319 N N . GLU B 1 306 ? 5.586 122.661 16.493 1.00 35.67 307 GLU B N 1
ATOM 5320 C CA . GLU B 1 306 ? 5.712 121.896 15.267 1.00 36.29 307 GLU B CA 1
ATOM 5321 C C . GLU B 1 306 ? 6.534 120.605 15.403 1.00 42.24 307 GLU B C 1
ATOM 5322 O O . GLU B 1 306 ? 6.548 119.787 14.479 1.00 36.76 307 GLU B O 1
ATOM 5328 N N . THR B 1 307 ? 7.251 120.443 16.520 1.00 40.97 308 THR B N 1
ATOM 5329 C CA . THR B 1 307 ? 8.024 119.214 16.770 1.00 38.54 308 THR B CA 1
ATOM 5330 C C . THR B 1 307 ? 7.460 118.434 17.965 1.00 37.77 308 THR B C 1
ATOM 5331 O O . THR B 1 307 ? 8.178 117.683 18.638 1.00 35.10 308 THR B O 1
ATOM 5335 N N . SER B 1 308 ? 6.163 118.637 18.199 1.00 33.55 309 SER B N 1
ATOM 5336 C CA . SER B 1 308 ? 5.399 118.059 19.312 1.00 37.77 309 SER B CA 1
ATOM 5337 C C . SER B 1 308 ? 6.005 118.299 20.694 1.00 36.04 309 SER B C 1
ATOM 5338 O O . SER B 1 308 ? 5.900 117.453 21.575 1.00 36.48 309 SER B O 1
ATOM 5341 N N . GLY B 1 309 ? 6.591 119.473 20.895 1.00 39.93 310 GLY B N 1
ATOM 5342 C CA . GLY B 1 309 ? 7.298 119.755 22.133 1.00 39.51 310 GLY B CA 1
ATOM 5343 C C . GLY B 1 309 ? 8.788 119.527 21.969 1.00 42.09 310 GLY B C 1
ATOM 5344 O O . GLY B 1 309 ? 9.366 119.883 20.948 1.00 55.27 310 GLY B O 1
ATOM 5345 N N . LEU B 1 310 ? 9.391 118.905 22.972 1.00 47.89 311 LEU B N 1
ATOM 5346 C CA . LEU B 1 310 ? 10.839 118.660 23.039 1.00 51.70 311 LEU B CA 1
ATOM 5347 C C . LEU B 1 310 ? 11.442 117.810 21.900 1.00 42.10 311 LEU B C 1
ATOM 5348 O O . LEU B 1 310 ? 10.920 116.748 21.531 1.00 34.98 311 LEU B O 1
ATOM 5353 N N . SER B 1 311 ? 12.545 118.300 21.347 1.00 35.83 312 SER B N 1
ATOM 5354 C CA . SER B 1 311 ? 13.293 117.591 20.310 1.00 39.34 312 SER B CA 1
ATOM 5355 C C . SER B 1 311 ? 14.679 117.134 20.762 1.00 47.74 312 SER B C 1
ATOM 5356 O O . SER B 1 311 ? 15.105 116.010 20.451 1.00 35.89 312 SER B O 1
ATOM 5359 N N . THR B 1 312 ? 15.382 118.043 21.445 1.00 40.03 313 THR B N 1
ATOM 5360 C CA . THR B 1 312 ? 16.701 117.802 22.029 1.00 39.46 313 THR B CA 1
ATOM 5361 C C . THR B 1 312 ? 16.591 117.925 23.545 1.00 39.29 313 THR B C 1
ATOM 5362 O O . THR B 1 312 ? 15.781 118.705 24.049 1.00 42.51 313 THR B O 1
ATOM 5366 N N . PHE B 1 313 ? 17.390 117.134 24.260 1.00 36.70 314 PHE B N 1
ATOM 5367 C CA . PHE B 1 313 ? 17.279 116.973 25.706 1.00 41.92 314 PHE B CA 1
ATOM 5368 C C . PHE B 1 313 ? 18.576 116.360 26.261 1.00 48.07 314 PHE B C 1
ATOM 5369 O O . PHE B 1 313 ? 19.114 115.416 25.670 1.00 46.56 314 PHE B O 1
ATOM 5377 N N . ALA B 1 314 ? 19.054 116.894 27.391 1.00 47.51 315 ALA B N 1
ATOM 5378 C CA . ALA B 1 314 ? 20.190 116.343 28.163 1.00 40.06 315 ALA B CA 1
ATOM 5379 C C . ALA B 1 314 ? 20.313 117.087 29.481 1.00 48.41 315 ALA B C 1
ATOM 5380 O O . ALA B 1 314 ? 19.904 118.271 29.567 1.00 40.93 315 ALA B O 1
ATOM 5382 N N . PRO B 1 315 ? 20.883 116.417 30.511 1.00 47.95 316 PRO B N 1
ATOM 5383 C CA . PRO B 1 315 ? 21.231 117.149 31.736 1.00 36.41 316 PRO B CA 1
ATOM 5384 C C . PRO B 1 315 ? 22.084 118.364 31.379 1.00 41.62 316 PRO B C 1
ATOM 5385 O O . PRO B 1 315 ? 22.988 118.266 30.544 1.00 40.79 316 PRO B O 1
ATOM 5389 N N . TYR B 1 316 ? 21.742 119.513 31.955 1.00 42.27 317 TYR B N 1
ATOM 5390 C CA . TYR B 1 316 ? 22.459 120.767 31.706 1.00 45.39 317 TYR B CA 1
ATOM 5391 C C . TYR B 1 316 ? 23.963 120.623 31.991 1.00 50.69 317 TYR B C 1
ATOM 5392 O O . TYR B 1 316 ? 24.782 121.103 31.219 1.00 51.08 317 TYR B O 1
ATOM 5401 N N . ARG B 1 317 ? 24.309 119.922 33.072 1.00 50.68 318 ARG B N 1
ATOM 5402 C CA . ARG B 1 317 ? 25.707 119.728 33.482 1.00 54.65 318 ARG B CA 1
ATOM 5403 C C . ARG B 1 317 ? 26.566 118.963 32.476 1.00 61.20 318 ARG B C 1
ATOM 5404 O O . ARG B 1 317 ? 27.780 119.150 32.455 1.00 64.19 318 ARG B O 1
ATOM 5412 N N . ASP B 1 318 ? 25.938 118.121 31.649 1.00 56.74 319 ASP B N 1
ATOM 5413 C CA . ASP B 1 318 ? 26.641 117.347 30.620 1.00 52.93 319 ASP B CA 1
ATOM 5414 C C . ASP B 1 318 ? 27.218 118.220 29.519 1.00 60.58 319 ASP B C 1
ATOM 5415 O O . ASP B 1 318 ? 28.272 117.898 28.963 1.00 67.23 319 ASP B O 1
ATOM 5420 N N . ARG B 1 319 ? 26.516 119.305 29.196 1.00 55.84 320 ARG B N 1
ATOM 5421 C CA . ARG B 1 319 ? 27.014 120.309 28.261 1.00 55.14 320 ARG B CA 1
ATOM 5422 C C . ARG B 1 319 ? 26.273 121.625 28.498 1.00 57.94 320 ARG B C 1
ATOM 5423 O O . ARG B 1 319 ? 25.286 121.894 27.818 1.00 64.04 320 ARG B O 1
ATOM 5431 N N . PRO B 1 320 ? 26.727 122.435 29.485 1.00 56.39 321 PRO B N 1
ATOM 5432 C CA . PRO B 1 320 ? 26.071 123.707 29.840 1.00 54.40 321 PRO B CA 1
ATOM 5433 C C . PRO B 1 320 ? 25.958 124.664 28.675 1.00 54.20 321 PRO B C 1
ATOM 5434 O O . PRO B 1 320 ? 26.842 124.686 27.818 1.00 60.05 321 PRO B O 1
ATOM 5438 N N . LYS B 1 321 ? 24.858 125.419 28.640 1.00 59.98 322 LYS B N 1
ATOM 5439 C CA . LYS B 1 321 ? 24.509 126.323 27.525 1.00 77.44 322 LYS B CA 1
ATOM 5440 C C . LYS B 1 321 ? 24.204 125.638 26.170 1.00 70.83 322 LYS B C 1
ATOM 5441 O O . LYS B 1 321 ? 24.010 126.322 25.158 1.00 70.85 322 LYS B O 1
ATOM 5447 N N . SER B 1 322 ? 24.164 124.305 26.143 1.00 61.46 323 SER B N 1
ATOM 5448 C CA . SER B 1 322 ? 23.611 123.603 24.991 1.00 54.18 323 SER B CA 1
ATOM 5449 C C . SER B 1 322 ? 22.101 123.391 25.190 1.00 51.81 323 SER B C 1
ATOM 5450 O O . SER B 1 322 ? 21.561 123.652 26.271 1.00 55.70 323 SER B O 1
ATOM 5453 N N . ALA B 1 323 ? 21.430 122.935 24.135 1.00 50.90 324 ALA B N 1
ATOM 5454 C CA . ALA B 1 323 ? 20.018 122.565 24.202 1.00 48.47 324 ALA B CA 1
ATOM 5455 C C . ALA B 1 323 ? 19.859 121.041 24.340 1.00 47.62 324 ALA B C 1
ATOM 5456 O O . ALA B 1 323 ? 18.755 120.509 24.234 1.00 45.66 324 ALA B O 1
ATOM 5458 N N . GLY B 1 324 ? 20.972 120.350 24.580 1.00 49.11 325 GLY B N 1
ATOM 5459 C CA . GLY B 1 324 ? 20.986 118.889 24.728 1.00 37.54 325 GLY B CA 1
ATOM 5460 C C . GLY B 1 324 ? 21.244 118.118 23.448 1.00 41.13 325 GLY B C 1
ATOM 5461 O O . GLY B 1 324 ? 21.626 118.690 22.429 1.00 43.09 325 GLY B O 1
ATOM 5462 N N . ARG B 1 325 ? 21.039 116.804 23.535 1.00 38.15 326 ARG B N 1
ATOM 5463 C CA A ARG B 1 325 ? 21.226 115.900 22.412 0.50 44.17 326 ARG B CA 1
ATOM 5464 C CA B ARG B 1 325 ? 21.218 115.870 22.423 0.50 44.14 326 ARG B CA 1
ATOM 5465 C C . ARG B 1 325 ? 19.861 115.506 21.814 1.00 47.85 326 ARG B C 1
ATOM 5466 O O . ARG B 1 325 ? 18.870 115.404 22.552 1.00 37.83 326 ARG B O 1
ATOM 5481 N N . PRO B 1 326 ? 19.799 115.283 20.465 1.00 41.55 327 PRO B N 1
ATOM 5482 C CA . PRO B 1 326 ? 18.539 114.797 19.866 1.00 42.39 327 PRO B CA 1
ATOM 5483 C C . PRO B 1 326 ? 17.995 113.551 20.564 1.00 39.84 327 PRO B C 1
ATOM 5484 O O . PRO B 1 326 ? 18.762 112.636 20.833 1.00 39.49 327 PRO B O 1
ATOM 5488 N N . LEU B 1 327 ? 16.696 113.522 20.870 1.00 40.37 328 LEU B N 1
ATOM 5489 C CA . LEU B 1 327 ? 16.064 112.340 21.485 1.00 37.96 328 LEU B CA 1
ATOM 5490 C C . LEU B 1 327 ? 15.837 111.242 20.470 1.00 39.48 328 LEU B C 1
ATOM 5491 O O . LEU B 1 327 ? 15.819 111.500 19.261 1.00 28.06 328 LEU B O 1
ATOM 5496 N N . PHE B 1 328 ? 15.626 110.019 20.957 1.00 30.51 329 PHE B N 1
ATOM 5497 C CA . PHE B 1 328 ? 15.137 108.949 20.089 1.00 40.42 329 PHE B CA 1
ATOM 5498 C C . PHE B 1 328 ? 13.809 109.380 19.424 1.00 30.82 329 PHE B C 1
ATOM 5499 O O . PHE B 1 328 ? 13.014 110.124 20.025 1.00 36.85 329 PHE B O 1
ATOM 5507 N N . TRP B 1 329 ? 13.623 108.936 18.174 1.00 24.66 330 TRP B N 1
ATOM 5508 C CA . TRP B 1 329 ? 12.512 109.260 17.267 1.00 33.44 330 TRP B CA 1
ATOM 5509 C C . TRP B 1 329 ? 12.728 110.546 16.453 1.00 26.45 330 TRP B C 1
ATOM 5510 O O . TRP B 1 329 ? 11.951 110.820 15.527 1.00 32.13 330 TRP B O 1
ATOM 5521 N N . ARG B 1 330 ? 13.768 111.317 16.797 1.00 36.05 331 ARG B N 1
ATOM 5522 C CA . ARG B 1 330 ? 14.086 112.598 16.131 1.00 28.93 331 ARG B CA 1
ATOM 5523 C C . ARG B 1 330 ? 15.340 112.440 15.298 1.00 37.42 331 ARG B C 1
ATOM 5524 O O . ARG B 1 330 ? 16.343 111.927 15.774 1.00 38.07 331 ARG B O 1
ATOM 5532 N N . THR B 1 331 ? 15.280 112.858 14.043 1.00 35.30 332 THR B N 1
ATOM 5533 C CA . THR B 1 331 ? 16.486 112.975 13.243 1.00 40.87 332 THR B CA 1
ATOM 5534 C C . THR B 1 331 ? 16.661 114.459 13.062 1.00 34.91 332 THR B C 1
ATOM 5535 O O . THR B 1 331 ? 15.846 115.103 12.412 1.00 41.61 332 THR B O 1
ATOM 5539 N N . VAL B 1 332 ? 17.709 114.985 13.694 1.00 40.64 333 VAL B N 1
ATOM 5540 C CA . VAL B 1 332 ? 17.963 116.418 13.762 1.00 40.62 333 VAL B CA 1
ATOM 5541 C C . VAL B 1 332 ? 19.237 116.734 12.986 1.00 45.90 333 VAL B C 1
ATOM 5542 O O . VAL B 1 332 ? 20.235 116.013 13.072 1.00 43.32 333 VAL B O 1
ATOM 5546 N N . ALA B 1 333 ? 19.186 117.805 12.206 1.00 41.42 334 ALA B N 1
ATOM 5547 C CA . ALA B 1 333 ? 20.336 118.271 11.453 1.00 42.62 334 ALA B CA 1
ATOM 5548 C C . ALA B 1 333 ? 20.338 119.793 11.443 1.00 46.88 334 ALA B C 1
ATOM 5549 O O . ALA B 1 333 ? 19.369 120.436 11.852 1.00 42.17 334 ALA B O 1
ATOM 5551 N N . VAL B 1 334 ? 21.451 120.348 10.992 1.00 56.52 335 VAL B N 1
ATOM 5552 C CA . VAL B 1 334 ? 21.617 121.778 10.807 1.00 59.43 335 VAL B CA 1
ATOM 5553 C C . VAL B 1 334 ? 21.986 121.957 9.323 1.00 59.34 335 VAL B C 1
ATOM 5554 O O . VAL B 1 334 ? 22.839 121.232 8.808 1.00 55.63 335 VAL B O 1
ATOM 5558 N N . VAL B 1 335 ? 21.306 122.857 8.613 1.00 54.95 336 VAL B N 1
ATOM 5559 C CA . VAL B 1 335 ? 21.464 122.912 7.151 1.00 60.55 336 VAL B CA 1
ATOM 5560 C C . VAL B 1 335 ? 21.816 124.257 6.513 1.00 62.93 336 VAL B C 1
ATOM 5561 O O . VAL B 1 335 ? 21.591 125.327 7.095 1.00 61.75 336 VAL B O 1
ATOM 5565 N N . ASP B 1 336 ? 22.350 124.148 5.292 1.00 68.97 337 ASP B N 1
ATOM 5566 C CA . ASP B 1 336 ? 22.443 125.216 4.282 1.00 77.91 337 ASP B CA 1
ATOM 5567 C C . ASP B 1 336 ? 21.096 125.841 3.936 1.00 80.75 337 ASP B C 1
ATOM 5568 O O . ASP B 1 336 ? 20.034 125.322 4.296 1.00 80.36 337 ASP B O 1
ATOM 5573 N N . ALA B 1 337 ? 21.147 126.933 3.173 1.00 78.27 338 ALA B N 1
ATOM 5574 C CA . ALA B 1 337 ? 19.955 127.469 2.524 1.00 77.45 338 ALA B CA 1
ATOM 5575 C C . ALA B 1 337 ? 19.512 126.549 1.373 1.00 76.35 338 ALA B C 1
ATOM 5576 O O . ALA B 1 337 ? 18.387 126.660 0.884 1.00 79.31 338 ALA B O 1
ATOM 5578 N N . GLU B 1 338 ? 20.402 125.640 0.965 1.00 73.72 339 GLU B N 1
ATOM 5579 C CA . GLU B 1 338 ? 20.115 124.607 -0.036 1.00 79.29 339 GLU B CA 1
ATOM 5580 C C . GLU B 1 338 ? 19.755 123.260 0.592 1.00 78.70 339 GLU B C 1
ATOM 5581 O O . GLU B 1 338 ? 19.694 122.238 -0.106 1.00 76.33 339 GLU B O 1
ATOM 5587 N N . ASP B 1 339 ? 19.536 123.272 1.909 1.00 74.21 340 ASP B N 1
ATOM 5588 C CA . ASP B 1 339 ? 19.147 122.091 2.701 1.00 70.88 340 ASP B CA 1
ATOM 5589 C C . ASP B 1 339 ? 20.169 120.960 2.690 1.00 69.32 340 ASP B C 1
ATOM 5590 O O . ASP B 1 339 ? 19.813 119.795 2.854 1.00 70.08 340 ASP B O 1
ATOM 5595 N N . ARG B 1 340 ? 21.434 121.308 2.492 1.00 70.16 341 ARG B N 1
ATOM 5596 C CA . ARG B 1 340 ? 22.505 120.342 2.643 1.00 78.94 341 ARG B CA 1
ATOM 5597 C C . ARG B 1 340 ? 22.969 120.404 4.094 1.00 75.27 341 ARG B C 1
ATOM 5598 O O . ARG B 1 340 ? 23.170 121.498 4.625 1.00 72.25 341 ARG B O 1
ATOM 5606 N N . PRO B 1 341 ? 23.111 119.235 4.746 1.00 76.53 342 PRO B N 1
ATOM 5607 C CA . PRO B 1 341 ? 23.496 119.197 6.158 1.00 75.77 342 PRO B CA 1
ATOM 5608 C C . PRO B 1 341 ? 24.930 119.683 6.378 1.00 76.18 342 PRO B C 1
ATOM 5609 O O . PRO B 1 341 ? 25.829 119.328 5.618 1.00 82.43 342 PRO B O 1
ATOM 5613 N N . LEU B 1 342 ? 25.127 120.503 7.403 1.00 76.29 343 LEU B N 1
ATOM 5614 C CA . LEU B 1 342 ? 26.435 121.074 7.700 1.00 72.66 343 LEU B CA 1
ATOM 5615 C C . LEU B 1 342 ? 27.219 120.187 8.653 1.00 77.63 343 LEU B C 1
ATOM 5616 O O . LEU B 1 342 ? 26.629 119.572 9.544 1.00 75.24 343 LEU B O 1
ATOM 5621 N N . PRO B 1 343 ? 28.552 120.102 8.450 1.00 83.27 344 PRO B N 1
ATOM 5622 C CA . PRO B 1 343 ? 29.503 119.504 9.391 1.00 78.09 344 PRO B CA 1
ATOM 5623 C C . PRO B 1 343 ? 29.468 120.189 10.767 1.00 71.77 344 PRO B C 1
ATOM 5624 O O . PRO B 1 343 ? 29.099 121.371 10.846 1.00 66.50 344 PRO B O 1
ATOM 5628 N N . PRO B 1 344 ? 29.843 119.453 11.844 1.00 66.45 345 PRO B N 1
ATOM 5629 C CA . PRO B 1 344 ? 29.808 120.000 13.205 1.00 62.63 345 PRO B CA 1
ATOM 5630 C C . PRO B 1 344 ? 30.622 121.277 13.329 1.00 63.21 345 PRO B C 1
ATOM 5631 O O . PRO B 1 344 ? 31.718 121.367 12.784 1.00 72.38 345 PRO B O 1
ATOM 5635 N N . GLY B 1 345 ? 30.070 122.259 14.027 1.00 63.71 346 GLY B N 1
ATOM 5636 C CA . GLY B 1 345 ? 30.719 123.547 14.184 1.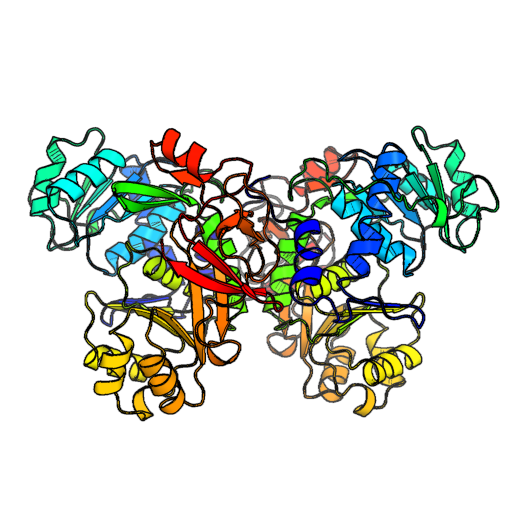00 62.98 346 GLY B CA 1
ATOM 5637 C C . GLY B 1 345 ? 29.984 124.654 13.460 1.00 62.55 346 GLY B C 1
ATOM 5638 O O . GLY B 1 345 ? 29.863 125.761 13.981 1.00 73.02 346 GLY B O 1
ATOM 5639 N N . GLU B 1 346 ? 29.485 124.352 12.264 1.00 65.19 347 GLU B N 1
ATOM 5640 C CA . GLU B 1 346 ? 28.834 125.354 11.413 1.00 69.49 347 GLU B CA 1
ATOM 5641 C C . GLU B 1 346 ? 27.373 125.639 11.795 1.00 70.16 347 GLU B C 1
ATOM 5642 O O . GLU B 1 346 ? 26.550 124.724 11.870 1.00 66.72 347 GLU B O 1
ATOM 5648 N N . VAL B 1 347 ? 27.076 126.915 12.045 1.00 64.04 348 VAL B N 1
ATOM 5649 C CA . VAL B 1 347 ? 25.712 127.399 12.292 1.00 68.73 348 VAL B CA 1
ATOM 5650 C C . VAL B 1 347 ? 24.833 127.286 11.035 1.00 68.59 348 VAL B C 1
ATOM 5651 O O . VAL B 1 347 ? 25.259 127.651 9.946 1.00 75.53 348 VAL B O 1
ATOM 5655 N N . GLY B 1 348 ? 23.619 126.761 11.197 1.00 70.52 349 GLY B N 1
ATOM 5656 C CA . GLY B 1 348 ? 22.629 126.671 10.111 1.00 63.50 349 GLY B CA 1
ATOM 5657 C C . GLY B 1 348 ? 21.227 126.597 10.683 1.00 59.91 349 GLY B C 1
ATOM 5658 O O . GLY B 1 348 ? 21.030 126.850 11.872 1.00 56.90 349 GLY B O 1
ATOM 5659 N N . GLU B 1 349 ? 20.248 126.262 9.847 1.00 60.58 350 GLU B N 1
ATOM 5660 C CA . GLU B 1 349 ? 18.879 126.119 10.335 1.00 58.52 350 GLU B CA 1
ATOM 5661 C C . GLU B 1 349 ? 18.644 124.717 10.878 1.00 56.19 350 GLU B C 1
ATOM 5662 O O . GLU B 1 349 ? 18.980 123.732 10.216 1.00 48.04 350 GLU B O 1
ATOM 5668 N N . ILE B 1 350 ? 18.067 124.642 12.079 1.00 48.95 351 ILE B N 1
ATOM 5669 C CA . ILE B 1 350 ? 17.715 123.367 12.697 1.00 48.47 351 ILE B CA 1
ATOM 5670 C C . ILE B 1 350 ? 16.576 122.690 11.925 1.00 40.90 351 ILE B C 1
ATOM 5671 O O . ILE B 1 350 ? 15.513 123.262 11.718 1.00 44.48 351 ILE B O 1
ATOM 5676 N N . VAL B 1 351 ? 16.825 121.481 11.446 1.00 44.48 352 VAL B N 1
ATOM 5677 C CA . VAL B 1 351 ? 15.784 120.747 10.737 1.00 41.51 352 VAL B CA 1
ATOM 5678 C C . VAL B 1 351 ? 15.473 119.396 11.401 1.00 42.21 352 VAL B C 1
ATOM 5679 O O . VAL B 1 351 ? 16.276 118.889 12.179 1.00 43.01 352 VAL B O 1
ATOM 5683 N N . LEU B 1 352 ? 14.312 118.822 11.082 1.00 44.81 353 LEU B N 1
ATOM 5684 C CA . LEU B 1 352 ? 13.832 117.623 11.764 1.00 39.97 353 LEU B CA 1
ATOM 5685 C C . LEU B 1 352 ? 13.123 116.661 10.822 1.00 40.66 353 LEU B C 1
ATOM 5686 O O . LEU B 1 352 ? 12.337 117.070 9.969 1.00 42.11 353 LEU B O 1
ATOM 5691 N N . ARG B 1 353 ? 13.411 115.379 10.982 1.00 36.74 354 ARG B N 1
ATOM 5692 C CA . ARG B 1 353 ? 12.577 114.348 10.381 1.00 39.82 354 ARG B CA 1
ATOM 5693 C C . ARG B 1 353 ? 12.025 113.433 11.461 1.00 31.62 354 ARG B C 1
ATOM 5694 O O . ARG B 1 353 ? 12.570 113.349 12.565 1.00 33.91 354 ARG B O 1
ATOM 5702 N N . GLY B 1 354 ? 10.956 112.718 11.143 1.00 32.84 355 GLY B N 1
ATOM 5703 C CA . GLY B 1 354 ? 10.475 111.704 12.055 1.00 24.71 355 GLY B CA 1
ATOM 5704 C C . GLY B 1 354 ? 9.054 111.933 12.559 1.00 37.61 355 GLY B C 1
ATOM 5705 O O . GLY B 1 354 ? 8.427 112.938 12.223 1.00 30.65 355 GLY B O 1
ATOM 5706 N N . PRO B 1 355 ? 8.534 110.983 13.353 1.00 29.93 356 PRO B N 1
ATOM 5707 C CA . PRO B 1 355 ? 7.122 110.935 13.764 1.00 24.04 356 PRO B CA 1
ATOM 5708 C C . PRO B 1 355 ? 6.704 111.961 14.822 1.00 32.93 356 PRO B C 1
ATOM 5709 O O . PRO B 1 355 ? 5.538 111.980 15.193 1.00 31.41 356 PRO B O 1
ATOM 5713 N N . THR B 1 356 ? 7.637 112.792 15.293 1.00 30.09 357 THR B N 1
ATOM 5714 C CA . THR B 1 356 ? 7.312 113.912 16.187 1.00 32.05 357 THR B CA 1
ATOM 5715 C C . THR B 1 356 ? 7.002 115.206 15.409 1.00 38.04 357 THR B C 1
ATOM 5716 O O . THR B 1 356 ? 6.468 116.142 15.972 1.00 37.50 357 THR B O 1
ATOM 5720 N N . VAL B 1 357 ? 7.342 115.237 14.119 1.00 36.05 358 VAL B N 1
ATOM 5721 C CA . VAL B 1 357 ? 6.993 116.336 13.208 1.00 35.44 358 VAL B CA 1
ATOM 5722 C C . VAL B 1 357 ? 5.483 116.418 13.081 1.00 33.96 358 VAL B C 1
ATOM 5723 O O . VAL B 1 357 ? 4.799 115.416 12.838 1.00 32.41 358 VAL B O 1
ATOM 5727 N N . PHE B 1 358 ? 4.958 117.614 13.303 1.00 31.83 359 PHE B N 1
ATOM 5728 C CA . PHE B 1 358 ? 3.516 117.837 13.296 1.00 32.88 359 PHE B CA 1
ATOM 5729 C C . PHE B 1 358 ? 2.869 117.592 11.910 1.00 37.47 359 PHE B C 1
ATOM 5730 O O . PHE B 1 358 ? 3.561 117.278 10.923 1.00 40.52 359 PHE B O 1
ATOM 5738 N N . LYS B 1 359 ? 1.550 117.698 11.846 1.00 32.54 360 LYS B N 1
ATOM 5739 C CA . LYS B 1 359 ? 0.830 117.429 10.598 1.00 36.97 360 LYS B CA 1
ATOM 5740 C C . LYS B 1 359 ? 0.980 118.557 9.567 1.00 45.09 360 LYS B C 1
ATOM 5741 O O . LYS B 1 359 ? 0.974 118.312 8.359 1.00 40.05 360 LYS B O 1
ATOM 5747 N N . GLY B 1 360 ? 1.163 119.779 10.052 1.00 43.37 361 GLY B N 1
ATOM 5748 C CA . GLY B 1 360 ? 1.274 120.959 9.193 1.00 34.96 361 GLY B CA 1
ATOM 5749 C C . GLY B 1 360 ? 0.411 122.061 9.771 1.00 45.80 361 GLY B C 1
ATOM 5750 O O . GLY B 1 360 ? -0.339 121.830 10.731 1.00 40.08 361 GLY B O 1
ATOM 5751 N N . TYR B 1 361 ? 0.540 123.266 9.215 1.00 40.94 362 TYR B N 1
ATOM 5752 C CA . TYR B 1 361 ? -0.216 124.417 9.696 1.00 45.12 362 TYR B CA 1
ATOM 5753 C C . TYR B 1 361 ? -1.666 124.390 9.253 1.00 37.46 362 TYR B C 1
ATOM 5754 O O . TYR B 1 361 ? -1.960 124.138 8.081 1.00 44.20 362 TYR B O 1
ATOM 5763 N N . TRP B 1 362 ? -2.566 124.638 10.205 1.00 48.52 363 TRP B N 1
ATOM 5764 C CA . TRP B 1 362 ? -4.015 124.628 9.963 1.00 50.52 363 TRP B CA 1
ATOM 5765 C C . TRP B 1 362 ? -4.386 125.698 8.932 1.00 52.37 363 TRP B C 1
ATOM 5766 O O . TRP B 1 362 ? -4.033 126.870 9.105 1.00 49.45 363 TRP B O 1
ATOM 5777 N N . ASN B 1 363 ? -5.044 125.259 7.853 1.00 56.44 364 ASN B N 1
ATOM 5778 C CA . ASN B 1 363 ? -5.440 126.103 6.703 1.00 68.23 364 ASN B CA 1
ATOM 5779 C C . ASN B 1 363 ? -4.375 127.088 6.214 1.00 66.80 364 ASN B C 1
ATOM 5780 O O . ASN B 1 363 ? -4.638 128.290 6.096 1.00 75.08 364 ASN B O 1
ATOM 5785 N N . ASN B 1 364 ? -3.168 126.583 5.968 1.00 58.49 365 ASN B N 1
ATOM 5786 C CA . ASN B 1 364 ? -2.065 127.417 5.503 1.00 45.56 365 ASN B CA 1
ATOM 5787 C C . ASN B 1 364 ? -1.054 126.564 4.753 1.00 51.03 365 ASN B C 1
ATOM 5788 O O . ASN B 1 364 ? 0.069 126.336 5.222 1.00 55.18 365 ASN B O 1
ATOM 5793 N N . ALA B 1 365 ? -1.469 126.103 3.574 1.00 46.27 366 ALA B N 1
ATOM 5794 C CA . ALA B 1 365 ? -0.660 125.208 2.748 1.00 42.31 366 ALA B CA 1
ATOM 5795 C C . ALA B 1 365 ? 0.669 125.824 2.305 1.00 43.46 366 ALA B C 1
ATOM 5796 O O . ALA B 1 365 ? 1.648 125.105 2.155 1.00 50.73 366 ALA B O 1
ATOM 5798 N N . ALA B 1 366 ? 0.700 127.145 2.110 1.00 50.30 367 ALA B N 1
ATOM 5799 C CA . ALA B 1 366 ? 1.942 127.854 1.775 1.00 49.01 367 ALA B CA 1
ATOM 5800 C C . ALA B 1 366 ? 2.961 127.732 2.903 1.00 48.59 367 ALA B C 1
ATOM 5801 O O . ALA B 1 366 ? 4.126 127.393 2.660 1.00 45.10 367 ALA B O 1
ATOM 5803 N N . ALA B 1 367 ? 2.521 127.995 4.134 1.00 44.50 368 ALA B N 1
ATOM 5804 C CA . ALA B 1 367 ? 3.403 127.880 5.293 1.00 46.63 368 ALA B CA 1
ATOM 5805 C C . ALA B 1 367 ? 3.840 126.431 5.531 1.00 41.70 368 ALA B C 1
ATOM 5806 O O . ALA B 1 367 ? 4.995 126.208 5.861 1.00 46.55 368 ALA B O 1
ATOM 5808 N N . THR B 1 368 ? 2.929 125.472 5.324 1.00 42.23 369 THR B N 1
ATOM 5809 C CA . THR B 1 368 ? 3.230 124.044 5.463 1.00 44.78 369 THR B CA 1
ATOM 5810 C C . THR B 1 368 ? 4.260 123.583 4.428 1.00 57.32 369 THR B C 1
ATOM 5811 O O . THR B 1 368 ? 5.226 122.901 4.776 1.00 54.10 369 THR B O 1
ATOM 5815 N N . GLN B 1 369 ? 4.066 123.983 3.168 1.00 63.17 370 GLN B N 1
ATOM 5816 C CA . GLN B 1 369 ? 4.973 123.607 2.078 1.00 51.48 370 GLN B CA 1
ATOM 5817 C C . GLN B 1 369 ? 6.366 124.150 2.319 1.00 49.31 370 GLN B C 1
ATOM 5818 O O . GLN B 1 369 ? 7.355 123.434 2.111 1.00 48.49 370 GLN B O 1
ATOM 5824 N N . HIS B 1 370 ? 6.438 125.408 2.753 1.00 37.96 371 HIS B N 1
ATOM 5825 C CA . HIS B 1 370 ? 7.702 126.039 3.155 1.00 47.55 371 HIS B CA 1
ATOM 5826 C C . HIS B 1 370 ? 8.356 125.366 4.387 1.00 50.62 371 HIS B C 1
ATOM 5827 O O . HIS B 1 370 ? 9.578 125.177 4.418 1.00 48.98 371 HIS B O 1
ATOM 5834 N N . ALA B 1 371 ? 7.546 124.999 5.384 1.00 48.50 372 ALA B N 1
ATOM 5835 C CA . ALA B 1 371 ? 8.032 124.216 6.532 1.00 41.79 372 ALA B CA 1
ATOM 5836 C C . ALA B 1 371 ? 8.626 122.867 6.091 1.00 36.86 372 ALA B C 1
ATOM 5837 O O . ALA B 1 371 ? 9.658 122.459 6.597 1.00 45.06 372 ALA B O 1
ATOM 5839 N N . PHE B 1 372 ? 7.995 122.206 5.124 1.00 39.12 373 PHE B N 1
ATOM 5840 C CA . PHE B 1 372 ? 8.363 120.829 4.788 1.00 47.00 373 PHE B CA 1
ATOM 5841 C C . PHE B 1 372 ? 9.266 120.668 3.553 1.00 50.47 373 PHE B C 1
ATOM 5842 O O . PHE B 1 372 ? 9.427 119.551 3.052 1.00 49.39 373 PHE B O 1
ATOM 5850 N N . ARG B 1 373 ? 9.866 121.761 3.082 1.00 45.69 374 ARG B N 1
ATOM 5851 C CA . ARG B 1 373 ? 10.635 121.743 1.823 1.00 52.70 374 ARG B CA 1
ATOM 5852 C C . ARG B 1 373 ? 11.830 120.776 1.877 1.00 53.09 374 ARG B C 1
ATOM 5853 O O . ARG B 1 373 ? 12.516 120.663 2.904 1.00 50.55 374 ARG B O 1
ATOM 5861 N N . ASN B 1 374 ? 12.027 120.059 0.772 1.00 49.55 375 ASN B N 1
ATOM 5862 C CA . ASN B 1 374 ? 13.054 119.015 0.632 1.00 54.98 375 ASN B CA 1
ATOM 5863 C C . ASN B 1 374 ? 12.990 117.857 1.638 1.00 54.47 375 ASN B C 1
ATOM 5864 O O . ASN B 1 374 ? 14.019 117.261 1.959 1.00 57.85 375 ASN B O 1
ATOM 5869 N N . GLY B 1 375 ? 11.787 117.548 2.127 1.00 52.98 376 GLY B N 1
ATOM 5870 C CA . GLY B 1 375 ? 11.571 116.425 3.043 1.00 54.11 376 GLY B CA 1
ATOM 5871 C C . GLY B 1 375 ? 12.182 116.569 4.429 1.00 44.28 376 GLY B C 1
ATOM 5872 O O . GLY B 1 375 ? 12.463 115.581 5.086 1.00 56.98 376 GLY B O 1
ATOM 5873 N N . TRP B 1 376 ? 12.405 117.806 4.851 1.00 46.78 377 TRP B N 1
ATOM 5874 C CA . TRP B 1 376 ? 12.854 118.133 6.199 1.00 43.41 377 TRP B CA 1
ATOM 5875 C C . TRP B 1 376 ? 11.868 119.143 6.749 1.00 45.22 377 TRP B C 1
ATOM 5876 O O . TRP B 1 376 ? 11.397 120.018 6.028 1.00 44.91 377 TRP B O 1
ATOM 5887 N N . HIS B 1 377 ? 11.571 119.037 8.034 1.00 46.81 378 HIS B N 1
ATOM 5888 C CA . HIS B 1 377 ? 10.804 120.070 8.684 1.00 38.47 378 HIS B CA 1
ATOM 5889 C C . HIS B 1 377 ? 11.760 121.162 9.152 1.00 36.47 378 HIS B C 1
ATOM 5890 O O . HIS B 1 377 ? 12.768 120.870 9.772 1.00 43.02 378 HIS B O 1
ATOM 5897 N N . HIS B 1 378 ? 11.405 122.421 8.897 1.00 43.24 379 HIS B N 1
ATOM 5898 C CA . HIS B 1 378 ? 12.249 123.562 9.234 1.00 43.47 379 HIS B CA 1
ATOM 5899 C C . HIS B 1 378 ? 11.715 124.306 10.433 1.00 43.33 379 HIS B C 1
ATOM 5900 O O . HIS B 1 378 ? 10.572 124.772 10.420 1.00 47.59 379 HIS B O 1
ATOM 5907 N N . THR B 1 379 ? 12.550 124.411 11.467 1.00 47.64 380 THR B N 1
ATOM 5908 C CA . THR B 1 379 ? 12.158 125.022 12.738 1.00 41.78 380 THR B CA 1
ATOM 5909 C C . THR B 1 379 ? 12.073 126.553 12.703 1.00 50.64 380 THR B C 1
ATOM 5910 O O . THR B 1 379 ? 11.343 127.160 13.500 1.00 44.60 380 THR B O 1
ATOM 5914 N N . GLY B 1 380 ? 12.819 127.179 11.794 1.00 54.35 381 GLY B N 1
ATOM 5915 C CA . GLY B 1 380 ? 12.915 128.642 11.763 1.00 53.62 381 GLY B CA 1
ATOM 5916 C C . GLY B 1 380 ? 13.980 129.138 12.734 1.00 61.25 381 GLY B C 1
ATOM 5917 O O . GLY B 1 380 ? 14.174 130.347 12.901 1.00 70.56 381 GLY B O 1
ATOM 5918 N N . ASP B 1 381 ? 14.679 128.196 13.366 1.00 58.91 382 ASP B N 1
ATOM 5919 C CA . ASP B 1 381 ? 15.691 128.498 14.362 1.00 52.08 382 ASP B CA 1
ATOM 5920 C C . ASP B 1 381 ? 17.065 128.126 13.843 1.00 53.61 382 ASP B C 1
ATOM 5921 O O . ASP B 1 381 ? 17.219 127.148 13.108 1.00 52.84 382 ASP B O 1
ATOM 5926 N N . MET B 1 382 ? 18.056 128.922 14.236 1.00 56.46 383 MET B N 1
ATOM 5927 C CA . MET B 1 382 ? 19.443 128.710 13.853 1.00 60.21 383 MET B CA 1
ATOM 5928 C C . MET B 1 382 ? 20.161 127.957 14.958 1.00 58.80 383 MET B C 1
ATOM 5929 O O . MET B 1 382 ? 19.791 128.064 16.129 1.00 60.52 383 MET B O 1
ATOM 5934 N N . GLY B 1 383 ? 21.185 127.191 14.594 1.00 58.33 384 GLY B N 1
ATOM 5935 C CA . GLY B 1 383 ? 22.018 126.543 15.601 1.00 48.07 384 GLY B CA 1
ATOM 5936 C C . GLY B 1 383 ? 23.172 125.737 15.059 1.00 51.99 384 GLY B C 1
ATOM 5937 O O . GLY B 1 383 ? 23.310 125.585 13.853 1.00 57.69 384 GLY B O 1
ATOM 5938 N N . ARG B 1 384 ? 24.000 125.215 15.961 1.00 51.24 385 ARG B N 1
ATOM 5939 C CA . ARG B 1 384 ? 25.142 124.387 15.577 1.00 57.95 385 ARG B CA 1
ATOM 5940 C C . ARG B 1 384 ? 25.251 123.161 16.475 1.00 52.37 385 ARG B C 1
ATOM 5941 O O . ARG B 1 384 ? 24.845 123.189 17.644 1.00 51.60 385 ARG B O 1
ATOM 5949 N N . PHE B 1 385 ? 25.800 122.088 15.913 1.00 55.82 386 PHE B N 1
ATOM 5950 C CA . PHE B 1 385 ? 26.151 120.900 16.686 1.00 53.88 386 PHE B CA 1
ATOM 5951 C C . PHE B 1 385 ? 27.638 120.923 17.035 1.00 61.62 386 PHE B C 1
ATOM 5952 O O . PHE B 1 385 ? 28.469 121.360 16.232 1.00 66.70 386 PHE B O 1
ATOM 5960 N N . ASP B 1 386 ? 27.977 120.456 18.230 1.00 57.44 387 ASP B N 1
ATOM 5961 C CA . ASP B 1 386 ? 29.369 120.192 18.546 1.00 59.19 387 ASP B CA 1
ATOM 5962 C C . ASP B 1 386 ? 29.716 118.755 18.121 1.00 64.71 387 ASP B C 1
ATOM 5963 O O . ASP B 1 386 ? 28.863 118.043 17.576 1.00 61.07 387 ASP B O 1
ATOM 5968 N N . ALA B 1 387 ? 30.945 118.324 18.395 1.00 60.83 388 ALA B N 1
ATOM 5969 C C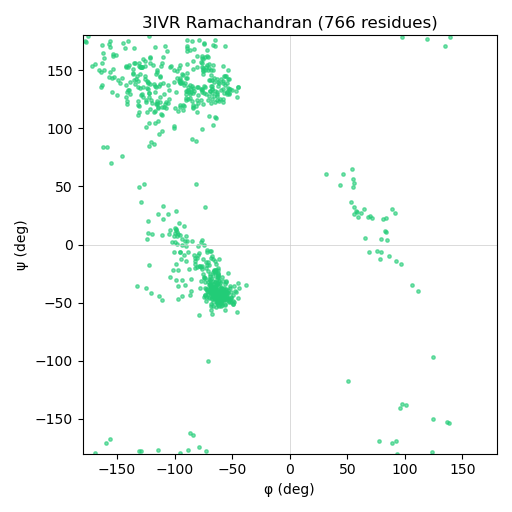A . ALA B 1 387 ? 31.417 117.007 17.957 1.00 60.10 388 ALA B CA 1
ATOM 5970 C C . ALA B 1 387 ? 30.761 115.824 18.694 1.00 59.91 388 ALA B C 1
ATOM 5971 O O . ALA B 1 387 ? 30.813 114.684 18.219 1.00 66.42 388 ALA B O 1
ATOM 5973 N N . ASP B 1 388 ? 30.152 116.093 19.849 1.00 57.36 389 ASP B N 1
ATOM 5974 C CA . ASP B 1 388 ? 29.449 115.056 20.603 1.00 53.40 389 ASP B CA 1
ATOM 5975 C C . ASP B 1 388 ? 27.959 115.012 20.259 1.00 58.17 389 ASP B C 1
ATOM 5976 O O . ASP B 1 388 ? 27.212 114.185 20.797 1.00 52.98 389 ASP B O 1
ATOM 5981 N N . GLY B 1 389 ? 27.540 115.904 19.359 1.00 50.03 390 GLY B N 1
ATOM 5982 C CA . GLY B 1 389 ? 26.165 115.940 18.875 1.00 51.72 390 GLY B CA 1
ATOM 5983 C C . GLY B 1 389 ? 25.214 116.704 19.781 1.00 52.13 390 GLY B C 1
ATOM 5984 O O . GLY B 1 389 ? 24.008 116.479 19.748 1.00 45.49 390 GLY B O 1
ATOM 5985 N N . TYR B 1 390 ? 25.761 117.605 20.592 1.00 48.98 391 TYR B N 1
ATOM 5986 C CA . TYR B 1 390 ? 24.953 118.516 21.387 1.00 47.39 391 TYR B CA 1
ATOM 5987 C C . TYR B 1 390 ? 24.595 119.720 20.548 1.00 50.63 391 TYR B C 1
ATOM 5988 O O . TYR B 1 390 ? 25.444 120.252 19.833 1.00 49.94 391 TYR B O 1
ATOM 5997 N N . LEU B 1 391 ? 23.335 120.138 20.628 1.00 45.92 392 LEU B N 1
ATOM 5998 C CA . LEU B 1 391 ? 22.872 121.286 19.871 1.00 48.26 392 LEU B CA 1
ATOM 5999 C C . LEU B 1 391 ? 23.010 122.566 20.688 1.00 54.04 392 LEU B C 1
ATOM 6000 O O . LEU B 1 391 ? 22.688 122.601 21.878 1.00 49.36 392 LEU B O 1
ATOM 6005 N N . PHE B 1 392 ? 23.485 123.617 20.033 1.00 55.23 393 PHE B N 1
ATOM 6006 C CA . PHE B 1 392 ? 23.587 124.923 20.656 1.00 57.66 393 PHE B CA 1
ATOM 6007 C C . PHE B 1 392 ? 22.640 125.843 19.908 1.00 55.18 393 PHE B C 1
ATOM 6008 O O . PHE B 1 392 ? 22.746 125.984 18.693 1.00 55.78 393 PHE B O 1
ATOM 6016 N N . TYR B 1 393 ? 21.679 126.416 20.629 1.00 69.23 394 TYR B N 1
ATOM 6017 C CA . TYR B 1 393 ? 20.685 127.323 20.042 1.00 71.81 394 TYR B CA 1
ATOM 6018 C C . TYR B 1 393 ? 21.318 128.680 19.732 1.00 78.17 394 TYR B C 1
ATOM 6019 O O . TYR B 1 393 ? 21.977 129.269 20.589 1.00 81.98 394 TYR B O 1
ATOM 6028 N N . ALA B 1 394 ? 21.103 129.172 18.514 1.00 79.75 395 ALA B N 1
ATOM 6029 C CA . ALA B 1 394 ? 21.757 130.395 18.048 1.00 83.29 395 ALA B CA 1
ATOM 6030 C C . ALA B 1 394 ? 20.808 131.453 17.452 1.00 88.25 395 ALA B C 1
ATOM 6031 O O . ALA B 1 394 ? 21.170 132.145 16.496 1.00 94.84 395 ALA B O 1
ATOM 6033 N N . GLY B 1 395 ? 19.607 131.579 18.019 1.00 91.50 396 GLY B N 1
ATOM 6034 C CA . GLY B 1 395 ? 18.649 132.615 17.602 1.00 96.68 396 GLY B CA 1
ATOM 6035 C C . GLY B 1 395 ? 17.633 132.220 16.536 1.00 99.41 396 GLY B C 1
ATOM 6036 O O . GLY B 1 395 ? 17.626 131.087 16.052 1.00 97.01 396 GLY B O 1
ATOM 6037 N N . ARG B 1 396 ? 16.777 133.173 16.170 1.00 100.95 397 ARG B N 1
ATOM 6038 C CA . ARG B 1 396 ? 15.713 132.952 15.189 1.00 100.86 397 ARG B CA 1
ATOM 6039 C C . ARG B 1 396 ? 16.136 133.481 13.819 1.00 95.98 397 ARG B C 1
ATOM 6040 O O . ARG B 1 396 ? 16.475 132.709 12.920 1.00 96.64 397 ARG B O 1
#

CATH classification: 3.40.50.12780

Secondary structure (DSSP, 8-state):
-TT---HHHHHHHHHHHSTTSEEEEETTEEEEHHHHHHHHHHHHHHHHHTT--TT-EEEEE--S-HHHHHHHHHHHHTT-EEEE--TTS-HHHHHHHHHHH-EEEEEE-STTHHHHHHHGGG-SS--EEEESS---SSPEEGGGT---SPP-PPP--TTSEEEEEEEE---EEEEEEEHHHHHHHHHHHHHHTT--TT-EEEE-S-TTSHHHHHHHHHHHHHT-EEEE-SS--HHHHHHHHHHHT--EEEEETTHHHHHHHH--GGGGTT--EEEEE--HHHHHHHHHH-TT-EEEEEEEEGGGTEEEEEEEGGGSTTS--EEPTT-EEEEE-TTSPBPPTT--EEEEEESTTS--EETT-HHHHHHHTGGGSEEEEEEEEE-TTS-EEEEEE-/-TT---HHHHHHHHHHHSTTSEEEEETTEEEEHHHHHHHHHHHHHHHHHTT--TT-EEEEE--S-HHHHHHHHHHHHTT-EEEE--TTS-HHHHHHHHHHH--SEEEE-GGGHHHHHHHGGG-S---EEEESSS-BTTBEEGGGG---SPP-PPP--TTSEEEEEEEE---EEEEEEEHHHHHHHHHHHHHHTT--TT-EEEE-S-TTSHHHHHHHHHHHHTT-EEEE-SS--HHHHHHHHHHHT--EEEEETTHHHHHHHH--GGGGTT--EEEEE--HHHHHHHHHH-TT-EEEEEEEEGGGTEEEEEEEGGGSTTS--EEPTT-EEEEE-TT-PBPPTT--EEEEEESTTS-SEETT-HHHHHHHTGGG-EEEEEEEEE-TT--EEE---

InterPro domains:
  IPR000873 AMP-dependent synthetase/ligase domain [PF00501] (14-363)
  IPR025110 AMP-binding enzyme, C-terminal domain [PF13193] (415-489)
  IPR042099 ANL, N-terminal domain [G3DSA:3.40.50.12780] (2-397)
  IPR045851 AMP-binding enzyme domain superfamily [G3DSA:3.30.300.30] (401-501)

Foldseek 3Di:
DVPFDFLLNLLVVLCVPPFAFFAEAFPNDTAGSVRLNVLLQQLLVLCVVLPDAAAAEEEEEEFDGPLVVSPLSSLRQQNYEYEYDDNVDDLVLSLVSCQLRQHLEYEYEPVGVVSCLVSVVVGDNNRAYEYDPQQDHRHHHSVSSGHPPGGDHDDDHQQGWYYWQWDCPVHTWTFTFGRQLLVVVLVLVCVVQVAAQDAEEEQADTCSFLQSVSVSSSNSSRNHYYYDYRHDDLLVSLVCCQVVLHAEYEDAPPNLVSVLVNHDLVSNQSYAEYEYYDDPVSLVVVCVSHVNHFYKAFDDHVQLSPTAAIDGCVVPPQFNHAGTPQKDWFFAAPVRDGDDAPDKHWIWIDGSNGTPAIRPCPPRRCVQCPPNIGTDQWMWGAHPVRTIHTDGGD/DVPFDFVLNLLVVLCVPPVAFFAEQEVNDTAGSVRLNVLLQQLLQLCVVLPDAAAAEEEEEEFDGPLVVSPLSSCRQANYEYEYDDNVDDLVLSLVSCQLRLHQEYEYEPVGVVSCVVNVVVGDRHSAYAYDDPADDRHHHSVSSGDPPGGDYDDDHQQGWYYWAWDPCVRTWTFTFGRQLLVVVLVLVCVVLVAAQDAEEAQADGCSFLQSVSVSSSNSSRNHYYYYYSHDDLLVSLVCCQVVLHAEYEDEPPNLVSNLVNHDLVSNASYAEYEYDDDPVSQVVVCVSHVNHFYKAFDDHVQLSPTAAIDTCVVPPQFNHAGTPQKDWFFADVVRDGDDAPDKHWIKIDGSNGTPAIRPCVPRRCVQCPPNIGTPVWIWGAHPVRTIHTDGD